Protein AF-A0A7V9ZKP2-F1 (afdb_monomer_lite)

Secondary structure (DSSP, 8-state):
-TTTTTSS-S-HHHHHHHIIIIIHHHHHHHHHSHHHHHHHHHHHHHHHHHHHHHHHHHHHHHT--EE-SSS-TT-EEEEGGGTEEEEE--HHHHHHHHHHHHHHHHHSTTSBPP-EEEEE-BSGGGT-PPPHHHHHHSEEGGG--HHHHHHHHTTB-HHHHHHHHHHHHSHHHHHHHHHHHHHHHHHT-EEEEE-TTPPPEEEEHHHHHHHHHTT-S-TT-EEESSGGG-EEHHHHHHTT-HHHHHHT--TTTS------EEEE---SHHHHHHHHHHHTSEEEEE-TT--EEEEEHHHHHHHHHTT---EEEEEE-SSTT--PPPHHHHHHHHT--EEEE-SB-EEEETTEEEE-EEEEEEEPPTT-EEGGGS-HHHHHHHHTTB-HHHHHHHHHHHHTT-TTB-TTSEEEEE---HHHHHHTT-EEEESSSSPEEEEHHHHHHHHHTT-S-TT-EEEEEETTEEEEEEGGG-HHHHHHHT--EEEEE----S---S-SS-EEEEETTEEEEE-S--BGGGGSGGGGSBPPHHHHHHHHTTHHHHHHHHHHHTTTT-HHHHHS-HHHHHHHHHHHHHHHTT--SHHHHHH-TT--HHHHHHHHHHHHHS--SSHHHHHHHHHHHHHTEEEPPTT--HHHHHHHTT--HHHHHHHH-S---TT-EEE----SSS--HHHHHHHHHHHHHHS-SS-HHHHHHHHHHHHHHHHHHHHHHHHHH----HHHHHHHHHHHHHSTTS-S-HHHHHHHHHHHHHSHHHHHT-HHHHHHHHHHHHHHTSSBHHHHHHHHST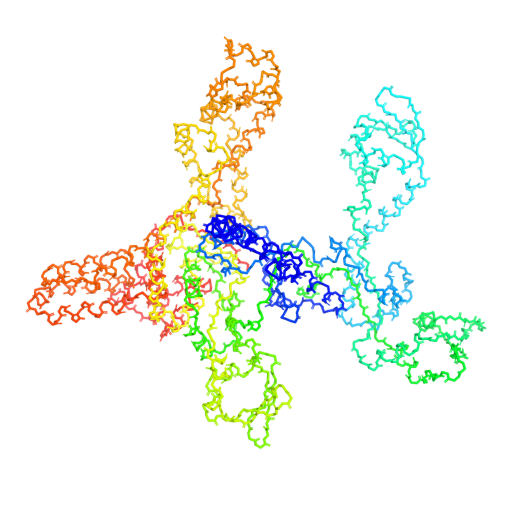THHHHHHHHHHHHSSHHHHHHTTT-TTS-HHHHHHHHHHHS-TTSHHHHHHHHHHHHHHH-SSPEEEEEE-

Radius of gyration: 35.55 Å; chains: 1; bounding box: 85×92×109 Å

Foldseek 3Di:
DVVVVPPDDPPVPVVVCCCVVPVVVVVVVCCVDPNVLVVLLVVLQVLLVVLLLQLLLVCLQVVDFFAFPDQDPFTWTDDQVSQKIKTFADPFQVLLVVLQQVLCSLQPNPLARHKYKDQFSFCPVVVNDDDPQLVVFWDFPVRDDPLLVVLLLVQEDPVQVLVVVCCVPDVLNVVVVVLVVVLVVQQPAWKWKADVVGDIDIDRLVVVLVCLVVVNQDQQMWMDSDPVGTGGVVVCVVVVDSSVVSSPDDVVPDDDRFGKIKGFDCPDVLLVVLQVQQQVWWKWWAWPVRDIDIGGPSVVLSCVSSVTDTHPIDTDDPDPPDDHRDPVSNVSNSSTGIGIRTRFRWHADPNHIDGRGTIMMGRNDNLKDFQVRADQQLNQLQLVQADLSQQLSLLVCLLQQQLPAARRQKIKDFDDDPLLVQQQAWWKFWDDPDTDIDGLSRVLSCVSSVNQDQQTWIWTADPNDIDTGGNVVVVSSVCNSSTGMHMHGHRRGQTQFLDQAWAWEAEPNDIFIFRSHAHLVLLHPQQLDFRDPVSLVCLLVCVVSVVVSLCQQQLCVDPLNVQADPVLNVVLCVLVVVVLLVQAPFPVCVVPVSDHLVNSLQVQLVVLLPCPDPRSQVNLVRSQVSNQKDFQAVPDDLVNVCVVVVHDSVVQCVQAVDDDDGGHIGGDDDDLRDPDPVNSVVSSVSSSSSRGSHGPSSSVLSVLLSVLLNVLSVLLVCLVVDPDAAPVNLVSVLVLLPDLLQLAPPLVSVVVNVCCVVCVNVCSVDRVNSVVVSVVSSSVCRDGNNSSSCSSRRLLNLQLVLQCVLVVDSSRSSNLHSDPVRGLVNSLVSLVVPDDLPDSSNVSSVVSVVVVVPDPRHGYSHYHD

Structure (mmCIF, N/CA/C/O backbone):
data_AF-A0A7V9ZKP2-F1
#
_entry.id   AF-A0A7V9ZKP2-F1
#
loop_
_atom_site.group_PDB
_atom_site.id
_atom_site.type_symbol
_atom_site.label_atom_id
_atom_site.label_alt_id
_atom_site.label_comp_id
_atom_site.label_asym_id
_atom_site.label_entity_id
_atom_site.label_seq_id
_atom_site.pdbx_PDB_ins_code
_atom_site.Cartn_x
_atom_site.Cartn_y
_atom_site.Cartn_z
_atom_site.occupancy
_atom_site.B_iso_or_equiv
_atom_site.auth_seq_id
_atom_site.auth_comp_id
_atom_site.auth_asym_id
_atom_site.auth_atom_id
_atom_site.pdbx_PDB_model_num
ATOM 1 N N . MET A 1 1 ? -26.468 -19.912 -3.548 1.00 35.19 1 MET A N 1
ATOM 2 C CA . MET A 1 1 ? -27.689 -19.721 -4.369 1.00 35.19 1 MET A CA 1
ATOM 3 C C . MET A 1 1 ? -27.854 -20.773 -5.460 1.00 35.19 1 MET A C 1
ATOM 5 O O . MET A 1 1 ? -28.781 -21.549 -5.325 1.00 35.19 1 MET A O 1
ATOM 9 N N . ARG A 1 2 ? -26.968 -20.908 -6.468 1.00 33.69 2 ARG A N 1
ATOM 10 C CA . ARG A 1 2 ? -27.076 -21.998 -7.478 1.00 33.69 2 ARG A CA 1
ATOM 11 C C . ARG A 1 2 ? -27.116 -23.414 -6.881 1.00 33.69 2 ARG A C 1
ATOM 13 O O . ARG A 1 2 ? -27.817 -24.266 -7.403 1.00 33.69 2 ARG A O 1
ATOM 20 N N . ALA A 1 3 ? -26.396 -23.641 -5.783 1.00 39.81 3 ALA A N 1
ATOM 21 C CA . ALA A 1 3 ? -26.441 -24.906 -5.047 1.00 39.81 3 ALA A CA 1
ATOM 22 C C . ALA A 1 3 ? -27.743 -25.103 -4.242 1.00 39.81 3 ALA A C 1
ATOM 24 O O . ALA A 1 3 ? -28.143 -26.229 -4.022 1.00 39.81 3 ALA A O 1
ATOM 25 N N . ILE A 1 4 ? -28.421 -24.015 -3.857 1.00 40.47 4 ILE A N 1
ATOM 26 C CA . ILE A 1 4 ? -29.655 -24.038 -3.047 1.00 40.47 4 ILE A CA 1
ATOM 27 C C . ILE A 1 4 ? -30.892 -24.226 -3.944 1.00 40.47 4 ILE A C 1
ATOM 29 O O . ILE A 1 4 ? -31.867 -24.840 -3.548 1.00 40.47 4 ILE A O 1
ATOM 33 N N . LEU A 1 5 ? -30.840 -23.754 -5.193 1.00 42.94 5 LEU A N 1
ATOM 34 C CA . LEU A 1 5 ? -31.944 -23.868 -6.156 1.00 42.94 5 LEU A CA 1
ATOM 35 C C . LEU A 1 5 ? -32.031 -25.239 -6.852 1.00 42.94 5 LEU A C 1
ATOM 37 O O . LEU A 1 5 ? -32.945 -25.462 -7.641 1.00 42.94 5 LEU A O 1
ATOM 41 N N . LYS A 1 6 ? -31.077 -26.148 -6.609 1.00 46.91 6 LYS A N 1
ATOM 42 C CA . LYS A 1 6 ? -31.033 -27.449 -7.290 1.00 46.91 6 LYS A CA 1
ATOM 43 C C . LYS A 1 6 ? -31.913 -28.524 -6.649 1.00 46.91 6 LYS A C 1
ATOM 45 O O . LYS A 1 6 ? -32.186 -29.501 -7.342 1.00 46.91 6 LYS A O 1
ATOM 50 N N . GLU A 1 7 ? -32.377 -28.343 -5.411 1.00 43.25 7 GLU A N 1
ATOM 51 C CA . GLU A 1 7 ? -32.970 -29.451 -4.647 1.00 43.25 7 GLU A CA 1
ATOM 52 C C . GLU A 1 7 ? -34.485 -29.366 -4.373 1.00 43.25 7 GLU A C 1
ATOM 54 O O . GLU A 1 7 ? -35.059 -30.418 -4.128 1.00 43.25 7 GLU A O 1
ATOM 59 N N . GLU A 1 8 ? -35.187 -28.224 -4.502 1.00 46.34 8 GLU A N 1
ATOM 60 C CA . GLU A 1 8 ? -36.551 -28.140 -3.907 1.00 46.34 8 GLU A CA 1
ATOM 61 C C . GLU A 1 8 ? -37.718 -27.529 -4.721 1.00 46.34 8 GLU A C 1
ATOM 63 O O . GLU A 1 8 ? -38.814 -27.439 -4.178 1.00 46.34 8 GLU A O 1
ATOM 68 N N . PHE A 1 9 ? -37.598 -27.158 -6.007 1.00 47.38 9 PHE A N 1
ATOM 69 C CA . PHE A 1 9 ? -38.732 -26.509 -6.714 1.00 47.38 9 PHE A CA 1
ATOM 70 C C . PHE A 1 9 ? -39.115 -27.143 -8.074 1.00 47.38 9 PHE A C 1
ATOM 72 O O . PHE A 1 9 ? -38.265 -27.214 -8.967 1.00 47.38 9 PHE A O 1
ATOM 79 N N . PRO A 1 10 ? -40.393 -27.549 -8.288 1.00 48.69 10 PRO A N 1
ATOM 80 C CA . PRO A 1 10 ? -40.878 -28.133 -9.550 1.00 48.69 10 PRO A CA 1
ATOM 81 C C . PRO A 1 10 ? -41.009 -27.140 -10.722 1.00 48.69 10 PRO A C 1
ATOM 83 O O . PRO A 1 10 ? -41.073 -27.559 -11.874 1.00 48.69 10 PRO A O 1
ATOM 86 N N . GLU A 1 11 ? -40.999 -25.824 -10.481 1.00 55.28 11 GLU A N 1
ATOM 87 C CA . GLU A 1 11 ? -41.135 -24.790 -11.527 1.00 55.28 11 GLU A CA 1
ATOM 88 C C . GLU A 1 11 ? -39.785 -24.331 -12.119 1.00 55.28 11 GLU A C 1
ATOM 90 O O . GLU A 1 11 ? -39.491 -23.135 -12.233 1.00 55.28 11 GLU A O 1
ATOM 95 N N . LYS A 1 12 ? -38.935 -25.288 -12.512 1.00 52.56 12 LYS A N 1
ATOM 96 C CA . LYS A 1 12 ? -37.568 -25.021 -13.002 1.00 52.56 12 LYS A CA 1
ATOM 97 C C . LYS A 1 12 ? -37.504 -24.029 -14.169 1.00 52.56 12 LYS A C 1
ATOM 99 O O . LYS A 1 12 ? -36.588 -23.215 -14.204 1.00 52.56 12 LYS A O 1
ATOM 104 N N . SER A 1 13 ? -38.447 -24.059 -15.112 1.00 58.22 13 SER A N 1
ATOM 105 C CA . SER A 1 13 ? -38.369 -23.232 -16.329 1.00 58.22 13 SER A CA 1
ATOM 106 C C . SER A 1 13 ? -38.695 -21.754 -16.088 1.00 58.22 13 SER A C 1
ATOM 108 O O . SER A 1 13 ? -38.022 -20.887 -16.642 1.00 58.22 13 SER A O 1
ATOM 110 N N . LYS A 1 14 ? -39.672 -21.442 -15.225 1.00 58.53 14 LYS A N 1
ATOM 111 C CA . LYS A 1 14 ? -40.039 -20.058 -14.875 1.00 58.53 14 LYS A CA 1
ATOM 112 C C . LYS A 1 14 ? -38.964 -19.377 -14.032 1.00 58.53 14 LYS A C 1
ATOM 114 O O . LYS A 1 14 ? -38.592 -18.244 -14.327 1.00 58.53 14 LYS A O 1
ATOM 119 N N . PHE A 1 15 ? -38.423 -20.073 -13.030 1.00 49.72 15 PHE A N 1
ATOM 120 C CA . PHE A 1 15 ? -37.351 -19.527 -12.193 1.00 49.72 15 PHE A CA 1
ATOM 121 C C . PHE A 1 15 ? -36.034 -19.372 -12.950 1.00 49.72 15 PHE A C 1
ATOM 123 O O . PHE A 1 15 ? -35.339 -18.381 -12.737 1.00 49.72 15 PHE A O 1
ATOM 130 N N . GLN A 1 16 ? -35.711 -20.298 -13.857 1.00 58.41 16 GLN A N 1
ATOM 131 C CA . GLN A 1 16 ? -34.538 -20.168 -14.718 1.00 58.41 16 GLN A CA 1
ATOM 132 C C . GLN A 1 16 ? -34.675 -18.956 -15.650 1.00 58.41 16 GLN A C 1
ATOM 134 O O . GLN A 1 16 ? -33.733 -18.181 -15.760 1.00 58.41 16 GLN A O 1
ATOM 139 N N . ASN A 1 17 ? -35.864 -18.709 -16.215 1.00 65.44 17 ASN A N 1
ATOM 140 C CA . ASN A 1 17 ? -36.113 -17.511 -17.024 1.00 65.44 17 ASN A CA 1
ATOM 141 C C . ASN A 1 17 ? -36.018 -16.209 -16.213 1.00 65.44 17 ASN A C 1
ATOM 143 O O . ASN A 1 17 ? -35.371 -15.270 -16.659 1.00 65.44 17 ASN A O 1
ATOM 147 N N . ILE A 1 18 ? -36.596 -16.137 -15.007 1.00 61.88 18 ILE A N 1
ATOM 148 C CA . ILE A 1 18 ? -36.460 -14.953 -14.133 1.00 61.88 18 ILE A CA 1
ATOM 149 C C . ILE A 1 18 ? -34.992 -14.745 -13.737 1.00 61.88 18 ILE A C 1
ATOM 151 O O . ILE A 1 18 ? -34.483 -13.622 -13.748 1.00 61.88 18 ILE A O 1
ATOM 155 N N . TYR A 1 19 ? -34.284 -15.829 -13.419 1.00 55.19 19 TYR A N 1
ATOM 156 C CA . TYR A 1 19 ? -32.869 -15.769 -13.092 1.00 55.19 19 TYR A CA 1
ATOM 157 C C . TYR A 1 19 ? -32.042 -15.273 -14.285 1.00 55.19 19 TYR A C 1
ATOM 159 O O . TYR A 1 19 ? -31.273 -14.332 -14.122 1.00 55.19 19 TYR A O 1
ATOM 167 N N . ASP A 1 20 ? -32.231 -15.824 -15.481 1.00 64.69 20 ASP A N 1
ATOM 168 C CA . ASP A 1 20 ? -31.432 -15.485 -16.663 1.00 64.69 20 ASP A CA 1
ATOM 169 C C . ASP A 1 20 ? -31.818 -14.136 -17.295 1.00 64.69 20 ASP A C 1
ATOM 171 O O . ASP A 1 20 ? -30.946 -13.444 -17.815 1.00 64.69 20 ASP A O 1
ATOM 175 N N . GLN A 1 21 ? -33.087 -13.716 -17.218 1.00 66.94 21 GLN A N 1
ATOM 176 C CA . GLN A 1 21 ? -33.565 -12.467 -17.832 1.00 66.94 21 GLN A CA 1
ATOM 177 C C . GLN A 1 21 ? -33.594 -11.268 -16.881 1.00 66.94 21 GLN A C 1
ATOM 179 O O . GLN A 1 21 ? -33.520 -10.134 -17.346 1.00 66.94 21 GLN A O 1
ATOM 184 N N . GLN A 1 22 ? -33.711 -11.475 -15.566 1.00 61.22 22 GLN A N 1
ATOM 185 C CA . GLN A 1 22 ? -33.802 -10.371 -14.601 1.00 61.22 22 GLN A CA 1
ATOM 186 C C . GLN A 1 22 ? -32.611 -10.358 -13.647 1.00 61.22 22 GLN A C 1
ATOM 188 O O . GLN A 1 22 ? -31.947 -9.332 -13.501 1.00 61.22 22 GLN A O 1
ATOM 193 N N . VAL A 1 23 ? -32.279 -11.500 -13.037 1.00 54.19 23 VAL A N 1
ATOM 194 C CA . VAL A 1 23 ? -31.207 -11.563 -12.030 1.00 54.19 23 VAL A CA 1
ATOM 195 C C . VAL A 1 23 ? -29.825 -11.505 -12.672 1.00 54.19 23 VAL A C 1
ATOM 197 O O . VAL A 1 23 ? -28.971 -10.781 -12.174 1.00 54.19 23 VAL A O 1
ATOM 200 N N . VAL A 1 24 ? -29.573 -12.220 -13.769 1.00 61.09 24 VAL A N 1
ATOM 201 C CA . VAL A 1 24 ? -28.274 -12.220 -14.453 1.00 61.09 24 VAL A CA 1
ATOM 202 C C . VAL A 1 24 ? -27.947 -10.828 -14.991 1.00 61.09 24 VAL A C 1
ATOM 204 O O . VAL A 1 24 ? -26.849 -10.374 -14.683 1.00 61.09 24 VAL A O 1
ATOM 207 N N . PRO A 1 25 ? -28.848 -10.096 -15.675 1.00 61.81 25 PRO A N 1
ATOM 208 C CA . PRO A 1 25 ? -28.592 -8.715 -16.074 1.00 61.81 25 PRO A CA 1
ATOM 209 C C . PRO A 1 25 ? -28.413 -7.775 -14.884 1.00 61.81 25 PRO A C 1
ATOM 211 O O . PRO A 1 25 ? -27.483 -6.982 -14.908 1.00 61.81 25 PRO A O 1
ATOM 214 N N . LEU A 1 26 ? -29.201 -7.904 -13.808 1.00 48.94 26 LEU A N 1
ATOM 215 C CA . LEU A 1 26 ? -29.002 -7.114 -12.583 1.00 48.94 26 LEU A CA 1
ATOM 216 C C . LEU A 1 26 ? -27.673 -7.426 -11.893 1.00 48.94 26 LEU A C 1
ATOM 218 O O . LEU A 1 26 ? -27.031 -6.520 -11.385 1.00 48.94 26 LEU A O 1
ATOM 222 N N . VAL A 1 27 ? -27.223 -8.681 -11.890 1.00 51.88 27 VAL A N 1
ATOM 223 C CA . VAL A 1 27 ? -25.915 -9.089 -11.359 1.00 51.88 27 VAL A CA 1
ATOM 224 C C . VAL A 1 27 ? -24.793 -8.637 -12.288 1.00 51.88 27 VAL A C 1
ATOM 226 O O . VAL A 1 27 ? -23.735 -8.265 -11.795 1.00 51.88 27 VAL A O 1
ATOM 229 N N . LYS A 1 28 ? -24.999 -8.645 -13.608 1.00 53.72 28 LYS A N 1
ATOM 230 C CA . LYS A 1 28 ? -24.046 -8.122 -14.594 1.00 53.72 28 LYS A CA 1
ATOM 231 C C . LYS A 1 28 ? -23.902 -6.609 -14.424 1.00 53.72 28 LYS A C 1
ATOM 233 O O . LYS A 1 28 ? -22.795 -6.140 -14.217 1.00 53.72 28 LYS A O 1
ATOM 238 N N . HIS A 1 29 ? -25.017 -5.895 -14.302 1.00 47.91 29 HIS A N 1
ATOM 239 C CA . HIS A 1 29 ? -25.069 -4.462 -14.027 1.00 47.91 29 HIS A CA 1
ATOM 240 C C . HIS A 1 29 ? -24.548 -4.111 -12.621 1.00 47.91 29 HIS A C 1
ATOM 242 O O . HIS A 1 29 ? -23.844 -3.126 -12.437 1.00 47.91 29 HIS A O 1
ATOM 248 N N . ALA A 1 30 ? -24.808 -4.944 -11.609 1.00 44.41 30 ALA A N 1
ATOM 249 C CA . ALA A 1 30 ? -24.238 -4.798 -10.270 1.00 44.41 30 ALA A CA 1
ATOM 250 C C . ALA A 1 30 ? -22.726 -5.053 -10.265 1.00 44.41 30 ALA A C 1
ATOM 252 O O . ALA A 1 30 ? -22.015 -4.369 -9.542 1.00 44.41 30 ALA A O 1
ATOM 253 N N . LYS A 1 31 ? -22.237 -6.006 -11.076 1.00 47.31 31 LYS A N 1
ATOM 254 C CA . LYS A 1 31 ? -20.807 -6.272 -11.305 1.00 47.31 31 LYS A CA 1
ATOM 255 C C . LYS A 1 31 ? -20.125 -5.132 -12.064 1.00 47.31 31 LYS A C 1
ATOM 257 O O . LYS A 1 31 ? -18.986 -4.813 -11.742 1.00 47.31 31 LYS A O 1
ATOM 262 N N . GLU A 1 32 ? -20.829 -4.530 -13.016 1.00 47.81 32 GLU A N 1
ATOM 263 C CA . GLU A 1 32 ? -20.376 -3.410 -13.850 1.00 47.81 32 GLU A CA 1
ATOM 264 C C . GLU A 1 32 ? -20.521 -2.041 -13.147 1.00 47.81 32 GLU A C 1
ATOM 266 O O . GLU A 1 32 ? -19.897 -1.069 -13.564 1.00 47.81 32 GLU A O 1
ATOM 271 N N . SER A 1 33 ? -21.287 -1.948 -12.053 1.00 48.94 33 SER A N 1
ATOM 272 C CA . SER A 1 33 ? -21.506 -0.707 -11.291 1.00 48.94 33 SER A CA 1
ATOM 273 C C . SER A 1 33 ? -20.602 -0.576 -10.058 1.00 48.94 33 SER A C 1
ATOM 275 O O . SER A 1 33 ? -20.012 -1.541 -9.569 1.00 48.94 33 SER A O 1
ATOM 277 N N . SER A 1 34 ? -20.539 0.642 -9.507 1.00 49.53 34 SER A N 1
ATOM 278 C CA . SER A 1 34 ? -19.811 1.008 -8.277 1.00 49.53 34 SER A CA 1
ATOM 279 C C . SER A 1 34 ? -20.135 0.130 -7.055 1.00 49.53 34 SER A C 1
ATOM 281 O O . SER A 1 34 ? -19.324 0.033 -6.131 1.00 49.53 34 SER A O 1
ATOM 283 N N . TYR A 1 35 ? -21.277 -0.566 -7.061 1.00 53.62 35 TYR A N 1
ATOM 284 C CA . TYR A 1 35 ? -21.672 -1.510 -6.015 1.00 53.62 35 TYR A CA 1
ATOM 285 C C . TYR A 1 35 ? -20.786 -2.762 -5.950 1.00 53.62 35 TYR A C 1
ATOM 287 O O . TYR A 1 35 ? -20.554 -3.267 -4.847 1.00 53.62 35 TYR A O 1
ATOM 295 N N . SER A 1 36 ? -20.250 -3.258 -7.077 1.00 62.78 36 SER A N 1
ATOM 296 C CA . SER A 1 36 ? -19.321 -4.401 -7.053 1.00 62.78 36 SER A CA 1
ATOM 297 C C . SER A 1 36 ? -18.036 -4.047 -6.324 1.00 62.78 36 SER A C 1
ATOM 299 O O . SER A 1 36 ? -17.531 -4.833 -5.522 1.00 62.78 36 SER A O 1
ATOM 301 N N . PHE A 1 37 ? -17.565 -2.828 -6.559 1.00 60.06 37 PHE A N 1
ATOM 302 C CA . PHE A 1 37 ? -16.337 -2.309 -6.007 1.00 60.06 37 PHE A CA 1
ATOM 303 C C . PHE A 1 37 ? -16.444 -2.143 -4.477 1.00 60.06 37 PHE A C 1
ATOM 305 O O . PHE A 1 37 ? -15.651 -2.724 -3.731 1.00 60.06 37 PHE A O 1
ATOM 312 N N . THR A 1 38 ? -17.501 -1.483 -3.984 1.00 62.25 38 THR A N 1
ATOM 313 C CA . THR A 1 38 ? -17.744 -1.358 -2.533 1.00 62.25 38 THR A CA 1
ATOM 314 C C . THR A 1 38 ? -17.906 -2.722 -1.855 1.00 62.25 38 THR A C 1
ATOM 316 O O . THR A 1 38 ? -17.352 -2.948 -0.778 1.00 62.25 38 THR A O 1
ATOM 319 N N . ALA A 1 39 ? -18.611 -3.667 -2.487 1.00 66.31 39 ALA A N 1
ATOM 320 C CA . ALA A 1 39 ? -18.773 -5.015 -1.946 1.00 66.31 39 ALA A CA 1
ATOM 321 C C . ALA A 1 39 ? -17.435 -5.773 -1.848 1.00 66.31 39 ALA A C 1
ATOM 323 O O . ALA A 1 39 ? -17.182 -6.447 -0.845 1.00 66.31 39 ALA A O 1
ATOM 324 N N . GLN A 1 40 ? -16.560 -5.645 -2.851 1.00 67.25 40 GLN A N 1
ATOM 325 C CA . GLN A 1 40 ? -15.228 -6.257 -2.846 1.00 67.25 40 GLN A CA 1
ATOM 326 C C . GLN A 1 40 ? -14.319 -5.657 -1.768 1.00 67.25 40 GLN A C 1
ATOM 328 O O . GLN A 1 40 ? -13.691 -6.419 -1.026 1.00 67.25 40 GLN A O 1
ATOM 333 N N . ALA A 1 41 ? -14.302 -4.329 -1.623 1.00 67.00 41 ALA A N 1
ATOM 334 C CA . ALA A 1 41 ? -13.552 -3.644 -0.571 1.00 67.00 41 ALA A CA 1
ATOM 335 C C . ALA A 1 41 ? -14.047 -4.053 0.832 1.00 67.00 41 ALA A C 1
ATOM 337 O O . ALA A 1 41 ? -13.252 -4.412 1.707 1.00 67.00 41 ALA A O 1
ATOM 338 N N . CYS A 1 42 ? -15.368 -4.111 1.044 1.00 70.44 42 CYS A N 1
ATOM 339 C CA . CYS A 1 42 ? -15.962 -4.621 2.284 1.00 70.44 42 CYS A CA 1
ATOM 340 C C . CYS A 1 42 ? -15.573 -6.081 2.559 1.00 70.44 42 CYS A C 1
ATOM 342 O O . CYS A 1 42 ? -15.217 -6.419 3.690 1.00 70.44 42 CYS A O 1
ATOM 344 N N . ALA A 1 43 ? -15.592 -6.944 1.539 1.00 73.94 43 ALA A N 1
ATOM 345 C CA . ALA A 1 43 ? -15.166 -8.333 1.673 1.00 73.94 43 ALA A CA 1
ATOM 346 C C . ALA A 1 43 ? -13.671 -8.444 2.024 1.00 73.94 43 ALA A C 1
ATOM 348 O O . ALA A 1 43 ? -13.305 -9.260 2.871 1.00 73.94 43 ALA A O 1
ATOM 349 N N . ALA A 1 44 ? -12.810 -7.610 1.431 1.00 75.69 44 ALA A N 1
ATOM 350 C CA . ALA A 1 44 ? -11.384 -7.557 1.748 1.00 75.69 44 ALA A CA 1
ATOM 351 C C . ALA A 1 44 ? -11.137 -7.129 3.205 1.00 75.69 44 ALA A C 1
ATOM 353 O O . ALA A 1 44 ? -10.402 -7.810 3.922 1.00 75.69 44 ALA A O 1
ATOM 354 N N . ARG A 1 45 ? -11.829 -6.083 3.682 1.00 79.19 45 ARG A N 1
ATOM 355 C CA . ARG A 1 45 ? -11.800 -5.661 5.097 1.00 79.19 45 ARG A CA 1
ATOM 356 C C . ARG A 1 45 ? -12.324 -6.756 6.032 1.00 79.19 45 ARG A C 1
ATOM 358 O O . ARG A 1 45 ? -11.747 -6.993 7.090 1.00 79.19 45 ARG A O 1
ATOM 365 N N . GLY A 1 46 ? -13.373 -7.476 5.628 1.00 78.75 46 GLY A N 1
ATOM 366 C CA . GLY A 1 46 ? -13.894 -8.634 6.361 1.00 78.75 46 GLY A CA 1
ATOM 367 C C . GLY A 1 46 ? -12.866 -9.763 6.493 1.00 78.75 46 GLY A C 1
ATOM 368 O O . GLY A 1 46 ? -12.672 -10.290 7.588 1.00 78.75 46 GLY A O 1
ATOM 369 N N . ARG A 1 47 ? -12.146 -10.089 5.410 1.00 82.81 47 ARG A N 1
ATOM 370 C CA . ARG A 1 47 ? -11.035 -11.061 5.436 1.00 82.81 47 ARG A CA 1
ATOM 371 C C . ARG A 1 47 ? -9.893 -10.598 6.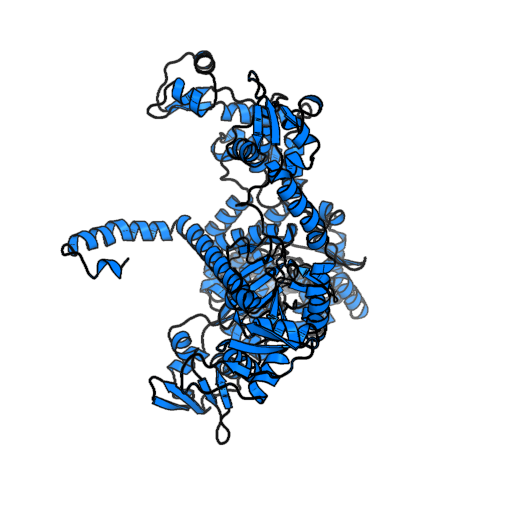338 1.00 82.81 47 ARG A C 1
ATOM 373 O O . ARG A 1 47 ? -9.358 -11.405 7.092 1.00 82.81 47 ARG A O 1
ATOM 380 N N . ALA A 1 48 ? -9.555 -9.312 6.308 1.00 86.81 48 ALA A N 1
ATOM 381 C CA . ALA A 1 48 ? -8.544 -8.724 7.183 1.00 86.81 48 ALA A CA 1
ATOM 382 C C . ALA A 1 48 ? -8.931 -8.797 8.663 1.00 86.81 48 ALA A C 1
ATOM 384 O O . ALA A 1 48 ? -8.119 -9.202 9.497 1.00 86.81 48 ALA A O 1
ATOM 385 N N . ALA A 1 49 ? -10.196 -8.515 8.981 1.00 85.31 49 ALA A N 1
ATOM 386 C CA . ALA A 1 49 ? -10.738 -8.683 10.323 1.00 85.31 49 ALA A CA 1
ATOM 387 C C . ALA A 1 49 ? -10.662 -10.149 10.774 1.00 85.31 49 ALA A C 1
ATOM 389 O O . ALA A 1 49 ? -10.186 -10.435 11.871 1.00 85.31 49 ALA A O 1
ATOM 390 N N . GLN A 1 50 ? -11.076 -11.092 9.922 1.00 85.62 50 GLN A N 1
ATOM 391 C CA . GLN A 1 50 ? -11.007 -12.527 10.215 1.00 85.62 50 GLN A CA 1
ATOM 392 C C . GLN A 1 50 ? -9.570 -13.005 10.441 1.00 85.62 50 GLN A C 1
ATOM 394 O O . GLN A 1 50 ? -9.314 -13.706 11.421 1.00 85.62 50 GLN A O 1
ATOM 399 N N . ALA A 1 51 ? -8.635 -12.605 9.576 1.00 88.19 51 ALA A N 1
ATOM 400 C CA . ALA A 1 51 ? -7.218 -12.921 9.716 1.00 88.19 51 ALA A CA 1
ATOM 401 C C . ALA A 1 51 ? -6.660 -12.359 11.027 1.00 88.19 51 ALA A C 1
ATOM 403 O O . ALA A 1 51 ? -6.068 -13.097 11.814 1.00 88.19 51 ALA A O 1
ATOM 404 N N . GLY A 1 52 ? -6.926 -11.083 11.321 1.00 88.94 52 GLY A N 1
ATOM 405 C CA . GLY A 1 52 ? -6.432 -10.448 12.534 1.00 88.94 52 GLY A CA 1
ATOM 406 C C . GLY A 1 52 ? -7.032 -11.017 13.818 1.00 88.94 52 GLY A C 1
ATOM 407 O O . GLY A 1 52 ? -6.304 -11.282 14.772 1.00 88.94 52 GLY A O 1
ATOM 408 N N . LEU A 1 53 ? -8.337 -11.299 13.840 1.00 86.50 53 LEU A N 1
ATOM 409 C CA . LEU A 1 53 ? -8.993 -11.966 14.970 1.00 86.50 53 LEU A CA 1
ATOM 410 C C . LEU A 1 53 ? -8.506 -13.409 15.138 1.00 86.50 53 LEU A C 1
ATOM 412 O O . LEU A 1 53 ? -8.322 -13.874 16.266 1.00 86.50 53 LEU A O 1
ATOM 416 N N . GLY A 1 54 ? -8.270 -14.116 14.031 1.00 88.12 54 GLY A N 1
ATOM 417 C CA . GLY A 1 54 ? -7.694 -15.457 14.019 1.00 88.12 54 GLY A CA 1
ATOM 418 C C . GLY A 1 54 ? -6.281 -15.476 14.599 1.00 88.12 54 GLY A C 1
ATOM 419 O O . GLY A 1 54 ? -5.992 -16.290 15.480 1.00 88.12 54 GLY A O 1
ATOM 420 N N . ALA A 1 55 ? -5.433 -14.542 14.170 1.00 88.25 55 ALA A N 1
ATOM 421 C CA . ALA A 1 55 ? -4.081 -14.359 14.683 1.00 88.25 55 ALA A CA 1
ATOM 422 C C . ALA A 1 55 ? -4.079 -13.985 16.163 1.00 88.25 55 ALA A C 1
ATOM 424 O O . ALA A 1 55 ? -3.403 -14.636 16.958 1.00 88.25 55 ALA A O 1
ATOM 425 N N . LEU A 1 56 ? -4.923 -13.031 16.561 1.00 84.75 56 LEU A N 1
ATOM 426 C CA . LEU A 1 56 ? -5.130 -12.657 17.956 1.00 84.75 56 LEU A CA 1
ATOM 427 C C . LEU A 1 56 ? -5.538 -13.870 18.802 1.00 84.75 56 LEU A C 1
ATOM 429 O O . LEU A 1 56 ? -4.945 -14.124 19.850 1.00 84.75 56 LEU A O 1
ATOM 433 N N . LYS A 1 57 ? -6.501 -14.673 18.338 1.00 82.75 57 LYS A N 1
ATOM 434 C CA . LYS A 1 57 ? -6.959 -15.888 19.033 1.00 82.75 57 LYS A CA 1
ATOM 435 C C . LYS A 1 57 ? -5.862 -16.955 19.138 1.00 82.75 57 LYS A C 1
ATOM 437 O O . LYS A 1 57 ? -5.733 -17.576 20.192 1.00 82.75 57 LYS A O 1
ATOM 442 N N . LYS A 1 58 ? -5.085 -17.186 18.074 1.00 82.25 58 LYS A N 1
ATOM 443 C CA . LYS A 1 58 ? -3.986 -18.171 18.048 1.00 82.25 58 LYS A CA 1
ATOM 444 C C . LYS A 1 58 ? -2.817 -17.740 18.935 1.00 82.25 58 LYS A C 1
ATOM 446 O O . LYS A 1 58 ? -2.405 -18.498 19.811 1.00 82.25 58 LYS A O 1
ATOM 451 N N . ARG A 1 59 ? -2.330 -16.510 18.771 1.00 77.88 59 ARG A N 1
ATOM 452 C CA . ARG A 1 59 ? -1.169 -15.981 19.503 1.00 77.88 59 ARG A CA 1
ATOM 453 C C . ARG A 1 59 ? -1.450 -15.817 20.988 1.00 77.88 59 ARG A C 1
ATOM 455 O O . ARG A 1 59 ? -0.606 -16.169 21.797 1.00 77.88 59 ARG A O 1
ATOM 462 N N . THR A 1 60 ? -2.661 -15.422 21.373 1.00 69.88 60 THR A N 1
ATOM 463 C CA . THR A 1 60 ? -3.034 -15.388 22.801 1.00 69.88 60 THR A CA 1
ATOM 464 C C . THR A 1 60 ? -3.222 -16.776 23.420 1.00 69.88 60 THR A C 1
ATOM 466 O O . THR A 1 60 ? -3.120 -16.919 24.635 1.00 69.88 60 THR A O 1
ATOM 469 N N . LYS A 1 61 ? -3.470 -17.820 22.614 1.00 68.00 61 LYS A N 1
ATOM 470 C CA . LYS A 1 61 ? -3.480 -19.218 23.077 1.00 68.00 61 LYS A CA 1
ATOM 471 C C . LYS A 1 61 ? -2.060 -19.776 23.245 1.00 68.00 61 LYS A C 1
ATOM 473 O O . LYS A 1 61 ? -1.814 -20.516 24.196 1.00 68.00 61 LYS A O 1
ATOM 478 N N . ASN A 1 62 ? -1.158 -19.428 22.328 1.00 63.94 62 ASN A N 1
ATOM 479 C CA . ASN A 1 62 ? 0.201 -19.972 22.265 1.00 63.94 62 ASN A CA 1
ATOM 480 C C . ASN A 1 62 ? 1.251 -19.113 22.996 1.00 63.94 62 ASN A C 1
ATOM 482 O O . ASN A 1 62 ? 2.321 -19.625 23.291 1.00 63.94 62 ASN A O 1
ATOM 486 N N . GLN A 1 63 ? 0.923 -17.861 23.340 1.00 61.66 63 GLN A N 1
ATOM 487 C CA . GLN A 1 63 ? 1.729 -16.920 24.136 1.00 61.66 63 GLN A CA 1
ATOM 488 C C . GLN A 1 63 ? 3.133 -16.619 23.618 1.00 61.66 63 GLN A C 1
ATOM 490 O O . GLN A 1 63 ? 4.065 -16.406 24.382 1.00 61.66 63 GLN A O 1
ATOM 495 N N . SER A 1 64 ? 3.303 -16.527 22.310 1.00 61.06 64 SER A N 1
ATOM 496 C CA . SER A 1 64 ? 4.524 -15.926 21.787 1.00 61.06 64 SER A CA 1
ATOM 497 C C . SER A 1 64 ? 4.425 -14.404 21.922 1.00 61.06 64 SER A C 1
ATOM 499 O O . SER A 1 64 ? 3.530 -13.804 21.309 1.00 61.06 64 SER A O 1
ATOM 501 N N . LEU A 1 65 ? 5.345 -13.780 22.661 1.00 67.38 65 LEU A N 1
ATOM 502 C CA . LEU A 1 65 ? 5.645 -12.361 22.469 1.00 67.38 65 LEU A CA 1
ATOM 503 C C . LEU A 1 65 ? 5.902 -12.116 20.983 1.00 67.38 65 LEU A C 1
ATOM 505 O O . LEU A 1 65 ? 6.585 -12.909 20.325 1.00 67.38 65 LEU A O 1
ATOM 509 N N . ILE A 1 66 ? 5.332 -11.045 20.439 1.00 70.44 66 ILE A N 1
ATOM 510 C CA . ILE A 1 66 ? 5.547 -10.731 19.032 1.00 70.44 66 ILE A CA 1
ATOM 511 C C . ILE A 1 66 ? 6.812 -9.882 18.942 1.00 70.44 66 ILE A C 1
ATOM 513 O O . ILE A 1 66 ? 6.868 -8.760 19.448 1.00 70.44 66 ILE A O 1
ATOM 517 N N . LYS A 1 67 ? 7.855 -10.436 18.324 1.00 66.81 67 LYS A N 1
ATOM 518 C CA . LYS A 1 67 ? 9.078 -9.691 18.019 1.00 66.81 67 LYS A CA 1
ATOM 519 C C . LYS A 1 67 ? 8.842 -8.891 16.738 1.00 66.81 67 LYS A C 1
ATOM 521 O O . LYS A 1 67 ? 8.409 -9.459 15.737 1.00 66.81 67 LYS A O 1
ATOM 526 N N . ALA A 1 68 ? 9.078 -7.583 16.787 1.00 60.56 68 ALA A N 1
ATOM 527 C CA . ALA A 1 68 ? 9.026 -6.733 15.600 1.00 60.56 68 ALA A CA 1
ATOM 528 C C . ALA A 1 68 ? 10.192 -7.073 14.661 1.00 60.56 68 ALA A C 1
ATOM 530 O O . ALA A 1 68 ? 11.267 -7.448 15.129 1.00 60.56 68 ALA A O 1
ATOM 531 N N . MET A 1 69 ? 10.014 -6.889 13.348 1.00 55.38 69 MET A N 1
ATOM 532 C CA . MET A 1 69 ? 11.106 -7.029 12.368 1.00 55.38 69 MET A CA 1
ATOM 533 C C . MET A 1 69 ? 12.108 -5.853 12.377 1.00 55.38 69 MET A C 1
ATOM 535 O O . MET A 1 69 ? 12.914 -5.722 11.462 1.00 55.38 69 MET A O 1
ATOM 539 N N . GLY A 1 70 ? 12.079 -4.998 13.402 1.00 54.31 70 GLY A N 1
ATOM 540 C CA . GLY A 1 70 ? 12.968 -3.850 13.559 1.00 54.31 70 GLY A CA 1
ATOM 541 C C . GLY A 1 70 ? 12.387 -2.803 14.510 1.00 54.31 70 GLY A C 1
ATOM 542 O O . GLY A 1 70 ? 11.246 -2.914 14.950 1.00 54.31 70 GLY A O 1
ATOM 543 N N . THR A 1 71 ? 13.169 -1.770 14.815 1.00 48.06 71 THR A N 1
ATOM 544 C CA . THR A 1 71 ? 12.791 -0.632 15.673 1.00 48.06 71 THR A CA 1
ATOM 545 C C . THR A 1 71 ? 12.257 0.554 14.855 1.00 48.06 71 THR A C 1
ATOM 547 O O . THR A 1 71 ? 12.607 1.705 15.112 1.00 48.06 71 THR A O 1
ATOM 550 N N . SER A 1 72 ? 11.437 0.299 13.828 1.00 56.12 72 SER A N 1
ATOM 551 C CA . SER A 1 72 ? 10.823 1.379 13.038 1.00 56.12 72 SER A CA 1
ATOM 552 C C . SER A 1 72 ? 9.558 1.913 13.717 1.00 56.12 72 SER A C 1
ATOM 554 O O . SER A 1 72 ? 8.941 1.237 14.534 1.00 56.12 72 SER A O 1
ATOM 556 N N . SER A 1 73 ? 9.126 3.128 13.372 1.00 53.06 73 SER A N 1
ATOM 557 C CA . SER A 1 73 ? 7.860 3.690 13.866 1.00 53.06 73 SER A CA 1
ATOM 558 C C . SER A 1 73 ? 6.605 2.995 13.311 1.00 53.06 73 SER A C 1
ATOM 560 O O . SER A 1 73 ? 5.526 3.224 13.855 1.00 53.06 73 SER A O 1
ATOM 562 N N . GLN A 1 74 ? 6.743 2.165 12.266 1.00 62.31 74 GLN A N 1
ATOM 563 C CA . GLN A 1 74 ? 5.642 1.467 11.577 1.00 62.31 74 GLN A CA 1
ATOM 564 C C . GLN A 1 74 ? 5.542 -0.030 11.892 1.00 62.31 74 GLN A C 1
ATOM 566 O O . GLN A 1 74 ? 4.647 -0.683 11.373 1.00 62.31 74 GLN A O 1
ATOM 571 N N . GLU A 1 75 ? 6.454 -0.573 12.707 1.00 72.62 75 GLU A N 1
ATOM 572 C CA . GLU A 1 75 ? 6.556 -1.980 13.138 1.00 72.62 75 GLU A CA 1
ATOM 573 C C . GLU A 1 75 ? 5.617 -2.971 12.433 1.00 72.62 75 GLU A C 1
ATOM 575 O O . GLU A 1 75 ? 4.435 -3.100 12.771 1.00 72.62 75 GLU A O 1
ATOM 580 N N . VAL A 1 76 ? 6.174 -3.717 11.481 1.00 78.69 76 VAL A N 1
ATOM 581 C CA . VAL A 1 76 ? 5.463 -4.785 10.782 1.00 78.69 76 VAL A CA 1
ATOM 582 C C . VAL A 1 76 ? 5.782 -6.127 11.441 1.00 78.69 76 VAL A C 1
ATOM 584 O O . VAL A 1 76 ? 6.940 -6.488 11.669 1.00 78.69 76 VAL A O 1
ATOM 587 N N . PHE A 1 77 ? 4.731 -6.884 11.725 1.00 81.44 77 PHE A N 1
ATOM 588 C CA . PHE A 1 77 ? 4.752 -8.221 12.292 1.00 81.44 77 PHE A CA 1
ATOM 589 C C . PHE A 1 77 ? 4.132 -9.188 11.285 1.00 81.44 77 PHE A C 1
ATOM 591 O O . PHE A 1 77 ? 2.914 -9.221 11.096 1.00 81.44 77 PHE A O 1
ATOM 598 N N . LEU A 1 78 ? 4.971 -9.993 10.639 1.00 82.06 78 LEU A N 1
ATOM 599 C CA . LEU A 1 78 ? 4.510 -11.058 9.756 1.00 82.06 78 LEU A CA 1
ATOM 600 C C . LEU A 1 78 ? 4.172 -12.284 10.598 1.00 82.06 78 LEU A C 1
ATOM 602 O O . LEU A 1 78 ? 5.008 -12.771 11.360 1.00 82.06 78 LEU A O 1
ATOM 606 N N . LEU A 1 79 ? 2.952 -12.796 10.450 1.00 85.06 79 LEU A N 1
ATOM 607 C CA . LEU A 1 79 ? 2.447 -13.957 11.181 1.00 85.06 79 LEU A CA 1
ATOM 608 C C . LEU A 1 79 ? 1.980 -15.039 10.181 1.00 85.06 79 LEU A C 1
ATOM 610 O O . LEU A 1 79 ? 0.771 -15.269 10.044 1.00 85.06 79 LEU A O 1
ATOM 614 N N . PRO A 1 80 ? 2.902 -15.703 9.445 1.00 80.31 80 PRO A N 1
ATOM 615 C CA . PRO A 1 80 ? 2.536 -16.637 8.375 1.00 80.31 80 PRO A CA 1
ATOM 616 C C . PRO A 1 80 ? 1.709 -17.832 8.873 1.00 80.31 80 PRO A C 1
ATOM 618 O O . PRO A 1 80 ? 0.710 -18.197 8.254 1.00 80.31 80 PRO A O 1
ATOM 621 N N . GLU A 1 81 ? 2.051 -18.394 10.040 1.00 81.88 81 GLU A N 1
ATOM 622 C CA . GLU A 1 81 ? 1.316 -19.508 10.673 1.00 81.88 81 GLU A CA 1
ATOM 623 C C . GLU A 1 81 ? -0.119 -19.118 11.079 1.00 81.88 81 GLU A C 1
ATOM 625 O O . GLU A 1 81 ? -1.060 -19.929 11.127 1.00 81.88 81 GLU A O 1
ATOM 630 N N . GLU A 1 82 ? -0.313 -17.836 11.369 1.00 86.00 82 GLU A N 1
ATOM 631 C CA . GLU A 1 82 ? -1.604 -17.245 11.679 1.00 86.00 82 GLU A CA 1
ATOM 632 C C . GLU A 1 82 ? -2.351 -16.728 10.453 1.00 86.00 82 GLU A C 1
ATOM 634 O O . GLU A 1 82 ? -3.534 -16.409 10.581 1.00 86.00 82 GLU A O 1
ATOM 639 N N . LYS A 1 83 ? -1.701 -16.709 9.285 1.00 87.81 83 LYS A N 1
ATOM 640 C CA . LYS A 1 83 ? -2.193 -16.101 8.047 1.00 87.81 83 LYS A CA 1
ATOM 641 C C . LYS A 1 83 ? -2.545 -14.616 8.219 1.00 87.81 83 LYS A C 1
ATOM 643 O O . LYS A 1 83 ? -3.537 -14.146 7.660 1.00 87.81 83 LYS A O 1
ATOM 648 N N . ALA A 1 84 ? -1.749 -13.874 8.989 1.00 89.19 84 ALA A N 1
ATOM 649 C CA . ALA A 1 84 ? -1.966 -12.447 9.223 1.00 89.19 84 ALA A CA 1
ATOM 650 C C . ALA A 1 84 ? -0.675 -11.624 9.157 1.00 89.19 84 ALA A C 1
ATOM 652 O O . ALA A 1 84 ? 0.427 -12.130 9.350 1.00 89.19 84 ALA A O 1
ATOM 653 N N . VAL A 1 85 ? -0.836 -10.331 8.922 1.00 87.12 85 VAL A N 1
ATOM 654 C CA . VAL A 1 85 ? 0.175 -9.297 9.136 1.00 87.12 85 VAL A CA 1
ATOM 655 C C . VAL A 1 85 ? -0.415 -8.307 10.124 1.00 87.12 85 VAL A C 1
ATOM 657 O O . VAL A 1 85 ? -1.562 -7.899 9.946 1.00 87.12 85 VAL A O 1
ATOM 660 N N . PHE A 1 86 ? 0.338 -7.927 11.152 1.00 87.12 86 PHE A N 1
ATOM 661 C CA . PHE A 1 86 ? 0.022 -6.758 11.970 1.00 87.12 86 PHE A CA 1
ATOM 662 C C . PHE A 1 86 ? 1.005 -5.650 11.655 1.00 87.12 86 PHE A C 1
ATOM 664 O O . PHE A 1 86 ? 2.202 -5.892 11.609 1.00 87.12 86 PHE A O 1
ATOM 671 N N . LYS A 1 87 ? 0.506 -4.439 11.456 1.00 85.31 87 LYS A N 1
ATOM 672 C CA . LYS A 1 87 ? 1.320 -3.259 11.193 1.00 85.31 87 LYS A CA 1
ATOM 673 C C . LYS A 1 87 ? 0.926 -2.168 12.168 1.00 85.31 87 LYS A C 1
ATOM 675 O O . LYS A 1 87 ? -0.259 -1.858 12.279 1.00 85.31 87 LYS A O 1
ATOM 680 N N . ARG A 1 88 ? 1.881 -1.587 12.885 1.00 81.62 88 ARG A N 1
ATOM 681 C CA . ARG A 1 88 ? 1.594 -0.417 13.718 1.00 81.62 88 ARG A CA 1
ATOM 682 C C . ARG A 1 88 ? 1.248 0.762 12.812 1.00 81.62 88 ARG A C 1
ATOM 684 O O . ARG A 1 88 ? 1.947 1.025 11.848 1.00 81.62 88 ARG A O 1
ATOM 691 N N . SER A 1 89 ? 0.170 1.470 13.126 1.00 77.75 89 SER A N 1
ATOM 692 C CA . SER A 1 89 ? -0.363 2.528 12.273 1.00 77.75 89 SER A CA 1
ATOM 693 C C . SER A 1 89 ? -0.664 3.764 13.115 1.00 77.75 89 SER A C 1
ATOM 695 O O . SER A 1 89 ? -1.692 3.874 13.794 1.00 77.75 89 SER A O 1
ATOM 697 N N . HIS A 1 90 ? 0.272 4.716 13.110 1.00 78.50 90 HIS A N 1
ATOM 698 C CA . HIS A 1 90 ? 0.039 6.022 13.726 1.00 78.50 90 HIS A CA 1
ATOM 699 C C . HIS A 1 90 ? -0.956 6.848 12.895 1.00 78.50 90 HIS A C 1
ATOM 701 O O . HIS A 1 90 ? -1.213 6.545 11.737 1.00 78.50 90 HIS A O 1
ATOM 707 N N . ALA A 1 91 ? -1.491 7.943 13.452 1.00 80.88 91 ALA A N 1
ATOM 708 C CA . ALA A 1 91 ? -2.558 8.727 12.811 1.00 80.88 91 ALA A CA 1
ATOM 709 C C . ALA A 1 91 ? -2.263 9.125 11.349 1.00 80.88 91 ALA A C 1
ATOM 711 O O . ALA A 1 91 ? -3.117 8.916 10.495 1.00 80.88 91 ALA A O 1
ATOM 712 N N . ARG A 1 92 ? -1.048 9.624 11.062 1.00 84.31 92 ARG A N 1
ATOM 713 C CA . ARG A 1 92 ? -0.599 9.924 9.689 1.00 84.31 92 ARG A CA 1
ATOM 714 C C . ARG A 1 92 ? -0.601 8.694 8.768 1.00 84.31 92 ARG A C 1
ATOM 716 O O . ARG A 1 92 ? -1.227 8.759 7.722 1.00 84.31 92 ARG A O 1
ATOM 723 N N . ALA A 1 93 ? 0.047 7.593 9.156 1.00 80.69 93 ALA A N 1
ATOM 724 C CA . ALA A 1 93 ? 0.122 6.377 8.349 1.00 80.69 93 ALA A CA 1
ATOM 725 C C . ALA A 1 93 ? -1.273 5.799 8.097 1.00 80.69 93 ALA A C 1
ATOM 727 O O . ALA A 1 93 ? -1.602 5.511 6.960 1.00 80.69 93 ALA A O 1
ATOM 728 N N . ALA A 1 94 ? -2.132 5.756 9.121 1.00 82.38 94 ALA A N 1
ATOM 729 C CA . ALA A 1 94 ? -3.513 5.289 8.997 1.00 82.38 94 ALA A CA 1
ATOM 730 C C . ALA A 1 94 ? -4.338 6.116 8.000 1.00 82.38 94 ALA A C 1
ATOM 732 O O . ALA A 1 94 ? -5.211 5.588 7.312 1.00 82.38 94 ALA A O 1
ATOM 733 N N . GLU A 1 95 ? -4.130 7.435 7.972 1.00 86.31 95 GLU A N 1
ATOM 734 C CA . GLU A 1 95 ? -4.827 8.303 7.027 1.00 86.31 95 GLU A CA 1
ATOM 735 C C . GLU A 1 95 ? -4.294 8.129 5.604 1.00 86.31 95 GLU A C 1
ATOM 737 O O . GLU A 1 95 ? -5.104 7.939 4.697 1.00 86.31 95 GLU A O 1
ATOM 742 N N . GLU A 1 96 ? -2.970 8.168 5.422 1.00 85.94 96 GLU A N 1
ATOM 743 C CA . GLU A 1 96 ? -2.317 7.961 4.124 1.00 85.94 96 GLU A CA 1
ATOM 744 C C . GLU A 1 96 ? -2.707 6.593 3.556 1.00 85.94 96 GLU A C 1
ATOM 746 O O . GLU A 1 96 ? -3.252 6.512 2.464 1.00 85.94 96 GLU A O 1
ATOM 751 N N . GLU A 1 97 ? -2.566 5.528 4.339 1.00 85.44 97 GLU A N 1
ATOM 752 C CA . GLU A 1 97 ? -2.919 4.164 3.951 1.00 85.44 97 GLU A CA 1
ATOM 753 C C . GLU A 1 97 ? -4.395 4.031 3.557 1.00 85.44 97 GLU A C 1
ATOM 755 O O . GLU A 1 97 ? -4.711 3.373 2.570 1.00 85.44 97 GLU A O 1
ATOM 760 N N . ARG A 1 98 ? -5.316 4.700 4.263 1.00 85.44 98 ARG A N 1
ATOM 761 C CA . ARG A 1 98 ? -6.731 4.745 3.862 1.00 85.44 98 ARG A CA 1
ATOM 762 C C . ARG A 1 98 ? -6.919 5.424 2.505 1.00 85.44 98 ARG A C 1
ATOM 764 O O . ARG A 1 98 ? -7.647 4.891 1.677 1.00 85.44 98 ARG A O 1
ATOM 771 N N . ILE A 1 99 ? -6.288 6.579 2.291 1.00 88.44 99 ILE A N 1
ATOM 772 C CA . ILE A 1 99 ? -6.375 7.326 1.026 1.00 88.44 99 ILE A CA 1
ATOM 773 C C . ILE A 1 99 ? -5.814 6.487 -0.124 1.00 88.44 99 ILE A C 1
ATOM 775 O O . ILE A 1 99 ? -6.441 6.395 -1.174 1.00 88.44 99 ILE A O 1
ATOM 779 N N . ILE A 1 100 ? -4.666 5.843 0.086 1.00 88.38 100 ILE A N 1
ATOM 780 C CA . ILE A 1 100 ? -4.019 5.002 -0.922 1.00 88.38 100 ILE A CA 1
ATOM 781 C C . ILE A 1 100 ? -4.835 3.751 -1.206 1.00 88.38 100 ILE A C 1
ATOM 783 O O . ILE A 1 100 ? -5.017 3.417 -2.372 1.00 88.38 100 ILE A O 1
ATOM 787 N N . ASN A 1 101 ? -5.378 3.099 -0.176 1.00 84.75 101 ASN A N 1
ATOM 788 C CA . ASN A 1 101 ? -6.292 1.978 -0.361 1.00 84.75 101 ASN A CA 1
ATOM 789 C C . ASN A 1 101 ? -7.470 2.391 -1.236 1.00 84.75 101 ASN A C 1
ATOM 791 O O . ASN A 1 101 ? -7.682 1.736 -2.245 1.00 84.75 101 ASN A O 1
ATOM 795 N N . ASP A 1 102 ? -8.158 3.491 -0.900 1.00 85.44 102 ASP A N 1
ATOM 796 C CA . ASP A 1 102 ? -9.307 3.999 -1.659 1.00 85.44 102 ASP A CA 1
ATOM 797 C C . ASP A 1 102 ? -8.919 4.368 -3.115 1.00 85.44 102 ASP A C 1
ATOM 799 O O . ASP A 1 102 ? -9.684 4.102 -4.042 1.00 85.44 102 ASP A O 1
ATOM 803 N N . LEU A 1 103 ? -7.719 4.920 -3.348 1.00 88.38 103 LEU A N 1
ATOM 804 C CA . LEU A 1 103 ? -7.202 5.211 -4.694 1.00 88.38 103 LEU A CA 1
ATOM 805 C C . LEU A 1 103 ? -6.900 3.945 -5.500 1.00 88.38 103 LEU A C 1
ATOM 807 O O . LEU A 1 103 ? -7.369 3.816 -6.629 1.00 88.38 103 LEU A O 1
ATOM 811 N N . PHE A 1 104 ? -6.150 2.994 -4.939 1.00 86.75 104 PHE A N 1
ATOM 812 C CA . PHE A 1 104 ? -5.875 1.719 -5.608 1.00 86.75 104 PHE A CA 1
ATOM 813 C C . PHE A 1 104 ? -7.154 0.987 -5.942 1.00 86.75 104 PHE A C 1
ATOM 815 O O . PHE A 1 104 ? -7.278 0.409 -7.007 1.00 86.75 104 PHE A O 1
ATOM 822 N N . ASP A 1 105 ? -8.114 1.045 -5.045 1.00 81.12 105 ASP A N 1
ATOM 823 C CA . ASP A 1 105 ? -9.425 0.472 -5.215 1.00 81.12 105 ASP A CA 1
ATOM 824 C C . ASP A 1 105 ? -10.177 1.056 -6.433 1.00 81.12 105 ASP A C 1
ATOM 826 O O . ASP A 1 105 ? -10.794 0.308 -7.195 1.00 81.12 105 ASP A O 1
ATOM 830 N N . LEU A 1 106 ? -10.048 2.363 -6.694 1.00 83.69 106 LEU A N 1
ATOM 831 C CA . LEU A 1 106 ? -10.558 3.003 -7.917 1.00 83.69 106 LEU A CA 1
ATOM 832 C C . LEU A 1 106 ? -9.781 2.593 -9.178 1.00 83.69 106 LEU A C 1
ATOM 834 O O . LEU A 1 106 ? -10.352 2.563 -10.270 1.00 83.69 106 LEU A O 1
ATOM 838 N N . MET A 1 107 ? -8.486 2.296 -9.047 1.00 87.38 107 MET A N 1
ATOM 839 C CA . MET A 1 107 ? -7.583 2.059 -10.179 1.00 87.38 107 MET A CA 1
ATOM 840 C C . MET A 1 107 ? -7.448 0.580 -10.577 1.00 87.38 107 MET A C 1
ATOM 842 O O . MET A 1 107 ? -7.304 0.248 -11.757 1.00 87.38 107 MET A O 1
ATOM 846 N N . SER A 1 108 ? -7.458 -0.306 -9.588 1.00 84.50 108 SER A N 1
ATOM 847 C CA . SER A 1 108 ? -7.294 -1.754 -9.666 1.00 84.50 108 SER A CA 1
ATOM 848 C C . SER A 1 108 ? -7.802 -2.400 -8.362 1.00 84.50 108 SER A C 1
ATOM 850 O O . SER A 1 108 ? -7.045 -2.564 -7.399 1.00 84.50 108 SER A O 1
ATOM 852 N N . PRO A 1 109 ? -9.094 -2.775 -8.301 1.00 76.50 109 PRO A N 1
ATOM 853 C CA . PRO A 1 109 ? -9.682 -3.374 -7.109 1.00 76.50 109 PRO A CA 1
ATOM 854 C C . PRO A 1 109 ? -8.891 -4.596 -6.639 1.00 76.50 109 PRO A C 1
ATOM 856 O O . PRO A 1 109 ? -8.495 -5.436 -7.449 1.00 76.50 109 PRO A O 1
ATOM 859 N N . GLN A 1 110 ? -8.715 -4.737 -5.321 1.00 71.06 110 GLN A N 1
ATOM 860 C CA . GLN A 1 110 ? -7.969 -5.847 -4.701 1.00 71.06 110 GLN A CA 1
ATOM 861 C C . GLN A 1 110 ? -6.456 -5.864 -5.000 1.00 71.06 110 GLN A C 1
ATOM 863 O O . GLN A 1 110 ? -5.794 -6.846 -4.665 1.00 71.06 110 GLN A O 1
ATOM 868 N N . ALA A 1 111 ? -5.896 -4.806 -5.601 1.00 77.12 111 ALA A N 1
ATOM 869 C CA . ALA A 1 111 ? -4.450 -4.678 -5.796 1.00 77.12 111 ALA A CA 1
ATOM 870 C C . ALA A 1 111 ? -3.688 -4.538 -4.474 1.00 77.12 111 ALA A C 1
ATOM 872 O O . ALA A 1 111 ? -2.575 -5.048 -4.342 1.00 77.12 111 ALA A O 1
ATOM 873 N N . VAL A 1 112 ? -4.302 -3.876 -3.492 1.00 81.62 112 VAL A N 1
ATOM 874 C CA . VAL A 1 112 ? -3.761 -3.755 -2.139 1.00 81.62 112 VAL A CA 1
ATOM 875 C C . VAL A 1 112 ? -4.473 -4.730 -1.220 1.00 81.62 112 VAL A C 1
ATOM 877 O O . VAL A 1 112 ? -5.681 -4.979 -1.310 1.00 81.62 112 VAL A O 1
ATOM 880 N N . VAL A 1 113 ? -3.702 -5.300 -0.305 1.00 82.38 113 VAL A N 1
ATOM 881 C CA . VAL A 1 113 ? -4.244 -6.184 0.711 1.00 82.38 113 VAL A CA 1
ATOM 882 C C . VAL A 1 113 ? -5.118 -5.375 1.673 1.00 82.38 113 VAL A C 1
ATOM 884 O O . VAL A 1 113 ? -4.629 -4.500 2.383 1.00 82.38 113 VAL A O 1
ATOM 887 N N . GLY A 1 114 ? -6.412 -5.706 1.730 1.00 81.94 114 GLY A N 1
ATOM 888 C CA . GLY A 1 114 ? -7.364 -5.034 2.615 1.00 81.94 114 GLY A CA 1
ATOM 889 C C . GLY A 1 114 ? -6.939 -5.063 4.087 1.00 81.94 114 GLY A C 1
ATOM 890 O O . GLY A 1 114 ? -6.313 -6.020 4.549 1.00 81.94 114 GLY A O 1
ATOM 891 N N . THR A 1 115 ? -7.317 -4.020 4.828 1.00 87.19 115 THR A N 1
ATOM 892 C CA . THR A 1 115 ? -6.873 -3.811 6.212 1.00 87.19 115 THR A CA 1
ATOM 893 C C . THR A 1 115 ? -8.043 -3.748 7.191 1.00 87.19 115 THR A C 1
ATOM 895 O O . THR A 1 115 ? -9.188 -3.459 6.830 1.00 87.19 115 THR A O 1
ATOM 898 N N . PHE A 1 116 ? -7.771 -4.062 8.455 1.00 86.00 116 PHE A N 1
ATOM 899 C CA . PHE A 1 116 ? -8.711 -3.890 9.554 1.00 86.00 116 PHE A CA 1
ATOM 900 C C . PHE A 1 116 ? -8.004 -3.284 10.763 1.00 86.00 116 PHE A C 1
ATOM 902 O O . PHE A 1 116 ? -7.062 -3.866 11.303 1.00 86.00 116 PHE A O 1
ATOM 909 N N . LYS A 1 117 ? -8.478 -2.120 11.212 1.00 85.06 117 LYS A N 1
ATOM 910 C CA . LYS A 1 117 ? -7.862 -1.389 12.316 1.00 85.06 117 LYS A CA 1
ATOM 911 C C . LYS A 1 117 ? -8.299 -1.927 13.673 1.00 85.06 117 LYS A C 1
ATOM 913 O O . LYS A 1 117 ? -9.478 -1.928 14.026 1.00 85.06 117 LYS A O 1
ATOM 918 N N . PHE A 1 118 ? -7.315 -2.269 14.487 1.00 80.56 118 PHE A N 1
ATOM 919 C CA . PHE A 1 118 ? -7.463 -2.578 15.893 1.00 80.56 118 PHE A CA 1
ATOM 920 C C . PHE A 1 118 ? -6.930 -1.420 16.739 1.00 80.56 118 PHE A C 1
ATOM 922 O O . PHE A 1 118 ? -5.740 -1.114 16.739 1.00 80.56 118 PHE A O 1
ATOM 929 N N . LYS A 1 119 ? -7.802 -0.816 17.553 1.00 77.75 119 LYS A N 1
ATOM 930 C CA . LYS A 1 119 ? -7.373 0.188 18.544 1.00 77.75 119 LYS A CA 1
ATOM 931 C C . LYS A 1 119 ? -6.444 -0.417 19.605 1.00 77.75 119 LYS A C 1
ATOM 933 O O . LYS A 1 119 ? -5.516 0.225 20.077 1.00 77.75 119 LYS A O 1
ATOM 938 N N . THR A 1 120 ? -6.698 -1.666 19.986 1.00 75.00 120 THR A N 1
ATOM 939 C CA . THR A 1 120 ? -5.885 -2.434 20.939 1.00 75.00 120 THR A CA 1
ATOM 940 C C . THR A 1 120 ? -5.899 -3.898 20.546 1.00 75.00 120 THR A C 1
ATOM 942 O O . THR A 1 120 ? -6.975 -4.420 20.237 1.00 75.00 120 THR A O 1
ATOM 945 N N . ALA A 1 121 ? -4.752 -4.572 20.629 1.00 75.31 121 ALA A N 1
ATOM 946 C CA . ALA A 1 121 ? -4.568 -5.978 20.264 1.00 75.31 121 ALA A CA 1
ATOM 947 C C . ALA A 1 121 ? -5.060 -6.878 21.387 1.00 75.31 121 ALA A C 1
ATOM 949 O O . ALA A 1 121 ? -4.339 -7.712 21.924 1.00 75.31 121 ALA A O 1
ATOM 950 N N . SER A 1 122 ? -6.285 -6.625 21.822 1.00 75.44 122 SER A N 1
ATOM 951 C CA . SER A 1 122 ? -6.872 -7.264 22.975 1.00 75.44 122 SER A CA 1
ATOM 952 C C . SER A 1 122 ? -8.003 -8.153 22.522 1.00 75.44 122 SER A C 1
ATOM 954 O O . SER A 1 122 ? -8.813 -7.775 21.680 1.00 75.44 122 SER A O 1
ATOM 956 N N . ARG A 1 123 ? -8.102 -9.320 23.142 1.00 72.12 123 ARG A N 1
ATOM 957 C CA . ARG A 1 123 ? -9.222 -10.248 22.983 1.00 72.12 123 ARG A CA 1
ATOM 958 C C . ARG A 1 123 ? -10.580 -9.641 23.357 1.00 72.12 123 ARG A C 1
ATOM 960 O O . ARG A 1 123 ? -11.619 -10.103 22.892 1.00 72.12 123 ARG A O 1
ATOM 967 N N . ARG A 1 124 ? -10.566 -8.613 24.209 1.00 67.06 124 ARG A N 1
ATOM 968 C CA . ARG A 1 124 ? -11.739 -8.108 24.940 1.00 67.06 124 ARG A CA 1
ATOM 969 C C . ARG A 1 124 ? -12.778 -7.399 24.092 1.00 67.06 124 ARG A C 1
ATOM 971 O O . ARG A 1 124 ? -13.942 -7.747 24.247 1.00 67.06 124 ARG A O 1
ATOM 978 N N . PRO A 1 125 ? -12.417 -6.455 23.200 1.00 67.19 125 PRO A N 1
ATOM 979 C CA . PRO A 1 125 ? -13.407 -5.783 22.362 1.00 67.19 125 PRO A CA 1
ATOM 980 C C . PRO A 1 125 ? -14.145 -6.749 21.425 1.00 67.19 125 PRO A C 1
ATOM 982 O O . PRO A 1 125 ? -15.157 -6.379 20.849 1.00 67.19 125 PRO A O 1
ATOM 985 N N . PHE A 1 126 ? -13.642 -7.980 21.285 1.00 72.50 126 PHE A N 1
ATOM 986 C CA . PHE A 1 126 ? -14.149 -9.002 20.376 1.00 72.50 126 PHE A CA 1
ATOM 987 C C . PHE A 1 126 ? -14.683 -10.240 21.113 1.00 72.50 126 PHE A C 1
ATOM 989 O O . PHE A 1 126 ? -14.835 -11.297 20.505 1.00 72.50 126 PHE A O 1
ATOM 996 N N . SER A 1 127 ? -14.925 -10.135 22.427 1.00 70.31 127 SER A N 1
ATOM 997 C CA . SER A 1 127 ? -15.477 -11.207 23.274 1.00 70.31 127 SER A CA 1
ATOM 998 C C . SER A 1 127 ? -14.725 -12.545 23.200 1.00 70.31 127 SER A C 1
ATOM 1000 O O . SER A 1 127 ? -15.307 -13.613 23.402 1.00 70.31 127 SER A O 1
ATOM 1002 N N . ILE A 1 128 ? -13.414 -12.521 22.933 1.00 71.88 128 ILE A N 1
ATOM 1003 C CA . ILE A 1 128 ? -12.608 -13.742 22.868 1.00 71.88 128 ILE A CA 1
ATOM 1004 C C . ILE A 1 128 ? -12.174 -14.122 24.296 1.00 71.88 128 ILE A C 1
ATOM 1006 O O . ILE A 1 128 ? -11.217 -13.575 24.828 1.00 71.88 128 ILE A O 1
ATOM 1010 N N . LYS A 1 129 ? -12.839 -15.087 24.935 1.00 72.12 129 LYS A N 1
ATOM 1011 C CA . LYS A 1 129 ? -12.490 -15.504 26.309 1.00 72.12 129 LYS A CA 1
ATOM 1012 C C . LYS A 1 129 ? -11.141 -16.223 26.391 1.00 72.12 129 LYS A C 1
ATOM 1014 O O . LYS A 1 129 ? -10.752 -16.938 25.459 1.00 72.12 129 LYS A O 1
ATOM 1019 N N . ILE A 1 130 ? -10.444 -16.073 27.520 1.00 73.81 130 ILE A N 1
ATOM 1020 C CA . ILE A 1 130 ? -9.343 -16.971 27.894 1.00 73.81 130 ILE A CA 1
ATOM 1021 C C . ILE A 1 130 ? -9.885 -18.407 27.916 1.00 73.81 130 ILE A C 1
ATOM 1023 O O . ILE A 1 130 ? -11.077 -18.630 28.113 1.00 73.81 130 ILE A O 1
ATOM 1027 N N . SER A 1 131 ? -9.044 -19.390 27.584 1.00 79.62 131 SER A N 1
ATOM 1028 C CA . SER A 1 131 ? -9.530 -20.770 27.528 1.00 79.62 131 SER A CA 1
ATOM 1029 C C . SER A 1 131 ? -9.961 -21.230 28.921 1.00 79.62 131 SER A C 1
ATOM 1031 O O . SER A 1 131 ? -9.240 -20.978 29.884 1.00 79.62 131 SER A O 1
ATOM 1033 N N . GLU A 1 132 ? -11.076 -21.952 29.025 1.00 81.38 132 GLU A N 1
ATOM 1034 C CA . GLU A 1 132 ? -11.565 -22.486 30.307 1.00 81.38 132 GLU A CA 1
ATOM 1035 C C . GLU A 1 132 ? -10.491 -23.308 31.031 1.00 81.38 132 GLU A C 1
ATOM 1037 O O . GLU A 1 132 ? -10.364 -23.240 32.244 1.00 81.38 132 GLU A O 1
ATOM 1042 N N . ASN A 1 133 ? -9.637 -24.023 30.290 1.00 84.44 133 ASN A N 1
ATOM 1043 C CA . ASN A 1 133 ? -8.507 -24.757 30.866 1.00 84.44 133 ASN A CA 1
ATOM 1044 C C . ASN A 1 133 ? -7.474 -23.845 31.541 1.00 84.44 133 ASN A C 1
ATOM 1046 O O . ASN A 1 133 ? -6.875 -24.237 32.538 1.00 84.44 133 ASN A O 1
ATOM 1050 N N . THR A 1 134 ? -7.242 -22.649 31.001 1.00 83.44 134 THR A N 1
ATOM 1051 C CA . THR A 1 134 ? -6.342 -21.658 31.602 1.00 83.44 134 THR A CA 1
ATOM 1052 C C . THR A 1 134 ? -6.938 -21.104 32.890 1.00 83.44 134 THR A C 1
ATOM 1054 O O . THR A 1 134 ? -6.226 -21.003 33.881 1.00 83.44 134 THR A O 1
ATOM 1057 N N . GLU A 1 135 ? -8.237 -20.799 32.909 1.00 82.56 135 GLU A N 1
ATOM 1058 C CA . GLU A 1 135 ? -8.927 -20.344 34.125 1.00 82.56 135 GLU A CA 1
ATOM 1059 C C . GLU A 1 135 ? -8.990 -21.460 35.180 1.00 82.56 135 GLU A C 1
ATOM 1061 O O . GLU A 1 135 ? -8.718 -21.236 36.361 1.00 82.56 135 GLU A O 1
ATOM 1066 N N . LYS A 1 136 ? -9.266 -22.695 34.743 1.00 86.44 136 LYS A N 1
ATOM 1067 C CA . LYS A 1 136 ? -9.334 -23.874 35.606 1.00 86.44 136 LYS A CA 1
ATOM 1068 C C . LYS A 1 136 ? -7.985 -24.191 36.241 1.00 86.44 136 LYS A C 1
ATOM 1070 O O . LYS A 1 136 ? -7.951 -24.417 37.445 1.00 86.44 136 LYS A O 1
ATOM 1075 N N . ARG A 1 137 ? -6.883 -24.191 35.483 1.00 90.06 137 ARG A N 1
ATOM 1076 C CA . ARG A 1 137 ? -5.546 -24.591 35.976 1.00 90.06 137 ARG A CA 1
ATOM 1077 C C . ARG A 1 137 ? -4.745 -23.447 36.582 1.00 90.06 137 ARG A C 1
ATOM 1079 O O . ARG A 1 137 ? -3.973 -23.668 37.507 1.00 90.06 137 ARG A O 1
ATOM 1086 N N . GLY A 1 138 ? -4.908 -22.246 36.047 1.00 90.12 138 GLY A N 1
ATOM 1087 C CA . GLY A 1 138 ? -4.141 -21.078 36.444 1.00 90.12 138 GLY A CA 1
ATOM 1088 C C . GLY A 1 138 ? -4.749 -20.309 37.608 1.00 90.12 138 GLY A C 1
ATOM 1089 O O . GLY A 1 138 ? -5.792 -20.662 38.166 1.00 90.12 138 GLY A O 1
ATOM 1090 N N . TYR A 1 139 ? -4.084 -19.217 37.946 1.00 89.12 139 TYR A N 1
ATOM 1091 C CA . TYR A 1 139 ? -4.504 -18.260 38.955 1.00 89.12 139 TYR A CA 1
ATOM 1092 C C . TYR A 1 139 ? -4.480 -16.865 38.346 1.00 89.12 139 TYR A C 1
ATOM 1094 O O . TYR A 1 139 ? -3.514 -16.513 37.665 1.00 89.12 139 TYR A O 1
ATOM 1102 N N . SER A 1 140 ? -5.519 -16.065 38.585 1.00 86.81 140 SER A N 1
ATOM 1103 C CA . SER A 1 140 ? -5.433 -14.640 38.276 1.00 86.81 140 SER A CA 1
ATOM 1104 C C . SER A 1 140 ? -4.460 -13.986 39.251 1.00 86.81 140 SER A C 1
ATOM 1106 O O . SER A 1 140 ? -4.444 -14.316 40.440 1.00 86.81 140 SER A O 1
ATOM 1108 N N . ILE A 1 141 ? -3.635 -13.070 38.756 1.00 84.88 141 ILE A N 1
ATOM 1109 C CA . ILE A 1 141 ? -2.628 -12.403 39.582 1.00 84.88 141 ILE A CA 1
ATOM 1110 C C . ILE A 1 141 ? -3.263 -11.626 40.742 1.00 84.88 141 ILE A C 1
ATOM 1112 O O . ILE A 1 141 ? -2.686 -11.538 41.824 1.00 84.88 141 ILE A O 1
ATOM 1116 N N . GLU A 1 142 ? -4.484 -11.129 40.538 1.00 78.06 142 GLU A N 1
ATOM 1117 C CA . GLU A 1 142 ? -5.261 -10.403 41.540 1.00 78.06 142 GLU A CA 1
ATOM 1118 C C . GLU A 1 142 ? -5.747 -11.307 42.683 1.00 78.06 142 GLU A C 1
ATOM 1120 O O . GLU A 1 142 ? -5.935 -10.826 43.793 1.00 78.06 142 GLU A O 1
ATOM 1125 N N . ALA A 1 143 ? -5.927 -12.610 42.434 1.00 79.50 143 ALA A N 1
ATOM 1126 C CA . ALA A 1 143 ? -6.357 -13.585 43.442 1.00 79.50 143 ALA A CA 1
ATOM 1127 C C . ALA A 1 143 ? -5.176 -14.327 44.101 1.00 79.50 143 ALA A C 1
ATOM 1129 O O . ALA A 1 143 ? -5.376 -15.205 44.940 1.00 79.50 143 ALA A O 1
ATOM 1130 N N . LEU A 1 144 ? -3.945 -14.017 43.686 1.00 84.00 144 LEU A N 1
ATOM 1131 C CA . LEU A 1 144 ? -2.723 -14.696 44.104 1.00 84.00 144 LEU A CA 1
ATOM 1132 C C . LEU A 1 144 ? -2.107 -14.023 45.333 1.00 84.00 144 LEU A C 1
ATOM 1134 O O . LEU A 1 144 ? -1.708 -12.857 45.271 1.00 84.00 144 LEU A O 1
ATOM 1138 N N . GLU A 1 145 ? -1.945 -14.799 46.406 1.00 85.75 145 GLU A N 1
ATOM 1139 C CA . GLU A 1 145 ? -1.166 -14.405 47.583 1.00 85.75 145 GLU A CA 1
ATOM 1140 C C . GLU A 1 145 ? 0.294 -14.071 47.203 1.00 85.75 145 GLU A C 1
ATOM 1142 O O . GLU A 1 145 ? 0.854 -14.711 46.302 1.00 85.75 145 GLU A O 1
ATOM 1147 N N . PRO A 1 146 ? 0.950 -13.104 47.881 1.00 84.88 146 PRO A N 1
ATOM 1148 C CA . PRO A 1 146 ? 2.305 -12.665 47.529 1.00 84.88 146 PRO A CA 1
ATOM 1149 C C . PRO A 1 146 ? 3.356 -13.785 47.528 1.00 84.88 146 PRO A C 1
ATOM 1151 O O . PRO A 1 146 ? 4.194 -13.848 46.629 1.00 84.88 146 PRO A O 1
ATOM 1154 N N . THR A 1 147 ? 3.290 -14.698 48.499 1.00 86.12 147 THR A N 1
ATOM 1155 C CA . THR A 1 147 ? 4.208 -15.842 48.644 1.00 86.12 147 THR A CA 1
ATOM 1156 C C . THR A 1 147 ? 4.086 -16.812 47.470 1.00 86.12 147 THR A C 1
ATOM 1158 O O . THR A 1 147 ? 5.082 -17.136 46.813 1.00 86.12 147 THR A O 1
ATOM 1161 N N . LEU A 1 148 ? 2.852 -17.205 47.143 1.00 88.25 148 LEU A N 1
ATOM 1162 C CA . LEU A 1 148 ? 2.540 -18.067 46.007 1.00 88.25 148 LEU A CA 1
ATOM 1163 C C . LEU A 1 148 ? 2.995 -17.427 44.691 1.00 88.25 148 LEU A C 1
ATOM 1165 O O . LEU A 1 148 ? 3.632 -18.074 43.857 1.00 88.25 148 LEU A O 1
ATOM 1169 N N . ARG A 1 149 ? 2.729 -16.126 44.531 1.00 90.06 149 ARG A N 1
ATOM 1170 C CA . ARG A 1 149 ? 3.151 -15.340 43.368 1.00 90.06 149 ARG A CA 1
ATOM 1171 C C . ARG A 1 149 ? 4.666 -15.358 43.188 1.00 90.06 149 ARG A C 1
ATOM 1173 O O . ARG A 1 149 ? 5.144 -15.604 42.082 1.00 90.06 149 ARG A O 1
ATOM 1180 N N . GLN A 1 150 ? 5.426 -15.134 44.258 1.00 90.75 150 GLN A N 1
ATOM 1181 C CA . GLN A 1 150 ? 6.889 -15.109 44.211 1.00 90.75 150 GLN A CA 1
ATOM 1182 C C . GLN A 1 150 ? 7.474 -16.493 43.890 1.00 90.75 150 GLN A C 1
ATOM 1184 O O . GLN A 1 150 ? 8.465 -16.599 43.166 1.00 90.75 150 GLN A O 1
ATOM 1189 N N . SER A 1 151 ? 6.832 -17.563 44.364 1.00 92.00 151 SER A N 1
ATOM 1190 C CA . SER A 1 151 ? 7.218 -18.938 44.038 1.00 92.00 151 SER A CA 1
ATOM 1191 C C . SER A 1 151 ? 6.940 -19.300 42.576 1.00 92.00 151 SER A C 1
ATOM 1193 O O . SER A 1 151 ? 7.797 -19.890 41.911 1.00 92.00 151 SER A O 1
ATOM 1195 N N . ILE A 1 152 ? 5.785 -18.895 42.036 1.00 93.62 152 ILE A N 1
ATOM 1196 C CA . ILE A 1 152 ? 5.486 -19.058 40.607 1.00 93.62 152 ILE A CA 1
ATOM 1197 C C . ILE A 1 152 ? 6.461 -18.229 39.762 1.00 93.62 152 ILE A C 1
ATOM 1199 O O . ILE A 1 152 ? 6.985 -18.745 38.779 1.00 93.62 152 ILE A O 1
ATOM 1203 N N . LYS A 1 153 ? 6.783 -16.992 40.172 1.00 93.94 153 LYS A N 1
ATOM 1204 C CA . LYS A 1 153 ? 7.732 -16.104 39.472 1.00 93.94 153 LYS A CA 1
ATOM 1205 C C . LYS A 1 153 ? 9.103 -16.750 39.252 1.00 93.94 153 LYS A C 1
ATOM 1207 O O . LYS A 1 153 ? 9.681 -16.573 38.187 1.00 93.94 153 LYS A O 1
ATOM 1212 N N . LYS A 1 154 ? 9.593 -17.554 40.204 1.00 93.69 154 LYS A N 1
ATOM 1213 C CA . LYS A 1 154 ? 10.853 -18.320 40.073 1.00 93.69 154 LYS A CA 1
ATOM 1214 C C . LYS A 1 154 ? 10.803 -19.428 39.009 1.00 93.69 154 LYS A C 1
ATOM 1216 O O . LYS A 1 154 ? 11.847 -19.941 38.627 1.00 93.69 154 LYS A O 1
ATOM 1221 N N . ARG A 1 155 ? 9.606 -19.817 38.560 1.00 93.44 155 ARG A N 1
ATOM 1222 C CA . ARG A 1 155 ? 9.349 -20.882 37.572 1.00 93.44 155 ARG A CA 1
ATOM 1223 C C . ARG A 1 155 ? 8.878 -20.342 36.216 1.00 93.44 155 ARG A C 1
ATOM 1225 O O . ARG A 1 155 ? 8.549 -21.136 35.335 1.00 93.44 155 ARG A O 1
ATOM 1232 N N . LEU A 1 156 ? 8.811 -19.018 36.072 1.00 92.50 156 LEU A N 1
ATOM 1233 C CA . LEU A 1 156 ? 8.497 -18.329 34.823 1.00 92.50 156 LEU A CA 1
ATOM 1234 C C . LEU A 1 156 ? 9.734 -18.247 33.923 1.00 92.50 156 LEU A C 1
ATOM 1236 O O . LEU A 1 156 ? 10.868 -18.202 34.403 1.00 92.50 156 LEU A O 1
ATOM 1240 N N . SER A 1 157 ? 9.515 -18.176 32.612 1.00 89.44 157 SER A N 1
ATOM 1241 C CA . SER A 1 157 ? 10.573 -17.778 31.680 1.00 89.44 157 SER A CA 1
ATOM 1242 C C . SER A 1 157 ? 10.966 -16.301 31.899 1.00 89.44 157 SER A C 1
ATOM 1244 O O . SER A 1 157 ? 10.157 -15.527 32.420 1.00 89.44 157 SER A O 1
ATOM 1246 N N . PRO A 1 158 ? 12.166 -15.855 31.475 1.00 87.75 158 PRO A N 1
ATOM 1247 C CA . PRO A 1 158 ? 12.534 -14.435 31.536 1.00 87.75 158 PRO A CA 1
ATOM 1248 C C . PRO A 1 158 ? 11.509 -13.514 30.850 1.00 87.75 158 PRO A C 1
ATOM 1250 O O . PRO A 1 158 ? 11.209 -12.430 31.344 1.00 87.75 158 PRO A O 1
ATOM 1253 N N . GLU A 1 159 ? 10.925 -13.975 29.744 1.00 83.94 159 GLU A N 1
ATOM 1254 C CA . GLU A 1 159 ? 9.901 -13.270 28.966 1.00 83.94 159 GLU A CA 1
ATOM 1255 C C . GLU A 1 159 ? 8.585 -13.115 29.750 1.00 83.94 159 GLU A C 1
ATOM 1257 O O . GLU A 1 159 ? 8.002 -12.029 29.795 1.00 83.94 159 GLU A O 1
ATOM 1262 N N . ASP A 1 160 ? 8.151 -14.169 30.443 1.00 88.19 160 ASP A N 1
ATOM 1263 C CA . ASP A 1 160 ? 6.967 -14.140 31.309 1.00 88.19 160 ASP A CA 1
ATOM 1264 C C . ASP A 1 160 ? 7.181 -13.291 32.572 1.00 88.19 160 ASP A C 1
ATOM 1266 O O . ASP A 1 160 ? 6.246 -12.645 33.055 1.00 88.19 160 ASP A O 1
ATOM 1270 N N . VAL A 1 161 ? 8.407 -13.256 33.111 1.00 89.94 161 VAL A N 1
ATOM 1271 C CA . VAL A 1 161 ? 8.768 -12.372 34.234 1.00 89.94 161 VAL A CA 1
ATOM 1272 C C . VAL A 1 161 ? 8.648 -10.907 33.824 1.00 89.94 161 VAL A C 1
ATOM 1274 O O . VAL A 1 161 ? 8.122 -10.106 34.599 1.00 89.94 161 VAL A O 1
ATOM 1277 N N . LEU A 1 162 ? 9.091 -10.551 32.613 1.00 86.12 162 LEU A N 1
ATOM 1278 C CA . LEU A 1 162 ? 8.902 -9.202 32.077 1.00 86.12 162 LEU A CA 1
ATOM 1279 C C . LEU A 1 162 ? 7.413 -8.857 31.980 1.00 86.12 162 LEU A C 1
ATOM 1281 O O . LEU A 1 162 ? 7.023 -7.758 32.375 1.00 86.12 162 LEU A O 1
ATOM 1285 N N . LEU A 1 163 ? 6.576 -9.787 31.505 1.00 85.06 163 LEU A N 1
ATOM 1286 C CA . LEU A 1 163 ? 5.133 -9.563 31.387 1.00 85.06 163 LEU A CA 1
ATOM 1287 C C . LEU A 1 163 ? 4.472 -9.353 32.755 1.00 85.06 163 LEU A C 1
ATOM 1289 O O . LEU A 1 163 ? 3.642 -8.455 32.916 1.00 85.06 163 LEU A O 1
ATOM 1293 N N . LEU A 1 164 ? 4.870 -10.153 33.746 1.00 88.12 164 LEU A N 1
ATOM 1294 C CA . LEU A 1 164 ? 4.427 -9.999 35.128 1.00 88.12 164 LEU A CA 1
ATOM 1295 C C . LEU A 1 164 ? 4.847 -8.639 35.703 1.00 88.12 164 LEU A C 1
ATOM 1297 O O . LEU A 1 164 ? 4.001 -7.913 36.222 1.00 88.12 164 LEU A O 1
ATOM 1301 N N . ASN A 1 165 ? 6.120 -8.263 35.559 1.00 87.31 165 ASN A N 1
ATOM 1302 C CA . ASN A 1 165 ? 6.634 -6.979 36.044 1.00 87.31 165 ASN A CA 1
ATOM 1303 C C . ASN A 1 165 ? 5.928 -5.793 35.371 1.00 87.31 165 ASN A C 1
ATOM 1305 O O . ASN A 1 165 ? 5.593 -4.817 36.039 1.00 87.31 165 ASN A O 1
ATOM 1309 N N . TRP A 1 166 ? 5.678 -5.869 34.059 1.00 83.31 166 TRP A N 1
ATOM 1310 C CA . TRP A 1 166 ? 4.920 -4.852 33.330 1.00 83.31 166 TRP A CA 1
ATOM 1311 C C . TRP A 1 166 ? 3.524 -4.671 33.938 1.00 83.31 166 TRP A C 1
ATOM 1313 O O . TRP A 1 166 ? 3.126 -3.550 34.254 1.00 83.31 166 TRP A O 1
ATOM 1323 N N . HIS A 1 167 ? 2.798 -5.765 34.185 1.00 81.25 167 HIS A N 1
ATOM 1324 C CA . HIS A 1 167 ? 1.461 -5.689 34.782 1.00 81.25 167 HIS A CA 1
ATOM 1325 C C . HIS A 1 167 ? 1.480 -5.078 36.192 1.00 81.25 167 HIS A C 1
ATOM 1327 O O . HIS A 1 167 ? 0.614 -4.270 36.522 1.00 81.25 167 HIS A O 1
ATOM 1333 N N . GLU A 1 168 ? 2.493 -5.407 36.999 1.00 80.12 168 GLU A N 1
ATOM 1334 C CA . GLU A 1 168 ? 2.657 -4.888 38.367 1.00 80.12 168 GLU A CA 1
ATOM 1335 C C . GLU A 1 168 ? 3.063 -3.400 38.416 1.00 80.12 168 GLU A C 1
ATOM 1337 O O . GLU A 1 168 ? 2.714 -2.697 39.367 1.00 80.12 168 GLU A O 1
ATOM 1342 N N . THR A 1 169 ? 3.775 -2.904 37.398 1.00 74.31 169 THR A N 1
ATOM 1343 C CA . THR A 1 169 ? 4.340 -1.538 37.371 1.00 74.31 169 THR A CA 1
ATOM 1344 C C . THR A 1 169 ? 3.507 -0.527 36.582 1.00 74.31 169 THR A C 1
ATOM 1346 O O . THR A 1 169 ? 3.657 0.678 36.785 1.00 74.31 169 THR A O 1
ATOM 1349 N N . THR A 1 170 ? 2.614 -0.965 35.689 1.00 64.62 170 THR A N 1
ATOM 1350 C CA . THR A 1 170 ? 1.853 -0.030 34.846 1.00 64.62 170 THR A CA 1
ATOM 1351 C C . THR A 1 170 ? 0.714 0.634 35.647 1.00 64.62 170 THR A C 1
ATOM 1353 O O . THR A 1 170 ? -0.043 -0.062 36.331 1.00 64.62 170 THR A O 1
ATOM 1356 N N . PRO A 1 171 ? 0.477 1.959 35.520 1.00 50.94 171 PRO A N 1
ATOM 1357 C CA . PRO A 1 171 ? -0.614 2.661 36.209 1.00 50.94 171 PRO A CA 1
ATOM 1358 C C . PRO A 1 171 ? -2.014 2.092 35.940 1.00 50.94 171 PRO A C 1
ATOM 1360 O O . PRO A 1 171 ? -2.918 2.295 36.739 1.00 50.94 171 PRO A O 1
ATOM 1363 N N . SER A 1 172 ? -2.224 1.375 34.834 1.00 51.88 172 SER A N 1
ATOM 1364 C CA . SER A 1 172 ? -3.460 0.633 34.548 1.00 51.88 172 SER A CA 1
ATOM 1365 C C . SER A 1 172 ? -3.696 -0.551 35.495 1.00 51.88 172 SER A C 1
ATOM 1367 O O . SER A 1 172 ? -4.858 -0.879 35.739 1.00 51.88 172 SER A O 1
ATOM 1369 N N . GLY A 1 173 ? -2.634 -1.161 36.032 1.00 46.56 173 GLY A N 1
ATOM 1370 C CA . GLY A 1 173 ? -2.683 -2.175 37.088 1.00 46.56 173 GLY A CA 1
ATOM 1371 C C . GLY A 1 173 ? -2.900 -1.563 38.476 1.00 46.56 173 GLY A C 1
ATOM 1372 O O . GLY A 1 173 ? -3.714 -2.066 39.244 1.00 46.56 173 GLY A O 1
ATOM 1373 N N . GLN A 1 174 ? -2.268 -0.417 38.765 1.00 43.00 174 GLN A N 1
ATOM 1374 C CA . GLN A 1 174 ? -2.359 0.248 40.077 1.00 43.00 174 GLN A CA 1
ATOM 1375 C C . GLN A 1 174 ? -3.610 1.141 40.258 1.00 43.00 174 GLN A C 1
ATOM 1377 O O . GLN A 1 174 ? -4.260 1.081 41.298 1.00 43.00 174 GLN A O 1
ATOM 1382 N N . LYS A 1 175 ? -4.018 1.941 39.256 1.00 43.16 175 LYS A N 1
ATOM 1383 C CA . LYS A 1 175 ? -5.177 2.864 39.354 1.00 43.16 175 LYS A CA 1
ATOM 1384 C C . LYS A 1 175 ? -6.540 2.164 39.289 1.00 43.16 175 LYS A C 1
ATOM 1386 O O . LYS A 1 175 ? -7.521 2.700 39.798 1.00 43.16 175 LYS A O 1
ATOM 1391 N N . LYS A 1 176 ? -6.638 0.986 38.661 1.00 48.19 176 LYS A N 1
ATOM 1392 C CA . LYS A 1 176 ? -7.920 0.262 38.535 1.00 48.19 176 LYS A CA 1
ATOM 1393 C C . LYS A 1 176 ? -8.326 -0.489 39.801 1.00 48.19 176 LYS A C 1
ATOM 1395 O O . LYS A 1 176 ? -9.524 -0.681 39.995 1.00 48.19 176 LYS A O 1
ATOM 1400 N N . PHE A 1 177 ? -7.364 -0.846 40.655 1.00 44.09 177 PHE A N 1
ATOM 1401 C CA . PHE A 1 177 ? -7.630 -1.420 41.976 1.00 44.09 177 PHE A CA 1
ATOM 1402 C C . PHE A 1 177 ? -8.438 -0.428 42.832 1.00 44.09 177 PHE A C 1
ATOM 1404 O O . PHE A 1 177 ? -9.528 -0.751 43.289 1.00 44.09 177 PHE A O 1
ATOM 1411 N N . GLY A 1 178 ? -8.009 0.841 42.882 1.00 50.56 178 GLY A N 1
ATOM 1412 C CA . GLY A 1 178 ? -8.717 1.888 43.629 1.00 50.56 178 GLY A CA 1
ATOM 1413 C C . GLY A 1 178 ? -10.130 2.208 43.118 1.00 50.56 178 GLY A C 1
ATOM 1414 O O . GLY A 1 178 ? -11.031 2.431 43.921 1.00 50.56 178 GLY A O 1
ATOM 1415 N N . PHE A 1 179 ? -10.368 2.206 41.799 1.00 53.78 179 PHE A N 1
ATOM 1416 C CA . PHE A 1 179 ? -11.687 2.557 41.243 1.00 53.78 179 PHE A CA 1
ATOM 1417 C C . PHE A 1 179 ? -12.724 1.427 41.371 1.00 53.78 179 PHE A C 1
ATOM 1419 O O . PHE A 1 179 ? -13.899 1.700 41.613 1.00 53.78 179 PHE A O 1
ATOM 1426 N N . TYR A 1 180 ? -12.309 0.159 41.237 1.00 54.84 180 TYR A N 1
ATOM 1427 C CA . TYR A 1 180 ? -13.200 -0.995 41.425 1.00 54.84 180 TYR A CA 1
ATOM 1428 C C . TYR A 1 180 ? -13.638 -1.138 42.890 1.00 54.84 180 TYR A C 1
ATOM 1430 O O . TYR A 1 180 ? -14.829 -1.315 43.164 1.00 54.84 180 TYR A O 1
ATOM 1438 N N . ASP A 1 181 ? -12.702 -0.973 43.828 1.00 58.75 181 ASP A N 1
ATOM 1439 C CA . ASP A 1 181 ? -13.001 -0.973 45.262 1.00 58.75 181 ASP A CA 1
ATOM 1440 C C . ASP A 1 181 ? -13.896 0.214 45.639 1.00 58.75 181 ASP A C 1
ATOM 1442 O O . ASP A 1 181 ? -14.884 0.046 46.357 1.00 58.75 181 ASP A O 1
ATOM 1446 N N . TYR A 1 182 ? -13.645 1.394 45.060 1.00 64.12 182 TYR A N 1
ATOM 1447 C CA . TYR A 1 182 ? -14.496 2.568 45.247 1.00 64.12 182 TYR A CA 1
ATOM 1448 C C . TYR A 1 182 ? -15.915 2.376 44.686 1.00 64.12 182 TYR A C 1
ATOM 1450 O O . TYR A 1 182 ? -16.892 2.744 45.336 1.00 64.12 182 TYR A O 1
ATOM 1458 N N . GLN A 1 183 ? -16.079 1.753 43.515 1.00 66.69 183 GLN A N 1
ATOM 1459 C CA . GLN A 1 183 ? -17.408 1.460 42.970 1.00 66.69 183 GLN A CA 1
ATOM 1460 C C . GLN A 1 183 ? -18.163 0.445 43.838 1.00 66.69 183 GLN A C 1
ATOM 1462 O O . GLN A 1 183 ? -19.360 0.609 44.077 1.00 66.69 183 GLN A O 1
ATOM 1467 N N . ASN A 1 184 ? -17.496 -0.607 44.317 1.00 65.88 184 ASN A N 1
ATOM 1468 C CA . ASN A 1 184 ? -18.127 -1.574 45.216 1.00 65.88 184 ASN A CA 1
ATOM 1469 C C . ASN A 1 184 ? -18.513 -0.928 46.552 1.00 65.88 184 ASN A C 1
ATOM 1471 O O . ASN A 1 184 ? -19.612 -1.174 47.051 1.00 65.88 184 ASN A O 1
ATOM 1475 N N . PHE A 1 185 ? -17.686 -0.013 47.056 1.00 72.69 185 PHE A N 1
ATOM 1476 C CA . PHE A 1 185 ? -18.041 0.858 48.171 1.00 72.69 185 PHE A CA 1
ATOM 1477 C C . PHE A 1 185 ? -19.276 1.721 47.858 1.00 72.69 185 PHE A C 1
ATOM 1479 O O . PHE A 1 185 ? -20.208 1.763 48.662 1.00 72.69 185 PHE A O 1
ATOM 1486 N N . LEU A 1 186 ? -19.371 2.333 46.672 1.00 77.06 186 LEU A N 1
ATOM 1487 C CA . LEU A 1 186 ? -20.556 3.106 46.279 1.00 77.06 186 LEU A CA 1
ATOM 1488 C C . LEU A 1 186 ? -21.820 2.250 46.118 1.00 77.06 186 LEU A C 1
ATOM 1490 O O . LEU A 1 186 ? -22.900 2.714 46.472 1.00 77.06 186 LEU A O 1
ATOM 1494 N N . LYS A 1 187 ? -21.717 0.998 45.651 1.00 76.62 187 LYS A N 1
ATOM 1495 C CA . LYS A 1 187 ? -22.867 0.074 45.553 1.00 76.62 187 LYS A CA 1
ATOM 1496 C C . LYS A 1 187 ? -23.516 -0.196 46.910 1.00 76.62 187 LYS A C 1
ATOM 1498 O O . LYS A 1 187 ? -24.726 -0.412 46.959 1.00 76.62 187 LYS A O 1
ATOM 1503 N N . SER A 1 188 ? -22.733 -0.166 47.989 1.00 75.94 188 SER A N 1
ATOM 1504 C CA . SER A 1 188 ? -23.249 -0.270 49.360 1.00 75.94 188 SER A CA 1
ATOM 1505 C C . SER A 1 188 ? -23.837 1.032 49.918 1.00 75.94 188 SER A C 1
ATOM 1507 O O . SER A 1 188 ? -24.414 1.006 51.002 1.00 75.94 188 SER A O 1
ATOM 1509 N N . LYS A 1 189 ? -23.734 2.162 49.202 1.00 82.31 189 LYS A N 1
ATOM 1510 C CA . LYS A 1 189 ? -24.223 3.467 49.664 1.00 82.31 189 LYS A CA 1
ATOM 1511 C C . LYS A 1 189 ? -25.572 3.861 49.064 1.00 82.31 189 LYS A C 1
ATOM 1513 O O . LYS A 1 189 ? -25.901 3.562 47.912 1.00 82.31 189 LYS A O 1
ATOM 1518 N N . SER A 1 190 ? -26.325 4.594 49.877 1.00 89.44 190 SER A N 1
ATOM 1519 C CA . SER A 1 190 ? -27.533 5.308 49.474 1.00 89.44 190 SER A CA 1
ATOM 1520 C C . SER A 1 190 ? -27.203 6.767 49.179 1.00 89.44 190 SER A C 1
ATOM 1522 O O . SER A 1 190 ? -26.305 7.350 49.788 1.00 89.44 190 SER A O 1
ATOM 1524 N N . PHE A 1 191 ? -27.947 7.342 48.245 1.00 94.12 191 PHE A N 1
ATOM 1525 C CA . PHE A 1 191 ? -27.829 8.717 47.793 1.00 94.12 191 PHE A CA 1
ATOM 1526 C C . PHE A 1 191 ? -29.175 9.414 47.940 1.00 94.12 191 PHE A C 1
ATOM 1528 O O . PHE A 1 191 ? -30.226 8.797 47.756 1.00 94.12 191 PHE A O 1
ATOM 1535 N N . THR A 1 192 ? -29.128 10.703 48.251 1.00 94.06 192 THR A N 1
ATOM 1536 C CA . THR A 1 192 ? -30.296 11.582 48.226 1.00 94.06 192 THR A CA 1
ATOM 1537 C C . THR A 1 192 ? -30.351 12.239 46.851 1.00 94.06 192 THR A C 1
ATOM 1539 O O . THR A 1 192 ? -29.342 12.787 46.405 1.00 94.06 192 THR A O 1
ATOM 1542 N N . ILE A 1 193 ? -31.496 12.171 46.174 1.00 95.44 193 ILE A N 1
ATOM 1543 C CA . ILE A 1 193 ? -31.717 12.751 44.846 1.00 95.44 193 ILE A CA 1
ATOM 1544 C C . ILE A 1 193 ? -32.962 13.644 44.825 1.00 95.44 193 ILE A C 1
ATOM 1546 O O . ILE A 1 193 ? -33.968 13.315 45.452 1.00 95.44 193 ILE A O 1
ATOM 1550 N N . GLN A 1 194 ? -32.916 14.730 44.054 1.00 96.25 194 GLN A N 1
ATOM 1551 C CA . GLN A 1 194 ? -34.074 15.545 43.689 1.00 96.25 194 GLN A CA 1
ATOM 1552 C C . GLN A 1 194 ? -34.059 15.847 42.186 1.00 96.25 194 GLN A C 1
ATOM 1554 O O . GLN A 1 194 ? -33.143 16.504 41.697 1.00 96.25 194 GLN A O 1
ATOM 1559 N N . GLN A 1 195 ? -35.070 15.379 41.450 1.00 94.38 195 GLN A N 1
ATOM 1560 C CA . GLN A 1 195 ? -35.297 15.778 40.051 1.00 94.38 195 GLN A CA 1
ATOM 1561 C C . GLN A 1 195 ? -35.885 17.203 39.996 1.00 94.38 195 GLN A C 1
ATOM 1563 O O . GLN A 1 195 ? -36.528 17.617 40.966 1.00 94.38 195 GLN A O 1
ATOM 1568 N N . PRO A 1 196 ? -35.724 17.958 38.893 1.00 90.69 196 PRO A N 1
ATOM 1569 C CA . PRO A 1 196 ? -36.336 19.280 38.754 1.00 90.69 196 PRO A CA 1
ATOM 1570 C C . PRO A 1 196 ? -37.855 19.222 38.975 1.00 90.69 196 PRO A C 1
ATOM 1572 O O . PRO A 1 196 ? -38.551 18.456 38.313 1.00 90.69 196 PRO A O 1
ATOM 1575 N N . GLY A 1 197 ? -38.361 19.994 39.941 1.00 85.19 197 GLY A N 1
ATOM 1576 C CA . GLY A 1 197 ? -39.782 19.996 40.321 1.00 85.19 197 GLY A CA 1
ATOM 1577 C C . GLY A 1 197 ? -40.256 18.779 41.133 1.00 85.19 197 GLY A C 1
ATOM 1578 O O . GLY A 1 197 ? -41.450 18.655 41.390 1.00 85.19 197 GLY A O 1
ATOM 1579 N N . GLY A 1 198 ? -39.353 17.879 41.538 1.00 88.75 198 GLY A N 1
ATOM 1580 C CA . GLY A 1 198 ? -39.665 16.684 42.325 1.00 88.75 198 GLY A CA 1
ATOM 1581 C C . GLY A 1 198 ? -39.353 16.810 43.821 1.00 88.75 198 GLY A C 1
ATOM 1582 O O . GLY A 1 198 ? -38.621 17.698 44.265 1.00 88.75 198 GLY A O 1
ATOM 1583 N N . ASN A 1 199 ? -39.873 15.861 44.602 1.00 93.38 199 ASN A N 1
ATOM 1584 C CA . ASN A 1 199 ? -39.522 15.688 46.014 1.00 93.38 199 ASN A CA 1
ATOM 1585 C C . ASN A 1 199 ? -38.181 14.957 46.171 1.00 93.38 199 ASN A C 1
ATOM 1587 O O . ASN A 1 199 ? -37.774 14.189 45.297 1.00 93.38 199 ASN A O 1
ATOM 1591 N N . TRP A 1 200 ? -37.515 15.161 47.310 1.00 93.94 200 TRP A N 1
ATOM 1592 C CA . TRP A 1 200 ? -36.308 14.417 47.670 1.00 93.94 200 TRP A CA 1
ATOM 1593 C C . TRP A 1 200 ? -36.607 12.930 47.871 1.00 93.94 200 TRP A C 1
ATOM 1595 O O . TRP A 1 200 ? -37.587 12.560 48.517 1.00 93.94 200 TRP A O 1
ATOM 1605 N N . GLN A 1 201 ? -35.734 12.077 47.343 1.00 94.62 201 GLN A N 1
ATOM 1606 C CA . GLN A 1 201 ? -35.830 10.624 47.456 1.00 94.62 201 GLN A CA 1
ATOM 1607 C C . GLN A 1 201 ? -34.483 10.027 47.859 1.00 94.62 201 GLN A C 1
ATOM 1609 O O . GLN A 1 201 ? -33.428 10.526 47.469 1.00 94.62 201 GLN A O 1
ATOM 1614 N N . TYR A 1 202 ? -34.525 8.926 48.609 1.00 94.75 202 TYR A N 1
ATOM 1615 C CA . TYR A 1 202 ? -33.349 8.115 48.908 1.00 94.75 202 TYR A CA 1
ATOM 1616 C C . TYR A 1 202 ? -33.313 6.911 47.979 1.00 94.75 202 TYR A C 1
ATOM 1618 O O . TYR A 1 202 ? -34.238 6.100 47.971 1.00 94.75 202 TYR A O 1
ATOM 1626 N N . ILE A 1 203 ? -32.233 6.780 47.217 1.00 94.56 203 ILE A N 1
ATOM 1627 C CA . ILE A 1 203 ? -32.049 5.676 46.277 1.00 94.56 203 ILE A CA 1
ATOM 1628 C C . ILE A 1 203 ? -30.674 5.044 46.446 1.00 94.56 203 ILE A C 1
ATOM 1630 O O . ILE A 1 203 ? -29.701 5.704 46.812 1.00 94.56 203 ILE A O 1
ATOM 1634 N N . LYS A 1 204 ? -30.569 3.746 46.168 1.00 92.50 204 LYS A N 1
ATOM 1635 C CA . LYS A 1 204 ? -29.264 3.074 46.113 1.00 92.50 204 LYS A CA 1
ATOM 1636 C C . LYS A 1 204 ? -28.502 3.535 44.874 1.00 92.50 204 LYS A C 1
ATOM 1638 O O . LYS A 1 204 ? -29.111 3.836 43.846 1.00 92.50 204 LYS A O 1
ATOM 1643 N N . PHE A 1 205 ? -27.171 3.491 44.925 1.00 91.06 205 PHE A N 1
ATOM 1644 C CA . PHE A 1 205 ? -26.330 3.834 43.771 1.00 91.06 205 PHE A CA 1
ATOM 1645 C C . PHE A 1 205 ? -26.736 3.105 42.478 1.00 91.06 205 PHE A C 1
ATOM 1647 O O . PHE A 1 205 ? -26.758 3.702 41.408 1.00 91.06 205 PHE A O 1
ATOM 1654 N N . ILE A 1 206 ? -27.127 1.829 42.575 1.00 83.06 206 ILE A N 1
ATOM 1655 C CA . ILE A 1 206 ? -27.573 1.028 41.421 1.00 83.06 206 ILE A CA 1
ATOM 1656 C C . ILE A 1 206 ? -28.798 1.654 40.737 1.00 83.06 206 ILE A C 1
ATOM 1658 O O . ILE A 1 206 ? -28.861 1.701 39.512 1.00 83.06 206 ILE A O 1
ATOM 1662 N N . GLN A 1 207 ? -29.754 2.167 41.511 1.00 90.88 207 GLN A N 1
ATOM 1663 C CA . GLN A 1 207 ? -30.953 2.816 40.974 1.00 90.88 207 GLN A CA 1
ATOM 1664 C C . GLN A 1 207 ? -30.608 4.174 40.352 1.00 90.88 207 GLN A C 1
ATOM 1666 O O . GLN A 1 207 ? -31.088 4.498 39.268 1.00 90.88 207 GLN A O 1
ATOM 1671 N N . LEU A 1 208 ? -29.720 4.937 40.996 1.00 92.62 208 LEU A N 1
ATOM 1672 C CA . LEU A 1 208 ? -29.224 6.215 40.479 1.00 92.62 208 LEU A CA 1
ATOM 1673 C C . LEU A 1 208 ? -28.514 6.031 39.127 1.00 92.62 208 LEU A C 1
ATOM 1675 O O . LEU A 1 208 ? -28.771 6.759 38.170 1.00 92.62 208 LEU A O 1
ATOM 1679 N N . GLN A 1 209 ? -27.665 5.010 39.030 1.00 88.69 209 GLN A N 1
ATOM 1680 C CA . GLN A 1 209 ? -26.963 4.652 37.804 1.00 88.69 209 GLN A CA 1
ATOM 1681 C C . GLN A 1 209 ? -27.930 4.196 36.701 1.00 88.69 209 GLN A C 1
ATOM 1683 O O . GLN A 1 209 ? -27.757 4.570 35.544 1.00 88.69 209 GLN A O 1
ATOM 1688 N N . GLN A 1 210 ? -28.974 3.432 37.037 1.00 84.88 210 GLN A N 1
ATOM 1689 C CA . GLN A 1 210 ? -30.008 3.041 36.072 1.00 84.88 210 GLN A CA 1
ATOM 1690 C C . GLN A 1 210 ? -30.752 4.250 35.497 1.00 84.88 210 GLN A C 1
ATOM 1692 O O . GLN A 1 210 ? -30.986 4.286 34.290 1.00 84.88 210 GLN A O 1
ATOM 1697 N N . LEU A 1 211 ? -31.083 5.248 36.323 1.00 90.75 211 LEU A N 1
ATOM 1698 C CA . LEU A 1 211 ? -31.699 6.490 35.847 1.00 90.75 211 LEU A CA 1
ATOM 1699 C C . LEU A 1 211 ? -30.787 7.223 34.857 1.00 90.75 211 LEU A C 1
ATOM 1701 O O . LEU A 1 211 ? -31.261 7.662 33.810 1.00 90.75 211 LEU A O 1
ATOM 1705 N N . HIS A 1 212 ? -29.485 7.300 35.147 1.00 90.88 212 HIS A N 1
ATOM 1706 C CA . HIS A 1 212 ? -28.495 7.903 34.249 1.00 90.88 212 HIS A CA 1
ATOM 1707 C C . HIS A 1 212 ? -28.384 7.161 32.915 1.00 90.88 212 HIS A C 1
ATOM 1709 O O . HIS A 1 212 ? -28.547 7.757 31.854 1.00 90.88 212 HIS A O 1
ATOM 1715 N N . LEU A 1 213 ? -28.173 5.842 32.957 1.00 77.75 213 LEU A N 1
ATOM 1716 C CA . LEU A 1 213 ? -27.989 5.019 31.755 1.00 77.75 213 LEU A CA 1
ATOM 1717 C C . LEU A 1 213 ? -29.233 4.979 30.854 1.00 77.75 213 LEU A C 1
ATOM 1719 O O . LEU A 1 213 ? -29.108 4.784 29.649 1.00 77.75 213 LEU A O 1
ATOM 1723 N N . GLN A 1 214 ? -30.425 5.174 31.423 1.00 85.12 214 GLN A N 1
ATOM 1724 C CA . GLN A 1 214 ? -31.681 5.282 30.673 1.00 85.12 214 GLN A CA 1
ATOM 1725 C C . GLN A 1 214 ? -31.958 6.703 30.152 1.00 85.12 214 GLN A C 1
ATOM 1727 O O . GLN A 1 214 ? -33.007 6.920 29.548 1.00 85.12 214 GLN A O 1
ATOM 1732 N N . GLY A 1 215 ? -31.079 7.678 30.415 1.00 82.06 215 GLY A N 1
ATOM 1733 C CA . GLY A 1 215 ? -31.305 9.085 30.069 1.00 82.06 215 GLY A CA 1
ATOM 1734 C C . GLY A 1 215 ? -32.449 9.741 30.853 1.00 82.06 215 GLY A C 1
ATOM 1735 O O . GLY A 1 215 ? -32.992 10.748 30.415 1.00 82.06 215 GLY A O 1
ATOM 1736 N N . LYS A 1 216 ? -32.843 9.165 31.998 1.00 90.12 216 LYS A N 1
ATOM 1737 C CA . LYS A 1 216 ? -33.930 9.652 32.871 1.00 90.12 216 LYS A CA 1
ATOM 1738 C C . LYS A 1 216 ? -33.433 10.509 34.038 1.00 90.12 216 LYS A C 1
ATOM 1740 O O . LYS A 1 216 ? -34.233 11.008 34.827 1.00 90.12 216 LYS A O 1
ATOM 1745 N N . LEU A 1 217 ? -32.121 10.649 34.192 1.00 92.31 217 LEU A N 1
ATOM 1746 C CA . LEU A 1 217 ? -31.512 11.534 35.176 1.00 92.31 217 LEU A CA 1
ATOM 1747 C C . LEU A 1 217 ? -31.301 12.914 34.539 1.00 92.31 217 LEU A C 1
ATOM 1749 O O . LEU A 1 217 ? -30.463 13.049 33.650 1.00 92.31 217 LEU A O 1
ATOM 1753 N N . HIS A 1 218 ? -32.073 13.921 34.959 1.00 92.12 218 HIS A N 1
ATOM 1754 C CA . HIS A 1 218 ? -31.940 15.272 34.411 1.00 92.12 218 HIS A CA 1
ATOM 1755 C C . HIS A 1 218 ? -30.582 15.889 34.810 1.00 92.12 218 HIS A C 1
ATOM 1757 O O . HIS A 1 218 ? -30.162 15.695 35.953 1.00 92.12 218 HIS A O 1
ATOM 1763 N N . PRO A 1 219 ? -29.901 16.664 33.942 1.00 88.81 219 PRO A N 1
ATOM 1764 C CA . PRO A 1 219 ? -28.625 17.310 34.279 1.00 88.81 219 PRO A CA 1
ATOM 1765 C C . PRO A 1 219 ? -28.690 18.203 35.528 1.00 88.81 219 PRO A C 1
ATOM 1767 O O . PRO A 1 219 ? -27.742 18.257 36.307 1.00 88.81 219 PRO A O 1
ATOM 1770 N N . ASP A 1 220 ? -29.831 18.855 35.747 1.00 90.50 220 ASP A N 1
ATOM 1771 C CA . ASP A 1 220 ? -30.064 19.724 36.912 1.00 90.50 220 ASP A CA 1
ATOM 1772 C C . ASP A 1 220 ? -30.591 18.984 38.151 1.00 90.50 220 ASP A C 1
ATOM 1774 O O . ASP A 1 220 ? -30.833 19.605 39.186 1.00 90.50 220 ASP A O 1
ATOM 1778 N N . ALA A 1 221 ? -30.772 17.659 38.080 1.00 92.88 221 ALA A N 1
ATOM 1779 C CA . ALA A 1 221 ? -31.124 16.879 39.259 1.00 92.88 221 ALA A CA 1
ATOM 1780 C C . ALA A 1 221 ? -30.012 17.007 40.310 1.00 92.88 221 ALA A C 1
ATOM 1782 O O . ALA A 1 221 ? -28.830 16.923 39.978 1.00 92.88 221 ALA A O 1
ATOM 1783 N N . ARG A 1 222 ? -30.373 17.201 41.581 1.00 95.56 222 ARG A N 1
ATOM 1784 C CA . ARG A 1 222 ? -29.406 17.316 42.681 1.00 95.56 222 ARG A CA 1
ATOM 1785 C C . ARG A 1 222 ? -29.162 15.952 43.303 1.00 95.56 222 ARG A C 1
ATOM 1787 O O . ARG A 1 222 ? -30.126 15.272 43.635 1.00 95.56 222 ARG A O 1
ATOM 1794 N N . VAL A 1 223 ? -27.903 15.561 43.480 1.00 94.94 223 VAL A N 1
ATOM 1795 C CA . VAL A 1 223 ? -27.493 14.256 44.016 1.00 94.94 223 VAL A CA 1
ATOM 1796 C C . VAL A 1 223 ? -26.403 14.446 45.070 1.00 94.94 223 VAL A C 1
ATOM 1798 O O . VAL A 1 223 ? -25.494 15.243 44.879 1.00 94.94 223 VAL A O 1
ATOM 1801 N N . GLY A 1 224 ? -26.479 13.724 46.189 1.00 91.81 224 GLY A N 1
ATOM 1802 C CA . GLY A 1 224 ? -25.457 13.751 47.245 1.00 91.81 224 GLY A CA 1
ATOM 1803 C C . GLY A 1 224 ? -25.571 12.575 48.215 1.00 91.81 224 GLY A C 1
ATOM 1804 O O . GLY A 1 224 ? -26.555 11.834 48.192 1.00 91.81 224 GLY A O 1
ATOM 1805 N N . SER A 1 225 ? -24.579 12.384 49.088 1.00 85.94 225 SER A N 1
ATOM 1806 C CA . SER A 1 225 ? -24.663 11.399 50.186 1.00 85.94 225 SER A CA 1
ATOM 1807 C C . SER A 1 225 ? -25.585 11.864 51.320 1.00 85.94 225 SER A C 1
ATOM 1809 O O . SER A 1 225 ? -26.035 11.055 52.127 1.00 85.94 225 SER A O 1
ATOM 1811 N N . SER A 1 226 ? -25.890 13.159 51.354 1.00 88.50 226 SER A N 1
ATOM 1812 C CA . SER A 1 226 ? -26.834 13.827 52.247 1.00 88.50 226 SER A CA 1
ATOM 1813 C C . SER A 1 226 ? -27.464 15.025 51.528 1.00 88.50 226 SER A C 1
ATOM 1815 O O . SER A 1 226 ? -26.957 15.483 50.503 1.00 88.50 226 SER A O 1
ATOM 1817 N N . LEU A 1 227 ? -28.523 15.597 52.107 1.00 87.06 227 LEU A N 1
ATOM 1818 C CA . LEU A 1 227 ? -29.124 16.851 51.628 1.00 87.06 227 LEU A CA 1
ATOM 1819 C C . LEU A 1 227 ? -28.108 18.005 51.560 1.00 87.06 227 LEU A C 1
ATOM 1821 O O . LEU A 1 227 ? -28.107 18.776 50.605 1.00 87.06 227 LEU A O 1
ATOM 1825 N N . SER A 1 228 ? -27.208 18.098 52.543 1.00 85.50 228 SER A N 1
ATOM 1826 C CA . SER A 1 228 ? -26.191 19.156 52.631 1.00 85.50 228 SER A CA 1
ATOM 1827 C C . SER A 1 228 ? -25.066 19.031 51.601 1.00 85.50 228 SER A C 1
ATOM 1829 O O . SER A 1 228 ? -24.386 20.012 51.321 1.00 85.50 228 SER A O 1
ATOM 1831 N N . THR A 1 229 ? -24.866 17.842 51.032 1.00 86.25 229 THR A N 1
ATOM 1832 C CA . THR A 1 229 ? -23.810 17.565 50.045 1.00 86.25 229 THR A CA 1
ATOM 1833 C C . THR A 1 229 ? -24.352 17.448 48.623 1.00 86.25 229 THR A C 1
ATOM 1835 O O . THR A 1 229 ? -23.601 17.123 47.706 1.00 86.25 229 THR A O 1
ATOM 1838 N N . ALA A 1 230 ? -25.651 17.696 48.421 1.00 91.81 230 ALA A N 1
ATOM 1839 C CA . ALA A 1 230 ? -26.298 17.480 47.140 1.00 91.81 230 ALA A CA 1
ATOM 1840 C C . ALA A 1 230 ? -26.013 18.608 46.132 1.00 91.81 230 ALA A C 1
ATOM 1842 O O . ALA A 1 230 ? -26.438 19.760 46.308 1.00 91.81 230 ALA A O 1
ATOM 1843 N N . THR A 1 231 ? -25.351 18.258 45.029 1.00 93.50 231 THR A N 1
ATOM 1844 C CA . THR A 1 231 ? -25.039 19.173 43.914 1.00 93.50 231 THR A CA 1
ATOM 1845 C C . THR A 1 231 ? -25.665 18.680 42.615 1.00 93.50 231 THR A C 1
ATOM 1847 O O . THR A 1 231 ? -26.152 17.552 42.567 1.00 93.50 231 THR A O 1
ATOM 1850 N N . SER A 1 232 ? -25.748 19.521 41.579 1.00 93.69 232 SER A N 1
ATOM 1851 C CA . SER A 1 232 ? -26.357 19.085 40.319 1.00 93.69 232 SER A CA 1
ATOM 1852 C C . SER A 1 232 ? -25.517 17.999 39.644 1.00 93.69 232 SER A C 1
ATOM 1854 O O . SER A 1 232 ? -24.288 17.974 39.749 1.00 93.69 232 SER A O 1
ATOM 1856 N N . VAL A 1 233 ? -26.178 17.104 38.910 1.00 88.19 233 VAL A N 1
ATOM 1857 C CA . VAL A 1 233 ? -25.510 16.082 38.093 1.00 88.19 233 VAL A CA 1
ATOM 1858 C C . VAL A 1 233 ? -24.552 16.744 37.100 1.00 88.19 233 VAL A C 1
ATOM 1860 O O . VAL A 1 233 ? -23.416 16.302 36.969 1.00 88.19 233 VAL A O 1
ATOM 1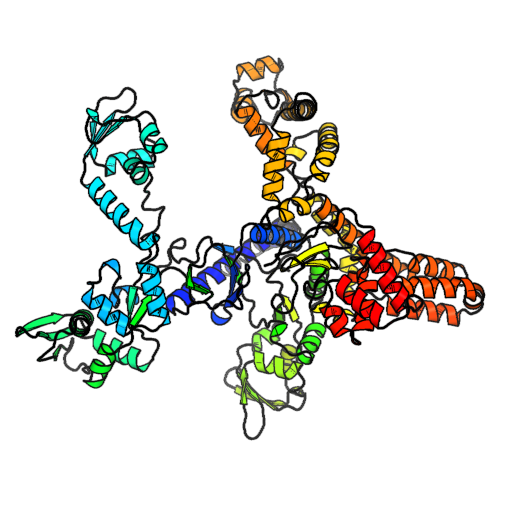863 N N . SER A 1 234 ? -24.937 17.856 36.475 1.00 82.62 234 SER A N 1
ATOM 1864 C CA . SER A 1 234 ? -24.053 18.654 35.616 1.00 82.62 234 SER A CA 1
ATOM 1865 C C . SER A 1 234 ? -22.768 19.094 36.329 1.00 82.62 234 SER A C 1
ATOM 1867 O O . SER A 1 234 ? -21.687 18.958 35.755 1.00 82.62 234 SER A O 1
ATOM 1869 N N . GLN A 1 235 ? -22.853 19.525 37.593 1.00 84.50 235 GLN A N 1
ATOM 1870 C CA . GLN A 1 235 ? -21.695 19.930 38.393 1.00 84.50 235 GLN A CA 1
ATOM 1871 C C . GLN A 1 235 ? -20.780 18.745 38.716 1.00 84.50 235 GLN A C 1
ATOM 1873 O O . GLN A 1 235 ? -19.564 18.859 38.576 1.00 84.50 235 GLN A O 1
ATOM 1878 N N . HIS A 1 236 ? -21.347 17.592 39.091 1.00 87.25 236 HIS A N 1
ATOM 1879 C CA . HIS A 1 236 ? -20.579 16.360 39.305 1.00 87.25 236 HIS A CA 1
ATOM 1880 C C . HIS A 1 236 ? -19.760 15.991 38.055 1.00 87.25 236 HIS A C 1
ATOM 1882 O O . HIS A 1 236 ? -18.582 15.643 38.156 1.00 87.25 236 HIS A O 1
ATOM 1888 N N . PHE A 1 237 ? -20.366 16.111 36.868 1.00 78.62 237 PHE A N 1
ATOM 1889 C CA . PHE A 1 237 ? -19.724 15.808 35.584 1.00 78.62 237 PHE A CA 1
ATOM 1890 C C . PHE A 1 237 ? -18.673 16.846 35.176 1.00 78.62 237 PHE A C 1
ATOM 1892 O O . PHE A 1 237 ? -17.606 16.462 34.703 1.00 78.62 237 PHE A O 1
ATOM 1899 N N . LEU A 1 238 ? -18.944 18.137 35.389 1.00 73.69 238 LEU A N 1
ATOM 1900 C CA . LEU A 1 238 ? -17.986 19.228 35.166 1.00 73.69 238 LEU A CA 1
ATOM 1901 C C . LEU A 1 238 ? -16.750 19.089 36.059 1.00 73.69 238 LEU A C 1
ATOM 1903 O O . LEU A 1 238 ? -15.626 19.249 35.590 1.00 73.69 238 LEU A O 1
ATOM 1907 N N . ASN A 1 239 ? -16.959 18.736 37.328 1.00 75.75 239 ASN A N 1
ATOM 1908 C CA . ASN A 1 239 ? -15.885 18.530 38.296 1.00 75.75 239 ASN A CA 1
ATOM 1909 C C . ASN A 1 239 ? -15.127 17.213 38.069 1.00 75.75 239 ASN A C 1
ATOM 1911 O O . ASN A 1 239 ? -14.064 17.007 38.653 1.00 75.75 239 ASN A O 1
ATOM 1915 N N . GLY A 1 240 ? -15.678 16.306 37.254 1.00 71.56 240 GLY A N 1
ATOM 1916 C CA . GLY A 1 240 ? -15.095 14.996 36.980 1.00 71.56 240 GLY A CA 1
ATOM 1917 C C . GLY A 1 240 ? -14.915 14.146 38.236 1.00 71.56 240 GLY A C 1
ATOM 1918 O O . GLY A 1 240 ? -13.952 13.382 38.326 1.00 71.56 240 GLY A O 1
ATOM 1919 N N . ASP A 1 241 ? -15.792 14.293 39.229 1.00 80.94 241 ASP A N 1
ATOM 1920 C CA . ASP A 1 241 ? -15.635 13.605 40.506 1.00 80.94 241 ASP A CA 1
ATOM 1921 C C . ASP A 1 241 ? -15.923 12.099 40.425 1.00 80.94 241 ASP A C 1
ATOM 1923 O O . ASP A 1 241 ? -16.378 11.557 39.415 1.00 80.94 241 ASP A O 1
ATOM 1927 N N . LEU A 1 242 ? -15.650 11.386 41.516 1.00 76.56 242 LEU A N 1
ATOM 1928 C CA . LEU A 1 242 ? -15.783 9.933 41.531 1.00 76.56 242 LEU A CA 1
ATOM 1929 C C . LEU A 1 242 ? -17.234 9.452 41.340 1.00 76.56 242 LEU A C 1
ATOM 1931 O O . LEU A 1 242 ? -17.439 8.341 40.847 1.00 76.56 242 LEU A O 1
ATOM 1935 N N . LEU A 1 243 ? -18.238 10.269 41.686 1.00 83.75 243 LEU A N 1
ATOM 1936 C CA . LEU A 1 243 ? -19.643 9.931 41.466 1.00 83.75 243 LEU A CA 1
ATOM 1937 C C . LEU A 1 243 ? -19.993 10.001 39.975 1.00 83.75 243 LEU A C 1
ATOM 1939 O O . LEU A 1 243 ? -20.569 9.051 39.448 1.00 83.75 243 LEU A O 1
ATOM 1943 N N . SER A 1 244 ? -19.600 11.068 39.272 1.00 82.94 244 SER A N 1
ATOM 1944 C CA . SER A 1 244 ? -19.820 11.197 37.822 1.00 82.94 244 SER A CA 1
ATOM 1945 C C . SER A 1 244 ? -19.098 10.110 37.021 1.00 82.94 244 SER A C 1
ATOM 1947 O O . SER A 1 244 ? -19.668 9.515 36.099 1.00 82.94 244 SER A O 1
ATOM 1949 N N . GLN A 1 245 ? -17.869 9.773 37.421 1.00 76.62 245 GLN A N 1
ATOM 1950 C CA . GLN A 1 245 ? -17.116 8.660 36.843 1.00 76.62 245 GLN A CA 1
ATOM 1951 C C . GLN A 1 245 ? -17.846 7.325 37.059 1.00 76.62 245 GLN A C 1
ATOM 1953 O O . GLN A 1 245 ? -17.916 6.506 36.140 1.00 76.62 245 GLN A O 1
ATOM 1958 N N . ALA A 1 246 ? -18.425 7.105 38.245 1.00 79.94 246 ALA A N 1
ATOM 1959 C CA . ALA A 1 246 ? -19.176 5.892 38.558 1.00 79.94 246 ALA A CA 1
ATOM 1960 C C . ALA A 1 246 ? -20.546 5.835 37.851 1.00 79.94 246 ALA A C 1
ATOM 1962 O O . ALA A 1 246 ? -20.976 4.755 37.447 1.00 79.94 246 ALA A O 1
ATOM 1963 N N . LEU A 1 247 ? -21.237 6.959 37.645 1.00 83.06 247 LEU A N 1
ATOM 1964 C CA . LEU A 1 247 ? -22.516 6.988 36.919 1.00 83.06 247 LEU A CA 1
ATOM 1965 C C . LEU A 1 247 ? -22.344 6.643 35.438 1.00 83.06 247 LEU A C 1
ATOM 1967 O O . LEU A 1 247 ? -23.117 5.851 34.904 1.00 83.06 247 LEU A O 1
ATOM 1971 N N . ASN A 1 248 ? -21.277 7.135 34.804 1.00 73.75 248 ASN A N 1
ATOM 1972 C CA . ASN A 1 248 ? -20.910 6.767 33.430 1.00 73.75 248 ASN A CA 1
ATOM 1973 C C . ASN A 1 248 ? -20.343 5.347 33.294 1.00 73.75 248 ASN A C 1
ATOM 1975 O O . ASN A 1 248 ? -20.041 4.898 32.184 1.00 73.75 248 ASN A O 1
ATOM 1979 N N . TYR A 1 249 ? -20.180 4.629 34.407 1.00 63.81 249 TYR A N 1
ATOM 1980 C CA . TYR A 1 249 ? -19.695 3.261 34.393 1.00 63.81 249 TYR A CA 1
ATOM 1981 C C . TYR A 1 249 ? -20.773 2.321 33.847 1.00 63.81 249 TYR A C 1
ATOM 1983 O O . TYR A 1 249 ? -21.652 1.854 34.568 1.00 63.81 249 TYR A O 1
ATOM 1991 N N . ASN A 1 250 ? -20.695 2.008 32.559 1.00 56.03 250 ASN A N 1
ATOM 1992 C CA . ASN A 1 250 ? -21.538 1.000 31.936 1.00 56.03 250 ASN A CA 1
ATOM 1993 C C . ASN A 1 250 ? -20.777 -0.350 31.885 1.00 56.03 250 ASN A C 1
ATOM 1995 O O . ASN A 1 250 ? -19.759 -0.452 31.188 1.00 56.03 250 ASN A O 1
ATOM 1999 N N . PRO A 1 251 ? -21.245 -1.398 32.601 1.00 49.66 251 PRO A N 1
ATOM 2000 C CA . PRO A 1 251 ? -20.562 -2.695 32.672 1.00 49.66 251 PRO A CA 1
ATOM 2001 C C . PRO A 1 251 ? -20.473 -3.397 31.309 1.00 49.66 251 PRO A C 1
ATOM 2003 O O . PRO A 1 251 ? -19.535 -4.151 31.065 1.00 49.66 251 PRO A O 1
ATOM 2006 N N . SER A 1 252 ? -21.401 -3.104 30.393 1.00 43.03 252 SER A N 1
ATOM 2007 C CA . SER A 1 252 ? -21.368 -3.604 29.014 1.00 43.03 252 SER A CA 1
ATOM 2008 C C . SER A 1 252 ? -20.363 -2.874 28.117 1.00 43.03 252 SER A C 1
ATOM 2010 O O . SER A 1 252 ? -19.991 -3.419 27.080 1.00 43.03 252 SER A O 1
ATOM 2012 N N . SER A 1 253 ? -19.904 -1.666 28.478 1.00 41.12 253 SER A N 1
ATOM 2013 C CA . SER A 1 253 ? -19.085 -0.828 27.587 1.00 41.12 253 SER A CA 1
ATOM 2014 C C . SER A 1 253 ? -17.650 -0.558 28.052 1.00 41.12 253 SER A C 1
ATOM 2016 O O . SER A 1 253 ? -16.890 0.019 27.272 1.00 41.12 253 SER A O 1
ATOM 2018 N N . GLN A 1 254 ? -17.205 -1.009 29.237 1.00 43.09 254 GLN A N 1
ATOM 2019 C CA . GLN A 1 254 ? -15.765 -1.068 29.550 1.00 43.09 254 GLN A CA 1
ATOM 2020 C C . GLN A 1 254 ? -15.299 -2.300 30.351 1.00 43.09 254 GLN A C 1
ATOM 2022 O O . GLN A 1 254 ? -15.496 -2.413 31.553 1.00 43.09 254 GLN A O 1
ATOM 2027 N N . LYS A 1 255 ? -14.526 -3.134 29.635 1.00 49.34 255 LYS A N 1
ATOM 2028 C CA . LYS A 1 255 ? -13.208 -3.703 29.987 1.00 49.34 255 LYS A CA 1
ATOM 2029 C C . LYS A 1 255 ? -13.016 -4.137 31.451 1.00 49.34 255 LYS A C 1
ATOM 2031 O O . LYS A 1 255 ? -12.503 -3.357 32.255 1.00 49.34 255 LYS A O 1
ATOM 2036 N N . GLU A 1 256 ? -13.241 -5.426 31.733 1.00 47.88 256 GLU A N 1
ATOM 2037 C CA . GLU A 1 256 ? -12.603 -6.106 32.875 1.00 47.88 256 GLU A CA 1
ATOM 2038 C C . GLU A 1 256 ? -11.109 -5.695 32.967 1.00 47.88 256 GLU A C 1
ATOM 2040 O O . GLU A 1 256 ? -10.450 -5.580 31.922 1.00 47.88 256 GLU A O 1
ATOM 2045 N N . PRO A 1 257 ? -10.541 -5.439 34.166 1.00 52.28 257 PRO A N 1
ATOM 2046 C CA . PRO A 1 257 ? -9.113 -5.118 34.324 1.00 52.28 257 PRO A CA 1
ATOM 2047 C C . PRO A 1 257 ? -8.270 -6.189 33.636 1.00 52.28 257 PRO A C 1
ATOM 2049 O O . PRO A 1 257 ? -8.704 -7.334 33.624 1.00 52.28 257 PRO A O 1
ATOM 2052 N N . SER A 1 258 ? -7.156 -5.834 32.971 1.00 52.97 258 SER A N 1
ATOM 2053 C CA . SER A 1 258 ? -6.190 -6.763 32.331 1.00 52.97 258 SER A CA 1
ATOM 2054 C C . SER A 1 258 ? -5.904 -7.944 33.242 1.00 52.97 258 SER A C 1
ATOM 2056 O O . SER A 1 258 ? -5.039 -7.855 34.089 1.00 52.97 258 SER A O 1
ATOM 2058 N N . ARG A 1 259 ? -6.670 -9.035 33.109 1.00 68.88 259 ARG A N 1
ATOM 2059 C CA . ARG A 1 259 ? -6.471 -10.212 33.943 1.00 68.88 259 ARG A CA 1
ATOM 2060 C C . ARG A 1 259 ? -5.255 -10.923 33.386 1.00 68.88 259 ARG A C 1
ATOM 2062 O O . ARG A 1 259 ? -5.338 -11.540 32.320 1.00 68.88 259 ARG A O 1
ATOM 2069 N N . LEU A 1 260 ? -4.136 -10.760 34.078 1.00 83.50 260 LEU A N 1
ATOM 2070 C CA . LEU A 1 260 ? -2.964 -11.590 33.890 1.00 83.50 260 LEU A CA 1
ATOM 2071 C C . LEU A 1 260 ? -3.202 -12.890 34.664 1.00 83.50 260 LEU A C 1
ATOM 2073 O O . LEU A 1 260 ? -3.448 -12.865 35.869 1.00 83.50 260 LEU A O 1
ATOM 2077 N N . TYR A 1 261 ? -3.141 -14.025 33.979 1.00 88.38 261 TYR A N 1
ATOM 2078 C CA . TYR A 1 261 ? -3.197 -15.341 34.599 1.00 88.38 261 TYR A CA 1
ATOM 2079 C C . TYR A 1 261 ? -1.814 -15.965 34.601 1.00 88.38 261 TYR A C 1
ATOM 2081 O O . TYR A 1 261 ? -1.135 -15.973 33.580 1.00 88.38 261 TYR A O 1
ATOM 2089 N N . LEU A 1 262 ? -1.419 -16.558 35.716 1.00 91.62 262 LEU A N 1
ATOM 2090 C CA . LEU A 1 262 ? -0.286 -17.471 35.753 1.00 91.62 262 LEU A CA 1
ATOM 2091 C C . LEU A 1 262 ? -0.839 -18.886 35.594 1.00 91.62 262 LEU A C 1
ATOM 2093 O O . LEU A 1 262 ? -1.737 -19.276 36.337 1.00 91.62 262 LEU A O 1
ATOM 2097 N N . THR A 1 263 ? -0.354 -19.642 34.613 1.00 92.38 263 THR A N 1
ATOM 2098 C CA . THR A 1 263 ? -0.817 -21.010 34.324 1.00 92.38 263 THR A CA 1
ATOM 2099 C C . THR A 1 263 ? 0.374 -21.945 34.109 1.00 92.38 263 THR A C 1
ATOM 2101 O O . THR A 1 263 ? 1.423 -21.481 33.663 1.00 92.38 263 THR A O 1
ATOM 2104 N N . PRO A 1 264 ? 0.225 -23.258 34.352 1.00 93.56 264 PRO A N 1
ATOM 2105 C CA . PRO A 1 264 ? 1.222 -24.248 33.951 1.00 93.56 264 PRO A CA 1
ATOM 2106 C C . PRO A 1 264 ? 1.525 -24.187 32.449 1.00 93.56 264 PRO A C 1
ATOM 2108 O O . PRO A 1 264 ? 0.601 -24.094 31.628 1.00 93.56 264 PRO A O 1
ATOM 2111 N N . ASP A 1 265 ? 2.803 -24.270 32.088 1.00 91.94 265 ASP A N 1
ATOM 2112 C CA . ASP A 1 265 ? 3.252 -24.382 30.708 1.00 91.94 265 ASP A CA 1
ATOM 2113 C C . ASP A 1 265 ? 3.242 -25.837 30.242 1.00 91.94 265 ASP A C 1
ATOM 2115 O O . ASP A 1 265 ? 4.032 -26.666 30.676 1.00 91.94 265 ASP A O 1
ATOM 2119 N N . LEU A 1 266 ? 2.317 -26.137 29.332 1.00 91.50 266 LEU A N 1
ATOM 2120 C CA . LEU A 1 266 ? 2.093 -27.474 28.785 1.00 91.50 266 LEU A CA 1
ATOM 2121 C C . LEU A 1 266 ? 2.460 -27.537 27.294 1.00 91.50 266 LEU A C 1
ATOM 2123 O O . LEU A 1 266 ? 1.809 -28.245 26.518 1.00 91.50 266 LEU A O 1
ATOM 2127 N N . THR A 1 267 ? 3.432 -26.723 26.874 1.00 86.25 267 THR A N 1
ATOM 2128 C CA . THR A 1 267 ? 4.027 -26.768 25.529 1.00 86.25 267 THR A CA 1
ATOM 2129 C C . THR A 1 267 ? 4.832 -28.051 25.327 1.00 86.25 267 THR A C 1
ATOM 2131 O O . THR A 1 267 ? 4.710 -28.677 24.273 1.00 86.25 267 THR A O 1
ATOM 2134 N N . ASN A 1 268 ? 5.568 -28.497 26.351 1.00 90.81 268 ASN A N 1
ATOM 2135 C CA . ASN A 1 268 ? 6.262 -29.781 26.350 1.00 90.81 268 ASN A CA 1
ATOM 2136 C C . ASN A 1 268 ? 5.246 -30.953 26.368 1.00 90.81 268 ASN A C 1
ATOM 2138 O O . ASN A 1 268 ? 4.391 -31.009 27.262 1.00 90.81 268 ASN A O 1
ATOM 2142 N N . PRO A 1 269 ? 5.306 -31.901 25.406 1.00 92.44 269 PRO A N 1
ATOM 2143 C CA . PRO A 1 269 ? 4.378 -33.033 25.340 1.00 92.44 269 PRO A CA 1
ATOM 2144 C C . PRO A 1 269 ? 4.380 -33.939 26.579 1.00 92.44 269 PRO A C 1
ATOM 2146 O O . PRO A 1 269 ? 3.321 -34.448 26.957 1.00 92.44 269 PRO A O 1
ATOM 2149 N N . GLU A 1 270 ? 5.536 -34.134 27.217 1.00 93.50 270 GLU A N 1
ATOM 2150 C CA . GLU A 1 270 ? 5.671 -34.971 28.411 1.00 93.50 270 GLU A CA 1
ATOM 2151 C C . GLU A 1 270 ? 5.056 -34.303 29.638 1.00 93.50 270 GLU A C 1
ATOM 2153 O O . GLU A 1 270 ? 4.239 -34.922 30.320 1.00 93.50 270 GLU A O 1
ATOM 2158 N N . ASP A 1 271 ? 5.365 -33.025 29.869 1.00 93.69 271 ASP A N 1
ATOM 2159 C CA . ASP A 1 271 ? 4.787 -32.252 30.975 1.00 93.69 271 ASP A CA 1
ATOM 2160 C C . ASP A 1 271 ? 3.268 -32.156 30.824 1.00 93.69 271 ASP A C 1
ATOM 2162 O O . ASP A 1 271 ? 2.509 -32.365 31.771 1.00 93.69 271 ASP A O 1
ATOM 2166 N N . LYS A 1 272 ? 2.796 -31.932 29.591 1.00 94.31 272 LYS A N 1
ATOM 2167 C CA . LYS A 1 272 ? 1.370 -31.935 29.253 1.00 94.31 272 LYS A CA 1
ATOM 2168 C C . LYS A 1 272 ? 0.699 -33.264 29.576 1.00 94.31 272 LYS A C 1
ATOM 2170 O O . LYS A 1 272 ? -0.444 -33.254 30.037 1.00 94.31 272 LYS A O 1
ATOM 2175 N N . ARG A 1 273 ? 1.360 -34.390 29.296 1.00 95.56 273 ARG A N 1
ATOM 2176 C CA . ARG A 1 273 ? 0.850 -35.726 29.622 1.00 95.56 273 ARG A CA 1
ATOM 2177 C C . ARG A 1 273 ? 0.791 -35.913 31.137 1.00 95.56 273 ARG A C 1
ATOM 2179 O O . ARG A 1 273 ? -0.290 -36.196 31.645 1.00 95.56 273 ARG A O 1
ATOM 2186 N N . ALA A 1 274 ? 1.904 -35.702 31.835 1.00 95.88 274 ALA A N 1
ATOM 2187 C CA . ALA A 1 274 ? 2.016 -35.880 33.282 1.00 95.88 274 ALA A CA 1
ATOM 2188 C C . ALA A 1 274 ? 1.001 -35.015 34.050 1.00 95.88 274 ALA A C 1
ATOM 2190 O O . ALA A 1 274 ? 0.244 -35.521 34.881 1.00 95.88 274 ALA A O 1
ATOM 2191 N N . TYR A 1 275 ? 0.901 -33.728 33.696 1.00 96.19 275 TYR A N 1
ATOM 2192 C CA . TYR A 1 275 ? -0.039 -32.790 34.310 1.00 96.19 275 TYR A CA 1
ATOM 2193 C C . TYR A 1 275 ? -1.496 -33.213 34.096 1.00 96.19 275 TYR A C 1
ATOM 2195 O O . TYR A 1 275 ? -2.288 -33.214 35.035 1.00 96.19 275 TYR A O 1
ATOM 2203 N N . LYS A 1 276 ? -1.860 -33.607 32.866 1.00 94.75 276 LYS A N 1
ATOM 2204 C CA . LYS A 1 276 ? -3.223 -34.060 32.551 1.00 94.75 276 LYS A CA 1
ATOM 2205 C C . LYS A 1 276 ? -3.605 -35.340 33.284 1.00 94.75 276 LYS A C 1
ATOM 2207 O O . LYS A 1 276 ? -4.764 -35.458 33.659 1.00 94.75 276 LYS A O 1
ATOM 2212 N N . ILE A 1 277 ? -2.671 -36.278 33.456 1.00 94.56 277 ILE A N 1
ATOM 2213 C CA . ILE A 1 277 ? -2.923 -37.496 34.234 1.00 94.56 277 ILE A CA 1
ATOM 2214 C C . ILE A 1 277 ? -3.202 -37.102 35.686 1.00 94.56 277 ILE A C 1
ATOM 2216 O O . ILE A 1 277 ? -4.240 -37.470 36.217 1.00 94.56 277 ILE A O 1
ATOM 2220 N N . CYS A 1 278 ? -2.345 -36.288 36.310 1.00 95.50 278 CYS A N 1
ATOM 2221 C CA . CYS A 1 278 ? -2.526 -35.900 37.713 1.00 95.50 278 CYS A CA 1
ATOM 2222 C C . CYS A 1 278 ? -3.812 -35.085 37.955 1.00 95.50 278 CYS A C 1
ATOM 2224 O O . CYS A 1 278 ? -4.457 -35.253 38.989 1.00 95.50 278 CYS A O 1
ATOM 2226 N N . GLU A 1 279 ? -4.213 -34.241 36.996 1.00 94.69 279 GLU A N 1
ATOM 2227 C CA . GLU A 1 279 ? -5.443 -33.432 37.041 1.00 94.69 279 GLU A CA 1
ATOM 2228 C C . GLU A 1 279 ? -6.732 -34.274 37.062 1.00 94.69 279 GLU A C 1
ATOM 2230 O O . GLU A 1 279 ? -7.774 -33.781 37.495 1.00 94.69 279 GLU A O 1
ATOM 2235 N N . GLN A 1 280 ? -6.684 -35.531 36.608 1.00 94.00 280 GLN A N 1
ATOM 2236 C CA . GLN A 1 280 ? -7.851 -36.418 36.590 1.00 94.00 280 GLN A CA 1
ATOM 2237 C C . GLN A 1 280 ? -8.228 -36.943 37.978 1.00 94.00 280 GLN A C 1
ATOM 2239 O O . GLN A 1 280 ? -9.362 -37.383 38.153 1.00 94.00 280 GLN A O 1
ATOM 2244 N N . PHE A 1 281 ? -7.330 -36.877 38.963 1.00 94.88 281 PHE A N 1
ATOM 2245 C CA . PHE A 1 281 ? -7.518 -37.504 40.270 1.00 94.88 281 PHE A CA 1
ATOM 2246 C C . PHE A 1 281 ? -7.687 -36.490 41.406 1.00 94.88 281 PHE A C 1
ATOM 2248 O O . PHE A 1 281 ? -7.259 -35.332 41.320 1.00 94.88 281 PHE A O 1
ATOM 2255 N N . LYS A 1 282 ? -8.299 -36.956 42.500 1.00 95.31 282 LYS A N 1
ATOM 2256 C CA . LYS A 1 282 ? -8.250 -36.274 43.796 1.00 95.31 282 LYS A CA 1
ATOM 2257 C C . LYS A 1 282 ? -7.011 -36.718 44.566 1.00 95.31 282 LYS A C 1
ATOM 2259 O O . LYS A 1 282 ? -6.531 -37.835 44.394 1.00 95.31 282 LYS A O 1
ATOM 2264 N N . TRP A 1 283 ? -6.519 -35.845 45.429 1.00 97.00 283 TRP A N 1
ATOM 2265 C CA . TRP A 1 283 ? -5.288 -36.049 46.180 1.00 97.00 283 TRP A CA 1
ATOM 2266 C C . TRP A 1 283 ? -5.542 -35.849 47.672 1.00 97.00 283 TRP A C 1
ATOM 2268 O O . TRP A 1 283 ? -6.231 -34.898 48.051 1.00 97.00 283 TRP A O 1
ATOM 2278 N N . SER A 1 284 ? -4.984 -36.749 48.482 1.00 96.06 284 SER A N 1
ATOM 2279 C CA . SER A 1 284 ? -4.934 -36.679 49.944 1.00 96.06 284 SER A CA 1
ATOM 2280 C C . SER A 1 284 ? -3.492 -36.458 50.380 1.00 96.06 284 SER A C 1
ATOM 2282 O O . SER A 1 284 ? -2.606 -37.157 49.896 1.00 96.06 284 SER A O 1
ATOM 2284 N N . PHE A 1 285 ? -3.234 -35.503 51.268 1.00 96.25 285 PHE A N 1
ATOM 2285 C CA . PHE A 1 285 ? -1.901 -35.264 51.835 1.00 96.25 285 PHE A CA 1
ATOM 2286 C C . PHE A 1 285 ? -2.000 -34.538 53.180 1.00 96.25 285 PHE A C 1
ATOM 2288 O O . PHE A 1 285 ? -3.035 -33.948 53.501 1.00 96.25 285 PHE A O 1
ATOM 2295 N N . LYS A 1 286 ? -0.919 -34.558 53.963 1.00 94.00 286 LYS A N 1
ATOM 2296 C CA . LYS A 1 286 ? -0.780 -33.792 55.209 1.00 94.00 286 LYS A CA 1
ATOM 2297 C C . LYS A 1 286 ? 0.201 -32.637 55.041 1.00 94.00 286 LYS A C 1
ATOM 2299 O O . LYS A 1 286 ? 1.213 -32.803 54.365 1.00 94.00 286 LYS A O 1
ATOM 2304 N N . ASP A 1 287 ? -0.088 -31.488 55.648 1.00 93.38 287 ASP A N 1
ATOM 2305 C CA . ASP A 1 287 ? 0.890 -30.396 55.769 1.00 93.38 287 ASP A CA 1
ATOM 2306 C C . ASP A 1 287 ? 1.881 -30.624 56.928 1.00 93.38 287 ASP A C 1
ATOM 2308 O O . ASP A 1 287 ? 1.809 -31.614 57.659 1.00 93.38 287 ASP A O 1
ATOM 2312 N N . ASP A 1 288 ? 2.799 -29.677 57.110 1.00 90.94 288 ASP A N 1
ATOM 2313 C CA . ASP A 1 288 ? 3.780 -29.610 58.201 1.00 90.94 288 ASP A CA 1
ATOM 2314 C C . ASP A 1 288 ? 3.164 -29.542 59.608 1.00 90.94 288 ASP A C 1
ATOM 2316 O O . ASP A 1 288 ? 3.835 -29.838 60.595 1.00 90.94 288 ASP A O 1
ATOM 2320 N N . ARG A 1 289 ? 1.875 -29.207 59.713 1.00 93.31 289 ARG A N 1
ATOM 2321 C CA . ARG A 1 289 ? 1.105 -29.191 60.966 1.00 93.31 289 ARG A CA 1
ATOM 2322 C C . ARG A 1 289 ? 0.263 -30.454 61.153 1.00 93.31 289 ARG A C 1
ATOM 2324 O O . ARG A 1 289 ? -0.559 -30.505 62.066 1.00 93.31 289 ARG A O 1
ATOM 2331 N N . GLY A 1 290 ? 0.420 -31.451 60.280 1.00 91.50 290 GLY A N 1
ATOM 2332 C CA . GLY A 1 290 ? -0.341 -32.698 60.308 1.00 91.50 290 GLY A CA 1
ATOM 2333 C C . GLY A 1 290 ? -1.801 -32.564 59.859 1.00 91.50 290 GLY A C 1
ATOM 2334 O O . GLY A 1 290 ? -2.566 -33.524 59.990 1.00 91.50 290 GLY A O 1
ATOM 2335 N N . ARG A 1 291 ? -2.220 -31.410 59.318 1.00 94.00 291 ARG A N 1
ATOM 2336 C CA . ARG A 1 291 ? -3.592 -31.217 58.823 1.00 94.00 291 ARG A CA 1
ATOM 2337 C C . ARG A 1 291 ? -3.761 -31.961 57.509 1.00 94.00 291 ARG A C 1
ATOM 2339 O O . ARG A 1 291 ? -2.955 -31.798 56.599 1.00 94.00 291 ARG A O 1
ATOM 2346 N N . THR A 1 292 ? -4.817 -32.764 57.414 1.00 94.38 292 THR A N 1
ATOM 2347 C CA . THR A 1 292 ? -5.121 -33.550 56.212 1.00 94.38 292 THR A CA 1
ATOM 2348 C C . THR A 1 292 ? -5.947 -32.723 55.232 1.00 94.38 292 THR A C 1
ATOM 2350 O O . THR A 1 292 ? -6.980 -32.167 55.603 1.00 94.38 292 THR A O 1
ATOM 2353 N N . TYR A 1 293 ? -5.517 -32.685 53.975 1.00 95.50 293 TYR A N 1
ATOM 2354 C CA . TYR A 1 293 ? -6.211 -32.025 52.875 1.00 95.50 293 TYR A CA 1
ATOM 2355 C C . TYR A 1 293 ? -6.652 -33.062 51.855 1.00 95.50 293 TYR A C 1
ATOM 2357 O O . TYR A 1 293 ? -5.861 -33.904 51.447 1.00 95.50 293 TYR A O 1
ATOM 2365 N N . ASN A 1 294 ? -7.904 -32.949 51.416 1.00 94.75 294 ASN A N 1
ATOM 2366 C CA . ASN A 1 294 ? -8.471 -33.737 50.330 1.00 94.75 294 ASN A CA 1
ATOM 2367 C C . ASN A 1 294 ? -8.966 -32.779 49.252 1.00 94.75 294 ASN A C 1
ATOM 2369 O O . ASN A 1 294 ? -9.885 -31.997 49.498 1.00 94.75 294 ASN A O 1
ATOM 2373 N N . GLY A 1 295 ? -8.363 -32.820 48.068 1.00 94.00 295 GLY A N 1
ATOM 2374 C CA . GLY A 1 295 ? -8.635 -31.812 47.049 1.00 94.00 295 GLY A CA 1
ATOM 2375 C C . GLY A 1 295 ? -8.294 -32.239 45.633 1.00 94.00 295 GLY A C 1
ATOM 2376 O O . GLY A 1 295 ? -7.950 -33.387 45.351 1.00 94.00 295 GLY A O 1
ATOM 2377 N N . SER A 1 296 ? -8.426 -31.287 44.720 1.00 94.75 296 SER A N 1
ATOM 2378 C CA . SER A 1 296 ? -7.965 -31.431 43.344 1.00 94.75 296 SER A CA 1
ATOM 2379 C C . SER A 1 296 ? -6.436 -31.368 43.270 1.00 94.75 296 SER A C 1
ATOM 2381 O O . SER A 1 296 ? -5.766 -30.871 44.178 1.00 94.75 296 SER A O 1
ATOM 2383 N N . PHE A 1 297 ? -5.871 -31.782 42.133 1.00 95.62 297 PHE A N 1
ATOM 2384 C CA . PHE A 1 297 ? -4.447 -31.566 41.865 1.00 95.62 297 PHE A CA 1
ATOM 2385 C C . PHE A 1 297 ? -4.045 -30.086 41.979 1.00 95.62 297 PHE A C 1
ATOM 2387 O O . PHE A 1 297 ? -2.951 -29.783 42.444 1.00 95.62 297 PHE A O 1
ATOM 2394 N N . LYS A 1 298 ? -4.937 -29.152 41.617 1.00 93.62 298 LYS A N 1
ATOM 2395 C CA . LYS A 1 298 ? -4.687 -27.709 41.745 1.00 93.62 298 LYS A CA 1
ATOM 2396 C C . LYS A 1 298 ? -4.483 -27.293 43.203 1.00 93.62 298 LYS A C 1
ATOM 2398 O O . LYS A 1 298 ? -3.587 -26.498 43.479 1.00 93.62 298 LYS A O 1
ATOM 2403 N N . ASP A 1 299 ? -5.262 -27.859 44.124 1.00 92.31 299 ASP A N 1
ATOM 2404 C CA . ASP A 1 299 ? -5.163 -27.569 45.559 1.00 92.31 299 ASP A CA 1
ATOM 2405 C C . ASP A 1 299 ? -3.842 -28.085 46.136 1.00 92.31 299 ASP A C 1
ATOM 2407 O O . ASP A 1 299 ? -3.153 -27.366 46.862 1.00 92.31 299 ASP A O 1
ATOM 2411 N N . MET A 1 300 ? -3.436 -29.298 45.752 1.00 94.75 300 MET A N 1
ATOM 2412 C CA . MET A 1 300 ? -2.130 -29.853 46.120 1.00 94.75 300 MET A CA 1
ATOM 2413 C C . MET A 1 300 ? -0.979 -29.041 45.511 1.00 94.75 300 MET A C 1
ATOM 2415 O O . MET A 1 300 ? -0.021 -28.688 46.197 1.00 94.75 300 MET A O 1
ATOM 2419 N N . HIS A 1 301 ? -1.086 -28.666 44.233 1.00 94.69 301 HIS A N 1
ATOM 2420 C CA . HIS A 1 301 ? -0.069 -27.861 43.555 1.00 94.69 301 HIS A CA 1
ATOM 2421 C C . HIS A 1 301 ? 0.075 -26.478 44.200 1.00 94.69 301 HIS A C 1
ATOM 2423 O O . HIS A 1 301 ? 1.191 -25.977 44.312 1.00 94.69 301 HIS A O 1
ATOM 2429 N N . LYS A 1 302 ? -1.022 -25.889 44.703 1.00 92.94 302 LYS A N 1
ATOM 2430 C CA . LYS A 1 302 ? -0.995 -24.655 45.507 1.00 92.94 302 LYS A CA 1
ATOM 2431 C C . LYS A 1 302 ? -0.126 -24.813 46.761 1.00 92.94 302 LYS A C 1
ATOM 2433 O O . LYS A 1 302 ? 0.693 -23.940 47.033 1.00 92.94 302 LYS A O 1
ATOM 2438 N N . HIS A 1 303 ? -0.276 -25.917 47.497 1.00 93.50 303 HIS A N 1
ATOM 2439 C CA . HIS A 1 303 ? 0.522 -26.192 48.700 1.00 93.50 303 HIS A CA 1
ATOM 2440 C C . HIS A 1 303 ? 2.001 -26.377 48.362 1.00 93.50 303 HIS A C 1
ATOM 2442 O O . HIS A 1 303 ? 2.855 -25.720 48.958 1.00 93.50 303 HIS A O 1
ATOM 2448 N N . TYR A 1 304 ? 2.285 -27.178 47.332 1.00 94.12 304 TYR A N 1
ATOM 2449 C CA . TYR A 1 304 ? 3.638 -27.368 46.816 1.00 94.12 304 TYR A CA 1
ATOM 2450 C C . TYR A 1 304 ? 4.308 -26.038 46.442 1.00 94.12 304 TYR A C 1
ATOM 2452 O O . TYR A 1 304 ? 5.439 -25.763 46.837 1.00 94.12 304 TYR A O 1
ATOM 2460 N N . LEU A 1 305 ? 3.603 -25.171 45.710 1.00 92.31 305 LEU A N 1
ATOM 2461 C CA . LEU A 1 305 ? 4.134 -23.871 45.305 1.00 92.31 305 LEU A CA 1
ATOM 2462 C C . LEU A 1 305 ? 4.317 -22.912 46.484 1.00 92.31 305 LEU A C 1
ATOM 2464 O O . LEU A 1 305 ? 5.231 -22.095 46.445 1.00 92.31 305 LEU A O 1
ATOM 2468 N N . ASN A 1 306 ? 3.528 -23.023 47.549 1.00 90.94 306 ASN A N 1
ATOM 2469 C CA . ASN A 1 306 ? 3.756 -22.266 48.781 1.00 90.94 306 ASN A CA 1
ATOM 2470 C C . ASN A 1 306 ? 4.959 -22.767 49.600 1.00 90.94 306 ASN A C 1
ATOM 2472 O O . ASN A 1 306 ? 5.221 -22.231 50.672 1.00 90.94 306 ASN A O 1
ATOM 2476 N N . ASN A 1 307 ? 5.707 -23.756 49.093 1.00 90.38 307 ASN A N 1
ATOM 2477 C CA . ASN A 1 307 ? 6.784 -24.447 49.802 1.00 90.38 307 ASN A CA 1
ATOM 2478 C C . ASN A 1 307 ? 6.306 -25.073 51.124 1.00 90.38 307 ASN A C 1
ATOM 2480 O O . ASN A 1 307 ? 7.085 -25.202 52.065 1.00 90.38 307 ASN A O 1
ATOM 2484 N N . ILE A 1 308 ? 5.027 -25.455 51.196 1.00 91.69 308 ILE A N 1
ATOM 2485 C CA . ILE A 1 308 ? 4.492 -26.222 52.320 1.00 91.69 308 ILE A CA 1
ATOM 2486 C C . ILE A 1 308 ? 4.907 -27.673 52.099 1.00 91.69 308 ILE A C 1
ATOM 2488 O O . ILE A 1 308 ? 4.625 -28.252 51.046 1.00 91.69 308 ILE A O 1
ATOM 2492 N N . GLN A 1 309 ? 5.594 -28.255 53.079 1.00 91.62 309 GLN A N 1
ATOM 2493 C CA . GLN A 1 309 ? 6.008 -29.649 53.002 1.00 91.62 309 GLN A CA 1
ATOM 2494 C C . GLN A 1 309 ? 4.771 -30.551 53.052 1.00 91.62 309 GLN A C 1
ATOM 2496 O O . GLN A 1 309 ? 3.910 -30.387 53.914 1.00 91.62 309 GLN A O 1
ATOM 2501 N N . MET A 1 310 ? 4.667 -31.470 52.091 1.00 94.88 310 MET A N 1
ATOM 2502 C CA . MET A 1 310 ? 3.539 -32.392 51.975 1.00 94.88 310 MET A CA 1
ATOM 2503 C C . MET A 1 310 ? 3.993 -33.801 52.350 1.00 94.88 310 MET A C 1
ATOM 2505 O O . MET A 1 310 ? 4.939 -34.325 51.760 1.00 94.88 310 MET A O 1
ATOM 2509 N N . PHE A 1 311 ? 3.299 -34.409 53.305 1.00 93.44 311 PHE A N 1
ATOM 2510 C CA . PHE A 1 311 ? 3.516 -35.778 53.769 1.00 93.44 311 PHE A CA 1
ATOM 2511 C C . PHE A 1 311 ? 2.337 -36.665 53.365 1.00 93.44 311 PHE A C 1
ATOM 2513 O O . PHE A 1 311 ? 1.250 -36.165 53.072 1.00 93.44 311 PHE A O 1
ATOM 2520 N N . ASP A 1 312 ? 2.548 -37.982 53.354 1.00 93.56 312 ASP A N 1
ATOM 2521 C CA . ASP A 1 312 ? 1.509 -38.983 53.075 1.00 93.56 312 ASP A CA 1
ATOM 2522 C C . ASP A 1 312 ? 0.705 -38.703 51.788 1.00 93.56 312 ASP A C 1
ATOM 2524 O O . ASP A 1 312 ? -0.516 -38.852 51.761 1.00 93.56 312 ASP A O 1
ATOM 2528 N N . VAL A 1 313 ? 1.376 -38.259 50.717 1.00 94.50 313 VAL A N 1
ATOM 2529 C CA . VAL A 1 313 ? 0.711 -37.911 49.453 1.00 94.50 313 VAL A CA 1
ATOM 2530 C C . VAL A 1 313 ? 0.146 -39.170 48.794 1.00 94.50 313 VAL A C 1
ATOM 2532 O O . VAL A 1 313 ? 0.891 -40.053 48.372 1.00 94.50 313 VAL A O 1
ATOM 2535 N N . GLN A 1 314 ? -1.178 -39.235 48.675 1.00 93.44 314 GLN A N 1
ATOM 2536 C CA . GLN A 1 314 ? -1.916 -40.355 48.100 1.00 93.44 314 GLN A CA 1
ATOM 2537 C C . GLN A 1 314 ? -2.870 -39.879 47.003 1.00 93.44 314 GLN A C 1
ATOM 2539 O O . GLN A 1 314 ? -3.576 -38.878 47.141 1.00 93.44 314 GLN A O 1
ATOM 2544 N N . CYS A 1 315 ? -2.911 -40.632 45.906 1.00 93.00 315 CYS A N 1
ATOM 2545 C CA . CYS A 1 315 ? -3.869 -40.435 44.826 1.00 93.00 315 CYS A CA 1
ATOM 2546 C C . CYS A 1 315 ? -5.147 -41.227 45.127 1.00 93.00 315 CYS A C 1
ATOM 2548 O O . CYS A 1 315 ? -5.087 -42.435 45.352 1.00 93.00 315 CYS A O 1
ATOM 2550 N N . ILE A 1 316 ? -6.302 -40.564 45.092 1.00 91.56 316 ILE A N 1
ATOM 2551 C CA . ILE A 1 316 ? -7.613 -41.187 45.294 1.00 91.56 316 ILE A CA 1
ATOM 2552 C C . ILE A 1 316 ? -8.179 -41.557 43.910 1.00 91.56 316 ILE A C 1
ATOM 2554 O O . ILE A 1 316 ? -8.499 -40.648 43.134 1.00 91.56 316 ILE A O 1
ATOM 2558 N N . PRO A 1 317 ? -8.296 -42.855 43.564 1.00 87.12 317 PRO A N 1
ATOM 2559 C CA . PRO A 1 317 ? -8.867 -43.282 42.289 1.00 87.12 317 PRO A CA 1
ATOM 2560 C C . PRO A 1 317 ? -10.348 -42.902 42.198 1.00 87.12 317 PRO A C 1
ATOM 2562 O O . PRO A 1 317 ? -11.087 -43.034 43.174 1.00 87.12 317 PRO A O 1
ATOM 2565 N N . ASN A 1 318 ? -10.808 -42.465 41.021 1.00 84.88 318 ASN A N 1
ATOM 2566 C CA . ASN A 1 318 ? -12.233 -42.174 40.827 1.00 84.88 318 ASN A CA 1
ATOM 2567 C C . ASN A 1 318 ? -13.043 -43.459 40.612 1.00 84.88 318 ASN A C 1
ATOM 2569 O O . ASN A 1 318 ? -14.241 -43.490 40.895 1.00 84.88 318 ASN A O 1
ATOM 2573 N N . LYS A 1 319 ? -12.396 -44.507 40.084 1.00 87.50 319 LYS A N 1
ATOM 2574 C CA . LYS A 1 319 ? -12.978 -45.831 39.837 1.00 87.50 319 LYS A CA 1
ATOM 2575 C C . LYS A 1 319 ? -11.992 -46.937 40.200 1.00 87.50 319 LYS A C 1
ATOM 2577 O O . LYS A 1 319 ? -10.782 -46.782 40.043 1.00 87.50 319 LYS A O 1
ATOM 2582 N N . SER A 1 320 ? -12.522 -48.079 40.634 1.00 79.88 320 SER A N 1
ATOM 2583 C CA . SER A 1 320 ? -11.713 -49.280 40.859 1.00 79.88 320 SER A CA 1
ATOM 2584 C C . SER A 1 320 ? -11.036 -49.719 39.553 1.00 79.88 320 SER A C 1
ATOM 2586 O O . SER A 1 320 ? -11.697 -49.806 38.519 1.00 79.88 320 SER A O 1
ATOM 2588 N N . GLY A 1 321 ? -9.721 -49.956 39.592 1.00 78.69 321 GLY A N 1
ATOM 2589 C CA . GLY A 1 321 ? -8.925 -50.392 38.436 1.00 78.69 321 GLY A CA 1
ATOM 2590 C C . GLY A 1 321 ? -8.376 -49.282 37.526 1.00 78.69 321 GLY A C 1
ATOM 2591 O O . GLY A 1 321 ? -7.723 -49.598 36.532 1.00 78.69 321 GLY A O 1
ATOM 2592 N N . GLU A 1 322 ? -8.592 -47.995 37.829 1.00 85.06 322 GLU A N 1
ATOM 2593 C CA . GLU A 1 322 ? -7.940 -46.906 37.085 1.00 85.06 322 GLU A CA 1
ATOM 2594 C C . GLU A 1 322 ? -6.416 -46.922 37.280 1.00 85.06 322 GLU A C 1
ATOM 2596 O O . GLU A 1 322 ? -5.906 -47.061 38.393 1.00 85.06 322 GLU A O 1
ATOM 2601 N N . LYS A 1 323 ? -5.671 -46.739 36.182 1.00 88.12 323 LYS A N 1
ATOM 2602 C CA . LYS A 1 323 ? -4.211 -46.630 36.229 1.00 88.12 323 LYS A CA 1
ATOM 2603 C C . LYS A 1 323 ? -3.817 -45.332 36.936 1.00 88.12 323 LYS A C 1
ATOM 2605 O O . LYS A 1 323 ? -4.011 -44.247 36.391 1.00 88.12 323 LYS A O 1
ATOM 2610 N N . LEU A 1 324 ? -3.242 -45.468 38.127 1.00 91.38 324 LEU A N 1
ATOM 2611 C CA . LEU A 1 324 ? -2.796 -44.343 38.944 1.00 91.38 324 LEU A CA 1
ATOM 2612 C C . LEU A 1 324 ? -1.598 -43.608 38.305 1.00 91.38 324 LEU A C 1
ATOM 2614 O O . LEU A 1 324 ? -0.783 -44.242 37.621 1.00 91.38 324 LEU A O 1
ATOM 2618 N N . PRO A 1 325 ? -1.465 -42.287 38.534 1.00 92.69 325 PRO A N 1
ATOM 2619 C CA . PRO A 1 325 ? -0.272 -41.538 38.161 1.00 92.69 325 PRO A CA 1
ATOM 2620 C C . PRO A 1 325 ? 0.956 -42.122 38.859 1.00 92.69 325 PRO A C 1
ATOM 2622 O O . PRO A 1 325 ? 0.914 -42.461 40.042 1.00 92.69 325 PRO A O 1
ATOM 2625 N N . THR A 1 326 ? 2.068 -42.219 38.134 1.00 94.25 326 THR A N 1
ATOM 2626 C CA . THR A 1 326 ? 3.340 -42.634 38.736 1.00 94.25 326 THR A CA 1
ATOM 2627 C C . THR A 1 326 ? 3.935 -41.495 39.567 1.00 94.25 326 THR A C 1
ATOM 2629 O O . THR A 1 326 ? 3.640 -40.320 39.339 1.00 94.25 326 THR A O 1
ATOM 2632 N N . ASN A 1 327 ? 4.855 -41.813 40.484 1.00 92.56 327 ASN A N 1
ATOM 2633 C CA . ASN A 1 327 ? 5.631 -40.783 41.190 1.00 92.56 327 ASN A CA 1
ATOM 2634 C C . ASN A 1 327 ? 6.384 -39.864 40.217 1.00 92.56 327 ASN A C 1
ATOM 2636 O O . ASN A 1 327 ? 6.536 -38.675 40.483 1.00 92.56 327 ASN A O 1
ATOM 2640 N N . GLN A 1 328 ? 6.816 -40.392 39.068 1.00 94.56 328 GLN A N 1
ATOM 2641 C CA . GLN A 1 328 ? 7.457 -39.599 38.026 1.00 94.56 328 GLN A CA 1
ATOM 2642 C C . GLN A 1 328 ? 6.476 -38.613 37.371 1.00 94.56 328 GLN A C 1
ATOM 2644 O O . GLN A 1 328 ? 6.845 -37.457 37.162 1.00 94.56 328 GLN A O 1
ATOM 2649 N N . ASP A 1 329 ? 5.235 -39.032 37.092 1.00 94.88 329 ASP A N 1
ATOM 2650 C CA . ASP A 1 329 ? 4.185 -38.143 36.575 1.00 94.88 329 ASP A CA 1
ATOM 2651 C C . ASP A 1 329 ? 3.881 -37.021 37.576 1.00 94.88 329 ASP A C 1
ATOM 2653 O O . ASP A 1 329 ? 3.829 -35.851 37.197 1.00 94.88 329 ASP A O 1
ATOM 2657 N N . LEU A 1 330 ? 3.748 -37.364 38.861 1.00 95.38 330 LEU A N 1
ATOM 2658 C CA . LEU A 1 330 ? 3.504 -36.400 39.932 1.00 95.38 330 LEU A CA 1
ATOM 2659 C C . LEU A 1 330 ? 4.647 -35.383 40.051 1.00 95.38 330 LEU A C 1
ATOM 2661 O O . LEU A 1 330 ? 4.399 -34.177 40.061 1.00 95.38 330 LEU A O 1
ATOM 2665 N N . GLN A 1 331 ? 5.899 -35.849 40.095 1.00 94.75 331 GLN A N 1
ATOM 2666 C CA . GLN A 1 331 ? 7.065 -34.969 40.184 1.00 94.75 331 GLN A CA 1
ATOM 2667 C C . GLN A 1 331 ? 7.176 -34.053 38.964 1.00 94.75 331 GLN A C 1
ATOM 2669 O O . GLN A 1 331 ? 7.403 -32.855 39.132 1.00 94.75 331 GLN A O 1
ATOM 2674 N N . LYS A 1 332 ? 6.956 -34.568 37.746 1.00 95.19 332 LYS A N 1
ATOM 2675 C CA . LYS A 1 332 ? 6.923 -33.731 36.535 1.00 95.19 332 LYS A CA 1
ATOM 2676 C C . LYS A 1 332 ? 5.794 -32.699 36.589 1.00 95.19 332 LYS A C 1
ATOM 2678 O O . LYS A 1 332 ? 6.026 -31.528 36.308 1.00 95.19 332 LYS A O 1
ATOM 2683 N N . ALA A 1 333 ? 4.589 -33.097 37.001 1.00 95.88 333 ALA A N 1
ATOM 2684 C CA . ALA A 1 333 ? 3.437 -32.201 37.073 1.00 95.88 333 ALA A CA 1
ATOM 2685 C C . ALA A 1 333 ? 3.603 -31.089 38.127 1.00 95.88 333 ALA A C 1
ATOM 2687 O O . ALA A 1 333 ? 3.227 -29.945 37.867 1.00 95.88 333 ALA A O 1
ATOM 2688 N N . LEU A 1 334 ? 4.188 -31.392 39.293 1.00 95.31 334 LEU A N 1
ATOM 2689 C CA . LEU A 1 334 ? 4.472 -30.402 40.341 1.00 95.31 334 LEU A CA 1
ATOM 2690 C C . LEU A 1 334 ? 5.580 -29.420 39.927 1.00 95.31 334 LEU A C 1
ATOM 2692 O O . LEU A 1 334 ? 5.457 -28.217 40.175 1.00 95.31 334 LEU A O 1
ATOM 2696 N N . ASN A 1 335 ? 6.622 -29.919 39.253 1.00 94.50 335 ASN A N 1
ATOM 2697 C CA . ASN A 1 335 ? 7.769 -29.132 38.783 1.00 94.50 335 ASN A CA 1
ATOM 2698 C C . ASN A 1 335 ? 7.561 -28.469 37.413 1.00 94.50 335 ASN A C 1
ATOM 2700 O O . ASN A 1 335 ? 8.499 -27.881 36.871 1.00 94.50 335 ASN A O 1
ATOM 2704 N N . VAL A 1 336 ? 6.354 -28.546 36.849 1.00 94.69 336 VAL A N 1
ATOM 2705 C CA . VAL A 1 336 ? 6.038 -27.925 35.561 1.00 94.69 336 VAL A CA 1
ATOM 2706 C C . VAL A 1 336 ? 6.407 -26.440 35.569 1.00 94.69 336 VAL A C 1
ATOM 2708 O O . VAL A 1 336 ? 6.208 -25.725 36.561 1.00 94.69 336 VAL A O 1
ATOM 2711 N N . ARG A 1 337 ? 6.940 -25.961 34.443 1.00 94.19 337 ARG A N 1
ATOM 2712 C CA . ARG A 1 337 ? 7.175 -24.528 34.249 1.00 94.19 337 ARG A CA 1
ATOM 2713 C C . ARG A 1 337 ? 5.855 -23.771 34.271 1.00 94.19 337 ARG A C 1
ATOM 2715 O O . ARG A 1 337 ? 4.790 -24.329 34.013 1.00 94.19 337 ARG A O 1
ATOM 2722 N N . TRP A 1 338 ? 5.929 -22.488 34.585 1.00 93.50 338 TRP A N 1
ATOM 2723 C CA . TRP A 1 338 ? 4.775 -21.601 34.566 1.00 93.50 338 TRP A CA 1
ATOM 2724 C C . TRP A 1 338 ? 4.938 -20.568 33.464 1.00 93.50 338 TRP A C 1
ATOM 2726 O O . TRP A 1 338 ? 6.053 -20.248 33.059 1.00 93.50 338 TRP A O 1
ATOM 2736 N N . LYS A 1 339 ? 3.812 -20.028 33.010 1.00 91.69 339 LYS A N 1
ATOM 2737 C CA . LYS A 1 339 ? 3.764 -18.966 32.009 1.00 91.69 339 LYS A CA 1
ATOM 2738 C C . LYS A 1 339 ? 2.662 -17.962 32.298 1.00 91.69 339 LYS A C 1
ATOM 2740 O O . LYS A 1 339 ? 1.672 -18.284 32.968 1.00 91.69 339 LYS A O 1
ATOM 2745 N N . ALA A 1 340 ? 2.822 -16.756 31.775 1.00 88.81 340 ALA A N 1
ATOM 2746 C CA . ALA A 1 340 ? 1.929 -15.635 32.007 1.00 88.81 340 ALA A CA 1
ATOM 2747 C C . ALA A 1 340 ? 0.995 -15.419 30.800 1.00 88.81 340 ALA A C 1
ATOM 2749 O O . ALA A 1 340 ? 1.412 -15.299 29.653 1.00 88.81 340 ALA A O 1
ATOM 2750 N N . VAL A 1 341 ? -0.317 -15.394 31.048 1.00 85.31 341 VAL A N 1
ATOM 2751 C CA . VAL A 1 341 ? -1.383 -15.217 30.051 1.00 85.31 341 VAL A CA 1
ATOM 2752 C C . VAL A 1 341 ? -2.008 -13.854 30.249 1.00 85.31 341 VAL A C 1
ATOM 2754 O O . VAL A 1 341 ? -2.652 -13.622 31.265 1.00 85.31 341 VAL A O 1
ATOM 2757 N N . CYS A 1 342 ? -1.891 -12.971 29.268 1.00 80.31 342 CYS A N 1
ATOM 2758 C CA . CYS A 1 342 ? -2.666 -11.735 29.233 1.00 80.31 342 CYS A CA 1
ATOM 2759 C C . CYS A 1 342 ? -3.684 -11.761 28.086 1.00 80.31 342 CYS A C 1
ATOM 2761 O O . CYS A 1 342 ? -3.662 -12.622 27.201 1.00 80.31 342 CYS A O 1
ATOM 2763 N N . ASN A 1 343 ? -4.631 -10.825 28.136 1.00 76.88 343 ASN A N 1
ATOM 2764 C CA . ASN A 1 343 ? -5.635 -10.658 27.087 1.00 76.88 343 ASN A CA 1
ATOM 2765 C C . ASN A 1 343 ? -5.130 -9.793 25.932 1.00 76.88 343 ASN A C 1
ATOM 2767 O O . ASN A 1 343 ? -5.811 -9.680 24.912 1.00 76.88 343 ASN A O 1
ATOM 2771 N N . GLU A 1 344 ? -3.990 -9.149 26.127 1.00 77.75 344 GLU A N 1
ATOM 2772 C CA . GLU A 1 344 ? -3.337 -8.213 25.236 1.00 77.75 344 GLU A CA 1
ATOM 2773 C C . GLU A 1 344 ? -2.190 -8.916 24.492 1.00 77.75 344 GLU A C 1
ATOM 2775 O O . GLU A 1 344 ? -1.455 -9.708 25.071 1.00 77.75 344 GLU A O 1
ATOM 2780 N N . LEU A 1 345 ? -2.019 -8.655 23.197 1.00 79.31 345 LEU A N 1
ATOM 2781 C CA . LEU A 1 345 ? -0.765 -8.991 22.529 1.00 79.31 345 LEU A CA 1
ATOM 2782 C C . LEU A 1 345 ? 0.284 -7.954 22.901 1.00 79.31 345 LEU A C 1
ATOM 2784 O O . LEU A 1 345 ? 0.025 -6.748 22.866 1.00 79.31 345 LEU A O 1
ATOM 2788 N N . MET A 1 346 ? 1.469 -8.452 23.224 1.00 80.12 346 MET A N 1
ATOM 2789 C CA . MET A 1 346 ? 2.592 -7.654 23.683 1.00 80.12 346 MET A CA 1
ATOM 2790 C C . MET A 1 346 ? 3.724 -7.749 22.665 1.00 80.12 346 MET A C 1
ATOM 2792 O O . MET A 1 346 ? 4.040 -8.844 22.181 1.00 80.12 346 MET A O 1
ATOM 2796 N N . SER A 1 347 ? 4.323 -6.605 22.349 1.00 80.50 347 SER A N 1
ATOM 2797 C CA . SER A 1 347 ? 5.578 -6.514 21.611 1.00 80.50 347 SER A CA 1
ATOM 2798 C C . SER A 1 347 ? 6.721 -6.196 22.571 1.00 80.50 347 SER A C 1
ATOM 2800 O O . SER A 1 347 ? 6.523 -5.565 23.611 1.00 80.50 347 SER A O 1
ATOM 2802 N N . MET A 1 348 ? 7.926 -6.651 22.231 1.00 76.31 348 MET A N 1
ATOM 2803 C CA . MET A 1 348 ? 9.146 -6.299 22.957 1.00 76.31 348 MET A CA 1
ATOM 2804 C C . MET A 1 348 ? 9.953 -5.296 22.131 1.00 76.31 348 MET A C 1
ATOM 2806 O O . MET A 1 348 ? 10.349 -5.606 21.009 1.00 76.31 348 MET A O 1
ATOM 2810 N N . GLN A 1 349 ? 10.201 -4.111 22.687 1.00 69.94 349 GLN A N 1
ATOM 2811 C CA . GLN A 1 349 ? 10.933 -3.013 22.049 1.00 69.94 349 GLN A CA 1
ATOM 2812 C C . GLN A 1 349 ? 12.048 -2.542 22.973 1.00 69.94 349 GLN A C 1
ATOM 2814 O O . GLN A 1 349 ? 11.773 -2.057 24.067 1.00 69.94 349 GLN A O 1
ATOM 2819 N N . ASN A 1 350 ? 13.307 -2.678 22.549 1.00 69.56 350 ASN A N 1
ATOM 2820 C CA . ASN A 1 350 ? 14.476 -2.261 23.337 1.00 69.56 350 ASN A CA 1
ATOM 2821 C C . ASN A 1 350 ? 14.449 -2.795 24.787 1.00 69.56 350 ASN A C 1
ATOM 2823 O O . ASN A 1 350 ? 14.766 -2.079 25.731 1.00 69.56 350 ASN A O 1
ATOM 2827 N N . GLY A 1 351 ? 13.999 -4.042 24.971 1.00 71.06 351 GLY A N 1
ATOM 2828 C CA . GLY A 1 351 ? 13.853 -4.671 26.291 1.00 71.06 351 GLY A CA 1
ATOM 2829 C C . GLY A 1 351 ? 12.608 -4.257 27.089 1.00 71.06 351 GLY A C 1
ATOM 2830 O O . GLY A 1 351 ? 12.382 -4.792 28.171 1.00 71.06 351 GLY A O 1
ATOM 2831 N N . VAL A 1 352 ? 11.770 -3.360 26.562 1.00 72.06 352 VAL A N 1
ATOM 2832 C CA . VAL A 1 352 ? 10.511 -2.922 27.180 1.00 72.06 352 VAL A CA 1
ATOM 2833 C C . VAL A 1 352 ? 9.332 -3.630 26.521 1.00 72.06 352 VAL A C 1
ATOM 2835 O O . VAL A 1 352 ? 9.210 -3.663 25.297 1.00 72.06 352 VAL A O 1
ATOM 2838 N N . LEU A 1 353 ? 8.441 -4.196 27.335 1.00 75.56 353 LEU A N 1
ATOM 2839 C CA . LEU A 1 353 ? 7.178 -4.748 26.855 1.00 75.56 353 LEU A CA 1
ATOM 2840 C C . LEU A 1 353 ? 6.138 -3.647 26.697 1.00 75.56 353 LEU A C 1
ATOM 2842 O O . LEU A 1 353 ? 5.868 -2.899 27.638 1.00 75.56 353 LEU A O 1
ATOM 2846 N N . LEU A 1 354 ? 5.516 -3.591 25.524 1.00 75.81 354 LEU A N 1
ATOM 2847 C CA . LEU A 1 354 ? 4.445 -2.652 25.228 1.00 75.81 354 LEU A CA 1
ATOM 2848 C C . LEU A 1 354 ? 3.228 -3.394 24.665 1.00 75.81 354 LEU A C 1
ATOM 2850 O O . LEU A 1 354 ? 3.378 -4.319 23.862 1.00 75.81 354 LEU A O 1
ATOM 2854 N N . PRO A 1 355 ? 2.005 -3.012 25.071 1.00 76.88 355 PRO A N 1
ATOM 2855 C CA . PRO A 1 355 ? 0.806 -3.526 24.437 1.00 76.88 355 PRO A CA 1
ATOM 2856 C C . PRO A 1 355 ? 0.737 -3.021 22.997 1.00 76.88 355 PRO A C 1
ATOM 2858 O O . PRO A 1 355 ? 0.957 -1.841 22.724 1.00 76.88 355 PRO A O 1
ATOM 2861 N N . LEU A 1 356 ? 0.362 -3.908 22.081 1.00 77.81 356 LEU A N 1
ATOM 2862 C CA . LEU A 1 356 ? 0.091 -3.532 20.700 1.00 77.81 356 LEU A CA 1
ATOM 2863 C C . LEU A 1 356 ? -1.201 -2.704 20.646 1.00 77.81 356 LEU A C 1
ATOM 2865 O O . LEU A 1 356 ? -2.308 -3.209 20.862 1.00 77.81 356 LEU A O 1
ATOM 2869 N N . SER A 1 357 ? -1.061 -1.411 20.379 1.00 77.81 357 SER A N 1
ATOM 2870 C CA . SER A 1 357 ? -2.161 -0.469 20.169 1.00 77.81 357 SER A CA 1
ATOM 2871 C C . SER A 1 357 ? -2.065 0.169 18.793 1.00 77.81 357 SER A C 1
ATOM 2873 O O . SER A 1 357 ? -0.973 0.280 18.243 1.00 77.81 357 SER A O 1
ATOM 2875 N N . ASP A 1 358 ? -3.214 0.600 18.272 1.00 78.94 358 ASP A N 1
ATOM 2876 C CA . ASP A 1 358 ? -3.331 1.287 16.983 1.00 78.94 358 ASP A CA 1
ATOM 2877 C C . ASP A 1 358 ? -2.567 0.565 15.864 1.00 78.94 358 ASP A C 1
ATOM 2879 O O . ASP A 1 358 ? -1.627 1.094 15.277 1.00 78.94 358 ASP A O 1
ATOM 2883 N N . PHE A 1 359 ? -2.961 -0.678 15.592 1.00 84.31 359 PHE A N 1
ATOM 2884 C CA . PHE A 1 359 ? -2.381 -1.480 14.519 1.00 84.31 359 PHE A CA 1
ATOM 2885 C C . PHE A 1 359 ? -3.447 -1.884 13.509 1.00 84.31 359 PHE A C 1
ATOM 2887 O O . PHE A 1 359 ? -4.639 -1.971 13.813 1.00 84.31 359 PHE A O 1
ATOM 2894 N N . GLU A 1 360 ? -3.002 -2.153 12.298 1.00 87.69 360 GLU A N 1
ATOM 2895 C CA . GLU A 1 360 ? -3.808 -2.660 11.208 1.00 87.69 360 GLU A CA 1
ATOM 2896 C C . GLU A 1 360 ? -3.469 -4.123 10.984 1.00 87.69 360 GLU A C 1
ATOM 2898 O O . GLU A 1 360 ? -2.303 -4.517 10.954 1.00 87.69 360 GLU A O 1
ATOM 2903 N N . ALA A 1 361 ? -4.503 -4.947 10.872 1.00 88.62 361 ALA A N 1
ATOM 2904 C CA . ALA A 1 361 ? -4.361 -6.322 10.455 1.00 88.62 361 ALA A CA 1
ATOM 2905 C C . ALA A 1 361 ? -4.627 -6.451 8.967 1.00 88.62 361 ALA A C 1
ATOM 2907 O O . ALA A 1 361 ? -5.584 -5.868 8.461 1.00 88.62 361 ALA A O 1
ATOM 2908 N N . LYS A 1 362 ? -3.829 -7.278 8.303 1.00 89.56 362 LYS A N 1
ATOM 2909 C CA . LYS A 1 362 ? -4.009 -7.664 6.905 1.00 89.56 362 LYS A CA 1
ATOM 2910 C C . LYS A 1 362 ? -3.965 -9.190 6.794 1.00 89.56 362 LYS A C 1
ATOM 2912 O O . LYS A 1 362 ? -3.264 -9.824 7.588 1.00 89.56 362 LYS A O 1
ATOM 2917 N N . PRO A 1 363 ? -4.704 -9.825 5.871 1.00 86.06 363 PRO A N 1
ATOM 2918 C CA . PRO A 1 363 ? -4.513 -11.241 5.595 1.00 86.06 363 PRO A CA 1
ATOM 2919 C C . PRO A 1 363 ? -3.117 -11.469 5.006 1.00 86.06 363 PRO A C 1
ATOM 2921 O O . PRO A 1 363 ? -2.703 -10.776 4.082 1.00 86.06 363 PRO A O 1
ATOM 2924 N N . PHE A 1 364 ? -2.400 -12.462 5.524 1.00 83.00 364 PHE A N 1
ATOM 2925 C CA . PHE A 1 364 ? -1.164 -12.927 4.899 1.00 83.00 364 PHE A CA 1
ATOM 2926 C C . PHE A 1 364 ? -1.542 -13.867 3.751 1.00 83.00 364 PHE A C 1
ATOM 2928 O O . PHE A 1 364 ? -2.230 -14.871 3.971 1.00 83.00 364 PHE A O 1
ATOM 2935 N N . ILE A 1 365 ? -1.135 -13.531 2.528 1.00 80.69 365 ILE A N 1
ATOM 2936 C CA . ILE A 1 365 ? -1.440 -14.342 1.346 1.00 80.69 365 ILE A CA 1
ATOM 2937 C C . ILE A 1 365 ? -0.666 -15.662 1.436 1.00 80.69 365 ILE A C 1
ATOM 2939 O O . ILE A 1 365 ? 0.512 -15.689 1.791 1.00 80.69 365 ILE A O 1
ATOM 2943 N N . SER A 1 366 ? -1.350 -16.779 1.176 1.00 73.44 366 SER A N 1
ATOM 2944 C CA . SER A 1 366 ? -0.756 -18.113 1.311 1.00 73.44 366 SER A CA 1
ATOM 2945 C C . SER A 1 366 ? 0.472 -18.245 0.418 1.00 73.44 366 SER A C 1
ATOM 2947 O O . SER A 1 366 ? 0.405 -17.911 -0.760 1.00 73.44 366 SER A O 1
ATOM 2949 N N . ASN A 1 367 ? 1.568 -18.764 0.976 1.00 82.44 367 ASN A N 1
ATOM 2950 C CA . ASN A 1 367 ? 2.835 -18.978 0.267 1.00 82.44 367 ASN A CA 1
ATOM 2951 C C . ASN A 1 367 ? 3.468 -17.700 -0.311 1.00 82.44 367 ASN A C 1
ATOM 2953 O O . ASN A 1 367 ? 4.334 -17.789 -1.178 1.00 82.44 367 ASN A O 1
ATOM 2957 N N . MET A 1 368 ? 3.065 -16.526 0.187 1.00 88.00 368 MET A N 1
ATOM 2958 C CA . MET A 1 368 ? 3.767 -15.281 -0.090 1.00 88.00 368 MET A CA 1
ATOM 2959 C C . MET A 1 368 ? 5.191 -15.349 0.470 1.00 88.00 368 MET A C 1
ATOM 2961 O O . MET A 1 368 ? 5.390 -15.719 1.630 1.00 88.00 368 MET A O 1
ATOM 2965 N N . VAL A 1 369 ? 6.157 -14.930 -0.340 1.00 89.00 369 VAL A N 1
ATOM 2966 C CA . VAL A 1 369 ? 7.544 -14.678 0.060 1.00 89.00 369 VAL A CA 1
ATOM 2967 C C . VAL A 1 369 ? 7.849 -13.195 -0.070 1.00 89.00 369 VAL A C 1
ATOM 2969 O O . VAL A 1 369 ? 7.319 -12.527 -0.959 1.00 89.00 369 VAL A O 1
ATOM 2972 N N . LEU A 1 370 ? 8.676 -12.653 0.820 1.00 88.00 370 LEU A N 1
ATOM 2973 C CA . LEU A 1 370 ? 9.145 -11.280 0.665 1.00 88.00 370 LEU A CA 1
ATOM 2974 C C . LEU A 1 370 ? 10.305 -11.220 -0.320 1.00 88.00 370 LEU A C 1
ATOM 2976 O O . LEU A 1 370 ? 11.119 -12.140 -0.385 1.00 88.00 370 LEU A O 1
ATOM 2980 N N . ILE A 1 371 ? 10.430 -10.093 -1.018 1.00 90.31 371 ILE A N 1
ATOM 2981 C CA . ILE A 1 371 ? 11.544 -9.865 -1.946 1.00 90.31 371 ILE A CA 1
ATOM 2982 C C . ILE A 1 371 ? 12.903 -9.903 -1.228 1.00 90.31 371 ILE A C 1
ATOM 2984 O O . ILE A 1 371 ? 13.888 -10.362 -1.810 1.00 90.31 371 ILE A O 1
ATOM 2988 N N . LYS A 1 372 ? 12.961 -9.482 0.043 1.00 87.62 372 LYS A N 1
ATOM 2989 C CA . LYS A 1 372 ? 14.180 -9.564 0.866 1.00 87.62 372 LYS A CA 1
ATOM 2990 C C . LYS A 1 372 ? 14.626 -11.002 1.181 1.00 87.62 372 LYS A C 1
ATOM 2992 O O . LYS A 1 372 ? 15.799 -11.227 1.454 1.00 87.62 372 LYS A O 1
ATOM 2997 N N . ASP A 1 373 ? 13.687 -11.953 1.194 1.00 89.38 373 ASP A N 1
ATOM 2998 C CA . ASP A 1 373 ? 13.917 -13.331 1.656 1.00 89.38 373 ASP A CA 1
ATOM 2999 C C . ASP A 1 373 ? 14.324 -14.267 0.500 1.00 89.38 373 ASP A C 1
ATOM 3001 O O . ASP A 1 373 ? 14.586 -15.450 0.716 1.00 89.38 373 ASP A O 1
ATOM 3005 N N . ILE A 1 374 ? 14.377 -13.748 -0.731 1.00 92.25 374 ILE A N 1
ATOM 3006 C CA . ILE A 1 374 ? 14.758 -14.486 -1.937 1.00 92.25 374 ILE A CA 1
ATOM 3007 C C . ILE A 1 374 ? 16.027 -13.896 -2.557 1.00 92.25 374 ILE A C 1
ATOM 3009 O O . ILE A 1 374 ? 16.243 -12.682 -2.551 1.00 92.25 374 ILE A O 1
ATOM 3013 N N . ASN A 1 375 ? 16.876 -14.770 -3.102 1.00 91.94 375 ASN A N 1
ATOM 3014 C CA . ASN A 1 375 ? 18.088 -14.363 -3.812 1.00 91.94 375 ASN A CA 1
ATOM 3015 C C . ASN A 1 375 ? 17.742 -13.669 -5.153 1.00 91.94 375 ASN A C 1
ATOM 3017 O O . ASN A 1 375 ? 16.592 -13.697 -5.600 1.00 91.94 375 ASN A O 1
ATOM 3021 N N . GLN A 1 376 ? 18.735 -13.056 -5.807 1.00 88.94 376 GLN A N 1
ATOM 3022 C CA . GLN A 1 376 ? 18.519 -12.323 -7.061 1.00 88.94 376 GLN A CA 1
ATOM 3023 C C . GLN A 1 376 ? 17.996 -13.222 -8.197 1.00 88.94 376 GLN A C 1
ATOM 3025 O O . GLN A 1 376 ? 17.072 -12.824 -8.897 1.00 88.94 376 GLN A O 1
ATOM 3030 N N . ASN A 1 377 ? 18.528 -14.437 -8.361 1.00 89.81 377 ASN A N 1
ATOM 3031 C CA . ASN A 1 377 ? 18.124 -15.343 -9.445 1.00 89.81 377 ASN A CA 1
ATOM 3032 C C . ASN A 1 377 ? 16.645 -15.730 -9.335 1.00 89.81 377 ASN A C 1
ATOM 3034 O O . ASN A 1 377 ? 15.878 -15.584 -10.285 1.00 89.81 377 ASN A O 1
ATOM 3038 N N . LEU A 1 378 ? 16.236 -16.164 -8.144 1.00 93.62 378 LEU A N 1
ATOM 3039 C CA . LEU A 1 378 ? 14.861 -16.515 -7.821 1.00 93.62 378 LEU A CA 1
ATOM 3040 C C . LEU A 1 378 ? 13.927 -15.306 -7.956 1.00 93.62 378 LEU A C 1
ATOM 3042 O O . LEU A 1 378 ? 12.827 -15.432 -8.493 1.00 93.62 378 LEU A O 1
ATOM 3046 N N . ARG A 1 379 ? 14.375 -14.124 -7.516 1.00 93.50 379 ARG A N 1
ATOM 3047 C CA . ARG A 1 379 ? 13.647 -12.860 -7.688 1.00 93.50 379 ARG A CA 1
ATOM 3048 C C . ARG A 1 379 ? 13.371 -12.576 -9.161 1.00 93.50 379 ARG A C 1
ATOM 3050 O O . ARG A 1 379 ? 12.214 -12.363 -9.511 1.00 93.50 379 ARG A O 1
ATOM 3057 N N . GLU A 1 380 ? 14.386 -12.619 -10.019 1.00 92.00 380 GLU A N 1
ATOM 3058 C CA . GLU A 1 380 ? 14.217 -12.395 -11.460 1.00 92.00 380 GLU A CA 1
ATOM 3059 C C . GLU A 1 380 ? 13.312 -13.461 -12.093 1.00 92.00 380 GLU A C 1
ATOM 3061 O O . GLU A 1 380 ? 12.386 -13.124 -12.831 1.00 92.00 380 GLU A O 1
ATOM 3066 N N . ALA A 1 381 ? 13.496 -14.740 -11.747 1.00 94.25 381 ALA A N 1
ATOM 3067 C CA . ALA A 1 381 ? 12.668 -15.832 -12.261 1.00 94.25 381 ALA A CA 1
ATOM 3068 C C . ALA A 1 381 ? 11.179 -15.669 -11.902 1.00 94.25 381 ALA A C 1
ATOM 3070 O O . ALA A 1 381 ? 10.307 -15.961 -12.731 1.00 94.25 381 ALA A O 1
ATOM 3071 N N . ILE A 1 382 ? 10.879 -15.186 -10.691 1.00 95.56 382 ILE A N 1
ATOM 3072 C CA . ILE A 1 382 ? 9.513 -14.886 -10.248 1.00 95.56 382 ILE A CA 1
ATOM 3073 C C . ILE A 1 382 ? 8.967 -13.638 -10.951 1.00 95.56 382 ILE A C 1
ATOM 3075 O O . ILE A 1 382 ? 7.849 -13.669 -11.469 1.00 95.56 382 ILE A O 1
ATOM 3079 N N . LEU A 1 383 ? 9.738 -12.546 -11.008 1.00 94.50 383 LEU A N 1
ATOM 3080 C CA . LEU A 1 383 ? 9.312 -11.300 -11.658 1.00 94.50 383 LEU A CA 1
ATOM 3081 C C . LEU A 1 383 ? 9.046 -11.505 -13.157 1.00 94.50 383 LEU A C 1
ATOM 3083 O O . LEU A 1 383 ? 8.120 -10.927 -13.731 1.00 94.50 383 LEU A O 1
ATOM 3087 N N . GLN A 1 384 ? 9.784 -12.411 -13.798 1.00 92.94 384 GLN A N 1
ATOM 3088 C CA . GLN A 1 384 ? 9.528 -12.812 -15.179 1.00 92.94 384 GLN A CA 1
ATOM 3089 C C . GLN A 1 384 ? 8.179 -13.527 -15.379 1.00 92.94 384 GLN A C 1
ATOM 3091 O O . GLN A 1 384 ? 7.681 -13.602 -16.505 1.00 92.94 384 GLN A O 1
ATOM 3096 N N . ARG A 1 385 ? 7.555 -14.009 -14.305 1.00 94.25 385 ARG A N 1
ATOM 3097 C CA . ARG A 1 385 ? 6.283 -14.741 -14.323 1.00 94.25 385 ARG A CA 1
ATOM 3098 C C . ARG A 1 385 ? 5.127 -13.940 -13.725 1.00 94.25 385 ARG A C 1
ATOM 3100 O O . ARG A 1 385 ? 4.096 -14.525 -13.400 1.00 94.25 385 ARG A O 1
ATOM 3107 N N . LEU A 1 386 ? 5.255 -12.619 -13.576 1.00 94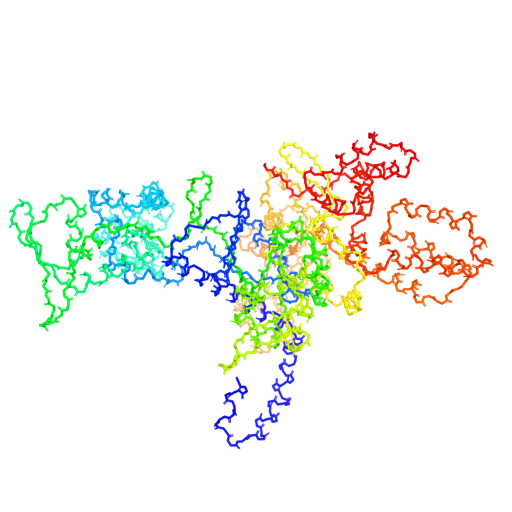.69 386 LEU A N 1
ATOM 3108 C CA . LEU A 1 386 ? 4.136 -11.792 -13.122 1.00 94.69 386 LEU A CA 1
ATOM 3109 C C . LEU A 1 386 ? 2.936 -11.899 -14.075 1.00 94.69 386 LEU A C 1
ATOM 3111 O O . LEU A 1 386 ? 3.077 -11.855 -15.296 1.00 94.69 386 LEU A O 1
ATOM 3115 N N . THR A 1 387 ? 1.740 -12.019 -13.499 1.00 92.56 387 THR A N 1
ATOM 3116 C CA . THR A 1 387 ? 0.482 -11.874 -14.250 1.00 92.56 387 THR A CA 1
ATOM 3117 C C . THR A 1 387 ? 0.368 -10.456 -14.841 1.00 92.56 387 THR A C 1
ATOM 3119 O O . THR A 1 387 ? 0.865 -9.513 -14.217 1.00 92.56 387 THR A O 1
ATOM 3122 N N . PRO A 1 388 ? -0.358 -10.246 -15.959 1.00 91.12 388 PRO A N 1
ATOM 3123 C CA . PRO A 1 388 ? -0.610 -8.901 -16.495 1.00 91.12 388 PRO A CA 1
ATOM 3124 C C . PRO A 1 388 ? -1.216 -7.944 -15.458 1.00 91.12 388 PRO A C 1
ATOM 3126 O O . PRO A 1 388 ? -0.837 -6.780 -15.365 1.00 91.12 388 PRO A O 1
ATOM 3129 N N . ASN A 1 389 ? -2.106 -8.445 -14.593 1.00 91.50 389 ASN A N 1
ATOM 3130 C CA . ASN A 1 389 ? -2.676 -7.637 -13.516 1.00 91.50 389 ASN A CA 1
ATOM 3131 C C . ASN A 1 389 ? -1.639 -7.245 -12.448 1.00 91.50 389 ASN A C 1
ATOM 3133 O O . ASN A 1 389 ? -1.697 -6.142 -11.916 1.00 91.50 389 ASN A O 1
ATOM 3137 N N . ALA A 1 390 ? -0.686 -8.124 -12.131 1.00 92.94 390 ALA A N 1
ATOM 3138 C CA . ALA A 1 390 ? 0.391 -7.809 -11.194 1.00 92.94 390 ALA A CA 1
ATOM 3139 C C . ALA A 1 390 ? 1.382 -6.792 -11.773 1.00 92.94 390 ALA A C 1
ATOM 3141 O O . ALA A 1 390 ? 1.810 -5.891 -11.057 1.00 92.94 390 ALA A O 1
ATOM 3142 N N . GLU A 1 391 ? 1.696 -6.901 -13.064 1.00 94.19 391 GLU A N 1
ATOM 3143 C CA . GLU A 1 391 ? 2.507 -5.920 -13.786 1.00 94.19 391 GLU A CA 1
ATOM 3144 C C . GLU A 1 391 ? 1.818 -4.548 -13.827 1.00 94.19 391 GLU A C 1
ATOM 3146 O O . GLU A 1 391 ? 2.428 -3.538 -13.486 1.00 94.19 391 GLU A O 1
ATOM 3151 N N . PHE A 1 392 ? 0.519 -4.511 -14.136 1.00 94.62 392 PHE A N 1
ATOM 3152 C CA . PHE A 1 392 ? -0.279 -3.289 -14.055 1.00 94.62 392 PHE A CA 1
ATOM 3153 C C . PHE A 1 392 ? -0.255 -2.679 -12.647 1.00 94.62 392 PHE A C 1
ATOM 3155 O O . PHE A 1 392 ? -0.002 -1.485 -12.498 1.00 94.62 392 PHE A O 1
ATOM 3162 N N . ASN A 1 393 ? -0.452 -3.493 -11.605 1.00 92.38 393 ASN A N 1
ATOM 3163 C CA . ASN A 1 393 ? -0.398 -3.029 -10.217 1.00 92.38 393 ASN A CA 1
ATOM 3164 C C . ASN A 1 393 ? 0.983 -2.478 -9.837 1.00 92.38 393 ASN A C 1
ATOM 3166 O O . ASN A 1 393 ? 1.046 -1.506 -9.090 1.00 92.38 393 ASN A O 1
ATOM 3170 N N . ALA A 1 394 ? 2.070 -3.047 -10.370 1.00 93.38 394 ALA A N 1
ATOM 3171 C CA . ALA A 1 394 ? 3.418 -2.511 -10.192 1.00 93.38 394 ALA A CA 1
ATOM 3172 C C . ALA A 1 394 ? 3.554 -1.101 -10.792 1.00 93.38 394 ALA A C 1
ATOM 3174 O O . ALA A 1 394 ? 4.149 -0.226 -10.176 1.00 93.38 394 ALA A O 1
ATOM 3175 N N . ILE A 1 395 ? 2.966 -0.833 -11.961 1.00 94.94 395 ILE A N 1
ATOM 3176 C CA . ILE A 1 395 ? 2.960 0.524 -12.538 1.00 94.94 395 ILE A CA 1
ATOM 3177 C C . ILE A 1 395 ? 2.173 1.494 -11.655 1.00 94.94 395 ILE A C 1
ATOM 3179 O O . ILE A 1 395 ? 2.625 2.616 -11.410 1.00 94.94 395 ILE A O 1
ATOM 3183 N N . LEU A 1 396 ? 1.033 1.048 -11.120 1.00 92.94 396 LEU A N 1
ATOM 3184 C CA . LEU A 1 396 ? 0.216 1.869 -10.230 1.00 92.94 396 LEU A CA 1
ATOM 3185 C C . LEU A 1 396 ? 0.954 2.299 -8.959 1.00 92.94 396 LEU A C 1
ATOM 3187 O O . LEU A 1 396 ? 0.678 3.388 -8.460 1.00 92.94 396 LEU A O 1
ATOM 3191 N N . THR A 1 397 ? 1.915 1.513 -8.453 1.00 92.06 397 THR A N 1
ATOM 3192 C CA . THR A 1 397 ? 2.714 1.936 -7.289 1.00 92.06 397 THR A CA 1
ATOM 3193 C C . THR A 1 397 ? 3.559 3.173 -7.573 1.00 92.06 397 THR A C 1
ATOM 3195 O O . THR A 1 397 ? 3.797 3.961 -6.662 1.00 92.06 397 THR A O 1
ATOM 3198 N N . GLY A 1 398 ? 4.011 3.351 -8.818 1.00 92.19 398 GLY A N 1
ATOM 3199 C CA . GLY A 1 398 ? 4.659 4.584 -9.261 1.00 92.19 398 GLY A CA 1
ATOM 3200 C C . GLY A 1 398 ? 3.656 5.723 -9.428 1.00 92.19 398 GLY A C 1
ATOM 3201 O O . GLY A 1 398 ? 3.894 6.831 -8.978 1.00 92.19 398 GLY A O 1
ATOM 3202 N N . GLU A 1 399 ? 2.477 5.451 -9.980 1.00 93.00 399 GLU A N 1
ATOM 3203 C CA . GLU A 1 399 ? 1.447 6.479 -10.180 1.00 93.00 399 GLU A CA 1
ATOM 3204 C C . GLU A 1 399 ? 0.947 7.091 -8.854 1.00 93.00 399 GLU A C 1
ATOM 3206 O O . GLU A 1 399 ? 0.883 8.315 -8.715 1.00 93.00 399 GLU A O 1
ATOM 3211 N N . VAL A 1 400 ? 0.672 6.257 -7.844 1.00 90.81 400 VAL A N 1
ATOM 3212 C CA . VAL A 1 400 ? 0.322 6.708 -6.479 1.00 90.81 400 VAL A CA 1
ATOM 3213 C C . VAL A 1 400 ? 1.540 7.042 -5.613 1.00 90.81 400 VAL A C 1
ATOM 3215 O O . VAL A 1 400 ? 1.384 7.581 -4.516 1.00 90.81 400 VAL A O 1
ATOM 3218 N N . GLN A 1 401 ? 2.740 6.747 -6.124 1.00 89.06 401 GLN A N 1
ATOM 3219 C CA . GLN A 1 401 ? 4.026 7.101 -5.539 1.00 89.06 401 GLN A CA 1
ATOM 3220 C C . GLN A 1 401 ? 4.248 6.520 -4.136 1.00 89.06 401 GLN A C 1
ATOM 3222 O O . GLN A 1 401 ? 4.339 7.256 -3.158 1.00 89.06 401 GLN A O 1
ATOM 3227 N N . LEU A 1 402 ? 4.358 5.194 -4.032 1.00 86.38 402 LEU A N 1
ATOM 3228 C CA . LEU A 1 402 ? 4.747 4.528 -2.782 1.00 86.38 402 LEU A CA 1
ATOM 3229 C C . LEU A 1 402 ? 6.238 4.797 -2.492 1.00 86.38 402 LEU A C 1
ATOM 3231 O O . LEU A 1 402 ? 7.112 4.176 -3.096 1.00 86.38 402 LEU A O 1
ATOM 3235 N N . LEU A 1 403 ? 6.559 5.720 -1.583 1.00 81.19 403 LEU A N 1
ATOM 3236 C CA . LEU A 1 403 ? 7.946 6.161 -1.339 1.00 81.19 403 LEU A CA 1
ATOM 3237 C C . LEU A 1 403 ? 8.761 5.226 -0.447 1.00 81.19 403 LEU A C 1
ATOM 3239 O O . LEU A 1 403 ? 9.962 5.438 -0.270 1.00 81.19 403 LEU A O 1
ATOM 3243 N N . ASP A 1 404 ? 8.130 4.202 0.117 1.00 80.00 404 ASP A N 1
ATOM 3244 C CA . ASP A 1 404 ? 8.797 3.186 0.928 1.00 80.00 404 ASP A CA 1
ATOM 3245 C C . ASP A 1 404 ? 8.616 1.776 0.354 1.00 80.00 404 ASP A C 1
ATOM 3247 O O . ASP A 1 404 ? 8.549 0.782 1.075 1.00 80.00 404 ASP A O 1
ATOM 3251 N N . LEU A 1 405 ? 8.558 1.668 -0.979 1.00 85.81 405 LEU A N 1
ATOM 3252 C CA . LEU A 1 405 ? 8.458 0.389 -1.684 1.00 85.81 405 LEU A CA 1
ATOM 3253 C C . LEU A 1 405 ? 9.818 -0.328 -1.776 1.00 85.81 405 LEU A C 1
ATOM 3255 O O . LEU A 1 405 ? 10.356 -0.567 -2.857 1.00 85.81 405 LEU A O 1
ATOM 3259 N N . HIS A 1 406 ? 10.405 -0.657 -0.629 1.00 85.94 406 HIS A N 1
ATOM 3260 C CA . HIS A 1 406 ? 11.624 -1.462 -0.543 1.00 85.94 406 HIS A CA 1
ATOM 3261 C C . HIS A 1 406 ? 11.320 -2.964 -0.401 1.00 85.94 406 HIS A C 1
ATOM 3263 O O . HIS A 1 406 ? 10.189 -3.373 -0.139 1.00 85.94 406 HIS A O 1
ATOM 3269 N N . ASP A 1 407 ? 12.349 -3.801 -0.513 1.00 84.75 407 ASP A N 1
ATOM 3270 C CA . ASP A 1 407 ? 12.284 -5.270 -0.460 1.00 84.75 407 ASP A CA 1
ATOM 3271 C C . ASP A 1 407 ? 11.600 -5.868 0.791 1.00 84.75 407 ASP A C 1
ATOM 3273 O O . ASP A 1 407 ? 11.073 -6.981 0.729 1.00 84.75 407 ASP A O 1
ATOM 3277 N N . HIS A 1 408 ? 11.557 -5.137 1.912 1.00 81.25 408 HIS A N 1
ATOM 3278 C CA . HIS A 1 408 ? 10.829 -5.552 3.121 1.00 81.25 408 HIS A CA 1
ATOM 3279 C C . HIS A 1 408 ? 9.314 -5.282 3.082 1.00 81.25 408 HIS A C 1
ATOM 3281 O O . HIS A 1 408 ? 8.612 -5.819 3.935 1.00 81.25 408 HIS A O 1
ATOM 3287 N N . ASN A 1 409 ? 8.824 -4.476 2.132 1.00 79.12 409 ASN A N 1
ATOM 3288 C CA . ASN A 1 409 ? 7.432 -3.999 2.049 1.00 79.12 409 ASN A CA 1
ATOM 3289 C C . ASN A 1 409 ? 6.668 -4.577 0.846 1.00 79.12 409 ASN A C 1
ATOM 3291 O O . ASN A 1 409 ? 5.493 -4.271 0.634 1.00 79.12 409 ASN A O 1
ATOM 3295 N N . LEU A 1 410 ? 7.331 -5.429 0.061 1.00 85.50 410 LEU A N 1
ATOM 3296 C CA . LEU A 1 410 ? 6.795 -6.005 -1.162 1.00 85.50 410 LEU A CA 1
ATOM 3297 C C . LEU A 1 410 ? 6.911 -7.529 -1.128 1.00 85.50 410 LEU A C 1
ATOM 3299 O O . LEU A 1 410 ? 7.986 -8.092 -0.898 1.00 85.50 410 LEU A O 1
ATOM 3303 N N . GLY A 1 411 ? 5.773 -8.192 -1.322 1.00 89.12 411 GLY A N 1
ATOM 3304 C CA . GLY A 1 411 ? 5.663 -9.643 -1.354 1.00 89.12 411 GLY A CA 1
ATOM 3305 C C . GLY A 1 411 ? 5.375 -10.159 -2.757 1.00 89.12 411 GLY A C 1
ATOM 3306 O O . GLY A 1 411 ? 4.825 -9.453 -3.601 1.00 89.12 411 GLY A O 1
ATOM 3307 N N . LEU A 1 412 ? 5.715 -11.418 -2.990 1.00 92.31 412 LEU A N 1
ATOM 3308 C CA . LEU A 1 412 ? 5.404 -12.165 -4.202 1.00 92.31 412 LEU A CA 1
ATOM 3309 C C . LEU A 1 412 ? 4.661 -13.432 -3.789 1.00 92.31 412 LEU A C 1
ATOM 3311 O O . LEU A 1 412 ? 5.104 -14.144 -2.889 1.00 92.31 412 LEU A O 1
ATOM 3315 N N . ALA A 1 413 ? 3.523 -13.706 -4.420 1.00 92.38 413 ALA A N 1
ATOM 3316 C CA . ALA A 1 413 ? 2.738 -14.908 -4.155 1.00 92.38 413 ALA A CA 1
ATOM 3317 C C . ALA A 1 413 ? 2.349 -15.610 -5.463 1.00 92.38 413 ALA A C 1
ATOM 3319 O O . ALA A 1 413 ? 2.043 -14.929 -6.443 1.00 92.38 413 ALA A O 1
ATOM 3320 N N . PRO A 1 414 ? 2.327 -16.949 -5.502 1.00 93.62 414 PRO A N 1
ATOM 3321 C CA . PRO A 1 414 ? 1.858 -17.676 -6.674 1.00 93.62 414 PRO A CA 1
ATOM 3322 C C . PRO A 1 414 ? 0.356 -17.434 -6.889 1.00 93.62 414 PRO A C 1
ATOM 3324 O O . PRO A 1 414 ? -0.433 -17.409 -5.940 1.00 93.62 414 PRO A O 1
ATOM 3327 N N . HIS A 1 415 ? -0.047 -17.251 -8.143 1.00 91.44 415 HIS A N 1
ATOM 3328 C CA . HIS A 1 415 ? -1.446 -17.104 -8.526 1.00 91.44 415 HIS A CA 1
ATOM 3329 C C . HIS A 1 415 ? -2.169 -18.456 -8.383 1.00 91.44 415 HIS A C 1
ATOM 3331 O O . HIS A 1 415 ? -1.683 -19.454 -8.912 1.00 91.44 415 HIS A O 1
ATOM 3337 N N . PRO A 1 416 ? -3.323 -18.534 -7.697 1.00 89.00 416 PRO A N 1
ATOM 3338 C CA . PRO A 1 416 ? -3.990 -19.811 -7.453 1.00 89.00 416 PRO A CA 1
ATOM 3339 C C . PRO A 1 416 ? -4.624 -20.371 -8.738 1.00 89.00 416 PRO A C 1
ATOM 3341 O O . PRO A 1 416 ? -5.741 -20.003 -9.102 1.00 89.00 416 PRO A O 1
ATOM 3344 N N . THR A 1 417 ? -3.920 -21.280 -9.414 1.00 92.00 417 THR A N 1
ATOM 3345 C CA . THR A 1 417 ? -4.445 -22.101 -10.521 1.00 92.00 417 THR A CA 1
ATOM 3346 C C . THR A 1 417 ? -4.946 -23.455 -10.015 1.00 92.00 417 THR A C 1
ATOM 3348 O O . THR A 1 417 ? -4.640 -23.859 -8.892 1.00 92.00 417 THR A O 1
ATOM 3351 N N . ALA A 1 418 ? -5.714 -24.184 -10.830 1.00 94.62 418 ALA A N 1
ATOM 3352 C CA . ALA A 1 418 ? -6.207 -25.513 -10.456 1.00 94.62 418 ALA A CA 1
ATOM 3353 C C . ALA A 1 418 ? -5.055 -26.498 -10.182 1.00 94.62 418 ALA A C 1
ATOM 3355 O O . ALA A 1 418 ? -5.102 -27.258 -9.216 1.00 94.62 418 ALA A O 1
ATOM 3356 N N . GLU A 1 419 ? -3.998 -26.444 -10.994 1.00 95.50 419 GLU A N 1
ATOM 3357 C CA . GLU A 1 419 ? -2.793 -27.257 -10.846 1.00 95.50 419 GLU A CA 1
ATOM 3358 C C . GLU A 1 419 ? -2.015 -26.879 -9.580 1.00 95.50 419 GLU A C 1
ATOM 3360 O O . GLU A 1 419 ? -1.634 -27.754 -8.805 1.00 95.50 419 GLU A O 1
ATOM 3365 N N . TYR A 1 420 ? -1.834 -25.581 -9.316 1.00 94.50 420 TYR A N 1
ATOM 3366 C CA . TYR A 1 420 ? -1.202 -25.110 -8.082 1.00 94.50 420 TYR A CA 1
ATOM 3367 C C . TYR A 1 420 ? -1.964 -25.596 -6.840 1.00 94.50 420 TYR A C 1
ATOM 3369 O O . TYR A 1 420 ? -1.378 -26.154 -5.911 1.00 94.50 420 TYR A O 1
ATOM 3377 N N . GLU A 1 421 ? -3.287 -25.433 -6.840 1.00 93.62 421 GLU A N 1
ATOM 3378 C CA . GLU A 1 421 ? -4.161 -25.845 -5.742 1.00 93.62 421 GLU A CA 1
ATOM 3379 C C . GLU A 1 421 ? -4.151 -27.361 -5.514 1.00 93.62 421 GLU A C 1
ATOM 3381 O O . GLU A 1 421 ? -4.236 -27.795 -4.366 1.00 93.62 421 GLU A O 1
ATOM 3386 N N . LYS A 1 422 ? -3.985 -28.160 -6.577 1.00 95.19 422 LYS A N 1
ATOM 3387 C CA . LYS A 1 422 ? -3.826 -29.616 -6.480 1.00 95.19 422 LYS A CA 1
ATOM 3388 C C . LYS A 1 422 ? -2.561 -30.000 -5.708 1.00 95.19 422 LYS A C 1
ATOM 3390 O O . LYS A 1 422 ? -2.629 -30.864 -4.840 1.00 95.19 422 LYS A O 1
ATOM 3395 N N . PHE A 1 423 ? -1.420 -29.378 -6.012 1.00 96.25 423 PHE A N 1
ATOM 3396 C CA . PHE A 1 423 ? -0.113 -29.818 -5.503 1.00 96.25 423 PHE A CA 1
ATOM 3397 C C . PHE A 1 423 ? 0.385 -29.084 -4.253 1.00 96.25 423 PHE A C 1
ATOM 3399 O O . PHE A 1 423 ? 1.275 -29.596 -3.575 1.00 96.25 423 PHE A O 1
ATOM 3406 N N . LYS A 1 424 ? -0.161 -27.911 -3.906 1.00 93.06 424 LYS A N 1
ATOM 3407 C CA . LYS A 1 424 ? 0.389 -27.049 -2.837 1.00 93.06 424 LYS A CA 1
ATOM 3408 C C . LYS A 1 424 ? 0.520 -27.709 -1.457 1.00 93.06 424 LYS A C 1
ATOM 3410 O O . LYS A 1 424 ? 1.396 -27.324 -0.686 1.00 93.06 424 LYS A O 1
ATOM 3415 N N . ASP A 1 425 ? -0.330 -28.691 -1.154 1.00 92.62 425 ASP A N 1
ATOM 3416 C CA . ASP A 1 425 ? -0.365 -29.382 0.142 1.00 92.62 425 ASP A CA 1
ATOM 3417 C C . ASP A 1 425 ? 0.384 -30.732 0.123 1.00 92.62 425 ASP A C 1
ATOM 3419 O O . ASP A 1 425 ? 0.430 -31.445 1.129 1.00 92.62 425 ASP A O 1
ATOM 3423 N N . PHE A 1 426 ? 0.992 -31.095 -1.011 1.00 96.19 426 PHE A N 1
ATOM 3424 C CA . PHE A 1 426 ? 1.709 -32.356 -1.168 1.00 96.19 426 PHE A CA 1
ATOM 3425 C C . PHE A 1 426 ? 3.103 -32.292 -0.529 1.00 96.19 426 PHE A C 1
ATOM 3427 O O . PHE A 1 426 ? 3.733 -31.235 -0.408 1.00 96.19 426 PHE A O 1
ATOM 3434 N N . LYS A 1 427 ? 3.605 -33.472 -0.147 1.00 97.00 427 LYS A N 1
ATOM 3435 C CA . LYS A 1 427 ? 5.012 -33.693 0.197 1.00 97.00 427 LYS A CA 1
ATOM 3436 C C . LYS A 1 427 ? 5.693 -34.433 -0.944 1.00 97.00 427 LYS A C 1
ATOM 3438 O O . LYS A 1 427 ? 5.158 -35.419 -1.449 1.00 97.00 427 LYS A O 1
ATOM 3443 N N . PHE A 1 428 ? 6.880 -33.970 -1.291 1.00 97.44 428 PHE A N 1
ATOM 3444 C CA . PHE A 1 428 ? 7.693 -34.486 -2.378 1.00 97.44 428 PHE A CA 1
ATOM 3445 C C . PHE A 1 428 ? 8.982 -35.068 -1.813 1.00 97.44 428 PHE A C 1
ATOM 3447 O O . PHE A 1 428 ? 9.515 -34.561 -0.830 1.00 97.44 428 PHE A O 1
ATOM 3454 N N . LEU A 1 429 ? 9.485 -36.125 -2.429 1.00 96.75 429 LEU A N 1
ATOM 3455 C CA . LEU A 1 429 ? 10.814 -36.666 -2.193 1.00 96.75 429 LEU A CA 1
ATOM 3456 C C . LEU A 1 429 ? 11.659 -36.369 -3.431 1.00 96.75 429 LEU A C 1
ATOM 3458 O O . LEU A 1 429 ? 11.283 -36.766 -4.538 1.00 96.75 429 LEU A O 1
ATOM 3462 N N . ILE A 1 430 ? 12.760 -35.645 -3.228 1.00 94.69 430 ILE A N 1
ATOM 3463 C CA . ILE A 1 430 ? 13.663 -35.175 -4.282 1.00 94.69 430 ILE A CA 1
ATOM 3464 C C . ILE A 1 430 ? 15.049 -35.776 -4.062 1.00 94.69 430 ILE A C 1
ATOM 3466 O O . ILE A 1 430 ? 15.571 -35.751 -2.948 1.00 94.69 430 ILE A O 1
ATOM 3470 N N . GLY A 1 431 ? 15.657 -36.286 -5.131 1.00 80.31 431 GLY A N 1
ATOM 3471 C CA . GLY A 1 431 ? 17.001 -36.866 -5.106 1.00 80.31 431 GLY A CA 1
ATOM 3472 C C . GLY A 1 431 ? 17.016 -38.394 -5.200 1.00 80.31 431 GLY A C 1
ATOM 3473 O O . GLY A 1 431 ? 15.991 -39.055 -5.064 1.00 80.31 431 GLY A O 1
ATOM 3474 N N . GLY A 1 432 ? 18.200 -38.941 -5.493 1.00 75.38 432 GLY A N 1
ATOM 3475 C CA . GLY A 1 432 ? 18.422 -40.375 -5.705 1.00 75.38 432 GLY A CA 1
ATOM 3476 C C . GLY A 1 432 ? 18.568 -41.155 -4.396 1.00 75.38 432 GLY A C 1
ATOM 3477 O O . GLY A 1 432 ? 17.613 -41.338 -3.653 1.00 75.38 432 GLY A O 1
ATOM 3478 N N . ALA A 1 433 ? 19.783 -41.622 -4.094 1.00 74.31 433 ALA A N 1
ATOM 3479 C CA . ALA A 1 433 ? 20.040 -42.551 -2.985 1.00 74.31 433 ALA A CA 1
ATOM 3480 C C . ALA A 1 433 ? 19.695 -42.013 -1.576 1.00 74.31 433 ALA A C 1
ATOM 3482 O O . ALA A 1 433 ? 19.506 -42.801 -0.652 1.00 74.31 433 ALA A O 1
ATOM 3483 N N . LYS A 1 434 ? 19.619 -40.687 -1.395 1.00 85.88 434 LYS A N 1
ATOM 3484 C CA . LYS A 1 434 ? 19.197 -40.031 -0.146 1.00 85.88 434 LYS A CA 1
ATOM 3485 C C . LYS A 1 434 ? 18.128 -38.980 -0.462 1.00 85.88 434 LYS A C 1
ATOM 3487 O O . LYS A 1 434 ? 18.481 -37.819 -0.656 1.00 85.88 434 LYS A O 1
ATOM 3492 N N . PRO A 1 435 ? 16.852 -39.381 -0.576 1.00 87.62 435 PRO A N 1
ATOM 3493 C CA . PRO A 1 435 ? 15.790 -38.455 -0.927 1.00 87.62 435 PRO A CA 1
ATOM 3494 C C . PRO A 1 435 ? 15.530 -37.470 0.215 1.00 87.62 435 PRO A C 1
ATOM 3496 O O . PRO A 1 435 ? 15.316 -37.860 1.365 1.00 87.62 435 PRO A O 1
ATOM 3499 N N . GLU A 1 436 ? 15.509 -36.184 -0.110 1.00 94.88 436 GLU A N 1
ATOM 3500 C CA . GLU A 1 436 ? 15.112 -35.124 0.807 1.00 94.88 436 GLU A CA 1
ATOM 3501 C C . GLU A 1 436 ? 13.607 -34.859 0.692 1.00 94.88 436 GLU A C 1
ATOM 3503 O O . GLU A 1 436 ? 13.037 -34.874 -0.400 1.00 94.88 436 GLU A O 1
ATOM 3508 N N . THR A 1 437 ? 12.941 -34.590 1.820 1.00 96.12 437 THR A N 1
ATOM 3509 C CA . THR A 1 437 ? 11.506 -34.264 1.827 1.00 96.12 437 THR A CA 1
ATOM 3510 C C . THR A 1 437 ? 11.274 -32.771 1.623 1.00 96.12 437 THR A C 1
ATOM 3512 O O . THR A 1 437 ? 11.715 -31.948 2.423 1.00 96.12 437 THR A O 1
ATOM 3515 N N . TYR A 1 438 ? 10.544 -32.427 0.567 1.00 96.56 438 TYR A N 1
ATOM 3516 C CA . TYR A 1 438 ? 10.191 -31.071 0.165 1.00 96.56 438 TYR A CA 1
ATOM 3517 C C . TYR A 1 438 ? 8.688 -30.866 0.386 1.00 96.56 438 TYR A C 1
ATOM 3519 O O . TYR A 1 438 ? 7.878 -31.757 0.132 1.00 96.56 438 TYR A O 1
ATOM 3527 N N . ASN A 1 439 ? 8.292 -29.681 0.848 1.00 94.69 439 ASN A N 1
ATOM 3528 C CA . ASN A 1 439 ? 6.928 -29.204 0.619 1.00 94.69 439 ASN A CA 1
ATOM 3529 C C . ASN A 1 439 ? 6.863 -28.522 -0.757 1.00 94.69 439 ASN A C 1
ATOM 3531 O O . ASN A 1 439 ? 7.902 -28.227 -1.357 1.00 94.69 439 ASN A O 1
ATOM 3535 N N . PHE A 1 440 ? 5.655 -28.255 -1.254 1.00 94.62 440 PHE A N 1
ATOM 3536 C CA . PHE A 1 440 ? 5.498 -27.623 -2.565 1.00 94.62 440 PHE A CA 1
ATOM 3537 C C . PHE A 1 440 ? 6.201 -26.261 -2.659 1.00 94.62 440 PHE A C 1
ATOM 3539 O O . PHE A 1 440 ? 6.834 -25.968 -3.666 1.00 94.62 440 PHE A O 1
ATOM 3546 N N . THR A 1 441 ? 6.167 -25.455 -1.590 1.00 92.25 441 THR A N 1
ATOM 3547 C CA . THR A 1 441 ? 6.848 -24.151 -1.546 1.00 92.25 441 THR A CA 1
ATOM 3548 C C . THR A 1 441 ? 8.356 -24.283 -1.753 1.00 92.25 441 THR A C 1
ATOM 3550 O O . THR A 1 441 ? 8.926 -23.535 -2.533 1.00 92.25 441 THR A O 1
ATOM 3553 N N . LYS A 1 442 ? 9.026 -25.246 -1.115 1.00 93.81 442 LYS A N 1
ATOM 3554 C CA . LYS A 1 442 ? 10.455 -25.489 -1.353 1.00 93.81 442 LYS A CA 1
ATOM 3555 C C . LYS A 1 442 ? 10.699 -25.995 -2.776 1.00 93.81 442 LYS A C 1
ATOM 3557 O O . LYS A 1 442 ? 11.628 -25.529 -3.424 1.00 93.81 442 LYS A O 1
ATOM 3562 N N . LEU A 1 443 ? 9.842 -26.895 -3.267 1.00 96.44 443 LEU A N 1
ATOM 3563 C CA . LEU A 1 443 ? 9.946 -27.448 -4.619 1.00 96.44 443 LEU A CA 1
ATOM 3564 C C . LEU A 1 443 ? 9.880 -26.362 -5.698 1.00 96.44 443 LEU A C 1
ATOM 3566 O O . LEU A 1 443 ? 10.736 -26.337 -6.577 1.00 96.44 443 LEU A O 1
ATOM 3570 N N . ILE A 1 444 ? 8.906 -25.452 -5.617 1.00 96.19 444 ILE A N 1
ATOM 3571 C CA . ILE A 1 444 ? 8.773 -24.365 -6.593 1.00 96.19 444 ILE A CA 1
ATOM 3572 C C . ILE A 1 444 ? 9.935 -23.373 -6.514 1.00 96.19 444 ILE A C 1
ATOM 3574 O O . ILE A 1 444 ? 10.420 -22.940 -7.553 1.00 96.19 444 ILE A O 1
ATOM 3578 N N . MET A 1 445 ? 10.437 -23.058 -5.315 1.00 95.25 445 MET A N 1
ATOM 3579 C CA . MET A 1 445 ? 11.588 -22.158 -5.177 1.00 95.25 445 MET A CA 1
ATOM 3580 C C . MET A 1 445 ? 12.855 -22.772 -5.771 1.00 95.25 445 MET A C 1
ATOM 3582 O O . MET A 1 445 ? 13.542 -22.108 -6.537 1.00 95.25 445 MET A O 1
ATOM 3586 N N . ASP A 1 446 ? 13.141 -24.044 -5.480 1.00 95.44 446 ASP A N 1
ATOM 3587 C CA . ASP A 1 446 ? 14.318 -24.721 -6.030 1.00 95.44 446 ASP A CA 1
ATOM 3588 C C . ASP A 1 446 ? 14.169 -24.990 -7.548 1.00 95.44 446 ASP A C 1
ATOM 3590 O O . ASP A 1 446 ? 15.169 -25.004 -8.262 1.00 95.44 446 ASP A O 1
ATOM 3594 N N . TYR A 1 447 ? 12.945 -25.128 -8.077 1.00 96.50 447 TYR A N 1
ATOM 3595 C CA . TYR A 1 447 ? 12.687 -25.145 -9.526 1.00 96.50 447 TYR A CA 1
ATOM 3596 C C . TYR A 1 447 ? 12.992 -23.801 -10.191 1.00 96.50 447 TYR A C 1
ATOM 3598 O O . TYR A 1 447 ? 13.744 -23.751 -11.162 1.00 96.50 447 TYR A O 1
ATOM 3606 N N . LEU A 1 448 ? 12.463 -22.704 -9.647 1.00 95.50 448 LEU A N 1
ATOM 3607 C CA . LEU A 1 448 ? 12.678 -21.361 -10.191 1.00 95.50 448 LEU A CA 1
ATOM 3608 C C . LEU A 1 448 ? 14.138 -20.894 -10.056 1.00 95.50 448 LEU A C 1
ATOM 3610 O O . LEU A 1 448 ? 14.611 -20.139 -10.899 1.00 95.50 448 LEU A O 1
ATOM 3614 N N . ASP A 1 449 ? 14.857 -21.379 -9.042 1.00 94.38 449 ASP A N 1
ATOM 3615 C CA . ASP A 1 449 ? 16.299 -21.164 -8.842 1.00 94.38 449 ASP A CA 1
ATOM 3616 C C . ASP A 1 449 ? 17.170 -22.096 -9.720 1.00 94.38 449 ASP A C 1
ATOM 3618 O O . ASP A 1 449 ? 18.395 -22.071 -9.631 1.00 94.38 449 ASP A O 1
ATOM 3622 N N . GLY A 1 450 ? 16.557 -22.942 -10.562 1.00 94.38 450 GLY A N 1
ATOM 3623 C CA . GLY A 1 450 ? 17.246 -23.804 -11.531 1.00 94.38 450 GLY A CA 1
ATOM 3624 C C . GLY A 1 450 ? 17.858 -25.090 -10.961 1.00 94.38 450 GLY A C 1
ATOM 3625 O O . GLY A 1 450 ? 18.609 -25.770 -11.659 1.00 94.38 450 GLY A O 1
ATOM 3626 N N . LYS A 1 451 ? 17.553 -25.455 -9.710 1.00 94.31 451 LYS A N 1
ATOM 3627 C CA . LYS A 1 451 ? 18.056 -26.683 -9.060 1.00 94.31 451 LYS A CA 1
ATOM 3628 C C . LYS A 1 451 ? 17.222 -27.920 -9.392 1.00 94.31 451 LYS A C 1
ATOM 3630 O O . LYS A 1 451 ? 17.740 -29.035 -9.350 1.00 94.31 451 LYS A O 1
ATOM 3635 N N . ILE A 1 452 ? 15.935 -27.741 -9.696 1.00 95.38 452 ILE A N 1
ATOM 3636 C CA . ILE A 1 452 ? 15.065 -28.813 -10.196 1.00 95.38 452 ILE A CA 1
ATOM 3637 C C . ILE A 1 452 ? 15.027 -28.715 -11.718 1.00 95.38 452 ILE A C 1
ATOM 3639 O O . ILE A 1 452 ? 14.489 -27.765 -12.278 1.00 95.38 452 ILE A O 1
ATOM 3643 N N . LEU A 1 453 ? 15.608 -29.708 -12.380 1.00 95.31 453 LEU A N 1
ATOM 3644 C CA . LEU A 1 453 ? 15.697 -29.795 -13.830 1.00 95.31 453 LEU A CA 1
ATOM 3645 C C . LEU A 1 453 ? 14.590 -30.698 -14.380 1.00 95.31 453 LEU A C 1
ATOM 3647 O O . LEU A 1 453 ? 13.979 -31.485 -13.657 1.00 95.31 453 LEU A O 1
ATOM 3651 N N . ALA A 1 454 ? 14.384 -30.647 -15.695 1.00 95.31 454 ALA A N 1
ATOM 3652 C CA . ALA A 1 454 ? 13.446 -31.520 -16.403 1.00 95.31 454 ALA A CA 1
ATOM 3653 C C . ALA A 1 454 ? 13.683 -33.018 -16.113 1.00 95.31 454 ALA A C 1
ATOM 3655 O O . ALA A 1 454 ? 12.737 -33.798 -16.053 1.00 95.31 454 ALA A O 1
ATOM 3656 N N . THR A 1 455 ? 14.939 -33.408 -15.887 1.00 95.75 455 THR A N 1
ATOM 3657 C CA . THR A 1 455 ? 15.365 -34.783 -15.592 1.00 95.75 455 THR A CA 1
ATOM 3658 C C . THR A 1 455 ? 15.407 -35.113 -14.100 1.00 95.75 455 THR A C 1
ATOM 3660 O O . THR A 1 455 ? 15.818 -36.213 -13.739 1.00 95.75 455 THR A O 1
ATOM 3663 N N . THR A 1 456 ? 15.052 -34.182 -13.209 1.00 95.38 456 THR A N 1
ATOM 3664 C CA . THR A 1 456 ? 15.077 -34.439 -11.766 1.00 95.38 456 THR A CA 1
ATOM 3665 C C . THR A 1 456 ? 13.962 -35.426 -11.401 1.00 95.38 456 THR A C 1
ATOM 3667 O O . THR A 1 456 ? 12.799 -35.146 -11.706 1.00 95.38 456 THR A O 1
ATOM 3670 N N . PRO A 1 457 ? 14.273 -36.556 -10.734 1.00 95.44 457 PRO A N 1
ATOM 3671 C CA . PRO A 1 457 ? 13.259 -37.495 -10.274 1.00 95.44 457 PRO A CA 1
ATOM 3672 C C . PRO A 1 457 ? 12.489 -36.910 -9.086 1.00 95.44 457 PRO A C 1
ATOM 3674 O O . PRO A 1 457 ? 13.081 -36.438 -8.110 1.00 95.44 457 PRO A O 1
ATOM 3677 N N . ILE A 1 458 ? 11.161 -36.965 -9.165 1.00 96.88 458 ILE A N 1
ATOM 3678 C CA . ILE A 1 458 ? 10.228 -36.453 -8.163 1.00 96.88 458 ILE A CA 1
ATOM 3679 C C . ILE A 1 458 ? 9.290 -37.580 -7.749 1.00 96.88 458 ILE A C 1
ATOM 3681 O O . ILE A 1 458 ? 8.649 -38.213 -8.590 1.00 96.88 458 ILE A O 1
ATOM 3685 N N . THR A 1 459 ? 9.177 -37.803 -6.438 1.00 97.12 459 THR A N 1
ATOM 3686 C CA . THR A 1 459 ? 8.237 -38.781 -5.878 1.00 97.12 459 THR A CA 1
ATOM 3687 C C . THR A 1 459 ? 7.226 -38.120 -4.945 1.00 97.12 459 THR A C 1
ATOM 3689 O O . THR A 1 459 ? 7.614 -37.343 -4.079 1.00 97.12 459 THR A O 1
ATOM 3692 N N . PHE A 1 460 ? 5.936 -38.428 -5.084 1.00 97.00 460 PHE A N 1
ATOM 3693 C CA . PHE A 1 460 ? 4.862 -37.954 -4.196 1.00 97.00 460 PHE A CA 1
ATOM 3694 C C . PHE A 1 460 ? 3.697 -38.954 -4.152 1.00 97.00 460 PHE A C 1
ATOM 3696 O O . PHE A 1 460 ? 3.664 -39.915 -4.920 1.00 97.00 460 PHE A O 1
ATOM 3703 N N . VAL A 1 461 ? 2.742 -38.750 -3.242 1.00 96.25 461 VAL A N 1
ATOM 3704 C CA . VAL A 1 461 ? 1.555 -39.610 -3.098 1.00 96.25 461 VAL A CA 1
ATOM 3705 C C . VAL A 1 461 ? 0.308 -38.849 -3.542 1.00 96.25 461 VAL A C 1
ATOM 3707 O O . VAL A 1 461 ? 0.000 -37.810 -2.967 1.00 96.25 461 VAL A O 1
ATOM 3710 N N . ASP A 1 462 ? -0.423 -39.387 -4.521 1.00 94.94 462 ASP A N 1
ATOM 3711 C CA . ASP A 1 462 ? -1.709 -38.859 -5.004 1.00 94.94 462 ASP A CA 1
ATOM 3712 C C . ASP A 1 462 ? -2.784 -39.949 -4.911 1.00 94.94 462 ASP A C 1
ATOM 3714 O O . ASP A 1 462 ? -2.602 -41.059 -5.415 1.00 94.94 462 ASP A O 1
ATOM 3718 N N . GLY A 1 463 ? -3.885 -39.678 -4.206 1.00 92.44 463 GLY A N 1
ATOM 3719 C CA . GLY A 1 463 ? -4.961 -40.660 -4.007 1.00 92.44 463 GLY A CA 1
ATOM 3720 C C . GLY A 1 463 ? -4.494 -41.997 -3.405 1.00 92.44 463 GLY A C 1
ATOM 3721 O O . GLY A 1 463 ? -5.038 -43.047 -3.739 1.00 92.44 463 GLY A O 1
ATOM 3722 N N . GLY A 1 464 ? -3.446 -41.979 -2.572 1.00 93.56 464 GLY A N 1
ATOM 3723 C CA . GLY A 1 464 ? -2.833 -43.178 -1.985 1.00 93.56 464 GLY A CA 1
ATOM 3724 C C . GLY A 1 464 ? -1.863 -43.935 -2.902 1.00 93.56 464 GLY A C 1
ATOM 3725 O O . GLY A 1 464 ? -1.262 -44.912 -2.459 1.00 93.56 464 GLY A O 1
ATOM 3726 N N . LYS A 1 465 ? -1.666 -43.495 -4.152 1.00 95.19 465 LYS A N 1
ATOM 3727 C CA . LYS A 1 465 ? -0.685 -44.071 -5.081 1.00 95.19 465 LYS A CA 1
ATOM 3728 C C . LYS A 1 465 ? 0.613 -43.272 -5.054 1.00 95.19 465 LYS A C 1
ATOM 3730 O O . LYS A 1 465 ? 0.598 -42.054 -5.220 1.00 95.19 465 LYS A O 1
ATOM 3735 N N . THR A 1 466 ? 1.737 -43.965 -4.895 1.00 96.31 466 THR A N 1
ATOM 3736 C CA . THR A 1 466 ? 3.068 -43.366 -5.042 1.00 96.31 466 THR A CA 1
ATOM 3737 C C . THR A 1 466 ? 3.377 -43.171 -6.521 1.00 96.31 466 THR A C 1
ATOM 3739 O O . THR A 1 466 ? 3.423 -44.134 -7.286 1.00 96.31 466 THR A O 1
ATOM 3742 N N . ILE A 1 467 ? 3.602 -41.926 -6.921 1.00 96.50 467 ILE A N 1
ATOM 3743 C CA . ILE A 1 467 ? 4.033 -41.539 -8.263 1.00 96.50 467 ILE A CA 1
ATOM 3744 C C . ILE A 1 467 ? 5.506 -41.159 -8.160 1.00 96.50 467 ILE A C 1
ATOM 3746 O O . ILE A 1 467 ? 5.842 -40.298 -7.354 1.00 96.50 467 ILE A O 1
ATOM 3750 N N . SER A 1 468 ? 6.370 -41.794 -8.954 1.00 95.81 468 SER A N 1
ATOM 3751 C CA . SER A 1 468 ? 7.809 -41.510 -9.024 1.00 95.81 468 SER A CA 1
ATOM 3752 C C . SER A 1 468 ? 8.230 -41.419 -10.488 1.00 95.81 468 SER A C 1
ATOM 3754 O O . SER A 1 468 ? 8.199 -42.424 -11.199 1.00 95.81 468 SER A O 1
ATOM 3756 N N . LYS A 1 469 ? 8.515 -40.204 -10.964 1.00 96.44 469 LYS A N 1
ATOM 3757 C CA . LYS A 1 469 ? 8.857 -39.907 -12.365 1.00 96.44 469 LYS A CA 1
ATOM 3758 C C . LYS A 1 469 ? 9.782 -38.692 -12.449 1.00 96.44 469 LYS A C 1
ATOM 3760 O O . LYS A 1 469 ? 9.893 -37.941 -11.481 1.00 96.44 469 LYS A O 1
ATOM 3765 N N . ASN A 1 470 ? 10.412 -38.477 -13.600 1.00 96.62 470 ASN A N 1
ATOM 3766 C CA . ASN A 1 470 ? 11.122 -37.228 -13.873 1.00 96.62 470 ASN A CA 1
ATOM 3767 C C . ASN A 1 470 ? 10.128 -36.070 -14.055 1.00 96.62 470 ASN A C 1
ATOM 3769 O O . ASN A 1 470 ? 8.967 -36.294 -14.402 1.00 96.62 470 ASN A O 1
ATOM 3773 N N . LEU A 1 471 ? 10.567 -34.829 -13.817 1.00 96.50 471 LEU A N 1
ATOM 3774 C CA . LEU A 1 471 ? 9.691 -33.655 -13.916 1.00 96.50 471 LEU A CA 1
ATOM 3775 C C . LEU A 1 471 ? 9.053 -33.497 -15.309 1.00 96.50 471 LEU A C 1
ATOM 3777 O O . LEU A 1 471 ? 7.869 -33.180 -15.398 1.00 96.50 471 LEU A O 1
ATOM 3781 N N . ASN A 1 472 ? 9.798 -33.755 -16.386 1.00 96.75 472 ASN A N 1
ATOM 3782 C CA . ASN A 1 472 ? 9.280 -33.696 -17.761 1.00 96.75 472 ASN A CA 1
ATOM 3783 C C . ASN A 1 472 ? 8.147 -34.702 -18.046 1.00 96.75 472 ASN A C 1
ATOM 3785 O O . ASN A 1 472 ? 7.323 -34.461 -18.925 1.00 96.75 472 ASN A O 1
ATOM 3789 N N . ASP A 1 473 ? 8.063 -35.787 -17.275 1.00 97.56 473 ASP A N 1
ATOM 3790 C CA . ASP A 1 473 ? 6.997 -36.789 -17.361 1.00 97.56 473 ASP A CA 1
ATOM 3791 C C . ASP A 1 473 ? 5.796 -36.462 -16.443 1.00 97.56 473 ASP A C 1
ATOM 3793 O O . ASP A 1 473 ? 4.865 -37.268 -16.297 1.00 97.56 473 ASP A O 1
ATOM 3797 N N . LEU A 1 474 ? 5.813 -35.289 -15.797 1.00 97.31 474 LEU A N 1
ATOM 3798 C CA . LEU A 1 474 ? 4.805 -34.793 -14.855 1.00 97.31 474 LEU A CA 1
ATOM 3799 C C . LEU A 1 474 ? 4.253 -33.422 -15.307 1.00 97.31 474 LEU A C 1
ATOM 3801 O O . LEU A 1 474 ? 4.430 -32.421 -14.609 1.00 97.31 474 LEU A O 1
ATOM 3805 N N . PRO A 1 475 ? 3.528 -33.343 -16.441 1.00 96.75 475 PRO A N 1
ATOM 3806 C CA . PRO A 1 475 ? 3.139 -32.069 -17.055 1.00 96.75 475 PRO A CA 1
ATOM 3807 C C . PRO A 1 475 ? 2.227 -31.200 -16.176 1.00 96.75 475 PRO A C 1
ATOM 3809 O O . PRO A 1 475 ? 2.322 -29.977 -16.215 1.00 96.75 475 PRO A O 1
ATOM 3812 N N . GLU A 1 476 ? 1.351 -31.794 -15.360 1.00 97.31 476 GLU A N 1
ATOM 3813 C CA . GLU A 1 476 ? 0.517 -31.029 -14.418 1.00 97.31 476 GLU A CA 1
ATOM 3814 C C . GLU A 1 476 ? 1.346 -30.409 -13.287 1.00 97.31 476 GLU A C 1
ATOM 3816 O O . GLU A 1 476 ? 1.093 -29.273 -12.892 1.00 97.31 476 GLU A O 1
ATOM 3821 N N . LEU A 1 477 ? 2.351 -31.137 -12.783 1.00 97.56 477 LEU A N 1
ATOM 3822 C CA . LEU A 1 477 ? 3.261 -30.613 -11.769 1.00 97.56 477 LEU A CA 1
ATOM 3823 C C . LEU A 1 477 ? 4.125 -29.505 -12.368 1.00 97.56 477 LEU A C 1
ATOM 3825 O O . LEU A 1 477 ? 4.262 -28.455 -11.755 1.00 97.56 477 LEU A O 1
ATOM 3829 N N . GLN A 1 478 ? 4.646 -29.703 -13.581 1.00 97.19 478 GLN A N 1
ATOM 3830 C CA . GLN A 1 478 ? 5.416 -28.677 -14.277 1.00 97.19 478 GLN A CA 1
ATOM 3831 C C . GLN A 1 478 ? 4.595 -27.394 -14.467 1.00 97.19 478 GLN A C 1
ATOM 3833 O O . GLN A 1 478 ? 5.062 -26.323 -14.097 1.00 97.19 478 GLN A O 1
ATOM 3838 N N . LYS A 1 479 ? 3.329 -27.494 -14.902 1.00 96.75 479 LYS A N 1
ATOM 3839 C CA . LYS A 1 479 ? 2.410 -26.340 -14.956 1.00 96.75 479 LYS A CA 1
ATOM 3840 C C . LYS A 1 479 ? 2.205 -25.666 -13.596 1.00 96.75 479 LYS A C 1
ATOM 3842 O O . LYS A 1 479 ? 2.104 -24.445 -13.536 1.00 96.75 479 LYS A O 1
ATOM 3847 N N . ALA A 1 480 ? 2.133 -26.440 -12.512 1.00 96.62 480 ALA A N 1
ATOM 3848 C CA . ALA A 1 480 ? 2.022 -25.897 -11.160 1.00 96.62 480 ALA A CA 1
ATOM 3849 C C . ALA A 1 480 ? 3.310 -25.189 -10.695 1.00 96.62 480 ALA A C 1
ATOM 3851 O O . ALA A 1 480 ? 3.232 -24.234 -9.924 1.00 96.62 480 ALA A O 1
ATOM 3852 N N . LEU A 1 481 ? 4.484 -25.642 -11.144 1.00 96.56 481 LEU A N 1
ATOM 3853 C CA . LEU A 1 481 ? 5.777 -25.013 -10.856 1.00 96.56 481 LEU A CA 1
ATOM 3854 C C . LEU A 1 481 ? 6.024 -23.766 -11.727 1.00 96.56 481 LEU A C 1
ATOM 3856 O O . LEU A 1 481 ? 6.595 -22.789 -11.250 1.00 96.56 481 LEU A O 1
ATOM 3860 N N . ASP A 1 482 ? 5.522 -23.762 -12.964 1.00 95.94 482 ASP A N 1
ATOM 3861 C CA . ASP A 1 482 ? 5.518 -22.618 -13.891 1.00 95.94 482 ASP A CA 1
ATOM 3862 C C . ASP A 1 482 ? 4.373 -21.623 -13.633 1.00 95.94 482 ASP A C 1
ATOM 3864 O O . ASP A 1 482 ? 4.062 -20.780 -14.479 1.00 95.94 482 ASP A O 1
ATOM 3868 N N . VAL A 1 483 ? 3.731 -21.703 -12.465 1.00 95.75 483 VAL A N 1
ATOM 3869 C CA . VAL A 1 483 ? 2.621 -20.821 -12.101 1.00 95.75 483 VAL A CA 1
ATOM 3870 C C . VAL A 1 483 ? 3.022 -19.350 -12.216 1.00 95.75 483 VAL A C 1
ATOM 3872 O O . VAL A 1 483 ? 4.140 -18.947 -11.880 1.00 95.75 483 VAL A O 1
ATOM 3875 N N . GLN A 1 484 ? 2.085 -18.525 -12.678 1.00 95.50 484 GLN A N 1
ATOM 3876 C CA . GLN A 1 484 ? 2.264 -17.080 -12.663 1.00 95.50 484 GLN A CA 1
ATOM 3877 C C . GLN A 1 484 ? 2.243 -16.542 -11.232 1.00 95.50 484 GLN A C 1
ATOM 3879 O O . GLN A 1 484 ? 1.669 -17.144 -10.326 1.00 95.50 484 GLN A O 1
ATOM 3884 N N . TRP A 1 485 ? 2.832 -15.370 -11.036 1.00 94.88 485 TRP A N 1
ATOM 3885 C CA . TRP A 1 485 ? 2.969 -14.734 -9.734 1.00 94.88 485 TRP A CA 1
ATOM 3886 C C . TRP A 1 485 ? 2.212 -13.412 -9.666 1.00 94.88 485 TRP A C 1
ATOM 3888 O O . TRP A 1 485 ? 1.971 -12.720 -10.661 1.00 94.88 485 TRP A O 1
ATOM 3898 N N . GLN A 1 486 ? 1.806 -13.069 -8.453 1.00 92.56 486 GLN A N 1
ATOM 3899 C CA . GLN A 1 486 ? 1.154 -11.824 -8.108 1.00 92.56 486 GLN A CA 1
ATOM 3900 C C . GLN A 1 486 ? 2.055 -10.996 -7.206 1.00 92.56 486 GLN A C 1
ATOM 3902 O O . GLN A 1 486 ? 2.712 -11.517 -6.302 1.00 92.56 486 GLN A O 1
ATOM 3907 N N . LEU A 1 487 ? 2.037 -9.690 -7.450 1.00 90.88 487 LEU A N 1
ATOM 3908 C CA . LEU A 1 487 ? 2.651 -8.705 -6.584 1.00 90.88 487 LEU A CA 1
ATOM 3909 C C . LEU A 1 487 ? 1.719 -8.431 -5.405 1.00 90.88 487 LEU A C 1
ATOM 3911 O O . LEU A 1 487 ? 0.543 -8.125 -5.604 1.00 90.88 487 LEU A O 1
ATOM 3915 N N . VAL A 1 488 ? 2.241 -8.541 -4.190 1.00 87.69 488 VAL A N 1
ATOM 3916 C CA . VAL A 1 488 ? 1.484 -8.331 -2.959 1.00 87.69 488 VAL A CA 1
ATOM 3917 C C . VAL A 1 488 ? 1.989 -7.078 -2.272 1.00 87.69 488 VAL A C 1
ATOM 3919 O O . VAL A 1 488 ? 3.073 -7.065 -1.686 1.00 87.69 488 VAL A O 1
ATOM 3922 N N . ILE A 1 489 ? 1.171 -6.031 -2.323 1.00 83.81 489 ILE A N 1
ATOM 3923 C CA . ILE A 1 489 ? 1.451 -4.758 -1.668 1.00 83.81 489 ILE A CA 1
ATOM 3924 C C . ILE A 1 489 ? 0.750 -4.781 -0.310 1.00 83.81 489 ILE A C 1
ATOM 3926 O O . ILE A 1 489 ? -0.480 -4.705 -0.219 1.00 83.81 489 ILE A O 1
ATOM 3930 N N . PHE A 1 490 ? 1.529 -4.959 0.753 1.00 76.00 490 PHE A N 1
ATOM 3931 C CA . PHE A 1 490 ? 1.022 -4.992 2.126 1.00 76.00 490 PHE A CA 1
ATOM 3932 C C . PHE A 1 490 ? 1.477 -3.792 2.950 1.00 76.00 490 PHE A C 1
ATOM 3934 O O . PHE A 1 490 ? 0.977 -3.631 4.061 1.00 76.00 490 PHE A O 1
ATOM 3941 N N . ASP A 1 491 ? 2.351 -2.937 2.424 1.00 76.88 491 ASP A N 1
ATOM 3942 C CA . ASP A 1 491 ? 2.612 -1.617 2.980 1.00 76.88 491 ASP A CA 1
ATOM 3943 C C . ASP A 1 491 ? 2.388 -0.542 1.911 1.00 76.88 491 ASP A C 1
ATOM 3945 O O . ASP A 1 491 ? 2.884 -0.650 0.791 1.00 76.88 491 ASP A O 1
ATOM 3949 N N . THR A 1 492 ? 1.570 0.446 2.253 1.00 76.81 492 THR A N 1
ATOM 3950 C CA . THR A 1 492 ? 1.130 1.532 1.371 1.00 76.81 492 THR A CA 1
ATOM 3951 C C . THR A 1 492 ? 1.085 2.869 2.102 1.00 76.81 492 THR A C 1
ATOM 3953 O O . THR A 1 492 ? 0.385 3.783 1.662 1.00 76.81 492 THR A O 1
ATOM 3956 N N . ASP A 1 493 ? 1.754 2.993 3.252 1.00 72.81 493 ASP A N 1
ATOM 3957 C CA . ASP A 1 493 ? 1.943 4.318 3.839 1.00 72.81 493 ASP A CA 1
ATOM 3958 C C . ASP A 1 493 ? 2.971 5.127 3.030 1.00 72.81 493 ASP A C 1
ATOM 3960 O O . ASP A 1 493 ? 3.480 4.665 2.006 1.00 72.81 493 ASP A O 1
ATOM 3964 N N . LEU A 1 494 ? 3.230 6.378 3.430 1.00 74.38 494 LEU A N 1
ATOM 3965 C CA . LEU A 1 494 ? 4.328 7.164 2.864 1.00 74.38 494 LEU A CA 1
ATOM 3966 C C . LEU A 1 494 ? 4.187 7.368 1.348 1.00 74.38 494 LEU A C 1
ATOM 3968 O O . LEU A 1 494 ? 5.059 7.004 0.565 1.00 74.38 494 LEU A O 1
ATOM 3972 N N . SER A 1 495 ? 3.065 7.954 0.934 1.00 81.88 495 SER A N 1
ATOM 3973 C CA . SER A 1 495 ? 2.691 8.060 -0.481 1.00 81.88 495 SER A CA 1
ATOM 3974 C C . SER A 1 495 ? 2.187 9.450 -0.872 1.00 81.88 495 SER A C 1
ATOM 3976 O O . SER A 1 495 ? 1.910 10.270 0.007 1.00 81.88 495 SER A O 1
ATOM 3978 N N . LEU A 1 496 ? 2.050 9.701 -2.183 1.00 84.00 496 LEU A N 1
ATOM 3979 C CA . LEU A 1 496 ? 1.580 10.966 -2.772 1.00 84.00 496 LEU A CA 1
ATOM 3980 C C . LEU A 1 496 ? 2.366 12.185 -2.266 1.00 84.00 496 LEU A C 1
ATOM 3982 O O . LEU A 1 496 ? 1.880 12.966 -1.447 1.00 84.00 496 LEU A O 1
ATOM 3986 N N . THR A 1 497 ? 3.591 12.377 -2.740 1.00 87.06 497 THR A N 1
ATOM 3987 C CA . THR A 1 497 ? 4.298 13.637 -2.494 1.00 87.06 497 THR A CA 1
ATOM 3988 C C . THR A 1 497 ? 3.599 14.798 -3.193 1.00 87.06 497 THR A C 1
ATOM 3990 O O . THR A 1 497 ? 2.794 14.637 -4.108 1.00 87.06 497 THR A O 1
ATOM 3993 N N . GLU A 1 498 ? 3.957 16.001 -2.764 1.00 91.00 498 GLU A N 1
ATOM 3994 C CA . GLU A 1 498 ? 3.456 17.255 -3.326 1.00 91.00 498 GLU A CA 1
ATOM 3995 C C . GLU A 1 498 ? 4.193 17.677 -4.610 1.00 91.00 498 GLU A C 1
ATOM 3997 O O . GLU A 1 498 ? 3.971 18.781 -5.095 1.00 91.00 498 GLU A O 1
ATOM 4002 N N . ASN A 1 499 ? 5.123 16.857 -5.123 1.00 91.75 499 ASN A N 1
ATOM 4003 C CA . ASN A 1 499 ? 5.995 17.217 -6.244 1.00 91.75 499 ASN A CA 1
ATOM 4004 C C . ASN A 1 499 ? 6.613 15.974 -6.929 1.00 91.75 499 ASN A C 1
ATOM 4006 O O . ASN A 1 499 ? 7.042 15.047 -6.238 1.00 91.75 499 ASN A O 1
ATOM 4010 N N . ASN A 1 500 ? 6.706 15.979 -8.265 1.00 94.00 500 ASN A N 1
ATOM 4011 C CA . ASN A 1 500 ? 7.292 14.911 -9.097 1.00 94.00 500 ASN A CA 1
ATOM 4012 C C . ASN A 1 500 ? 8.799 15.040 -9.378 1.00 94.00 500 ASN A C 1
ATOM 4014 O O . ASN A 1 500 ? 9.432 14.081 -9.815 1.00 94.00 500 ASN A O 1
ATOM 4018 N N . TYR A 1 501 ? 9.380 16.209 -9.131 1.00 92.94 501 TYR A N 1
ATOM 4019 C CA . TYR A 1 501 ? 10.770 16.537 -9.430 1.00 92.94 501 TYR A CA 1
ATOM 4020 C C . TYR A 1 501 ? 11.692 16.137 -8.283 1.00 92.94 501 TYR A C 1
ATOM 4022 O O . TYR A 1 501 ? 12.514 15.236 -8.432 1.00 92.94 501 TYR A O 1
ATOM 4030 N N . LEU A 1 502 ? 11.541 16.797 -7.131 1.00 92.31 502 LEU A N 1
ATOM 4031 C CA . LEU A 1 502 ? 12.371 16.592 -5.949 1.00 92.31 502 LEU A CA 1
ATOM 4032 C C . LEU A 1 502 ? 11.531 16.614 -4.677 1.00 92.31 502 LEU A C 1
ATOM 4034 O O . LEU A 1 502 ? 10.568 17.373 -4.543 1.00 92.31 502 LEU A O 1
ATOM 4038 N N . GLN A 1 503 ? 11.971 15.822 -3.708 1.00 91.88 503 GLN A N 1
ATOM 4039 C CA . GLN A 1 503 ? 11.527 15.910 -2.326 1.00 91.88 503 GLN A CA 1
ATOM 4040 C C . GLN A 1 503 ? 12.713 16.139 -1.393 1.00 91.88 503 GLN A C 1
ATOM 4042 O O . GLN A 1 503 ? 13.818 15.659 -1.640 1.00 91.88 503 GLN A O 1
ATOM 4047 N N . VAL A 1 504 ? 12.459 16.838 -0.294 1.00 91.94 504 VAL A N 1
ATOM 4048 C CA . VAL A 1 504 ? 13.421 17.073 0.776 1.00 91.94 504 VAL A CA 1
ATOM 4049 C C . VAL A 1 504 ? 13.112 16.179 1.963 1.00 91.94 504 VAL A C 1
ATOM 4051 O O . VAL A 1 504 ? 11.970 16.081 2.431 1.00 91.94 504 VAL A O 1
ATOM 4054 N N . GLN A 1 505 ? 14.171 15.579 2.493 1.00 88.38 505 GLN A N 1
ATOM 4055 C CA . GLN A 1 505 ? 14.143 14.803 3.719 1.00 88.38 505 GLN A CA 1
ATOM 4056 C C . GLN A 1 505 ? 15.242 15.287 4.662 1.00 88.38 505 GLN A C 1
ATOM 4058 O O . GLN A 1 505 ? 16.348 15.612 4.233 1.00 88.38 505 GLN A O 1
ATOM 4063 N N . ILE A 1 506 ? 14.933 15.321 5.959 1.00 86.31 506 ILE A N 1
ATOM 4064 C CA . ILE A 1 506 ? 15.929 15.560 7.006 1.00 86.31 506 ILE A CA 1
ATOM 4065 C C . ILE A 1 506 ? 16.168 14.247 7.740 1.00 86.31 506 ILE A C 1
ATOM 4067 O O . ILE A 1 506 ? 15.216 13.622 8.215 1.00 86.31 506 ILE A O 1
ATOM 4071 N N . ARG A 1 507 ? 17.430 13.832 7.860 1.00 81.31 507 ARG A N 1
ATOM 4072 C CA . ARG A 1 507 ? 17.836 12.716 8.718 1.00 81.31 507 ARG A CA 1
ATOM 4073 C C . ARG A 1 507 ? 19.033 13.091 9.565 1.00 81.31 507 ARG A C 1
ATOM 4075 O O . ARG A 1 507 ? 20.048 13.518 9.027 1.00 81.31 507 ARG A O 1
ATOM 4082 N N . LYS A 1 508 ? 18.943 12.866 10.881 1.00 82.56 508 LYS A N 1
ATOM 4083 C CA . LYS A 1 508 ? 20.044 13.154 11.823 1.00 82.56 508 LYS A CA 1
ATOM 4084 C C . LYS A 1 508 ? 20.621 14.573 11.642 1.00 82.56 508 LYS A C 1
ATOM 4086 O O . LYS A 1 508 ? 21.826 14.775 11.714 1.00 82.56 508 LYS A O 1
ATOM 4091 N N . GLY A 1 509 ? 19.750 15.543 11.351 1.00 79.50 509 GLY A N 1
ATOM 4092 C CA . GLY A 1 509 ? 20.123 16.942 11.106 1.00 79.50 509 GLY A CA 1
ATOM 4093 C C . GLY A 1 509 ? 20.644 17.262 9.698 1.00 79.50 509 GLY A C 1
ATOM 4094 O O . GLY A 1 509 ? 20.816 18.435 9.388 1.00 79.50 509 GLY A O 1
ATOM 4095 N N . ILE A 1 510 ? 20.846 16.266 8.833 1.00 79.31 510 ILE A N 1
ATOM 4096 C CA . ILE A 1 510 ? 21.293 16.464 7.449 1.00 79.31 510 ILE A CA 1
ATOM 4097 C C . ILE A 1 510 ? 20.070 16.572 6.540 1.00 79.31 510 ILE A C 1
ATOM 4099 O O . ILE A 1 510 ? 19.193 15.708 6.575 1.00 79.31 510 ILE A O 1
ATOM 4103 N N . THR A 1 511 ? 20.024 17.632 5.736 1.00 87.56 511 THR A N 1
ATOM 4104 C CA . THR A 1 511 ? 19.011 17.835 4.692 1.00 87.56 511 THR A CA 1
ATOM 4105 C C . THR A 1 511 ? 19.543 17.277 3.379 1.00 87.56 511 THR A C 1
ATOM 4107 O O . THR A 1 511 ? 20.692 17.545 3.044 1.00 87.56 511 THR A O 1
ATOM 4110 N N . GLY A 1 512 ? 18.728 16.516 2.653 1.00 92.06 512 GLY A N 1
ATOM 4111 C CA . GLY A 1 512 ? 19.083 16.027 1.322 1.00 92.06 512 GLY A CA 1
ATOM 4112 C C . GLY A 1 512 ? 17.890 16.008 0.374 1.00 92.06 512 GLY A C 1
ATOM 4113 O O . GLY A 1 512 ? 16.740 15.863 0.817 1.00 92.06 512 GLY A O 1
ATOM 4114 N N . HIS A 1 513 ? 18.180 16.142 -0.919 1.00 94.50 513 HIS A N 1
ATOM 4115 C CA . HIS A 1 513 ? 17.200 16.065 -1.997 1.00 94.50 513 HIS A CA 1
ATOM 4116 C C . HIS A 1 513 ? 17.157 14.655 -2.588 1.00 94.50 513 HIS A C 1
ATOM 4118 O O . HIS A 1 513 ? 18.181 14.010 -2.816 1.00 94.50 513 HIS A O 1
ATOM 4124 N N . LEU A 1 514 ? 15.945 14.172 -2.845 1.00 93.94 514 LEU A N 1
ATOM 4125 C CA . LEU A 1 514 ? 15.685 12.845 -3.391 1.00 93.94 514 LEU A CA 1
ATOM 4126 C C . LEU A 1 514 ? 14.753 12.949 -4.594 1.00 93.94 514 LEU A C 1
ATOM 4128 O O . LEU A 1 514 ? 13.853 13.791 -4.618 1.00 93.94 514 LEU A O 1
ATOM 4132 N N . ILE A 1 515 ? 14.900 12.016 -5.534 1.00 94.44 515 ILE A N 1
ATOM 4133 C CA . ILE A 1 515 ? 13.828 11.718 -6.486 1.00 94.44 515 ILE A CA 1
ATOM 4134 C C . ILE A 1 515 ? 12.633 11.199 -5.680 1.00 94.44 515 ILE A C 1
ATOM 4136 O O . ILE A 1 515 ? 12.820 10.322 -4.827 1.00 94.44 515 ILE A O 1
ATOM 4140 N N . PRO A 1 516 ? 11.413 11.710 -5.904 1.00 92.94 516 PRO A N 1
ATOM 4141 C CA . PRO A 1 516 ? 10.247 11.314 -5.135 1.00 92.94 516 PRO A CA 1
ATOM 4142 C C . PRO A 1 516 ? 9.683 9.989 -5.679 1.00 92.94 516 PRO A C 1
ATOM 4144 O O . PRO A 1 516 ? 8.520 9.872 -6.031 1.00 92.94 516 PRO A O 1
ATOM 4147 N N . LEU A 1 517 ? 10.534 8.973 -5.771 1.00 93.38 517 LEU A N 1
ATOM 4148 C CA . LEU A 1 517 ? 10.210 7.611 -6.166 1.00 93.38 517 LEU A CA 1
ATOM 4149 C C . LEU A 1 517 ? 11.178 6.688 -5.439 1.00 93.38 517 LEU A C 1
ATOM 4151 O O . LEU A 1 517 ? 12.379 6.937 -5.440 1.00 93.38 517 LEU A O 1
ATOM 4155 N N . ARG A 1 518 ? 10.675 5.591 -4.884 1.00 91.25 518 ARG A N 1
ATOM 4156 C CA . ARG A 1 518 ? 11.504 4.493 -4.394 1.00 91.25 518 ARG A CA 1
ATOM 4157 C C . ARG A 1 518 ? 10.827 3.196 -4.777 1.00 91.25 518 ARG A C 1
ATOM 4159 O O . ARG A 1 518 ? 9.631 3.052 -4.571 1.00 91.25 518 ARG A O 1
ATOM 4166 N N . SER A 1 519 ? 11.572 2.270 -5.361 1.00 93.06 519 SER A N 1
ATOM 4167 C CA . SER A 1 519 ? 11.028 0.967 -5.724 1.00 93.06 519 SER A CA 1
ATOM 4168 C C . SER A 1 519 ? 12.145 -0.047 -5.849 1.00 93.06 519 SER A C 1
ATOM 4170 O O . SER A 1 519 ? 13.054 0.132 -6.656 1.00 93.06 519 SER A O 1
ATOM 4172 N N . VAL A 1 520 ? 12.025 -1.149 -5.114 1.00 92.44 520 VAL A N 1
ATOM 4173 C CA . VAL A 1 520 ? 12.922 -2.304 -5.243 1.00 92.44 520 VAL A CA 1
ATOM 4174 C C . VAL A 1 520 ? 12.909 -2.885 -6.660 1.00 92.44 520 VAL A C 1
ATOM 4176 O O . VAL A 1 520 ? 13.882 -3.493 -7.090 1.00 92.44 520 VAL A O 1
ATOM 4179 N N . LEU A 1 521 ? 11.849 -2.655 -7.443 1.00 94.06 521 LEU A N 1
ATOM 4180 C CA . LEU A 1 521 ? 11.800 -3.100 -8.837 1.00 94.06 521 LEU A CA 1
ATOM 4181 C C . LEU A 1 521 ? 12.853 -2.383 -9.698 1.00 94.06 521 LEU A C 1
ATOM 4183 O O . LEU A 1 521 ? 13.333 -2.969 -10.663 1.00 94.06 521 LEU A O 1
ATOM 4187 N N . LEU A 1 522 ? 13.296 -1.170 -9.330 1.00 94.75 522 LEU A N 1
ATOM 4188 C CA . LEU A 1 522 ? 14.397 -0.476 -10.019 1.00 94.75 522 LEU A CA 1
ATOM 4189 C C . LEU A 1 522 ? 15.761 -1.172 -9.828 1.00 94.75 522 LEU A C 1
ATOM 4191 O O . LEU A 1 522 ? 16.694 -0.949 -10.602 1.00 94.75 522 LEU A O 1
ATOM 4195 N N . GLU A 1 523 ? 15.873 -2.049 -8.836 1.00 92.38 523 GLU A N 1
ATOM 4196 C CA . GLU A 1 523 ? 17.077 -2.830 -8.528 1.00 92.38 523 GLU A CA 1
ATOM 4197 C C . GLU A 1 523 ? 17.155 -4.129 -9.347 1.00 92.38 523 GLU A C 1
ATOM 4199 O O . GLU A 1 523 ? 18.088 -4.908 -9.189 1.00 92.38 523 GLU A O 1
ATOM 4204 N N . THR A 1 524 ? 16.168 -4.385 -10.209 1.00 92.81 524 THR A N 1
ATOM 4205 C CA . THR A 1 524 ? 16.016 -5.648 -10.950 1.00 92.81 524 THR A CA 1
ATOM 4206 C C . THR A 1 524 ? 16.183 -5.436 -12.448 1.00 92.81 524 THR A C 1
ATOM 4208 O O . THR A 1 524 ? 16.004 -4.316 -12.942 1.00 92.81 524 THR A O 1
ATOM 4211 N N . ASP A 1 525 ? 16.507 -6.495 -13.181 1.00 93.00 525 ASP A N 1
ATOM 4212 C CA . ASP A 1 525 ? 16.553 -6.468 -14.647 1.00 93.00 525 ASP A CA 1
ATOM 4213 C C . ASP A 1 525 ? 15.146 -6.435 -15.245 1.00 93.00 525 ASP A C 1
ATOM 4215 O O . ASP A 1 525 ? 14.927 -5.840 -16.306 1.00 93.00 525 ASP A O 1
ATOM 4219 N N . TRP A 1 526 ? 14.158 -6.957 -14.509 1.00 94.50 526 TRP A N 1
ATOM 4220 C CA . TRP A 1 526 ? 12.742 -6.855 -14.855 1.00 94.50 526 TRP A CA 1
ATOM 4221 C C . TRP A 1 526 ? 12.293 -5.425 -15.193 1.00 94.50 526 TRP A C 1
ATOM 4223 O O . TRP A 1 526 ? 11.446 -5.246 -16.067 1.00 94.50 526 TRP A O 1
ATOM 4233 N N . LYS A 1 527 ? 12.892 -4.388 -14.587 1.00 95.94 527 LYS A N 1
ATOM 4234 C CA . LYS A 1 527 ? 12.537 -2.985 -14.873 1.00 95.94 527 LYS A CA 1
ATOM 4235 C C . LYS A 1 527 ? 12.668 -2.598 -16.350 1.00 95.94 527 LYS A C 1
ATOM 4237 O O . LYS A 1 527 ? 11.960 -1.698 -16.799 1.00 95.94 527 LYS A O 1
ATOM 4242 N N . ASN A 1 528 ? 13.590 -3.249 -17.065 1.00 95.94 528 ASN A N 1
ATOM 4243 C CA . ASN A 1 528 ? 13.928 -2.996 -18.466 1.00 95.94 528 ASN A CA 1
ATOM 4244 C C . ASN A 1 528 ? 13.193 -3.947 -19.420 1.00 95.94 528 ASN A C 1
ATOM 4246 O O . ASN A 1 528 ? 13.312 -3.821 -20.639 1.00 95.94 528 ASN A O 1
ATOM 4250 N N . ARG A 1 529 ? 12.434 -4.906 -18.886 1.00 95.19 529 ARG A N 1
ATOM 4251 C CA . ARG A 1 529 ? 11.644 -5.828 -19.692 1.00 95.19 529 ARG A CA 1
ATOM 4252 C C . ARG A 1 529 ? 10.485 -5.071 -20.362 1.00 95.19 529 ARG A C 1
ATOM 4254 O O . ARG A 1 529 ? 9.808 -4.296 -19.680 1.00 95.19 529 ARG A O 1
ATOM 4261 N N . PRO A 1 530 ? 10.204 -5.328 -21.655 1.00 96.69 530 PRO A N 1
ATOM 4262 C CA . PRO A 1 530 ? 8.978 -4.862 -22.289 1.00 96.69 530 PRO A CA 1
ATOM 4263 C C . PRO A 1 530 ? 7.746 -5.338 -21.518 1.00 96.69 530 PRO A C 1
ATOM 4265 O O . PRO A 1 530 ? 7.635 -6.520 -21.170 1.00 96.69 530 PRO A O 1
ATOM 4268 N N . LEU A 1 531 ? 6.815 -4.422 -21.283 1.00 96.00 531 LEU A N 1
ATOM 4269 C CA . LEU A 1 531 ? 5.536 -4.739 -20.661 1.00 96.00 531 LEU A CA 1
ATOM 4270 C C . LEU A 1 531 ? 4.679 -5.607 -21.585 1.00 96.00 531 LEU A C 1
ATOM 4272 O O . LEU A 1 531 ? 4.790 -5.572 -22.815 1.00 96.00 531 LEU A O 1
ATOM 4276 N N . ASN A 1 532 ? 3.780 -6.378 -20.983 1.00 94.44 532 ASN A N 1
ATOM 4277 C CA . ASN A 1 532 ? 2.782 -7.136 -21.716 1.00 94.44 532 ASN A CA 1
ATOM 4278 C C . ASN A 1 532 ? 1.871 -6.187 -22.510 1.00 94.44 532 ASN A C 1
ATOM 4280 O O . ASN A 1 532 ? 1.440 -5.147 -22.010 1.00 94.44 532 ASN A O 1
ATOM 4284 N N . LYS A 1 533 ? 1.513 -6.579 -23.740 1.00 93.81 533 LYS A N 1
ATOM 4285 C CA . LYS A 1 533 ? 0.636 -5.779 -24.618 1.00 93.81 533 LYS A CA 1
ATOM 4286 C C . LYS A 1 533 ? -0.700 -5.435 -23.953 1.00 93.81 533 LYS A C 1
ATOM 4288 O O . LYS A 1 533 ? -1.178 -4.318 -24.099 1.00 93.81 533 LYS A O 1
ATOM 4293 N N . GLU A 1 534 ? -1.265 -6.375 -23.193 1.00 95.06 534 GLU A N 1
ATOM 4294 C CA . GLU A 1 534 ? -2.488 -6.160 -22.408 1.00 95.06 534 GLU A CA 1
ATOM 4295 C C . GLU A 1 534 ? -2.310 -5.045 -21.365 1.00 95.06 534 GLU A C 1
ATOM 4297 O O . GLU A 1 534 ? -3.161 -4.165 -21.253 1.00 95.06 534 GLU A O 1
ATOM 4302 N N . THR A 1 535 ? -1.182 -5.031 -20.645 1.00 94.75 535 THR A N 1
ATOM 4303 C CA . THR A 1 535 ? -0.853 -3.973 -19.680 1.00 94.75 535 THR A CA 1
ATOM 4304 C C . THR A 1 535 ? -0.745 -2.617 -20.367 1.00 94.75 535 THR A C 1
ATOM 4306 O O . THR A 1 535 ? -1.339 -1.648 -19.895 1.00 94.75 535 THR A O 1
ATOM 4309 N N . VAL A 1 536 ? -0.014 -2.541 -21.487 1.00 95.56 536 VAL A N 1
ATOM 4310 C CA . VAL A 1 536 ? 0.169 -1.294 -22.249 1.00 95.56 536 VAL A CA 1
ATOM 4311 C C . VAL A 1 536 ? -1.177 -0.758 -22.734 1.00 95.56 536 VAL A C 1
ATOM 4313 O O . VAL A 1 536 ? -1.483 0.409 -22.491 1.00 95.56 536 VAL A O 1
ATOM 4316 N N . GLN A 1 537 ? -2.018 -1.613 -23.324 1.00 94.19 537 GLN A N 1
ATOM 4317 C CA . GLN A 1 537 ? -3.353 -1.224 -23.782 1.00 94.19 537 GLN A CA 1
ATOM 4318 C C . GLN A 1 537 ? -4.204 -0.681 -22.627 1.00 94.19 537 GLN A C 1
ATOM 4320 O O . GLN A 1 537 ? -4.777 0.403 -22.728 1.00 94.19 537 GLN A O 1
ATOM 4325 N N . ARG A 1 538 ? -4.212 -1.378 -21.483 1.00 94.06 538 ARG A N 1
ATOM 4326 C CA . ARG A 1 538 ? -4.962 -0.961 -20.289 1.00 94.06 538 ARG A CA 1
ATOM 4327 C C . ARG A 1 538 ? -4.491 0.391 -19.736 1.00 94.06 538 ARG A C 1
ATOM 4329 O O . ARG A 1 538 ? -5.301 1.138 -19.193 1.00 94.06 538 ARG A O 1
ATOM 4336 N N . LEU A 1 539 ? -3.200 0.715 -19.852 1.00 94.56 539 LEU A N 1
ATOM 4337 C CA . LEU A 1 539 ? -2.651 2.019 -19.451 1.00 94.56 539 LEU A CA 1
ATOM 4338 C C . LEU A 1 539 ? -3.000 3.141 -20.438 1.00 94.56 539 LEU A C 1
ATOM 4340 O O . LEU A 1 539 ? -3.148 4.285 -20.012 1.00 94.56 539 LEU A O 1
ATOM 4344 N N . MET A 1 540 ? -3.137 2.836 -21.729 1.00 92.12 540 MET A N 1
ATOM 4345 C CA . MET A 1 540 ? -3.573 3.805 -22.742 1.00 92.12 540 MET A CA 1
ATOM 4346 C C . MET A 1 540 ? -5.070 4.113 -22.646 1.00 92.12 540 MET A C 1
ATOM 4348 O O . MET A 1 540 ? -5.492 5.259 -22.806 1.00 92.12 540 MET A O 1
ATOM 4352 N N . GLU A 1 541 ? -5.876 3.101 -22.333 1.00 91.69 541 GLU A N 1
ATOM 4353 C CA . GLU A 1 541 ? -7.332 3.200 -22.181 1.00 91.69 541 GLU A CA 1
ATOM 4354 C C . GLU A 1 541 ? -7.763 3.685 -20.783 1.00 91.69 541 GLU A C 1
ATOM 4356 O O . GLU A 1 541 ? -8.943 3.660 -20.437 1.00 91.69 541 GLU A O 1
ATOM 4361 N N . SER A 1 542 ? -6.834 4.188 -19.965 1.00 91.12 542 SER A N 1
ATOM 4362 C CA . SER A 1 542 ? -7.083 4.570 -18.569 1.00 91.12 542 SER A CA 1
ATOM 4363 C C . SER A 1 542 ? -7.974 5.805 -18.373 1.00 91.12 542 SER A C 1
ATOM 4365 O O . SER A 1 542 ? -8.233 6.178 -17.235 1.00 91.12 542 SER A O 1
ATOM 4367 N N . THR A 1 543 ? -8.457 6.454 -19.438 1.00 90.00 543 THR A N 1
ATOM 4368 C CA . THR A 1 543 ? -9.129 7.768 -19.364 1.00 90.00 543 THR A CA 1
ATOM 4369 C C . THR A 1 543 ? -10.325 7.774 -18.405 1.00 90.00 543 THR A C 1
ATOM 4371 O O . THR A 1 543 ? -10.457 8.691 -17.599 1.00 90.00 543 THR A O 1
ATOM 4374 N N . GLU A 1 544 ? -11.181 6.749 -18.437 1.00 89.19 544 GLU A N 1
ATOM 4375 C CA . GLU A 1 544 ? -12.329 6.675 -17.521 1.00 89.19 544 GLU A CA 1
ATOM 4376 C C . GLU A 1 544 ? -11.885 6.471 -16.063 1.00 89.19 544 GLU A C 1
ATOM 4378 O O . GLU A 1 544 ? -12.412 7.107 -15.150 1.00 89.19 544 GLU A O 1
ATOM 4383 N N . ARG A 1 545 ? -10.890 5.605 -15.841 1.00 90.50 545 ARG A N 1
ATOM 4384 C CA . ARG A 1 545 ? -10.295 5.350 -14.522 1.00 90.50 545 ARG A CA 1
ATOM 4385 C C . ARG A 1 545 ? -9.683 6.627 -13.944 1.00 90.50 545 ARG A C 1
ATOM 4387 O O . ARG A 1 545 ? -9.947 6.957 -12.791 1.00 90.50 545 ARG A O 1
ATOM 4394 N N . ASP A 1 546 ? -8.907 7.343 -14.748 1.00 92.12 546 ASP A N 1
ATOM 4395 C CA . ASP A 1 546 ? -8.208 8.563 -14.344 1.00 92.12 546 ASP A CA 1
ATOM 4396 C C . ASP A 1 546 ? -9.215 9.680 -14.028 1.00 92.12 546 ASP A C 1
ATOM 4398 O O . ASP A 1 546 ? -9.104 10.330 -12.991 1.00 92.12 546 ASP A O 1
ATOM 4402 N N . LEU A 1 547 ? -10.290 9.808 -14.819 1.00 90.44 547 LEU A N 1
ATOM 4403 C CA . LEU A 1 547 ? -11.388 10.737 -14.529 1.00 90.44 547 LEU A CA 1
ATOM 4404 C C . LEU A 1 547 ? -12.110 10.402 -13.213 1.00 90.44 547 LEU A C 1
ATOM 4406 O O . LEU A 1 547 ? -12.471 11.305 -12.457 1.00 90.44 547 LEU A O 1
ATOM 4410 N N . ARG A 1 548 ? -12.323 9.114 -12.904 1.00 89.44 548 ARG A N 1
ATOM 4411 C CA . ARG A 1 548 ? -12.907 8.695 -11.615 1.00 89.44 548 ARG A CA 1
ATOM 4412 C C . ARG A 1 548 ? -11.995 9.061 -10.443 1.00 89.44 548 ARG A C 1
ATOM 4414 O O . ARG A 1 548 ? -12.491 9.552 -9.428 1.00 89.44 548 ARG A O 1
ATOM 4421 N N . VAL A 1 549 ? -10.683 8.860 -10.586 1.00 91.38 549 VAL A N 1
ATOM 4422 C CA . VAL A 1 549 ? -9.683 9.284 -9.590 1.00 91.38 549 VAL A CA 1
ATOM 4423 C C . VAL A 1 549 ? -9.728 10.799 -9.403 1.00 91.38 549 VAL A C 1
ATOM 4425 O O . VAL A 1 549 ? -9.832 11.263 -8.269 1.00 91.38 549 VAL A O 1
ATOM 4428 N N . GLU A 1 550 ? -9.737 11.569 -10.492 1.00 92.69 550 GLU A N 1
ATOM 4429 C CA . GLU A 1 550 ? -9.813 13.032 -10.462 1.00 92.69 550 GLU A CA 1
ATOM 4430 C C . GLU A 1 550 ? -11.084 13.532 -9.750 1.00 92.69 550 GLU A C 1
ATOM 4432 O O . GLU A 1 550 ? -11.033 14.416 -8.888 1.00 92.69 550 GLU A O 1
ATOM 4437 N N . GLN A 1 551 ? -12.240 12.951 -10.076 1.00 89.88 551 GLN A N 1
ATOM 4438 C CA . GLN A 1 551 ? -13.511 13.305 -9.445 1.00 89.88 551 GLN A CA 1
ATOM 4439 C C . GLN A 1 551 ? -13.503 13.016 -7.944 1.00 89.88 551 GLN A C 1
ATOM 4441 O O . GLN A 1 551 ? -14.005 13.848 -7.172 1.00 89.88 551 GLN A O 1
ATOM 4446 N N . TRP A 1 552 ? -12.918 11.876 -7.553 1.00 91.12 552 TRP A N 1
ATOM 4447 C CA . TRP A 1 552 ? -12.764 11.468 -6.162 1.00 91.12 552 TRP A CA 1
ATOM 4448 C C . TRP A 1 552 ? -11.826 12.412 -5.413 1.00 91.12 552 TRP A C 1
ATOM 4450 O O . TRP A 1 552 ? -12.264 13.015 -4.440 1.00 91.12 552 TRP A O 1
ATOM 4460 N N . ILE A 1 553 ? -10.591 12.651 -5.881 1.00 93.00 553 ILE A N 1
ATOM 4461 C CA . ILE A 1 553 ? -9.628 13.514 -5.163 1.00 93.00 553 ILE A CA 1
ATOM 4462 C C . ILE A 1 553 ? -10.167 14.938 -4.965 1.00 93.00 553 ILE A C 1
ATOM 4464 O O . ILE A 1 553 ? -9.998 15.513 -3.885 1.00 93.00 553 ILE A O 1
ATOM 4468 N N . LYS A 1 554 ? -10.898 15.467 -5.959 1.00 89.50 554 LYS A N 1
ATOM 4469 C CA . LYS A 1 554 ? -11.519 16.802 -5.926 1.00 89.50 554 LYS A CA 1
ATOM 4470 C C . LYS A 1 554 ? -12.795 16.876 -5.085 1.00 89.50 554 LYS A C 1
ATOM 4472 O O . LYS A 1 554 ? -13.338 17.969 -4.929 1.00 89.50 554 LYS A O 1
ATOM 4477 N N . LYS A 1 555 ? -13.318 15.748 -4.576 1.00 87.31 555 LYS A N 1
ATOM 4478 C CA . LYS A 1 555 ? -14.620 15.675 -3.879 1.00 87.31 555 LYS A CA 1
ATOM 4479 C C . LYS A 1 555 ? -15.771 16.306 -4.670 1.00 87.31 555 LYS A C 1
ATOM 4481 O O . LYS A 1 555 ? -16.719 16.864 -4.107 1.00 87.31 555 LYS A O 1
ATOM 4486 N N . SER A 1 556 ? -15.685 16.238 -5.995 1.00 79.38 556 SER A N 1
ATOM 4487 C CA . SER A 1 556 ? -16.602 16.941 -6.898 1.00 79.38 556 SER A CA 1
ATOM 4488 C C . SER A 1 556 ? -18.053 16.446 -6.804 1.00 79.38 556 SER A C 1
ATOM 4490 O O . SER A 1 556 ? -18.981 17.158 -7.190 1.00 79.38 556 SER A O 1
ATOM 4492 N N . ASP A 1 557 ? -18.257 15.257 -6.241 1.00 79.75 557 ASP A N 1
ATOM 4493 C CA . ASP A 1 557 ? -19.530 14.563 -6.081 1.00 79.75 557 ASP A CA 1
ATOM 4494 C C . ASP A 1 557 ? -20.113 14.640 -4.654 1.00 79.75 557 ASP A C 1
ATOM 4496 O O . ASP A 1 557 ? -21.112 13.968 -4.358 1.00 79.75 557 ASP A O 1
ATOM 4500 N N . THR A 1 558 ? -19.535 15.457 -3.765 1.00 85.06 558 THR A N 1
ATOM 4501 C CA . THR A 1 558 ? -20.046 15.628 -2.394 1.00 85.06 558 THR A CA 1
ATOM 4502 C C . THR A 1 558 ? -21.484 16.147 -2.358 1.00 85.06 558 THR A C 1
ATOM 4504 O O . THR A 1 558 ? -21.985 16.794 -3.285 1.00 85.06 558 THR A O 1
ATOM 4507 N N . ALA A 1 559 ? -22.172 15.859 -1.248 1.00 86.94 559 ALA A N 1
ATOM 4508 C CA . ALA A 1 559 ? -23.566 16.241 -1.055 1.00 86.94 559 ALA A CA 1
ATOM 4509 C C . ALA A 1 559 ? -23.777 17.755 -1.187 1.00 86.94 559 ALA A C 1
ATOM 4511 O O . ALA A 1 559 ? -24.783 18.161 -1.767 1.00 86.94 559 ALA A O 1
ATOM 4512 N N . ILE A 1 560 ? -22.829 18.571 -0.709 1.00 90.00 560 ILE A N 1
ATOM 4513 C CA . ILE A 1 560 ? -22.904 20.024 -0.869 1.00 90.00 560 ILE A CA 1
ATOM 4514 C C . ILE A 1 560 ? -22.868 20.441 -2.340 1.00 90.00 560 ILE A C 1
ATOM 4516 O O . ILE A 1 560 ? -23.777 21.139 -2.781 1.00 90.00 560 ILE A O 1
ATOM 4520 N N . TYR A 1 561 ? -21.904 19.970 -3.142 1.00 87.19 561 TYR A N 1
ATOM 4521 C CA . TYR A 1 561 ? -21.840 20.362 -4.551 1.00 87.19 561 TYR A CA 1
ATOM 4522 C C . TYR A 1 561 ? -23.096 19.934 -5.305 1.00 87.19 561 TYR A C 1
ATOM 4524 O O . TYR A 1 561 ? -23.588 20.706 -6.115 1.00 87.19 561 TYR A O 1
ATOM 4532 N N . LYS A 1 562 ? -23.686 18.773 -4.997 1.00 87.25 562 LYS A N 1
ATOM 4533 C CA . LYS A 1 562 ? -24.954 18.330 -5.607 1.00 87.25 562 LYS A CA 1
ATOM 4534 C C . LYS A 1 562 ? -26.138 19.260 -5.312 1.00 87.25 562 LYS A C 1
ATOM 4536 O O . LYS A 1 562 ? -27.041 19.337 -6.142 1.00 87.25 562 LYS A O 1
ATOM 4541 N N . GLN A 1 563 ? -26.129 19.957 -4.175 1.00 87.69 563 GLN A N 1
ATOM 4542 C CA . GLN A 1 563 ? -27.193 20.879 -3.759 1.00 87.69 563 GLN A CA 1
ATOM 4543 C C . GLN A 1 563 ? -27.036 22.290 -4.343 1.00 87.69 563 GLN A C 1
ATOM 4545 O O . GLN A 1 563 ? -28.026 22.999 -4.480 1.00 87.69 563 GLN A O 1
ATOM 4550 N N . LEU A 1 564 ? -25.818 22.686 -4.720 1.00 90.31 564 LEU A N 1
ATOM 4551 C CA . LEU A 1 564 ? -25.542 24.005 -5.290 1.00 90.31 564 LEU A CA 1
ATOM 4552 C C . LEU A 1 564 ? -25.884 24.068 -6.785 1.00 90.31 564 LEU A C 1
ATOM 4554 O O . LEU A 1 564 ? -25.773 23.074 -7.509 1.00 90.31 564 LEU A O 1
ATOM 4558 N N . SER A 1 565 ? -26.248 25.246 -7.273 1.00 90.81 565 SER A N 1
ATOM 4559 C CA . SER A 1 565 ? -26.399 25.566 -8.694 1.00 90.81 565 SER A CA 1
ATOM 4560 C C . SER A 1 565 ? -25.035 25.612 -9.403 1.00 90.81 565 SER A C 1
ATOM 4562 O O . SER A 1 565 ? -24.016 25.862 -8.756 1.00 90.81 565 SER A O 1
ATOM 4564 N N . PRO A 1 566 ? -24.959 25.410 -10.735 1.00 92.69 566 PRO A N 1
ATOM 4565 C CA . PRO A 1 566 ? -23.689 25.482 -11.466 1.00 92.69 566 PRO A CA 1
ATOM 4566 C C . PRO A 1 566 ? -22.927 26.800 -11.253 1.00 92.69 566 PRO A C 1
ATOM 4568 O O . PRO A 1 566 ? -21.707 26.786 -11.127 1.00 92.69 566 PRO A O 1
ATOM 4571 N N . GLN A 1 567 ? -23.651 27.918 -11.150 1.00 93.19 567 GLN A N 1
ATOM 4572 C CA . GLN A 1 567 ? -23.081 29.250 -10.937 1.00 93.19 567 GLN A CA 1
ATOM 4573 C C . GLN A 1 567 ? -22.413 29.365 -9.560 1.00 93.19 567 GLN A C 1
ATOM 4575 O O . GLN A 1 567 ? -21.252 29.761 -9.471 1.00 93.19 567 GLN A O 1
ATOM 4580 N N . VAL A 1 568 ? -23.109 28.960 -8.491 1.00 91.94 568 VAL A N 1
ATOM 4581 C CA . VAL A 1 568 ? -22.551 29.000 -7.130 1.00 91.94 568 VAL A CA 1
ATOM 4582 C C . VAL A 1 568 ? -21.439 27.967 -6.960 1.00 91.94 568 VAL A C 1
ATOM 4584 O O . VAL A 1 568 ? -20.439 28.265 -6.316 1.00 91.94 568 VAL A O 1
ATOM 4587 N N . ARG A 1 569 ? -21.541 26.784 -7.583 1.00 91.25 569 ARG A N 1
ATOM 4588 C CA . ARG A 1 569 ? -20.441 25.800 -7.593 1.00 91.25 569 ARG A CA 1
ATOM 4589 C C . ARG A 1 569 ? -19.161 26.397 -8.164 1.00 91.25 569 ARG A C 1
ATOM 4591 O O . ARG A 1 569 ? -18.104 26.201 -7.575 1.00 91.25 569 ARG A O 1
ATOM 4598 N N . GLU A 1 570 ? -19.249 27.087 -9.297 1.00 90.56 570 GLU A N 1
ATOM 4599 C CA . GLU A 1 570 ? -18.081 27.678 -9.951 1.00 90.56 570 GLU A CA 1
ATOM 4600 C C . GLU A 1 570 ? -17.496 28.831 -9.130 1.00 90.56 570 GLU A C 1
ATOM 4602 O O . GLU A 1 570 ? -16.279 28.920 -8.974 1.00 90.56 570 GLU A O 1
ATOM 4607 N N . LEU A 1 571 ? -18.358 29.655 -8.524 1.00 89.31 571 LEU A N 1
ATOM 4608 C CA . LEU A 1 571 ? -17.938 30.689 -7.580 1.00 89.31 571 LEU A CA 1
ATOM 4609 C C . LEU A 1 571 ? -17.179 30.086 -6.389 1.00 89.31 571 LEU A C 1
ATOM 4611 O O . LEU A 1 571 ? -16.053 30.491 -6.114 1.00 89.31 571 LEU A O 1
ATOM 4615 N N . VAL A 1 572 ? -17.767 29.084 -5.722 1.00 88.50 572 VAL A N 1
ATOM 4616 C CA . VAL A 1 572 ? -17.150 28.393 -4.579 1.00 88.50 572 VAL A CA 1
ATOM 4617 C C . VAL A 1 572 ? -15.817 27.779 -4.987 1.00 88.50 572 VAL A C 1
ATOM 4619 O O . VAL A 1 572 ? -14.822 28.010 -4.311 1.00 88.50 572 VAL A O 1
ATOM 4622 N N . LYS A 1 573 ? -15.766 27.045 -6.104 1.00 87.38 573 LYS A N 1
ATOM 4623 C CA . LYS A 1 573 ? -14.526 26.433 -6.597 1.00 87.38 573 LYS A CA 1
ATOM 4624 C C . LYS A 1 573 ? -13.442 27.472 -6.834 1.00 87.38 573 LYS A C 1
ATOM 4626 O O . LYS A 1 573 ? -12.322 27.268 -6.386 1.00 87.38 573 LYS A O 1
ATOM 4631 N N . ARG A 1 574 ? -13.763 28.575 -7.514 1.00 86.44 574 ARG A N 1
ATOM 4632 C CA . ARG A 1 574 ? -12.790 29.624 -7.834 1.00 86.44 574 ARG A CA 1
ATOM 4633 C C . ARG A 1 574 ? -12.225 30.274 -6.577 1.00 86.44 574 ARG A C 1
ATOM 4635 O O . ARG A 1 574 ? -11.010 30.405 -6.477 1.00 86.44 574 ARG A O 1
ATOM 4642 N N . THR A 1 575 ? -13.085 30.652 -5.635 1.00 84.25 575 THR A N 1
ATOM 4643 C CA . THR A 1 575 ? -12.636 31.322 -4.413 1.00 84.25 575 THR A CA 1
ATOM 4644 C C . THR A 1 575 ? -11.881 30.368 -3.497 1.00 84.25 575 THR A C 1
ATOM 4646 O O . THR A 1 575 ? -10.763 30.654 -3.087 1.00 84.25 575 THR A O 1
ATOM 4649 N N . VAL A 1 576 ? -12.467 29.203 -3.214 1.00 85.12 576 VAL A N 1
ATOM 4650 C CA . VAL A 1 576 ? -11.885 28.235 -2.280 1.00 85.12 576 VAL A CA 1
ATOM 4651 C C . VAL A 1 576 ? -10.584 27.648 -2.829 1.00 85.12 576 VAL A C 1
ATOM 4653 O O . VAL A 1 576 ? -9.696 27.328 -2.047 1.00 85.12 576 VAL A O 1
ATOM 4656 N N . LYS A 1 577 ? -10.424 27.532 -4.156 1.00 85.31 577 LYS A N 1
ATOM 4657 C CA . LYS A 1 577 ? -9.174 27.062 -4.772 1.00 85.31 577 LYS A CA 1
ATOM 4658 C C . LYS A 1 577 ? -7.968 27.908 -4.354 1.00 85.31 577 LYS A C 1
ATOM 4660 O O . LYS A 1 577 ? -6.972 27.326 -3.942 1.00 85.31 577 LYS A O 1
ATOM 4665 N N . GLN A 1 578 ? -8.066 29.238 -4.420 1.00 81.81 578 GLN A N 1
ATOM 4666 C CA . GLN A 1 578 ? -6.955 30.132 -4.059 1.00 81.81 578 GLN A CA 1
ATOM 4667 C C . GLN A 1 578 ? -6.521 29.934 -2.603 1.00 81.81 578 GLN A C 1
ATOM 4669 O O . GLN A 1 578 ? -5.328 29.857 -2.318 1.00 81.81 578 GLN A O 1
ATOM 4674 N N . ASP A 1 579 ? -7.485 29.774 -1.694 1.00 83.75 579 ASP A N 1
ATOM 4675 C CA . ASP A 1 579 ? -7.185 29.480 -0.295 1.00 83.75 579 ASP A CA 1
ATOM 4676 C C . ASP A 1 579 ? -6.555 28.091 -0.152 1.00 83.75 579 ASP A C 1
ATOM 4678 O O . ASP A 1 579 ? -5.534 27.942 0.517 1.00 83.75 579 ASP A O 1
ATOM 4682 N N . LEU A 1 580 ? -7.131 27.068 -0.794 1.00 86.56 580 LEU A N 1
ATOM 4683 C CA . LEU A 1 580 ? -6.678 25.679 -0.695 1.00 86.56 580 LEU A CA 1
ATOM 4684 C C . LEU A 1 580 ? -5.260 25.450 -1.236 1.00 86.56 580 LEU A C 1
ATOM 4686 O O . LEU A 1 580 ? -4.563 24.582 -0.712 1.00 86.56 580 LEU A O 1
ATOM 4690 N N . GLU A 1 581 ? -4.803 26.240 -2.210 1.00 87.94 581 GLU A N 1
ATOM 4691 C CA . GLU A 1 581 ? -3.416 26.216 -2.708 1.00 87.94 581 GLU A CA 1
ATOM 4692 C C . GLU A 1 581 ? -2.385 26.565 -1.618 1.00 87.94 581 GLU A C 1
ATOM 4694 O O . GLU A 1 581 ? -1.220 26.174 -1.708 1.00 87.94 581 GLU A O 1
ATOM 4699 N N . THR A 1 582 ? -2.801 27.245 -0.545 1.00 88.81 582 THR A N 1
ATOM 4700 C CA . THR A 1 582 ? -1.922 27.546 0.597 1.00 88.81 582 THR A CA 1
ATOM 4701 C C . THR A 1 582 ? -1.778 26.379 1.582 1.00 88.81 582 THR A C 1
ATOM 4703 O O . THR A 1 582 ? -0.804 26.335 2.340 1.00 88.81 582 THR A O 1
ATOM 4706 N N . TYR A 1 583 ? -2.694 25.402 1.560 1.00 91.25 583 TYR A N 1
ATOM 4707 C CA . TYR A 1 583 ? -2.695 24.259 2.479 1.00 91.25 583 TYR A CA 1
ATOM 4708 C C . TYR A 1 583 ? -1.878 23.105 1.898 1.00 91.25 583 TYR A C 1
ATOM 4710 O O . TYR A 1 583 ? -2.392 22.238 1.190 1.00 91.25 583 TYR A O 1
ATOM 4718 N N . ASN A 1 584 ? -0.595 23.080 2.253 1.00 91.94 584 ASN A N 1
ATOM 4719 C CA . ASN A 1 584 ? 0.339 22.006 1.928 1.00 91.94 584 ASN A CA 1
ATOM 4720 C C . ASN A 1 584 ? 0.798 21.258 3.191 1.00 91.94 584 ASN A C 1
ATOM 4722 O O . ASN A 1 584 ? 0.718 21.764 4.313 1.00 91.94 584 ASN A O 1
ATOM 4726 N N . LEU A 1 585 ? 1.284 20.035 3.010 1.00 91.00 585 LEU A N 1
ATOM 4727 C CA . LEU A 1 585 ? 1.849 19.197 4.065 1.00 91.00 585 LEU A CA 1
ATOM 4728 C C . LEU A 1 585 ? 3.290 19.589 4.392 1.00 91.00 585 LEU A C 1
ATOM 4730 O O . LEU A 1 585 ? 3.725 19.396 5.531 1.00 91.00 585 LEU A O 1
ATOM 4734 N N . SER A 1 586 ? 4.023 20.127 3.418 1.00 90.81 586 SER A N 1
ATOM 4735 C CA . SER A 1 586 ? 5.450 20.420 3.530 1.00 90.81 586 SER A CA 1
ATOM 4736 C C . SER A 1 586 ? 5.796 21.312 4.725 1.00 90.81 586 SER A C 1
ATOM 4738 O O . SER A 1 586 ? 6.610 20.928 5.569 1.00 90.81 586 SER A O 1
ATOM 4740 N N . ASP A 1 587 ? 5.180 22.488 4.845 1.00 88.38 587 ASP A N 1
ATOM 4741 C CA . ASP A 1 587 ? 5.537 23.448 5.897 1.00 88.38 587 ASP A CA 1
ATOM 4742 C C . ASP A 1 587 ? 5.103 23.002 7.304 1.00 88.38 587 ASP A C 1
ATOM 4744 O O . ASP A 1 587 ? 5.923 23.055 8.233 1.00 88.38 587 ASP A O 1
ATOM 4748 N N . PRO A 1 588 ? 3.878 22.485 7.508 1.00 90.31 588 PRO A N 1
ATOM 4749 C CA . PRO A 1 588 ? 3.467 21.948 8.800 1.00 90.31 588 PRO A CA 1
ATOM 4750 C C . PRO A 1 588 ? 4.288 20.734 9.230 1.00 90.31 588 PRO A C 1
ATOM 4752 O O . PRO A 1 588 ? 4.601 20.608 10.413 1.00 90.31 588 PRO A O 1
ATOM 4755 N N . ARG A 1 589 ? 4.711 19.863 8.301 1.00 89.00 589 ARG A N 1
ATOM 4756 C CA . ARG A 1 589 ? 5.533 18.686 8.635 1.00 89.00 589 ARG A CA 1
ATOM 4757 C C . ARG A 1 589 ? 6.943 19.036 9.095 1.00 89.00 589 ARG A C 1
ATOM 4759 O O . ARG A 1 589 ? 7.487 18.285 9.907 1.00 89.00 589 ARG A O 1
ATOM 4766 N N . LYS A 1 590 ? 7.511 20.170 8.661 1.00 87.19 590 LYS A N 1
ATOM 4767 C CA . LYS A 1 590 ? 8.788 20.684 9.200 1.00 87.19 590 LYS A CA 1
ATOM 4768 C C . LYS A 1 590 ? 8.680 20.985 10.697 1.00 87.19 590 LYS A C 1
ATOM 4770 O O . LYS A 1 590 ? 9.609 20.704 11.447 1.00 87.19 590 LYS A O 1
ATOM 4775 N N . LYS A 1 591 ? 7.533 21.518 11.133 1.00 88.38 591 LYS A N 1
ATOM 4776 C CA . LYS A 1 591 ? 7.253 21.857 12.541 1.00 88.38 591 LYS A CA 1
ATOM 4777 C C . LYS A 1 591 ? 6.769 20.643 13.340 1.00 88.38 591 LYS A C 1
ATOM 4779 O O . LYS A 1 591 ? 7.208 20.403 14.461 1.00 88.38 591 LYS A O 1
ATOM 4784 N N . HIS A 1 592 ? 5.881 19.852 12.745 1.00 87.50 592 HIS A N 1
ATOM 4785 C CA . HIS A 1 592 ? 5.216 18.711 13.362 1.00 87.50 592 HIS A CA 1
ATOM 4786 C C . HIS A 1 592 ? 5.173 17.527 12.386 1.00 87.50 592 HIS A C 1
ATOM 4788 O O . HIS A 1 592 ? 4.255 17.398 11.575 1.00 87.50 592 HIS A O 1
ATOM 4794 N N . ARG A 1 593 ? 6.137 16.604 12.508 1.00 82.88 593 ARG A N 1
ATOM 4795 C CA . ARG A 1 593 ? 6.331 15.446 11.600 1.00 82.88 593 ARG A CA 1
ATOM 4796 C C . ARG A 1 593 ? 5.097 14.559 11.353 1.00 82.88 593 ARG A C 1
ATOM 4798 O O . ARG A 1 593 ? 5.031 13.859 10.344 1.00 82.88 593 ARG A O 1
ATOM 4805 N N . ASN A 1 594 ? 4.134 14.586 12.274 1.00 84.31 594 ASN A N 1
ATOM 4806 C CA . ASN A 1 594 ? 2.914 13.778 12.241 1.00 84.31 594 ASN A CA 1
ATOM 4807 C C . ASN A 1 594 ? 1.700 14.526 11.665 1.00 84.31 594 ASN A C 1
ATOM 4809 O O . ASN A 1 594 ? 0.593 14.007 11.769 1.00 84.31 594 ASN A O 1
ATOM 4813 N N . THR A 1 595 ? 1.887 15.719 11.087 1.00 89.69 595 THR A N 1
ATOM 4814 C CA . THR A 1 595 ? 0.795 16.485 10.464 1.00 89.69 595 THR A CA 1
ATOM 4815 C C . THR A 1 595 ? 0.136 15.677 9.344 1.00 89.69 595 THR A C 1
ATOM 4817 O O . THR A 1 595 ? 0.810 15.136 8.457 1.00 89.69 595 THR A O 1
ATOM 4820 N N . THR A 1 596 ? -1.189 15.593 9.434 1.00 91.25 596 THR A N 1
ATOM 4821 C CA . THR A 1 596 ? -2.102 14.827 8.574 1.00 91.25 596 THR A CA 1
ATOM 4822 C C . THR A 1 596 ? -2.907 15.759 7.664 1.00 91.25 596 THR A C 1
ATOM 4824 O O . THR A 1 596 ? -3.008 16.957 7.941 1.00 91.25 596 THR A O 1
ATOM 4827 N N . ILE A 1 597 ? -3.512 15.220 6.605 1.00 92.69 597 ILE A N 1
ATOM 4828 C CA . ILE A 1 597 ? -4.438 15.967 5.739 1.00 92.69 597 ILE A CA 1
ATOM 4829 C C . ILE A 1 597 ? -5.652 16.415 6.556 1.00 92.69 597 ILE A C 1
ATOM 4831 O O . ILE A 1 597 ? -6.090 17.555 6.427 1.00 92.69 597 ILE A O 1
ATOM 4835 N N . LYS A 1 598 ? -6.134 15.579 7.483 1.00 92.88 598 LYS A N 1
ATOM 4836 C CA . LYS A 1 598 ? -7.173 15.968 8.439 1.00 92.88 598 LYS A CA 1
ATOM 4837 C C . LYS A 1 598 ? -6.793 17.196 9.271 1.00 92.88 598 LYS A C 1
ATOM 4839 O O . LYS A 1 598 ? -7.645 18.043 9.496 1.00 92.88 598 LYS A O 1
ATOM 4844 N N . ASN A 1 599 ? -5.536 17.339 9.701 1.00 94.31 599 ASN A N 1
ATOM 4845 C CA . ASN A 1 599 ? -5.126 18.547 10.430 1.00 94.31 599 ASN A CA 1
ATOM 4846 C C . ASN A 1 599 ? -5.231 19.805 9.556 1.00 94.31 599 ASN A C 1
ATOM 4848 O O . ASN A 1 599 ? -5.671 20.841 10.046 1.00 94.31 599 ASN A O 1
ATOM 4852 N N . LEU A 1 600 ? -4.862 19.705 8.273 1.00 94.12 600 LEU A N 1
ATOM 4853 C CA . LEU A 1 600 ? -5.032 20.799 7.311 1.00 94.12 600 LEU A CA 1
ATOM 4854 C C . LEU A 1 600 ? -6.509 21.104 7.064 1.00 94.12 600 LEU A C 1
ATOM 4856 O O . LEU A 1 600 ? -6.887 22.269 7.009 1.00 94.12 600 LEU A O 1
ATOM 4860 N N . GLN A 1 601 ? -7.344 20.069 6.961 1.00 94.25 601 GLN A N 1
ATOM 4861 C CA . GLN A 1 601 ? -8.789 20.210 6.827 1.00 94.25 601 GLN A CA 1
ATOM 4862 C C . GLN A 1 601 ? -9.391 20.925 8.040 1.00 94.25 601 GLN A C 1
ATOM 4864 O O . GLN A 1 601 ? -10.161 21.862 7.860 1.00 94.25 601 GLN A O 1
ATOM 4869 N N . ASP A 1 602 ? -9.039 20.514 9.259 1.00 93.88 602 ASP A N 1
ATOM 4870 C CA . ASP A 1 602 ? -9.533 21.135 10.492 1.00 93.88 602 ASP A CA 1
ATOM 4871 C C . ASP A 1 602 ? -9.124 22.622 10.548 1.00 93.88 602 ASP A C 1
ATOM 4873 O O . ASP A 1 602 ? -9.944 23.480 10.875 1.00 93.88 602 ASP A O 1
ATOM 4877 N N . GLN A 1 603 ? -7.890 22.945 10.142 1.00 92.56 603 GLN A N 1
ATOM 4878 C CA . GLN A 1 603 ? -7.411 24.328 10.036 1.00 92.56 603 GLN A CA 1
ATOM 4879 C C . GLN A 1 603 ? -8.166 25.124 8.959 1.00 92.56 603 GLN A C 1
ATOM 4881 O O . GLN A 1 603 ? -8.575 26.258 9.201 1.00 92.56 603 GLN A O 1
ATOM 4886 N N . PHE A 1 604 ? -8.385 24.533 7.783 1.00 92.25 604 PHE A N 1
ATOM 4887 C CA . PHE A 1 604 ? -9.168 25.141 6.708 1.00 92.25 604 PHE A CA 1
ATOM 4888 C C . PHE A 1 604 ? -10.598 25.439 7.157 1.00 92.25 604 PHE A C 1
ATOM 4890 O O . PHE A 1 604 ? -11.099 26.537 6.930 1.00 92.25 604 PHE A O 1
ATOM 4897 N N . VAL A 1 605 ? -11.241 24.487 7.837 1.00 92.31 605 VAL A N 1
ATOM 4898 C CA . VAL A 1 605 ? -12.592 24.650 8.379 1.00 92.31 605 VAL A CA 1
ATOM 4899 C C . VAL A 1 605 ? -12.640 25.830 9.343 1.00 92.31 605 VAL A C 1
ATOM 4901 O O . VAL A 1 605 ? -13.498 26.695 9.190 1.00 92.31 605 VAL A O 1
ATOM 4904 N N . GLN A 1 606 ? -11.699 25.913 10.285 1.00 90.56 606 GLN A N 1
ATOM 4905 C CA . GLN A 1 606 ? -11.624 27.036 11.223 1.00 90.56 606 GLN A CA 1
ATOM 4906 C C . GLN A 1 606 ? -11.453 28.377 10.498 1.00 90.56 606 GLN A C 1
ATOM 4908 O O . GLN A 1 606 ? -12.181 29.328 10.784 1.00 90.56 606 GLN A O 1
ATOM 4913 N N . ASN A 1 607 ? -10.552 28.440 9.516 1.00 88.38 607 ASN A N 1
ATOM 4914 C CA . ASN A 1 607 ? -10.292 29.656 8.747 1.00 88.38 607 ASN A CA 1
ATOM 4915 C C . ASN A 1 607 ? -11.499 30.086 7.899 1.00 88.38 607 ASN A C 1
ATOM 4917 O O . ASN A 1 607 ? -11.801 31.271 7.826 1.00 88.38 607 ASN A O 1
ATOM 4921 N N . MET A 1 608 ? -12.223 29.137 7.300 1.00 86.81 608 MET A N 1
ATOM 4922 C CA . MET A 1 608 ? -13.385 29.425 6.453 1.00 86.81 608 MET A CA 1
ATOM 4923 C C . MET A 1 608 ? -14.623 29.853 7.262 1.00 86.81 608 MET A C 1
ATOM 4925 O O . MET A 1 608 ? -15.476 30.601 6.773 1.00 86.81 608 MET A O 1
ATOM 4929 N N . VAL A 1 609 ? -14.752 29.349 8.494 1.00 86.81 609 VAL A N 1
ATOM 4930 C CA . VAL A 1 609 ? -15.889 29.612 9.392 1.00 86.81 609 VAL A CA 1
ATOM 4931 C C . VAL A 1 609 ? -15.753 30.953 10.112 1.00 86.81 609 VAL A C 1
ATOM 4933 O O . VAL A 1 609 ? -16.776 31.589 10.389 1.00 86.81 609 VAL A O 1
ATOM 4936 N N . ASN A 1 610 ? -14.520 31.380 10.401 1.00 78.06 610 ASN A N 1
ATOM 4937 C CA . ASN A 1 610 ? -14.228 32.670 11.016 1.00 78.06 610 ASN A CA 1
ATOM 4938 C C . ASN A 1 610 ? -14.487 33.797 10.003 1.00 78.06 610 ASN A C 1
ATOM 4940 O O . ASN A 1 610 ? -13.733 33.999 9.055 1.00 78.06 610 ASN A O 1
ATOM 4944 N N . ILE A 1 611 ? -15.594 34.519 10.191 1.00 61.44 611 ILE A N 1
ATOM 4945 C CA . ILE A 1 611 ? -16.001 35.630 9.327 1.00 61.44 611 ILE A CA 1
ATOM 4946 C C . ILE A 1 611 ? -15.111 36.843 9.634 1.00 61.44 611 ILE A C 1
ATOM 4948 O O . ILE A 1 611 ? -15.430 37.637 10.515 1.00 61.44 611 ILE A O 1
ATOM 4952 N N . ASP A 1 612 ? -14.009 36.999 8.903 1.00 57.12 612 ASP A N 1
ATOM 4953 C CA . ASP A 1 612 ? -13.363 38.308 8.730 1.00 57.12 612 ASP A CA 1
ATOM 4954 C C . ASP A 1 612 ? -14.207 39.128 7.721 1.00 57.12 612 ASP A C 1
ATOM 4956 O O . ASP A 1 612 ? -14.797 38.538 6.808 1.00 57.12 612 ASP A O 1
ATOM 4960 N N . PRO A 1 613 ? -14.378 40.456 7.853 1.00 52.22 613 PRO A N 1
ATOM 4961 C CA . PRO A 1 613 ? -15.661 41.099 7.549 1.00 52.22 613 PRO A CA 1
ATOM 4962 C C . PRO A 1 613 ? -16.077 41.190 6.068 1.00 52.22 613 PRO A C 1
ATOM 4964 O O . PRO A 1 613 ? -17.184 41.656 5.804 1.00 52.22 613 PRO A O 1
ATOM 4967 N N . ILE A 1 614 ? -15.268 40.758 5.088 1.00 55.78 614 ILE A N 1
ATOM 4968 C CA . ILE A 1 614 ? -15.588 40.967 3.658 1.00 55.78 614 ILE A CA 1
ATOM 4969 C C . ILE A 1 614 ? -15.501 39.691 2.794 1.00 55.78 614 ILE A C 1
ATOM 4971 O O . ILE A 1 614 ? -16.425 39.439 2.020 1.00 55.78 614 ILE A O 1
ATOM 4975 N N . SER A 1 615 ? -14.457 38.856 2.909 1.00 61.22 615 SER A N 1
ATOM 4976 C CA . SER A 1 615 ? -14.221 37.763 1.936 1.00 61.22 615 SER A CA 1
ATOM 4977 C C . SER A 1 615 ? -15.040 36.474 2.182 1.00 61.22 615 SER A C 1
ATOM 4979 O O . SER A 1 615 ? -15.722 36.015 1.271 1.00 61.22 615 SER A O 1
ATOM 4981 N N . PRO A 1 616 ? -15.117 35.878 3.385 1.00 68.00 616 PRO A N 1
ATOM 4982 C CA . PRO A 1 616 ? -15.901 34.648 3.573 1.00 68.00 616 PRO A CA 1
ATOM 4983 C C . PRO A 1 616 ? -17.421 34.875 3.477 1.00 68.00 616 PRO A C 1
ATOM 4985 O O . PRO A 1 616 ? -18.171 33.986 3.071 1.00 68.00 616 PRO A O 1
ATOM 4988 N N . LEU A 1 617 ? -17.900 36.077 3.826 1.00 80.88 617 LEU A N 1
ATOM 4989 C CA . LEU A 1 617 ? -19.332 36.364 3.960 1.00 80.88 617 LEU A CA 1
ATOM 4990 C C . LEU A 1 617 ? -20.095 36.279 2.628 1.00 80.88 617 LEU A C 1
ATOM 4992 O O . LEU A 1 617 ? -21.240 35.824 2.615 1.00 80.88 617 LEU A O 1
ATOM 4996 N N . TYR A 1 618 ? -19.495 36.693 1.507 1.00 86.56 618 TYR A N 1
ATOM 4997 C CA . TYR A 1 618 ? -20.179 36.632 0.209 1.00 86.56 618 TYR A CA 1
ATOM 4998 C C . TYR A 1 618 ? -20.358 35.188 -0.277 1.00 86.56 618 TYR A C 1
ATOM 5000 O O . TYR A 1 618 ? -21.399 34.864 -0.849 1.00 86.56 618 TYR A O 1
ATOM 5008 N N . ILE A 1 619 ? -19.383 34.310 -0.008 1.00 89.62 619 ILE A N 1
ATOM 5009 C CA . ILE A 1 619 ? -19.474 32.884 -0.343 1.00 89.62 619 ILE A CA 1
ATOM 5010 C C . ILE A 1 619 ? -20.599 32.257 0.469 1.00 89.62 619 ILE A C 1
ATOM 5012 O O . ILE A 1 619 ? -21.456 31.569 -0.086 1.00 89.62 619 ILE A O 1
ATOM 5016 N N . TRP A 1 620 ? -20.629 32.532 1.777 1.00 92.25 620 TRP A N 1
ATOM 5017 C CA . TRP A 1 620 ? -21.666 32.006 2.654 1.00 92.25 620 TRP A CA 1
ATOM 5018 C C . TRP A 1 620 ? -23.053 32.494 2.250 1.00 92.25 620 TRP A C 1
ATOM 5020 O O . TRP A 1 620 ? -23.957 31.671 2.188 1.00 92.25 620 TRP A O 1
ATOM 5030 N N . LYS A 1 621 ? -23.208 33.764 1.851 1.00 92.50 621 LYS A N 1
ATOM 5031 C CA . LYS A 1 621 ? -24.460 34.282 1.268 1.00 92.50 621 LYS A CA 1
ATOM 5032 C C . LYS A 1 621 ? -24.869 33.553 -0.014 1.00 92.50 621 LYS A C 1
ATOM 5034 O O . LYS A 1 621 ? -26.043 33.237 -0.180 1.00 92.50 621 LYS A O 1
ATOM 5039 N N . ALA A 1 622 ? -23.927 33.277 -0.916 1.00 92.69 622 ALA A N 1
ATOM 5040 C CA . ALA A 1 622 ? -24.219 32.567 -2.163 1.00 92.69 622 ALA A CA 1
ATOM 5041 C C . ALA A 1 622 ? -24.657 31.113 -1.905 1.00 92.69 622 ALA A C 1
ATOM 5043 O O . ALA A 1 622 ? -25.662 30.661 -2.453 1.00 92.69 622 ALA A O 1
ATOM 5044 N N . ILE A 1 623 ? -23.941 30.401 -1.027 1.00 94.06 623 ILE A N 1
ATOM 5045 C CA . ILE A 1 623 ? -24.292 29.039 -0.596 1.00 94.06 623 ILE A CA 1
ATOM 5046 C C . ILE A 1 623 ? -25.648 29.042 0.120 1.00 94.06 623 ILE A C 1
ATOM 5048 O O . ILE A 1 623 ? -26.498 28.205 -0.170 1.00 94.06 623 ILE A O 1
ATOM 5052 N N . GLU A 1 624 ? -25.868 29.987 1.034 1.00 94.81 624 GLU A N 1
ATOM 5053 C CA . GLU A 1 624 ? -27.125 30.153 1.765 1.00 94.81 624 GLU A CA 1
ATOM 5054 C C . GLU A 1 624 ? -28.299 30.362 0.808 1.00 94.81 624 GLU A C 1
ATOM 5056 O O . GLU A 1 624 ? -29.337 29.723 0.973 1.00 94.81 624 GLU A O 1
ATOM 5061 N N . GLY A 1 625 ? -28.122 31.195 -0.222 1.00 92.88 625 GLY A N 1
ATOM 5062 C CA . GLY A 1 625 ? -29.136 31.461 -1.239 1.00 92.88 625 GLY A CA 1
ATOM 5063 C C . GLY A 1 625 ? -29.614 30.197 -1.952 1.00 92.88 625 GLY A C 1
ATOM 5064 O O . GLY A 1 625 ? -30.822 29.994 -2.077 1.00 92.88 625 GLY A O 1
ATOM 5065 N N . ASP A 1 626 ? -28.688 29.322 -2.351 1.00 92.75 626 ASP A N 1
ATOM 5066 C CA . ASP A 1 626 ? -29.018 28.050 -3.005 1.00 92.75 626 ASP A CA 1
ATOM 5067 C C . ASP A 1 626 ? -29.619 27.030 -2.031 1.00 92.75 626 ASP A C 1
ATOM 5069 O O . ASP A 1 626 ? -30.629 26.397 -2.344 1.00 92.75 626 ASP A O 1
ATOM 5073 N N . LEU A 1 627 ? -29.042 26.886 -0.834 1.00 92.31 627 LEU A N 1
ATOM 5074 C CA . LEU A 1 627 ? -29.529 25.936 0.175 1.00 92.31 627 LEU A CA 1
ATOM 5075 C C . LEU A 1 627 ? -30.877 26.344 0.783 1.00 92.31 627 LEU A C 1
ATOM 5077 O O . LEU A 1 627 ? -31.611 25.495 1.291 1.00 92.31 627 LEU A O 1
ATOM 5081 N N . SER A 1 628 ? -31.231 27.625 0.684 1.00 93.25 628 SER A N 1
ATOM 5082 C CA . SER A 1 628 ? -32.547 28.140 1.060 1.00 93.25 628 SER A CA 1
ATOM 5083 C C . SER A 1 628 ? -33.642 27.762 0.063 1.00 93.25 628 SER A C 1
ATOM 5085 O O . SER A 1 628 ? -34.792 28.109 0.301 1.00 93.25 628 SER A O 1
ATOM 5087 N N . GLN A 1 629 ? -33.338 27.093 -1.054 1.00 91.31 629 GLN A N 1
ATOM 5088 C CA . GLN A 1 629 ? -34.319 26.717 -2.073 1.00 91.31 629 GLN A CA 1
ATOM 5089 C C . GLN A 1 629 ? -34.516 25.201 -2.109 1.00 91.31 629 GLN A C 1
ATOM 5091 O O . GLN A 1 629 ? -33.598 24.447 -2.427 1.00 91.31 629 GLN A O 1
ATOM 5096 N N . VAL A 1 630 ? -35.739 24.734 -1.855 1.00 89.44 630 VAL A N 1
ATOM 5097 C CA . VAL A 1 630 ? -36.062 23.297 -1.859 1.00 89.44 630 VAL A CA 1
ATOM 5098 C C . VAL A 1 630 ? -37.174 22.977 -2.846 1.00 89.44 630 VAL A C 1
ATOM 5100 O O . VAL A 1 630 ? -38.149 23.713 -2.960 1.00 89.44 630 VAL A O 1
ATOM 5103 N N . VAL A 1 631 ? -37.019 21.871 -3.575 1.00 89.88 631 VAL A N 1
ATOM 5104 C CA . VAL A 1 631 ? -38.005 21.401 -4.560 1.00 89.88 631 VAL A CA 1
ATOM 5105 C C . VAL A 1 631 ? -39.133 20.651 -3.851 1.00 89.88 631 VAL A C 1
ATOM 5107 O O . VAL A 1 631 ? -38.873 19.764 -3.030 1.00 89.88 631 VAL A O 1
ATOM 5110 N N . ILE A 1 632 ? -40.376 20.990 -4.190 1.00 90.44 632 ILE A N 1
ATOM 5111 C CA . ILE A 1 632 ? -41.588 20.338 -3.688 1.00 90.44 632 ILE A CA 1
ATOM 5112 C C . ILE A 1 632 ? -41.701 18.936 -4.300 1.00 90.44 632 ILE A C 1
ATOM 5114 O O . ILE A 1 632 ? -41.740 18.774 -5.524 1.00 90.44 632 ILE A O 1
ATOM 5118 N N . ARG A 1 633 ? -41.759 17.914 -3.440 1.00 92.00 633 ARG A N 1
ATOM 5119 C CA . ARG A 1 633 ? -41.924 16.500 -3.817 1.00 92.00 633 ARG A CA 1
ATOM 5120 C C . ARG A 1 633 ? -43.402 16.122 -3.924 1.00 92.00 633 ARG A C 1
ATOM 5122 O O . ARG A 1 633 ? -44.278 16.838 -3.444 1.00 92.00 633 ARG A O 1
ATOM 5129 N N . SER A 1 634 ? -43.685 14.959 -4.509 1.00 89.62 634 SER A N 1
ATOM 5130 C CA . SER A 1 634 ? -45.020 14.366 -4.409 1.00 89.62 634 SER A CA 1
ATOM 5131 C C . SER A 1 634 ? -45.385 14.155 -2.935 1.00 89.62 634 SER A C 1
ATOM 5133 O O . SER A 1 634 ? -44.584 13.635 -2.158 1.00 89.62 634 SER A O 1
ATOM 5135 N N . ASN A 1 635 ? -46.592 14.582 -2.554 1.00 91.44 635 ASN A N 1
ATOM 5136 C CA . ASN A 1 635 ? -47.124 14.559 -1.184 1.00 91.44 635 ASN A CA 1
ATOM 5137 C C . ASN A 1 635 ? -46.472 15.537 -0.189 1.00 91.44 635 ASN A C 1
ATOM 5139 O O . ASN A 1 635 ? -46.724 15.428 1.014 1.00 91.44 635 ASN A O 1
ATOM 5143 N N . ASP A 1 636 ? -45.653 16.490 -0.646 1.00 92.88 636 ASP A N 1
ATOM 5144 C CA . ASP A 1 636 ? -45.192 17.553 0.246 1.00 92.88 636 ASP A CA 1
ATOM 5145 C C . ASP A 1 636 ? -46.364 18.480 0.628 1.00 92.88 636 ASP A C 1
ATOM 5147 O O . ASP A 1 636 ? -47.101 18.984 -0.215 1.00 92.88 636 ASP A O 1
ATOM 5151 N N . THR A 1 637 ? -46.505 18.720 1.929 1.00 93.75 637 THR A N 1
ATOM 5152 C CA . THR A 1 637 ? -47.363 19.736 2.546 1.00 93.75 637 THR A CA 1
ATOM 5153 C C . THR A 1 637 ? -46.475 20.740 3.274 1.00 93.75 637 THR A C 1
ATOM 5155 O O . THR A 1 637 ? -45.299 20.470 3.537 1.00 93.75 637 THR A O 1
ATOM 5158 N N . TRP A 1 638 ? -47.020 21.889 3.677 1.00 92.69 638 TRP A N 1
ATOM 5159 C CA . TRP A 1 638 ? -46.254 22.845 4.480 1.00 92.69 638 TRP A CA 1
ATOM 5160 C C . TRP A 1 638 ? -45.727 22.214 5.776 1.00 92.69 638 TRP A C 1
ATOM 5162 O O . TRP A 1 638 ? -44.581 22.451 6.149 1.00 92.69 638 TRP A O 1
ATOM 5172 N N . GLN A 1 639 ? -46.507 21.331 6.403 1.00 93.12 639 GLN A N 1
ATOM 5173 C CA . GLN A 1 639 ? -46.127 20.592 7.607 1.00 93.12 639 GLN A CA 1
ATOM 5174 C C . GLN A 1 639 ? -44.982 19.606 7.351 1.00 93.12 639 GLN A C 1
ATOM 5176 O O . GLN A 1 639 ? -44.059 19.513 8.162 1.00 93.12 639 GLN A O 1
ATOM 5181 N N . THR A 1 640 ? -45.006 18.865 6.237 1.00 93.81 640 THR A N 1
ATOM 5182 C CA . THR A 1 640 ? -43.925 17.912 5.933 1.00 93.81 640 THR A CA 1
ATOM 5183 C C . THR A 1 640 ? -42.638 18.631 5.544 1.00 93.81 640 THR A C 1
ATOM 5185 O O . THR A 1 640 ? -41.566 18.194 5.964 1.00 93.81 640 THR A O 1
ATOM 5188 N N . ILE A 1 641 ? -42.725 19.748 4.813 1.00 89.88 641 ILE A N 1
ATOM 5189 C CA . ILE A 1 641 ? -41.569 20.592 4.478 1.00 89.88 641 ILE A CA 1
ATOM 5190 C C . ILE A 1 641 ? -40.975 21.197 5.759 1.00 89.88 641 ILE A C 1
ATOM 5192 O O . ILE A 1 641 ? -39.777 21.046 6.001 1.00 89.88 641 ILE A O 1
ATOM 5196 N N . ALA A 1 642 ? -41.803 21.793 6.620 1.00 89.69 642 ALA A N 1
ATOM 5197 C CA . ALA A 1 642 ? -41.394 22.363 7.905 1.00 89.69 642 ALA A CA 1
ATOM 5198 C C . ALA A 1 642 ? -40.700 21.334 8.806 1.00 89.69 642 ALA A C 1
ATOM 5200 O O . ALA A 1 642 ? -39.589 21.566 9.283 1.00 89.69 642 ALA A O 1
ATOM 5201 N N . LYS A 1 643 ? -41.285 20.138 8.944 1.00 91.00 643 LYS A N 1
ATOM 5202 C CA . LYS A 1 643 ? -40.683 19.029 9.696 1.00 91.00 643 LYS A CA 1
ATOM 5203 C C . LYS A 1 643 ? -39.356 18.565 9.090 1.00 91.00 643 LYS A C 1
ATOM 5205 O O . LYS A 1 643 ? -38.402 18.326 9.825 1.00 91.00 643 LYS A O 1
ATOM 5210 N N . ARG A 1 644 ? -39.279 18.436 7.759 1.00 88.38 644 ARG A N 1
ATOM 5211 C CA . ARG A 1 644 ? -38.066 17.999 7.042 1.00 88.38 644 ARG A CA 1
ATOM 5212 C C . ARG A 1 644 ? -36.896 18.965 7.236 1.00 88.38 644 ARG A C 1
ATOM 5214 O O . ARG A 1 644 ? -35.753 18.518 7.252 1.00 88.38 644 ARG A O 1
ATO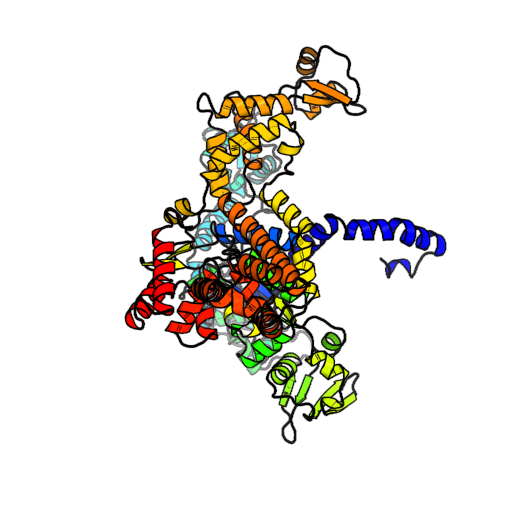M 5221 N N . HIS A 1 645 ? -37.184 20.257 7.385 1.00 85.44 645 HIS A N 1
ATOM 5222 C CA . HIS A 1 645 ? -36.184 21.319 7.514 1.00 85.44 645 HIS A CA 1
ATOM 5223 C C . HIS A 1 645 ? -36.102 21.930 8.922 1.00 85.44 645 HIS A C 1
ATOM 5225 O O . HIS A 1 645 ? -35.416 22.933 9.101 1.00 85.44 645 HIS A O 1
ATOM 5231 N N . ASN A 1 646 ? -36.753 21.302 9.909 1.00 85.94 646 ASN A N 1
ATOM 5232 C CA . ASN A 1 646 ? -36.788 21.717 11.313 1.00 85.94 646 ASN A CA 1
ATOM 5233 C C . ASN A 1 646 ? -37.157 23.200 11.505 1.00 85.94 646 ASN A C 1
ATOM 5235 O O . ASN A 1 646 ? -36.435 23.957 12.150 1.00 85.94 646 ASN A O 1
ATOM 5239 N N . GLN A 1 647 ? -38.268 23.614 10.899 1.00 88.94 647 GLN A N 1
ATOM 5240 C CA . GLN A 1 647 ? -38.767 24.989 10.910 1.00 88.94 647 GLN A CA 1
ATOM 5241 C C . GLN A 1 647 ? -40.231 25.046 11.312 1.00 88.94 647 GLN A C 1
ATOM 5243 O O . GLN A 1 647 ? -40.949 24.049 11.254 1.00 88.94 647 GLN A O 1
ATOM 5248 N N . ASP A 1 648 ? -40.668 26.238 11.699 1.00 91.81 648 ASP A N 1
ATOM 5249 C CA . ASP A 1 648 ? -42.071 26.519 11.942 1.00 91.81 648 ASP A CA 1
ATOM 5250 C C . ASP A 1 648 ? -42.858 26.638 10.620 1.00 91.81 648 ASP A C 1
ATOM 5252 O O . ASP A 1 648 ? -42.388 27.217 9.634 1.00 91.81 648 ASP A O 1
ATOM 5256 N N . VAL A 1 649 ? -44.073 26.083 10.605 1.00 92.06 649 VAL A N 1
ATOM 5257 C CA . VAL A 1 649 ? -44.939 26.021 9.416 1.00 92.06 649 VAL A CA 1
ATOM 5258 C C . VAL A 1 649 ? -45.344 27.421 8.956 1.00 92.06 649 VAL A C 1
ATOM 5260 O O . VAL A 1 649 ? -45.324 27.696 7.755 1.00 92.06 649 VAL A O 1
ATOM 5263 N N . ILE A 1 650 ? -45.668 28.308 9.902 1.00 90.38 650 ILE A N 1
ATOM 5264 C CA . ILE A 1 650 ? -46.139 29.668 9.617 1.00 90.38 650 ILE A CA 1
ATOM 5265 C C . ILE A 1 650 ? -45.006 30.464 8.969 1.00 90.38 650 ILE A C 1
ATOM 5267 O O . ILE A 1 650 ? -45.218 31.145 7.968 1.00 90.38 650 ILE A O 1
ATOM 5271 N N . THR A 1 651 ? -43.780 30.311 9.473 1.00 87.00 651 THR A N 1
ATOM 5272 C CA . THR A 1 651 ? -42.600 30.991 8.919 1.00 87.00 651 THR A CA 1
ATOM 5273 C C . THR A 1 651 ? -42.355 30.617 7.455 1.00 87.00 651 THR A C 1
ATOM 5275 O O . THR A 1 651 ? -42.146 31.501 6.623 1.00 87.00 651 THR A O 1
ATOM 5278 N N . ILE A 1 652 ? -42.430 29.329 7.104 1.00 89.12 652 ILE A N 1
ATOM 5279 C CA . ILE A 1 652 ? -42.249 28.891 5.710 1.00 89.12 652 ILE A CA 1
ATOM 5280 C C . ILE A 1 652 ? -43.391 29.403 4.819 1.00 89.12 652 ILE A C 1
ATOM 5282 O O . ILE A 1 652 ? -43.145 29.854 3.697 1.00 89.12 652 ILE A O 1
ATOM 5286 N N . GLN A 1 653 ? -44.635 29.365 5.302 1.00 89.88 653 GLN A N 1
ATOM 5287 C CA . GLN A 1 653 ? -45.791 29.859 4.547 1.00 89.88 653 GLN A CA 1
ATOM 5288 C C . GLN A 1 653 ? -45.678 31.358 4.246 1.00 89.88 653 GLN A C 1
ATOM 5290 O O . GLN A 1 653 ? -45.852 31.772 3.096 1.00 89.88 653 GLN A O 1
ATOM 5295 N N . LEU A 1 654 ? -45.303 32.159 5.250 1.00 87.69 654 LEU A N 1
ATOM 5296 C CA . LEU A 1 654 ? -45.103 33.604 5.112 1.00 87.69 654 LEU A CA 1
ATOM 5297 C C . LEU A 1 654 ? -44.008 33.958 4.097 1.00 87.69 654 LEU A C 1
ATOM 5299 O O . LEU A 1 654 ? -44.115 34.978 3.420 1.00 87.69 654 LEU A O 1
ATOM 5303 N N . GLN A 1 655 ? -42.977 33.116 3.961 1.00 87.81 655 GLN A N 1
ATOM 5304 C CA . GLN A 1 655 ? -41.870 33.328 3.022 1.00 87.81 655 GLN A CA 1
ATOM 5305 C C . GLN A 1 655 ? -42.210 33.012 1.560 1.00 87.81 655 GLN A C 1
ATOM 5307 O O . GLN A 1 655 ? -41.479 33.447 0.671 1.00 87.81 655 GLN A O 1
ATOM 5312 N N . ASN A 1 656 ? -43.270 32.241 1.300 1.00 90.06 656 ASN A N 1
ATOM 5313 C CA . ASN A 1 656 ? -43.557 31.721 -0.038 1.00 90.06 656 ASN A CA 1
ATOM 5314 C C . ASN A 1 656 ? -44.867 32.224 -0.640 1.00 90.06 656 ASN A C 1
ATOM 5316 O O . ASN A 1 656 ? -44.953 32.239 -1.862 1.00 90.06 656 ASN A O 1
ATOM 5320 N N . GLN A 1 657 ? -45.847 32.633 0.181 1.00 86.19 657 GLN A N 1
ATOM 5321 C CA . GLN A 1 657 ? -47.120 33.265 -0.223 1.00 86.19 657 GLN A CA 1
ATOM 5322 C C . GLN A 1 657 ? -47.754 32.689 -1.509 1.00 86.19 657 GLN A C 1
ATOM 5324 O O . GLN A 1 657 ? -48.279 33.422 -2.343 1.00 86.19 657 GLN A O 1
ATOM 5329 N N . LYS A 1 658 ? -47.681 31.366 -1.696 1.00 86.19 658 LYS A N 1
ATOM 5330 C CA . LYS A 1 658 ? -48.164 30.666 -2.893 1.00 86.19 658 LYS A CA 1
ATOM 5331 C C . LYS A 1 658 ? -48.637 29.261 -2.553 1.00 86.19 658 LYS A C 1
ATOM 5333 O O . LYS A 1 658 ? -48.288 28.734 -1.502 1.00 86.19 658 LYS A O 1
ATOM 5338 N N . GLU A 1 659 ? -49.402 28.635 -3.438 1.00 87.44 659 GLU A N 1
ATOM 5339 C CA . GLU A 1 659 ? -49.760 27.220 -3.303 1.00 87.44 659 GLU A CA 1
ATOM 5340 C C . GLU A 1 659 ? -48.575 26.299 -3.632 1.00 87.44 659 GLU A C 1
ATOM 5342 O O . GLU A 1 659 ? -47.721 26.622 -4.460 1.00 87.44 659 GLU A O 1
ATOM 5347 N N . LEU A 1 660 ? -48.522 25.128 -2.989 1.00 90.00 660 LEU A N 1
ATOM 5348 C CA . LEU A 1 660 ? -47.492 24.127 -3.257 1.00 90.00 660 LEU A CA 1
ATOM 5349 C C . LEU A 1 660 ? -47.784 23.404 -4.575 1.00 90.00 660 LEU A C 1
ATOM 5351 O O . LEU A 1 660 ? -48.764 22.670 -4.682 1.00 90.00 660 LEU A O 1
ATOM 5355 N N . LYS A 1 661 ? -46.893 23.553 -5.556 1.00 91.44 661 LYS A N 1
ATOM 5356 C CA . LYS A 1 661 ? -46.934 22.811 -6.821 1.00 91.44 661 LYS A CA 1
ATOM 5357 C C . LYS A 1 661 ? -45.723 21.891 -6.937 1.00 91.44 661 LYS A C 1
ATOM 5359 O O . LYS A 1 661 ? -44.591 22.313 -6.718 1.00 91.44 661 LYS A O 1
ATOM 5364 N N . ILE A 1 662 ? -45.959 20.623 -7.275 1.00 91.75 662 ILE A N 1
ATOM 5365 C CA . ILE A 1 662 ? -44.895 19.615 -7.417 1.00 91.75 662 ILE A CA 1
ATOM 5366 C C . ILE A 1 662 ? -43.860 20.099 -8.440 1.00 91.75 662 ILE A C 1
ATOM 5368 O O . ILE A 1 662 ? -44.216 20.573 -9.516 1.00 91.75 662 ILE A O 1
ATOM 5372 N N . GLY A 1 663 ? -42.577 19.972 -8.099 1.00 88.50 663 GLY A N 1
ATOM 5373 C CA . GLY A 1 663 ? -41.465 20.410 -8.945 1.00 88.50 663 GLY A CA 1
ATOM 5374 C C . GLY A 1 663 ? -41.111 21.894 -8.818 1.00 88.50 663 GLY A C 1
ATOM 5375 O O . GLY A 1 663 ? -40.006 22.276 -9.205 1.00 88.50 663 GLY A O 1
ATOM 5376 N N . GLU A 1 664 ? -41.971 22.728 -8.224 1.00 92.25 664 GLU A N 1
ATOM 5377 C CA . GLU A 1 664 ? -41.600 24.108 -7.913 1.00 92.25 664 GLU A CA 1
ATOM 5378 C C . GLU A 1 664 ? -40.641 24.188 -6.721 1.00 92.25 664 GLU A C 1
ATOM 5380 O O . GLU A 1 664 ? -40.591 23.308 -5.858 1.00 92.25 664 GLU A O 1
ATOM 5385 N N . LYS A 1 665 ? -39.880 25.286 -6.664 1.00 91.38 665 LYS A N 1
ATOM 5386 C CA . LYS A 1 665 ? -39.024 25.620 -5.526 1.00 91.38 665 LYS A CA 1
ATOM 5387 C C . LYS A 1 665 ? -39.769 26.496 -4.523 1.00 91.38 665 LYS A C 1
ATOM 5389 O O . LYS A 1 665 ? -40.524 27.393 -4.915 1.00 91.38 665 LYS A O 1
ATOM 5394 N N . VAL A 1 666 ? -39.519 26.247 -3.244 1.00 91.75 666 VAL A N 1
ATOM 5395 C CA . VAL A 1 666 ? -39.922 27.107 -2.128 1.00 91.75 666 VAL A CA 1
ATOM 5396 C C . VAL A 1 666 ? -38.703 27.522 -1.323 1.00 91.75 666 VAL A C 1
ATOM 5398 O O . VAL A 1 666 ? -37.730 26.773 -1.204 1.00 91.75 666 VAL A O 1
ATOM 5401 N N . LYS A 1 667 ? -38.779 28.727 -0.770 1.00 92.44 667 LYS A N 1
ATOM 5402 C CA . LYS A 1 667 ? -37.787 29.287 0.127 1.00 92.44 667 LYS A CA 1
ATOM 5403 C C . LYS A 1 667 ? -37.970 28.711 1.531 1.00 92.44 667 LYS A C 1
ATOM 5405 O O . LYS A 1 667 ? -39.085 28.660 2.039 1.00 92.44 667 LYS A O 1
ATOM 5410 N N . ILE A 1 668 ? -36.884 28.291 2.152 1.00 92.06 668 ILE A N 1
ATOM 5411 C CA . ILE A 1 668 ? -36.818 27.943 3.571 1.00 92.06 668 ILE A CA 1
ATOM 5412 C C . ILE A 1 668 ? -35.818 28.869 4.253 1.00 92.06 668 ILE A C 1
ATOM 5414 O O . ILE A 1 668 ? -34.940 29.437 3.600 1.00 92.06 668 ILE A O 1
ATOM 5418 N N . HIS A 1 669 ? -35.912 29.000 5.572 1.00 88.31 669 HIS A N 1
ATOM 5419 C CA . HIS A 1 669 ? -34.877 29.690 6.327 1.00 88.31 669 HIS A CA 1
ATOM 5420 C C . HIS A 1 669 ? -33.618 28.817 6.395 1.00 88.31 669 HIS A C 1
ATOM 5422 O O . HIS A 1 669 ? -33.630 27.719 6.946 1.00 88.31 669 HIS A O 1
ATOM 5428 N N . TYR A 1 670 ? -32.512 29.286 5.842 1.00 89.62 670 TYR A N 1
ATOM 5429 C CA . TYR A 1 670 ? -31.217 28.653 6.022 1.00 89.62 670 TYR A CA 1
ATOM 5430 C C . TYR A 1 670 ? -30.249 29.754 6.420 1.00 89.62 670 TYR A C 1
ATOM 5432 O O . TYR A 1 670 ? -30.167 30.753 5.724 1.00 89.62 670 TYR A O 1
ATOM 5440 N N . ASP A 1 671 ? -29.584 29.608 7.561 1.00 90.00 671 ASP A N 1
ATOM 5441 C CA . ASP A 1 671 ? -28.690 30.634 8.096 1.00 90.00 671 ASP A CA 1
ATOM 5442 C C . ASP A 1 671 ? -27.255 30.109 8.113 1.00 90.00 671 ASP A C 1
ATOM 5444 O O . ASP A 1 671 ? -26.933 29.140 8.813 1.00 90.00 671 ASP A O 1
ATOM 5448 N N . LEU A 1 672 ? -26.417 30.747 7.302 1.00 91.38 672 LEU A N 1
ATOM 5449 C CA . LEU A 1 672 ? -24.969 30.581 7.236 1.00 91.38 672 LEU A CA 1
ATOM 5450 C C . LEU A 1 672 ? -24.230 31.896 7.458 1.00 91.38 672 LEU A C 1
ATOM 5452 O O . LEU A 1 672 ? -23.001 31.902 7.398 1.00 91.38 672 LEU A O 1
ATOM 5456 N N . THR A 1 673 ? -24.924 33.006 7.681 1.00 89.50 673 THR A N 1
ATOM 5457 C CA . THR A 1 673 ? -24.318 34.345 7.707 1.00 89.50 673 THR A CA 1
ATOM 5458 C C . THR A 1 673 ? -24.341 34.978 9.089 1.00 89.50 673 THR A C 1
ATOM 5460 O O . THR A 1 673 ? -23.540 35.877 9.346 1.00 89.50 673 THR A O 1
ATOM 5463 N N . SER A 1 674 ? -25.171 34.481 10.010 1.00 87.81 674 SER A N 1
ATOM 5464 C CA . SER A 1 674 ? -25.153 34.945 11.395 1.00 87.81 674 SER A CA 1
ATOM 5465 C C . SER A 1 674 ? -23.956 34.412 12.191 1.00 87.81 674 SER A C 1
ATOM 5467 O O . SER A 1 674 ? -23.291 33.430 11.832 1.00 87.81 674 SER A O 1
ATOM 5469 N N . SER A 1 675 ? -23.710 35.043 13.337 1.00 87.38 675 SER A N 1
ATOM 5470 C CA . SER A 1 675 ? -22.745 34.588 14.345 1.00 87.38 675 SER A CA 1
ATOM 5471 C C . SER A 1 675 ? -23.342 33.574 15.330 1.00 87.38 675 SER A C 1
ATOM 5473 O O . SER A 1 675 ? -22.747 33.316 16.374 1.00 87.38 675 SER A O 1
ATOM 5475 N N . SER A 1 676 ? -24.522 33.011 15.042 1.00 89.00 676 SER A N 1
ATOM 5476 C CA . SER A 1 676 ? -25.126 31.996 15.908 1.00 89.00 676 SER A CA 1
ATOM 5477 C C . SER A 1 676 ? -24.290 30.713 15.920 1.00 89.00 676 SER A C 1
ATOM 5479 O O . SER A 1 676 ? -23.670 30.328 14.924 1.00 89.00 676 SER A O 1
ATOM 5481 N N . SER A 1 677 ? -24.301 30.006 17.048 1.00 87.94 677 SER A N 1
ATOM 5482 C CA . SER A 1 677 ? -23.618 28.716 17.198 1.00 87.94 677 SER A CA 1
ATOM 5483 C C . SER A 1 677 ? -24.137 27.656 16.219 1.00 87.94 677 SER A C 1
ATOM 5485 O O . SER A 1 677 ? -23.375 26.802 15.768 1.00 87.94 677 SER A O 1
ATOM 5487 N N . GLU A 1 678 ? -25.411 27.727 15.827 1.00 88.00 678 GLU A N 1
ATOM 5488 C CA . GLU A 1 678 ? -25.980 26.845 14.806 1.00 88.00 678 GLU A CA 1
ATOM 5489 C C . GLU A 1 678 ? -25.451 27.162 13.398 1.00 88.00 678 GLU A C 1
ATOM 5491 O O . GLU A 1 678 ? -25.060 26.237 12.678 1.00 88.00 678 GLU A O 1
ATOM 5496 N N . ALA A 1 679 ? -25.388 28.442 13.011 1.00 89.31 679 ALA A N 1
ATOM 5497 C CA . ALA A 1 679 ? -24.833 28.860 11.722 1.00 89.31 679 ALA A CA 1
ATOM 5498 C C . ALA A 1 679 ? -23.348 28.486 11.607 1.00 89.31 679 ALA A C 1
ATOM 5500 O O . ALA A 1 679 ? -22.934 27.927 10.591 1.00 89.31 679 ALA A O 1
ATOM 5501 N N . ILE A 1 680 ? -22.568 28.696 12.676 1.00 89.69 680 ILE A N 1
ATOM 5502 C CA . ILE A 1 680 ? -21.165 28.259 12.776 1.00 89.69 680 ILE A CA 1
ATOM 5503 C C . ILE A 1 680 ? -21.055 26.754 12.511 1.00 89.69 680 ILE A C 1
ATOM 5505 O O . ILE A 1 680 ? -20.329 26.342 11.609 1.00 89.69 680 ILE A O 1
ATOM 5509 N N . ARG A 1 681 ? -21.846 25.929 13.208 1.00 91.44 681 ARG A N 1
ATOM 5510 C CA . ARG A 1 681 ? -21.831 24.468 13.029 1.00 91.44 681 ARG A CA 1
ATOM 5511 C C . ARG A 1 681 ? -22.233 24.037 11.611 1.00 91.44 681 ARG A C 1
ATOM 5513 O O . ARG A 1 681 ? -21.694 23.066 11.076 1.00 91.44 681 ARG A O 1
ATOM 5520 N N . LYS A 1 682 ? -23.186 24.730 10.975 1.00 91.88 682 LYS A N 1
ATOM 5521 C CA . LYS A 1 682 ? -23.554 24.482 9.567 1.00 91.88 682 LYS A CA 1
ATOM 5522 C C . LYS A 1 682 ? -22.401 24.835 8.625 1.00 91.88 682 LYS A C 1
ATOM 5524 O O . LYS A 1 682 ? -22.089 24.024 7.752 1.00 91.88 682 LYS A O 1
ATOM 5529 N N . ARG A 1 683 ? -21.741 25.983 8.829 1.00 93.00 683 ARG A N 1
ATOM 5530 C CA . ARG A 1 683 ? -20.542 26.380 8.074 1.00 93.00 683 ARG A CA 1
ATOM 5531 C C . ARG A 1 683 ? -19.419 25.356 8.234 1.00 93.00 683 ARG A C 1
ATOM 5533 O O . ARG A 1 683 ? -18.863 24.942 7.225 1.00 93.00 683 ARG A O 1
ATOM 5540 N N . GLU A 1 684 ? -19.150 24.876 9.449 1.00 93.62 684 GLU A N 1
ATOM 5541 C CA . GLU A 1 684 ? -18.129 23.847 9.712 1.00 93.62 684 GLU A CA 1
ATOM 5542 C C . GLU A 1 684 ? -18.383 22.568 8.903 1.00 93.62 684 GLU A C 1
ATOM 5544 O O . GLU A 1 684 ? -17.498 22.071 8.201 1.00 93.62 684 GLU A O 1
ATOM 5549 N N . ASN A 1 685 ? -19.622 22.065 8.938 1.00 92.88 685 ASN A N 1
ATOM 5550 C CA . ASN A 1 685 ? -20.020 20.864 8.200 1.00 92.88 685 ASN A CA 1
ATOM 5551 C C . ASN A 1 685 ? -19.923 21.039 6.677 1.00 92.88 685 ASN A C 1
ATOM 5553 O O . ASN A 1 685 ? -19.632 20.075 5.962 1.00 92.88 685 ASN A O 1
ATOM 5557 N N . ILE A 1 686 ? -20.205 22.241 6.168 1.00 93.25 686 ILE A N 1
ATOM 5558 C CA . ILE A 1 686 ? -20.079 22.556 4.742 1.00 93.25 686 ILE A CA 1
ATOM 5559 C C . ILE A 1 686 ? -18.602 22.686 4.362 1.00 93.25 686 ILE A C 1
ATOM 5561 O O . ILE A 1 686 ? -18.164 22.011 3.434 1.00 93.25 686 ILE A O 1
ATOM 5565 N N . ALA A 1 687 ? -17.817 23.470 5.102 1.00 92.31 687 ALA A N 1
ATOM 5566 C CA . ALA A 1 687 ? -16.391 23.675 4.858 1.00 92.31 687 ALA A CA 1
ATOM 5567 C C . ALA A 1 687 ? -15.621 22.343 4.840 1.00 92.31 687 ALA A C 1
ATOM 5569 O O . ALA A 1 687 ? -14.824 22.093 3.935 1.00 92.31 687 ALA A O 1
ATOM 5570 N N . ALA A 1 688 ? -15.935 21.419 5.754 1.00 92.69 688 ALA A N 1
ATOM 5571 C CA . ALA A 1 688 ? -15.319 20.092 5.775 1.00 92.69 688 ALA A CA 1
ATOM 5572 C C . ALA A 1 688 ? -15.579 19.284 4.485 1.00 92.69 688 ALA A C 1
ATOM 5574 O O . ALA A 1 688 ? -14.752 18.457 4.088 1.00 92.69 688 ALA A O 1
ATOM 5575 N N . GLN A 1 689 ? -16.709 19.512 3.809 1.00 91.94 689 GLN A N 1
ATOM 5576 C CA . GLN A 1 689 ? -17.023 18.876 2.524 1.00 91.94 689 GLN A CA 1
ATOM 5577 C C . GLN A 1 689 ? -16.326 19.549 1.336 1.00 91.94 689 GLN A C 1
ATOM 5579 O O . GLN A 1 689 ? -16.099 18.880 0.331 1.00 91.94 689 GLN A O 1
ATOM 5584 N N . LEU A 1 690 ? -15.976 20.834 1.449 1.00 90.75 690 LEU A N 1
ATOM 5585 C CA . LEU A 1 690 ? -15.286 21.585 0.396 1.00 90.75 690 LEU A CA 1
ATOM 5586 C C . LEU A 1 690 ? -13.787 21.264 0.327 1.00 90.75 690 LEU A C 1
ATOM 5588 O O . LEU A 1 690 ? -13.201 21.355 -0.750 1.00 90.75 690 LEU A O 1
ATOM 5592 N N . PHE A 1 691 ? -13.177 20.850 1.443 1.00 92.25 691 PHE A N 1
ATOM 5593 C CA . PHE A 1 691 ? -11.777 20.427 1.460 1.00 92.25 691 PHE A CA 1
ATOM 5594 C C . PHE A 1 691 ? -11.594 19.078 0.723 1.00 92.25 691 PHE A C 1
ATOM 5596 O O . PHE A 1 691 ? -12.282 18.107 1.075 1.00 92.25 691 PHE A O 1
ATOM 5603 N N . PRO A 1 692 ? -10.678 18.978 -0.261 1.00 92.94 692 PRO A N 1
ATOM 5604 C CA . PRO A 1 692 ? -10.456 17.780 -1.082 1.00 92.94 692 PRO A CA 1
ATOM 5605 C C . PRO A 1 692 ? -9.953 16.567 -0.276 1.00 92.94 692 PRO A C 1
ATOM 5607 O O . PRO A 1 692 ? -9.687 16.657 0.920 1.00 92.94 692 PRO A O 1
ATOM 5610 N N . HIS A 1 693 ? -9.849 15.390 -0.903 1.00 93.06 693 HIS A N 1
ATOM 5611 C CA . HIS A 1 693 ? -9.307 14.201 -0.219 1.00 93.06 693 HIS A CA 1
ATOM 5612 C C . HIS A 1 693 ? -7.791 14.274 0.023 1.00 93.06 693 HIS A C 1
ATOM 5614 O O . HIS A 1 693 ? -7.303 13.635 0.953 1.00 93.06 693 HIS A O 1
ATOM 5620 N N . ILE A 1 694 ? -7.076 15.047 -0.796 1.00 94.19 694 ILE A N 1
ATOM 5621 C CA . ILE A 1 694 ? -5.622 15.272 -0.767 1.00 94.19 694 ILE A CA 1
ATOM 5622 C C . ILE A 1 694 ? -5.321 16.743 -1.098 1.00 94.19 694 ILE A C 1
ATOM 5624 O O . ILE A 1 694 ? -6.179 17.425 -1.668 1.00 94.19 694 ILE A O 1
ATOM 5628 N N . THR A 1 695 ? -4.137 17.255 -0.744 1.00 93.31 695 THR A N 1
ATOM 5629 C CA . THR A 1 695 ? -3.786 18.673 -0.991 1.00 93.31 695 THR A CA 1
ATOM 5630 C C . THR A 1 695 ? -3.730 18.985 -2.487 1.00 93.31 695 THR A C 1
ATOM 5632 O O . THR A 1 695 ? -3.552 18.081 -3.302 1.00 93.31 695 THR A O 1
ATOM 5635 N N . TYR A 1 696 ? -3.878 20.256 -2.874 1.00 91.88 696 TYR A N 1
ATOM 5636 C CA . TYR A 1 696 ? -3.807 20.645 -4.291 1.00 91.88 696 TYR A CA 1
ATOM 5637 C C . TYR A 1 696 ? -2.480 20.239 -4.933 1.00 91.88 696 TYR A C 1
ATOM 5639 O O . TYR A 1 696 ? -2.486 19.639 -5.999 1.00 91.88 696 TYR A O 1
ATOM 5647 N N . SER A 1 697 ? -1.357 20.440 -4.242 1.00 91.88 697 SER A N 1
ATOM 5648 C CA . SER A 1 697 ? -0.049 20.024 -4.753 1.00 91.88 697 SER A CA 1
ATOM 5649 C C . SER A 1 697 ? 0.058 18.505 -4.954 1.00 91.88 697 SER A C 1
ATOM 5651 O O . SER A 1 697 ? 0.680 18.061 -5.913 1.00 91.88 697 SER A O 1
ATOM 5653 N N . GLN A 1 698 ? -0.580 17.689 -4.102 1.00 94.00 698 GLN A N 1
ATOM 5654 C CA . GLN A 1 698 ? -0.669 16.238 -4.329 1.00 94.00 698 GLN A CA 1
ATOM 5655 C C . GLN A 1 698 ? -1.561 15.892 -5.531 1.00 94.00 698 GLN A C 1
ATOM 5657 O O . GLN A 1 698 ? -1.255 14.944 -6.254 1.00 94.00 698 GLN A O 1
ATOM 5662 N N . GLN A 1 699 ? -2.662 16.629 -5.740 1.00 94.50 699 GLN A N 1
ATOM 5663 C CA . GLN A 1 699 ? -3.542 16.442 -6.901 1.00 94.50 699 GLN A CA 1
ATOM 5664 C C . GLN A 1 699 ? -2.792 16.751 -8.192 1.00 94.50 699 GLN A C 1
ATOM 5666 O O . GLN A 1 699 ? -2.766 15.906 -9.081 1.00 94.50 699 GLN A O 1
ATOM 5671 N N . ASP A 1 700 ? -2.155 17.920 -8.265 1.00 94.00 700 ASP A N 1
ATOM 5672 C CA . ASP A 1 700 ? -1.411 18.361 -9.443 1.00 94.00 700 ASP A CA 1
ATOM 5673 C C . ASP A 1 700 ? -0.295 17.366 -9.771 1.00 94.00 700 ASP A C 1
ATOM 5675 O O . ASP A 1 700 ? -0.211 16.900 -10.904 1.00 94.00 700 ASP A O 1
ATOM 5679 N N . ALA A 1 701 ? 0.473 16.928 -8.765 1.00 94.94 701 ALA A N 1
ATOM 5680 C CA . ALA A 1 701 ? 1.517 15.930 -8.963 1.00 94.94 701 ALA A CA 1
ATOM 5681 C C . ALA A 1 701 ? 0.964 14.582 -9.473 1.00 94.94 701 ALA A C 1
ATOM 5683 O O . ALA A 1 701 ? 1.543 13.980 -10.377 1.00 94.94 701 ALA A O 1
ATOM 5684 N N . LEU A 1 702 ? -0.158 14.089 -8.932 1.00 96.06 702 LEU A N 1
ATOM 5685 C CA . LEU A 1 702 ? -0.779 12.841 -9.397 1.00 96.06 702 LEU A CA 1
ATOM 5686 C C . LEU A 1 702 ? -1.302 12.952 -10.837 1.00 96.06 702 LEU A C 1
ATOM 5688 O O . LEU A 1 702 ? -1.050 12.058 -11.647 1.00 96.06 702 LEU A O 1
ATOM 5692 N N . LEU A 1 703 ? -2.014 14.037 -11.149 1.00 95.88 703 LEU A N 1
ATOM 5693 C CA . LEU A 1 703 ? -2.589 14.273 -12.475 1.00 95.88 703 LEU A CA 1
ATOM 5694 C C . LEU A 1 703 ? -1.495 14.480 -13.531 1.00 95.88 703 LEU A C 1
ATOM 5696 O O . LEU A 1 703 ? -1.609 13.956 -14.636 1.00 95.88 703 LEU A O 1
ATOM 5700 N N . GLU A 1 704 ? -0.405 15.163 -13.180 1.00 96.50 704 GLU A N 1
ATOM 5701 C CA . GLU A 1 704 ? 0.773 15.316 -14.039 1.00 96.50 704 GLU A CA 1
ATOM 5702 C C . GLU A 1 704 ? 1.410 13.954 -14.362 1.00 96.50 704 GLU A C 1
ATOM 5704 O O . GLU A 1 704 ? 1.641 13.654 -15.531 1.00 96.50 704 GLU A O 1
ATOM 5709 N N . ARG A 1 705 ? 1.601 13.062 -13.373 1.00 96.81 705 ARG A N 1
ATOM 5710 C CA . ARG A 1 705 ? 2.117 11.698 -13.631 1.00 96.81 705 ARG A CA 1
ATOM 5711 C C . ARG A 1 705 ? 1.215 10.916 -14.585 1.00 96.81 705 ARG A C 1
ATOM 5713 O O . ARG A 1 705 ? 1.706 10.249 -15.496 1.00 96.81 705 ARG A O 1
ATOM 5720 N N . GLN A 1 706 ? -0.100 10.996 -14.385 1.00 95.88 706 GLN A N 1
ATOM 5721 C CA . GLN A 1 706 ? -1.086 10.354 -15.259 1.00 95.88 706 GLN A CA 1
ATOM 5722 C C . GLN A 1 706 ? -1.001 10.871 -16.693 1.00 95.88 706 GLN A C 1
ATOM 5724 O O . GLN A 1 706 ? -0.994 10.074 -17.638 1.00 95.88 706 GLN A O 1
ATOM 5729 N N . GLN A 1 707 ? -0.899 12.191 -16.840 1.00 96.62 707 GLN A N 1
ATOM 5730 C CA . GLN A 1 707 ? -0.797 12.847 -18.131 1.00 96.62 707 GLN A CA 1
ATOM 5731 C C . GLN A 1 707 ? 0.514 12.488 -18.833 1.00 96.62 707 GLN A C 1
ATOM 5733 O O . GLN A 1 707 ? 0.468 11.996 -19.959 1.00 96.62 707 GLN A O 1
ATOM 5738 N N . HIS A 1 708 ? 1.656 12.605 -18.150 1.00 97.25 708 HIS A N 1
ATOM 5739 C CA . HIS A 1 708 ? 2.960 12.295 -18.732 1.00 97.25 708 HIS A CA 1
ATOM 5740 C C . HIS A 1 708 ? 3.063 10.834 -19.182 1.00 97.25 708 HIS A C 1
ATOM 5742 O O . HIS A 1 708 ? 3.537 10.539 -20.280 1.00 97.25 708 HIS A O 1
ATOM 5748 N N . ARG A 1 709 ? 2.554 9.893 -18.371 1.00 97.31 709 ARG A N 1
ATOM 5749 C CA . ARG A 1 709 ? 2.456 8.475 -18.752 1.00 97.31 709 ARG A CA 1
ATOM 5750 C C . ARG A 1 709 ? 1.671 8.309 -20.055 1.00 97.31 709 ARG A C 1
ATOM 5752 O O . ARG A 1 709 ? 2.102 7.578 -20.947 1.00 97.31 709 ARG A O 1
ATOM 5759 N N . LYS A 1 710 ? 0.504 8.950 -20.148 1.00 96.50 710 LYS A N 1
ATOM 5760 C CA . LYS A 1 710 ? -0.389 8.859 -21.309 1.00 96.50 710 LYS A CA 1
ATOM 5761 C C . LYS A 1 710 ? 0.253 9.466 -22.556 1.00 96.50 710 LYS A C 1
ATOM 5763 O O . LYS A 1 710 ? 0.248 8.828 -23.606 1.00 96.50 710 LYS A O 1
ATOM 5768 N N . GLU A 1 711 ? 0.831 10.655 -22.439 1.00 96.94 711 GLU A N 1
ATOM 5769 C CA . GLU A 1 711 ? 1.504 11.356 -23.536 1.00 96.94 711 GLU A CA 1
ATOM 5770 C C . GLU A 1 711 ? 2.720 10.591 -24.050 1.00 96.94 711 GLU A C 1
ATOM 5772 O O . GLU A 1 711 ? 2.880 10.463 -25.267 1.00 96.94 711 GLU A O 1
ATOM 5777 N N . TYR A 1 712 ? 3.527 10.012 -23.158 1.00 98.19 712 TYR A N 1
ATOM 5778 C CA . TYR A 1 712 ? 4.625 9.130 -23.545 1.00 98.19 712 TYR A CA 1
ATOM 5779 C C . TYR A 1 712 ? 4.124 7.922 -24.347 1.00 98.19 712 TYR A C 1
ATOM 5781 O O . TYR A 1 712 ? 4.621 7.682 -25.447 1.00 98.19 712 TYR A O 1
ATOM 5789 N N . LEU A 1 713 ? 3.121 7.189 -23.846 1.00 98.00 713 LEU A N 1
ATOM 5790 C CA . LEU A 1 713 ? 2.595 5.999 -24.529 1.00 98.00 713 LEU A CA 1
ATOM 5791 C C . LEU A 1 713 ? 1.994 6.331 -25.903 1.00 98.00 713 LEU A C 1
ATOM 5793 O O . LEU A 1 713 ? 2.244 5.609 -26.868 1.00 98.00 713 LEU A O 1
ATOM 5797 N N . ILE A 1 714 ? 1.249 7.437 -26.008 1.00 96.75 714 ILE A N 1
ATOM 5798 C CA . ILE A 1 714 ? 0.709 7.925 -27.285 1.00 96.75 714 ILE A CA 1
ATOM 5799 C C . ILE A 1 714 ? 1.854 8.249 -28.247 1.00 96.75 714 ILE A C 1
ATOM 5801 O O . ILE A 1 714 ? 1.891 7.719 -29.353 1.00 96.75 714 ILE A O 1
ATOM 5805 N N . SER A 1 715 ? 2.826 9.049 -27.807 1.00 97.19 715 SER A N 1
ATOM 5806 C CA . SER A 1 715 ? 3.955 9.479 -28.644 1.00 97.19 715 SER A CA 1
ATOM 5807 C C . SER A 1 715 ? 4.821 8.305 -29.100 1.00 97.19 715 SER A C 1
ATOM 5809 O O . SER A 1 715 ? 5.306 8.287 -30.232 1.00 97.19 715 SER A O 1
ATOM 5811 N N . TYR A 1 716 ? 5.017 7.317 -28.224 1.00 98.25 716 TYR A N 1
ATOM 5812 C CA . TYR A 1 716 ? 5.746 6.096 -28.539 1.00 98.25 716 TYR A CA 1
ATOM 5813 C C . TYR A 1 716 ? 5.030 5.282 -29.619 1.00 98.25 716 TYR A C 1
ATOM 5815 O O . TYR A 1 716 ? 5.659 4.866 -30.595 1.00 98.25 716 TYR A O 1
ATOM 5823 N N . ASN A 1 717 ? 3.717 5.084 -29.478 1.00 97.19 717 ASN A N 1
ATOM 5824 C CA . ASN A 1 717 ? 2.933 4.358 -30.473 1.00 97.19 717 ASN A CA 1
ATOM 5825 C C . ASN A 1 717 ? 2.874 5.112 -31.803 1.00 97.19 717 ASN A C 1
ATOM 5827 O O . ASN A 1 717 ? 3.107 4.504 -32.843 1.00 97.19 717 ASN A O 1
ATOM 5831 N N . GLU A 1 718 ? 2.668 6.431 -31.782 1.00 97.00 718 GLU A N 1
ATOM 5832 C CA . GLU A 1 718 ? 2.709 7.277 -32.980 1.00 97.00 718 GLU A CA 1
ATOM 5833 C C . GLU A 1 718 ? 4.037 7.137 -33.729 1.00 97.00 718 GLU A C 1
ATOM 5835 O O . GLU A 1 718 ? 4.044 6.983 -34.952 1.00 97.00 718 GLU A O 1
ATOM 5840 N N . LEU A 1 719 ? 5.169 7.159 -33.014 1.00 97.81 719 LEU A N 1
ATOM 5841 C CA . LEU A 1 719 ? 6.482 6.962 -33.624 1.00 97.81 719 LEU A CA 1
ATOM 5842 C C . LEU A 1 719 ? 6.628 5.538 -34.173 1.00 97.81 719 LEU A C 1
ATOM 5844 O O . LEU A 1 719 ? 7.061 5.368 -35.315 1.00 97.81 719 LEU A O 1
ATOM 5848 N N . THR A 1 720 ? 6.246 4.525 -33.393 1.00 97.06 720 THR A N 1
ATOM 5849 C CA . THR A 1 720 ? 6.377 3.101 -33.744 1.00 97.06 720 THR A CA 1
ATOM 5850 C C . THR A 1 720 ? 5.554 2.754 -34.986 1.00 97.06 720 THR A C 1
ATOM 5852 O O . THR A 1 720 ? 6.085 2.183 -35.943 1.00 97.06 720 THR A O 1
ATOM 5855 N N . GLU A 1 721 ? 4.297 3.189 -35.032 1.00 96.56 721 GLU A N 1
ATOM 5856 C CA . GLU A 1 721 ? 3.348 2.930 -36.121 1.00 96.56 721 GLU A CA 1
ATOM 5857 C C . GLU A 1 721 ? 3.528 3.863 -37.326 1.00 96.56 721 GLU A C 1
ATOM 5859 O O . GLU A 1 721 ? 2.997 3.592 -38.408 1.00 96.56 721 GLU A O 1
ATOM 5864 N N . SER A 1 722 ? 4.303 4.943 -37.174 1.00 96.44 722 SER A N 1
ATOM 5865 C CA . SER A 1 722 ? 4.542 5.913 -38.241 1.00 96.44 722 SER A CA 1
ATOM 5866 C C . SER A 1 722 ? 5.067 5.262 -39.519 1.00 96.44 722 SER A C 1
ATOM 5868 O O . SER A 1 722 ? 6.087 4.562 -39.522 1.00 96.44 722 SER A O 1
ATOM 5870 N N . LYS A 1 723 ? 4.385 5.571 -40.624 1.00 96.19 723 LYS A N 1
ATOM 5871 C CA . LYS A 1 723 ? 4.786 5.233 -41.997 1.00 96.19 723 LYS A CA 1
ATOM 5872 C C . LYS A 1 723 ? 5.426 6.422 -42.722 1.00 96.19 723 LYS A C 1
ATOM 5874 O O . LYS A 1 723 ? 5.619 6.361 -43.934 1.00 96.19 723 LYS A O 1
ATOM 5879 N N . LEU A 1 724 ? 5.706 7.515 -42.004 1.00 95.75 724 LEU A N 1
ATOM 5880 C CA . LEU A 1 724 ? 6.371 8.687 -42.568 1.00 95.75 724 LEU A CA 1
ATOM 5881 C C . LEU A 1 724 ? 7.783 8.321 -43.043 1.00 95.75 724 LEU A C 1
ATOM 5883 O O . LEU A 1 724 ? 8.400 7.375 -42.555 1.00 95.75 724 LEU A O 1
ATOM 5887 N N . ALA A 1 725 ? 8.312 9.099 -43.985 1.00 94.75 725 ALA A N 1
ATOM 5888 C CA . ALA A 1 725 ? 9.648 8.906 -44.537 1.00 94.75 725 ALA A CA 1
ATOM 5889 C C . ALA A 1 725 ? 10.361 10.247 -44.761 1.00 94.75 725 ALA A C 1
ATOM 5891 O O . ALA A 1 725 ? 9.746 11.317 -44.733 1.00 94.75 725 ALA A O 1
ATOM 5892 N N . GLY A 1 726 ? 11.676 10.181 -44.989 1.00 94.44 726 GLY A N 1
ATOM 5893 C CA . GLY A 1 726 ? 12.505 11.347 -45.290 1.00 94.44 726 GLY A CA 1
ATOM 5894 C C . GLY A 1 726 ? 12.422 12.418 -44.200 1.00 94.44 726 GLY A C 1
ATOM 5895 O O . GLY A 1 726 ? 12.525 12.119 -43.011 1.00 94.44 726 GLY A O 1
ATOM 5896 N N . LYS A 1 727 ? 12.224 13.675 -44.611 1.00 96.25 727 LYS A N 1
ATOM 5897 C CA . LYS A 1 727 ? 12.181 14.826 -43.699 1.00 96.25 727 LYS A CA 1
ATOM 5898 C C . LYS A 1 727 ? 11.035 14.747 -42.684 1.00 96.25 727 LYS A C 1
ATOM 5900 O O . LYS A 1 727 ? 11.254 15.046 -41.520 1.00 96.25 727 LYS A O 1
ATOM 5905 N N . ALA A 1 728 ? 9.855 14.279 -43.090 1.00 97.00 728 ALA A N 1
ATOM 5906 C CA . ALA A 1 728 ? 8.704 14.185 -42.191 1.00 97.00 728 ALA A CA 1
ATOM 5907 C C . ALA A 1 728 ? 8.957 13.216 -41.022 1.00 97.00 728 ALA A C 1
ATOM 5909 O O . ALA A 1 728 ? 8.591 13.509 -39.887 1.00 97.00 728 ALA A O 1
ATOM 5910 N N . LEU A 1 729 ? 9.631 12.088 -41.283 1.00 96.81 729 LEU A N 1
ATOM 5911 C CA . LEU A 1 729 ? 10.032 11.160 -40.223 1.00 96.81 729 LEU A CA 1
ATOM 5912 C C . LEU A 1 729 ? 11.130 11.755 -39.329 1.00 96.81 729 LEU A C 1
ATOM 5914 O O . LEU A 1 729 ? 11.070 11.590 -38.114 1.00 96.81 729 LEU A O 1
ATOM 5918 N N . LEU A 1 730 ? 12.107 12.468 -39.903 1.00 97.44 730 LEU A N 1
ATOM 5919 C CA . LEU A 1 730 ? 13.140 13.159 -39.121 1.00 97.44 730 LEU A CA 1
ATOM 5920 C C . LEU A 1 730 ? 12.525 14.176 -38.152 1.00 97.44 730 LEU A C 1
ATOM 5922 O O . LEU A 1 730 ? 12.890 14.203 -36.978 1.00 97.44 730 LEU A O 1
ATOM 5926 N N . ASP A 1 731 ? 11.586 14.987 -38.639 1.00 97.69 731 ASP A N 1
ATOM 5927 C CA . ASP A 1 731 ? 10.905 16.002 -37.836 1.00 97.69 731 ASP A CA 1
ATOM 5928 C C . ASP A 1 731 ? 10.072 15.344 -36.723 1.00 97.69 731 ASP A C 1
ATOM 5930 O O . ASP A 1 731 ? 10.133 15.785 -35.576 1.00 97.69 731 ASP A O 1
ATOM 5934 N N . GLN A 1 732 ? 9.388 14.229 -37.013 1.00 97.75 732 GLN A N 1
ATOM 5935 C CA . GLN A 1 732 ? 8.677 13.445 -35.997 1.00 97.75 732 GLN A CA 1
ATOM 5936 C C . GLN A 1 732 ? 9.627 12.869 -34.930 1.00 97.75 732 GLN A C 1
ATOM 5938 O O . GLN A 1 732 ? 9.315 12.926 -33.742 1.00 97.75 732 GLN A O 1
ATOM 5943 N N . ILE A 1 733 ? 10.795 12.343 -35.321 1.00 98.25 733 ILE A N 1
ATOM 5944 C CA . ILE A 1 733 ? 11.809 11.841 -34.377 1.00 98.25 733 ILE A CA 1
ATOM 5945 C C . ILE A 1 733 ? 12.318 12.977 -33.480 1.00 98.25 733 ILE A C 1
ATOM 5947 O O . ILE A 1 733 ? 12.398 12.804 -32.264 1.00 98.25 733 ILE A O 1
ATOM 5951 N N . LYS A 1 734 ? 12.623 14.152 -34.049 1.00 98.31 734 LYS A N 1
ATOM 5952 C CA . LYS A 1 734 ? 13.049 15.327 -33.269 1.00 98.31 734 LYS A CA 1
ATOM 5953 C C . LYS A 1 734 ? 11.973 15.755 -32.274 1.00 98.31 734 LYS A C 1
ATOM 5955 O O . LYS A 1 734 ? 12.291 15.960 -31.105 1.00 98.31 734 LYS A O 1
ATOM 5960 N N . GLN A 1 735 ? 10.715 15.823 -32.714 1.00 98.00 735 GLN A N 1
ATOM 5961 C CA . GLN A 1 735 ? 9.579 16.138 -31.846 1.00 98.00 735 GLN A CA 1
ATOM 5962 C C . GLN A 1 735 ? 9.436 15.121 -30.714 1.00 98.00 735 GLN A C 1
ATOM 5964 O O . GLN A 1 735 ? 9.267 15.519 -29.566 1.00 98.00 735 GLN A O 1
ATOM 5969 N N . PHE A 1 736 ? 9.554 13.822 -31.007 1.00 98.31 736 PHE A N 1
ATOM 5970 C CA . PHE A 1 736 ? 9.533 12.782 -29.980 1.00 98.31 736 PHE A CA 1
ATOM 5971 C C . PHE A 1 736 ? 10.655 12.989 -28.954 1.00 98.31 736 PHE A C 1
ATOM 5973 O O . PHE A 1 736 ? 10.384 13.003 -27.761 1.00 98.31 736 PHE A O 1
ATOM 5980 N N . ILE A 1 737 ? 11.899 13.223 -29.380 1.00 98.38 737 ILE A N 1
ATOM 5981 C CA . ILE A 1 737 ? 13.033 13.405 -28.454 1.00 98.38 737 ILE A CA 1
ATOM 5982 C C . ILE A 1 737 ? 12.874 14.665 -27.584 1.00 98.38 737 ILE A C 1
ATOM 5984 O O . ILE A 1 737 ? 13.256 14.651 -26.414 1.00 98.38 737 ILE A O 1
ATOM 5988 N N . GLN A 1 738 ? 12.297 15.737 -28.135 1.00 97.31 738 GLN A N 1
ATOM 5989 C CA . GLN A 1 738 ? 12.092 17.014 -27.441 1.00 97.31 738 GLN A CA 1
ATOM 5990 C C . GLN A 1 738 ? 11.006 16.975 -26.359 1.00 97.31 738 GLN A C 1
ATOM 5992 O O . GLN A 1 738 ? 11.039 17.814 -25.459 1.00 97.31 738 GLN A O 1
ATOM 5997 N N . LYS A 1 739 ? 10.056 16.031 -26.423 1.00 96.81 739 LYS A N 1
ATOM 5998 C CA . LYS A 1 739 ? 9.003 15.892 -25.406 1.00 96.81 739 LYS A CA 1
ATOM 5999 C C . LYS A 1 739 ? 9.603 15.638 -24.019 1.00 96.81 739 LYS A C 1
ATOM 6001 O O . LYS A 1 739 ? 10.604 14.923 -23.873 1.00 96.81 739 LYS A O 1
ATOM 6006 N N . LEU A 1 740 ? 9.000 16.234 -22.990 1.00 95.00 740 LEU A N 1
ATOM 6007 C CA . LEU A 1 740 ? 9.468 16.109 -21.607 1.00 95.00 740 LEU A CA 1
ATOM 6008 C C . LEU A 1 740 ? 9.361 14.651 -21.142 1.00 95.00 740 LEU A C 1
ATOM 6010 O O . LEU A 1 740 ? 10.311 14.115 -20.572 1.00 95.00 740 LEU A O 1
ATOM 6014 N N . GLU A 1 741 ? 8.265 13.996 -21.511 1.00 96.38 741 GLU A N 1
ATOM 6015 C CA . GLU A 1 741 ? 7.855 12.649 -21.107 1.00 96.38 741 GLU A CA 1
ATOM 6016 C C . GLU A 1 741 ? 8.691 11.548 -21.776 1.00 96.38 741 GLU A C 1
ATOM 6018 O O . GLU A 1 741 ? 8.619 10.377 -21.398 1.00 96.38 741 GLU A O 1
ATOM 6023 N N . THR A 1 742 ? 9.498 11.901 -22.781 1.00 97.75 742 THR A N 1
ATOM 6024 C CA . THR A 1 742 ? 10.378 10.947 -23.457 1.00 97.75 742 THR A CA 1
ATOM 6025 C C . THR A 1 742 ? 11.446 10.449 -22.484 1.00 97.75 742 THR A C 1
ATOM 6027 O O . THR A 1 742 ? 12.203 11.272 -21.956 1.00 97.75 742 THR A O 1
ATOM 6030 N N . PRO A 1 743 ? 11.557 9.123 -22.258 1.00 97.75 743 PRO A N 1
ATOM 6031 C CA . PRO A 1 743 ? 12.272 8.536 -21.123 1.00 97.75 743 PRO A CA 1
ATOM 6032 C C . PRO A 1 743 ? 13.790 8.452 -21.346 1.00 97.75 743 PRO A C 1
ATOM 6034 O O . PRO A 1 743 ? 14.420 7.421 -21.102 1.00 97.75 743 PRO A O 1
ATOM 6037 N N . LEU A 1 744 ? 14.392 9.542 -21.806 1.00 97.81 744 LEU A N 1
ATOM 6038 C CA . LEU A 1 744 ? 15.821 9.694 -22.057 1.00 97.81 744 LEU A CA 1
ATOM 6039 C C . LEU A 1 744 ? 16.414 10.699 -21.069 1.00 97.81 744 LEU A C 1
ATOM 6041 O O . LEU A 1 744 ? 15.741 11.654 -20.687 1.00 97.81 744 LEU A O 1
ATOM 6045 N N . SER A 1 745 ? 17.675 10.502 -20.679 1.00 97.25 745 SER A N 1
ATOM 6046 C CA . SER A 1 745 ? 18.402 11.522 -19.919 1.00 97.25 745 SER A CA 1
ATOM 6047 C C . SER A 1 745 ? 18.589 12.784 -20.758 1.00 97.25 745 SER A C 1
ATOM 6049 O O . SER A 1 745 ? 18.633 12.716 -21.991 1.00 97.25 745 SER A O 1
ATOM 6051 N N . SER A 1 746 ? 18.735 13.930 -20.100 1.00 95.62 746 SER A N 1
ATOM 6052 C CA . SER A 1 746 ? 18.920 15.237 -20.737 1.00 95.62 746 SER A CA 1
ATOM 6053 C C . SER A 1 746 ? 20.079 15.201 -21.735 1.00 95.62 746 SER A C 1
ATOM 6055 O O . SER A 1 746 ? 19.931 15.603 -22.884 1.00 95.62 746 SER A O 1
ATOM 6057 N N . ILE A 1 747 ? 21.188 14.560 -21.365 1.00 95.38 747 ILE A N 1
ATOM 6058 C CA . ILE A 1 747 ? 22.359 14.411 -22.241 1.00 95.38 747 ILE A CA 1
ATOM 6059 C C . ILE A 1 747 ? 22.092 13.508 -23.429 1.00 95.38 747 ILE A C 1
ATOM 6061 O O . ILE A 1 747 ? 22.554 13.781 -24.536 1.00 95.38 747 ILE A O 1
ATOM 6065 N N . ARG A 1 748 ? 21.353 12.414 -23.229 1.00 96.56 748 ARG A N 1
ATOM 6066 C CA . ARG A 1 748 ? 20.997 11.528 -24.335 1.00 96.56 748 ARG A CA 1
ATOM 6067 C C . ARG A 1 748 ? 20.095 12.260 -25.330 1.00 96.56 748 ARG A C 1
ATOM 6069 O O . ARG A 1 748 ? 20.307 12.113 -26.533 1.00 96.56 748 ARG A O 1
ATOM 6076 N N . LYS A 1 749 ? 19.162 13.093 -24.847 1.00 97.00 749 LYS A N 1
ATOM 6077 C CA . LYS A 1 749 ? 18.338 13.979 -25.689 1.00 97.00 749 LYS A CA 1
ATOM 6078 C C . LYS A 1 749 ? 19.203 14.983 -26.451 1.00 97.00 749 LYS A C 1
ATOM 6080 O O . LYS A 1 749 ? 19.100 15.052 -27.672 1.00 97.00 749 LYS A O 1
ATOM 6085 N N . GLU A 1 750 ? 20.084 15.708 -25.765 1.00 95.69 750 GLU A N 1
ATOM 6086 C CA . GLU A 1 750 ? 20.985 16.696 -26.375 1.00 95.69 750 GLU A CA 1
ATOM 6087 C C . GLU A 1 750 ? 21.897 16.073 -27.437 1.00 95.69 750 GLU A C 1
ATOM 6089 O O . GLU A 1 750 ? 21.991 16.588 -28.550 1.00 95.69 750 GLU A O 1
ATOM 6094 N N . SER A 1 751 ? 22.518 14.934 -27.123 1.00 96.06 751 SER A N 1
ATOM 6095 C CA . SER A 1 751 ? 23.397 14.201 -28.035 1.00 96.06 751 SER A CA 1
ATOM 6096 C C . SER A 1 751 ? 22.665 13.765 -29.305 1.00 96.06 751 SER A C 1
ATOM 6098 O O . SER A 1 751 ? 23.163 14.006 -30.406 1.00 96.06 751 SER A O 1
ATOM 6100 N N . LEU A 1 752 ? 21.468 13.181 -29.168 1.00 97.12 752 LEU A N 1
ATOM 6101 C CA . LEU A 1 752 ? 20.662 12.775 -30.318 1.00 97.12 752 LEU A CA 1
ATOM 6102 C C . LEU A 1 752 ? 20.198 13.986 -31.131 1.00 97.12 752 LEU A C 1
ATOM 6104 O O . LEU A 1 752 ? 20.327 13.989 -32.349 1.00 97.12 752 LEU A O 1
ATOM 6108 N N . LEU A 1 753 ? 19.687 15.039 -30.489 1.00 97.75 753 LEU A N 1
ATOM 6109 C CA . LEU A 1 753 ? 19.222 16.233 -31.201 1.00 97.75 753 LEU A CA 1
ATOM 6110 C C . LEU A 1 753 ? 20.356 16.934 -31.948 1.00 97.75 753 LEU A C 1
ATOM 6112 O O . LEU A 1 753 ? 20.146 17.371 -33.080 1.00 97.75 753 LEU A O 1
ATOM 6116 N N . LYS A 1 754 ? 21.550 17.003 -31.350 1.00 96.81 754 LYS A N 1
ATOM 6117 C CA . LYS A 1 754 ? 22.748 17.530 -32.004 1.00 96.81 754 LYS A CA 1
ATOM 6118 C C . LYS A 1 754 ? 23.096 16.713 -33.246 1.00 96.81 754 LYS A C 1
ATOM 6120 O O . LYS A 1 754 ? 23.186 17.287 -34.325 1.00 96.81 754 LYS A O 1
ATOM 6125 N N . ASP A 1 755 ? 23.172 15.386 -33.130 1.00 96.62 755 ASP A N 1
ATOM 6126 C CA . ASP A 1 755 ? 23.434 14.511 -34.281 1.00 96.62 755 ASP A CA 1
ATOM 6127 C C . ASP A 1 755 ? 22.381 14.679 -35.393 1.00 96.62 755 ASP A C 1
ATOM 6129 O O . ASP A 1 755 ? 22.717 14.807 -36.569 1.00 96.62 755 ASP A O 1
ATOM 6133 N N . LEU A 1 756 ? 21.097 14.776 -35.042 1.00 96.50 756 LEU A N 1
ATOM 6134 C CA . LEU A 1 756 ? 20.021 14.979 -36.020 1.00 96.50 756 LEU A CA 1
ATOM 6135 C C . LEU A 1 756 ? 20.008 16.379 -36.649 1.00 96.50 756 LEU A C 1
ATOM 6137 O O . LEU A 1 756 ? 19.413 16.569 -37.717 1.00 96.50 756 LEU A O 1
ATOM 6141 N N . ASN A 1 757 ? 20.596 17.376 -35.993 1.00 96.19 757 ASN A N 1
ATOM 6142 C CA . ASN A 1 757 ? 20.759 18.720 -36.540 1.00 96.19 757 ASN A CA 1
ATOM 6143 C C . ASN A 1 757 ? 21.974 18.785 -37.468 1.00 96.19 757 ASN A C 1
ATOM 6145 O O . ASN A 1 757 ? 21.830 19.239 -38.602 1.00 96.19 757 ASN A O 1
ATOM 6149 N N . ASP A 1 758 ? 23.108 18.242 -37.035 1.00 96.50 758 ASP A N 1
ATOM 6150 C CA . ASP A 1 758 ? 24.369 18.275 -37.777 1.00 96.50 758 ASP A CA 1
ATOM 6151 C C . ASP A 1 758 ? 24.316 17.338 -39.003 1.00 96.50 758 ASP A C 1
ATOM 6153 O O . ASP A 1 758 ? 24.711 17.704 -40.112 1.00 96.50 758 ASP A O 1
ATOM 6157 N N . ASN A 1 759 ? 23.727 16.146 -38.841 1.00 94.88 759 ASN A N 1
ATOM 6158 C CA . ASN A 1 759 ? 23.722 15.077 -39.846 1.00 94.88 759 ASN A CA 1
ATOM 6159 C C . ASN A 1 759 ? 22.340 14.803 -40.467 1.00 94.88 759 ASN A C 1
ATOM 6161 O O . ASN A 1 759 ? 22.164 13.823 -41.197 1.00 94.88 759 ASN A O 1
ATOM 6165 N N . GLY A 1 760 ? 21.342 15.663 -40.232 1.00 91.69 760 GLY A N 1
ATOM 6166 C CA .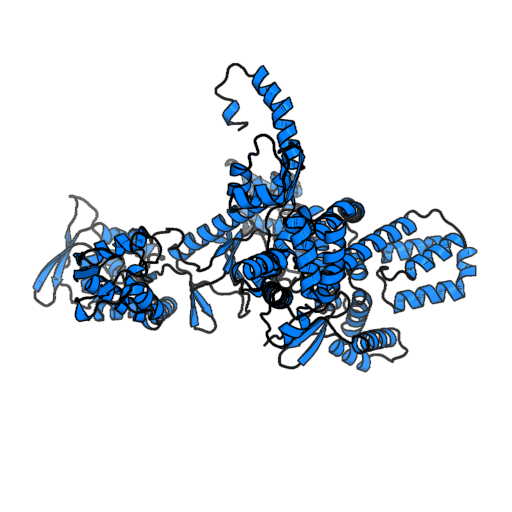 GLY A 1 760 ? 19.952 15.440 -40.661 1.00 91.69 760 GLY A CA 1
ATOM 6167 C C . GLY A 1 760 ? 19.783 15.151 -42.160 1.00 91.69 760 GLY A C 1
ATOM 6168 O O . GLY A 1 760 ? 19.045 14.241 -42.542 1.00 91.69 760 GLY A O 1
ATOM 6169 N N . HIS A 1 761 ? 20.524 15.859 -43.018 1.00 93.25 761 HIS A N 1
ATOM 6170 C CA . HIS A 1 761 ? 20.521 15.641 -44.472 1.00 93.25 761 HIS A CA 1
ATOM 6171 C C . HIS A 1 761 ? 20.961 14.213 -44.848 1.00 93.25 761 HIS A C 1
ATOM 6173 O O . HIS A 1 761 ? 20.403 13.598 -45.758 1.00 93.25 761 HIS A O 1
ATOM 6179 N N . HIS A 1 762 ? 21.919 13.653 -44.107 1.00 92.94 762 HIS A N 1
ATOM 6180 C CA . HIS A 1 762 ? 22.452 12.318 -44.341 1.00 92.94 762 HIS A CA 1
ATOM 6181 C C . HIS A 1 762 ? 21.437 11.223 -43.980 1.00 92.94 762 HIS A C 1
ATOM 6183 O O . HIS A 1 762 ? 21.403 10.179 -44.639 1.00 92.94 762 HIS A O 1
ATOM 6189 N N . TYR A 1 763 ? 20.597 11.459 -42.968 1.00 93.06 763 TYR A N 1
ATOM 6190 C CA . TYR A 1 763 ? 19.490 10.569 -42.616 1.00 93.06 763 TYR A CA 1
ATOM 6191 C C . TYR A 1 763 ? 18.354 10.642 -43.641 1.00 93.06 763 TYR A C 1
ATOM 6193 O O . TYR A 1 763 ? 17.847 9.604 -44.063 1.00 93.06 763 TYR A O 1
ATOM 6201 N N . VAL A 1 764 ? 17.982 11.846 -44.092 1.00 93.81 764 VAL A N 1
ATOM 6202 C CA . VAL A 1 764 ? 16.919 12.034 -45.101 1.00 93.81 764 VAL A CA 1
ATOM 6203 C C . VAL A 1 764 ? 17.277 11.350 -46.422 1.00 93.81 764 VAL A C 1
ATOM 6205 O O . VAL A 1 764 ? 16.427 10.687 -47.015 1.00 93.81 764 VAL A O 1
ATOM 6208 N N . ASN A 1 765 ? 18.540 11.443 -46.841 1.00 94.50 765 ASN A N 1
ATOM 6209 C CA . ASN A 1 765 ? 19.025 10.846 -48.087 1.00 94.50 765 ASN A CA 1
ATOM 6210 C C . ASN A 1 765 ? 19.332 9.340 -47.973 1.00 94.50 765 ASN A C 1
ATOM 6212 O O . ASN A 1 765 ? 19.628 8.699 -48.980 1.00 94.50 765 ASN A O 1
ATOM 6216 N N . ASN A 1 766 ? 19.275 8.752 -46.770 1.00 95.44 766 ASN A N 1
ATOM 6217 C CA . ASN A 1 766 ? 19.553 7.333 -46.546 1.00 95.44 766 ASN A CA 1
ATOM 6218 C C . ASN A 1 766 ? 18.426 6.660 -45.736 1.00 95.44 766 ASN A C 1
ATOM 6220 O O . ASN A 1 766 ? 18.517 6.552 -44.508 1.00 95.44 766 ASN A O 1
ATOM 6224 N N . PRO A 1 767 ? 17.388 6.132 -46.416 1.00 91.81 767 PRO A N 1
ATOM 6225 C CA . PRO A 1 767 ? 16.235 5.516 -45.760 1.00 91.81 767 PRO A CA 1
ATOM 6226 C C . PRO A 1 767 ? 16.596 4.381 -44.795 1.00 91.81 767 PRO A C 1
ATOM 6228 O O . PRO A 1 767 ? 15.965 4.249 -43.751 1.00 91.81 767 PRO A O 1
ATOM 6231 N N . ARG A 1 768 ? 17.638 3.587 -45.089 1.00 94.25 768 ARG A N 1
ATOM 6232 C CA . ARG A 1 768 ? 18.082 2.497 -44.200 1.00 94.25 768 ARG A CA 1
ATOM 6233 C C . ARG A 1 768 ? 18.613 3.028 -42.870 1.00 94.25 768 ARG A C 1
ATOM 6235 O O . ARG A 1 768 ? 18.246 2.494 -41.828 1.00 94.25 768 ARG A O 1
ATOM 6242 N N . LYS A 1 769 ? 19.435 4.087 -42.895 1.00 94.12 769 LYS A N 1
ATOM 6243 C CA . LYS A 1 769 ? 19.926 4.738 -41.667 1.00 94.12 769 LYS A CA 1
ATOM 6244 C C . LYS A 1 769 ? 18.780 5.343 -40.857 1.00 94.12 769 LYS A C 1
ATOM 6246 O O . LYS A 1 769 ? 18.765 5.188 -39.643 1.00 94.12 769 LYS A O 1
ATOM 6251 N N . MET A 1 770 ? 17.806 5.974 -41.518 1.00 94.62 770 MET A N 1
ATOM 6252 C CA . MET A 1 770 ? 16.630 6.538 -40.844 1.00 94.62 770 MET A CA 1
ATOM 6253 C C . MET A 1 770 ? 15.772 5.458 -40.166 1.00 94.62 770 MET A C 1
ATOM 6255 O O . MET A 1 770 ? 15.378 5.613 -39.013 1.00 94.62 770 MET A O 1
ATOM 6259 N N . VAL A 1 771 ? 15.510 4.344 -40.860 1.00 93.12 771 VAL A N 1
ATOM 6260 C CA . VAL A 1 771 ? 14.771 3.204 -40.293 1.00 93.12 771 VAL A CA 1
ATOM 6261 C C . VAL A 1 771 ? 15.534 2.590 -39.119 1.00 93.12 771 VAL A C 1
ATOM 6263 O O . VAL A 1 771 ? 14.923 2.304 -38.093 1.00 93.12 771 VAL A O 1
ATOM 6266 N N . GLY A 1 772 ? 16.858 2.441 -39.234 1.00 95.75 772 GLY A N 1
ATOM 6267 C CA . GLY A 1 772 ? 17.709 1.959 -38.143 1.00 95.75 772 GLY A CA 1
ATOM 6268 C C . GLY A 1 772 ? 17.685 2.875 -36.916 1.00 95.75 772 GLY A C 1
ATOM 6269 O O . GLY A 1 772 ? 17.521 2.390 -35.802 1.00 95.75 772 GLY A O 1
ATOM 6270 N N . LEU A 1 773 ? 17.766 4.195 -37.118 1.00 95.94 773 LEU A N 1
ATOM 6271 C CA . LEU A 1 773 ? 17.643 5.189 -36.048 1.00 95.94 773 LEU A CA 1
ATOM 6272 C C . LEU A 1 773 ? 16.279 5.101 -35.351 1.00 95.94 773 LEU A C 1
ATOM 6274 O O . LEU A 1 773 ? 16.227 5.033 -34.125 1.00 95.94 773 LEU A O 1
ATOM 6278 N N . LYS A 1 774 ? 15.180 5.071 -36.122 1.00 97.44 774 LYS A N 1
ATOM 6279 C CA . LYS A 1 774 ? 13.827 4.899 -35.571 1.00 97.44 774 LYS A CA 1
ATOM 6280 C C . LYS A 1 774 ? 13.741 3.611 -34.750 1.00 97.44 774 LYS A C 1
ATOM 6282 O O . LYS A 1 774 ? 13.234 3.653 -33.635 1.00 97.44 774 LYS A O 1
ATOM 6287 N N . ALA A 1 775 ? 14.222 2.490 -35.291 1.00 97.31 775 ALA A N 1
ATOM 6288 C CA . ALA A 1 775 ? 14.173 1.193 -34.621 1.00 97.31 775 ALA A CA 1
ATOM 6289 C C . ALA A 1 775 ? 14.953 1.204 -33.298 1.00 97.31 775 ALA A C 1
ATOM 6291 O O . ALA A 1 775 ? 14.389 0.831 -32.275 1.00 97.31 775 ALA A O 1
ATOM 6292 N N . GLY A 1 776 ? 16.189 1.717 -33.297 1.00 97.81 776 GLY A N 1
ATOM 6293 C CA . GLY A 1 776 ? 17.000 1.829 -32.082 1.00 97.81 776 GLY A CA 1
ATOM 6294 C C . GLY A 1 776 ? 16.368 2.744 -31.031 1.00 97.81 776 GLY A C 1
ATOM 6295 O O . GLY A 1 776 ? 16.354 2.414 -29.849 1.00 97.81 776 GLY A O 1
ATOM 6296 N N . LEU A 1 777 ? 15.761 3.858 -31.455 1.00 97.75 777 LEU A N 1
ATOM 6297 C CA . LEU A 1 777 ? 15.041 4.749 -30.545 1.00 97.75 777 LEU A CA 1
ATOM 6298 C C . LEU A 1 777 ? 13.779 4.089 -29.966 1.00 97.75 777 LEU A C 1
ATOM 6300 O O . LEU A 1 777 ? 13.499 4.243 -28.779 1.00 97.75 777 LEU A O 1
ATOM 6304 N N . CYS A 1 778 ? 13.031 3.336 -30.780 1.00 97.88 778 CYS A N 1
ATOM 6305 C CA . CYS A 1 778 ? 11.852 2.592 -30.327 1.00 97.88 778 CYS A CA 1
ATOM 6306 C C . CYS A 1 778 ? 12.219 1.442 -29.376 1.00 97.88 778 CYS A C 1
ATOM 6308 O O . CYS A 1 778 ? 11.429 1.122 -28.492 1.00 97.88 778 CYS A O 1
ATOM 6310 N N . GLU A 1 779 ? 13.393 0.832 -29.536 1.00 97.94 779 GLU A N 1
ATOM 6311 C CA . GLU A 1 779 ? 13.920 -0.182 -28.620 1.00 97.94 779 GLU A CA 1
ATOM 6312 C C . GLU A 1 779 ? 14.340 0.447 -27.281 1.00 97.94 779 GLU A C 1
ATOM 6314 O O . GLU A 1 779 ? 13.882 0.017 -26.222 1.00 97.94 779 GLU A O 1
ATOM 6319 N N . GLU A 1 780 ? 15.127 1.530 -27.316 1.00 97.56 780 GLU A N 1
ATOM 6320 C CA . GLU A 1 780 ? 15.582 2.263 -26.121 1.00 97.56 780 GLU A CA 1
ATOM 6321 C C . GLU A 1 780 ? 14.399 2.836 -25.315 1.00 97.56 780 GLU A C 1
ATOM 6323 O O . GLU A 1 780 ? 14.373 2.781 -24.080 1.00 97.56 780 GLU A O 1
ATOM 6328 N N . CYS A 1 781 ? 13.383 3.349 -26.015 1.00 98.06 781 CYS A N 1
ATOM 6329 C CA . CYS A 1 781 ? 12.201 3.976 -25.424 1.00 98.06 781 CYS A CA 1
ATOM 6330 C C . CYS A 1 781 ? 10.989 3.043 -25.318 1.00 98.06 781 CYS A C 1
ATOM 6332 O O . CYS A 1 781 ? 9.887 3.543 -25.088 1.00 98.06 781 CYS A O 1
ATOM 6334 N N . GLN A 1 782 ? 11.143 1.724 -25.479 1.00 98.06 782 GLN A N 1
ATOM 6335 C CA . GLN A 1 782 ? 10.011 0.792 -25.409 1.00 98.06 782 GLN A CA 1
ATOM 6336 C C . GLN A 1 782 ? 9.277 0.859 -24.055 1.00 98.06 782 GLN A C 1
ATOM 6338 O O . GLN A 1 782 ? 9.927 1.117 -23.040 1.00 98.06 782 GLN A O 1
ATOM 6343 N N . PRO A 1 783 ? 7.953 0.620 -23.983 1.00 98.38 783 PRO A N 1
ATOM 6344 C CA . PRO A 1 783 ? 7.225 0.602 -22.719 1.00 98.38 783 PRO A CA 1
ATOM 6345 C C . PRO A 1 783 ? 7.758 -0.485 -21.781 1.00 98.38 783 PRO A C 1
ATOM 6347 O O . PRO A 1 783 ? 7.490 -1.674 -21.948 1.00 98.38 783 PRO A O 1
ATOM 6350 N N . THR A 1 784 ? 8.515 -0.055 -20.777 1.00 98.31 784 THR A N 1
ATOM 6351 C CA . THR A 1 784 ? 9.025 -0.861 -19.663 1.00 98.31 784 THR A CA 1
ATOM 6352 C C . THR A 1 784 ? 8.571 -0.228 -18.352 1.00 98.31 784 THR A C 1
ATOM 6354 O O . THR A 1 784 ? 8.155 0.937 -18.333 1.00 98.31 784 THR A O 1
ATOM 6357 N N . TYR A 1 785 ? 8.685 -0.951 -17.234 1.00 97.75 785 TYR A N 1
ATOM 6358 C CA . TYR A 1 785 ? 8.461 -0.348 -15.915 1.00 97.75 785 TYR A CA 1
ATOM 6359 C C . TYR A 1 785 ? 9.329 0.905 -15.740 1.00 97.75 785 TYR A C 1
ATOM 6361 O O . TYR A 1 785 ? 8.826 1.964 -15.366 1.00 97.75 785 TYR A O 1
ATOM 6369 N N . PHE A 1 786 ? 10.618 0.819 -16.075 1.00 98.06 786 PHE A N 1
ATOM 6370 C CA . PHE A 1 786 ? 11.545 1.926 -15.873 1.00 98.06 786 PHE A CA 1
ATOM 6371 C C . PHE A 1 786 ? 11.275 3.118 -16.800 1.00 98.06 786 PHE A C 1
ATOM 6373 O O . PHE A 1 786 ? 11.334 4.261 -16.349 1.00 98.06 786 PHE A O 1
ATOM 6380 N N . ASN A 1 787 ? 10.929 2.878 -18.067 1.00 98.56 787 ASN A N 1
ATOM 6381 C CA . ASN A 1 787 ? 10.599 3.954 -19.006 1.00 98.56 787 ASN A CA 1
ATOM 6382 C C . ASN A 1 787 ? 9.315 4.692 -18.607 1.00 98.56 787 ASN A C 1
ATOM 6384 O O . ASN A 1 787 ? 9.290 5.919 -18.670 1.00 98.56 787 ASN A O 1
ATOM 6388 N N . LEU A 1 788 ? 8.303 3.989 -18.085 1.00 98.38 788 LEU A N 1
ATOM 6389 C CA . LEU A 1 788 ? 7.122 4.654 -17.524 1.00 98.38 788 LEU A CA 1
ATOM 6390 C C . LEU A 1 788 ? 7.459 5.481 -16.280 1.00 98.38 788 LEU A C 1
ATOM 6392 O O . LEU A 1 788 ? 6.965 6.598 -16.149 1.00 98.38 788 LEU A O 1
ATOM 6396 N N . MET A 1 789 ? 8.324 4.984 -15.388 1.00 98.06 789 MET A N 1
ATOM 6397 C CA . MET A 1 789 ? 8.784 5.793 -14.254 1.00 98.06 789 MET A CA 1
ATOM 6398 C C . MET A 1 789 ? 9.545 7.038 -14.730 1.00 98.06 789 MET A C 1
ATOM 6400 O O . MET A 1 789 ? 9.305 8.121 -14.215 1.00 98.06 789 MET A O 1
ATOM 6404 N N . LYS A 1 790 ? 10.427 6.927 -15.732 1.00 98.12 790 LYS A N 1
ATOM 6405 C CA . LYS A 1 790 ? 11.163 8.087 -16.269 1.00 98.12 790 LYS A CA 1
ATOM 6406 C C . LYS A 1 790 ? 10.230 9.137 -16.878 1.00 98.12 790 LYS A C 1
ATOM 6408 O O . LYS A 1 790 ? 10.464 10.319 -16.672 1.00 98.12 790 LYS A O 1
ATOM 6413 N N . ALA A 1 791 ? 9.165 8.711 -17.558 1.00 97.94 791 ALA A N 1
ATOM 6414 C CA . ALA A 1 791 ? 8.144 9.625 -18.068 1.00 97.94 791 ALA A CA 1
ATOM 6415 C C . ALA A 1 791 ? 7.405 10.359 -16.931 1.00 97.94 791 ALA A C 1
ATOM 6417 O O . ALA A 1 791 ? 7.174 11.561 -17.009 1.00 97.94 791 ALA A O 1
ATOM 6418 N N . MET A 1 792 ? 7.062 9.651 -15.848 1.00 97.88 792 MET A N 1
ATOM 6419 C CA . MET A 1 792 ? 6.339 10.226 -14.704 1.00 97.88 792 MET A CA 1
ATOM 6420 C C . MET A 1 792 ? 7.213 11.090 -13.779 1.00 97.88 792 MET A C 1
ATOM 6422 O O . MET A 1 792 ? 6.686 11.958 -13.087 1.00 97.88 792 MET A O 1
ATOM 6426 N N . TYR A 1 793 ? 8.527 10.854 -13.745 1.00 97.19 793 TYR A N 1
ATOM 6427 C CA . TYR A 1 793 ? 9.473 11.505 -12.834 1.00 97.19 793 TYR A CA 1
ATOM 6428 C C . TYR A 1 793 ? 10.608 12.175 -13.623 1.00 97.19 793 TYR A C 1
ATOM 6430 O O . TYR A 1 793 ? 11.600 11.510 -13.936 1.00 97.19 793 TYR A O 1
ATOM 6438 N N . PRO A 1 794 ? 10.514 13.490 -13.905 1.00 93.50 794 PRO A N 1
ATOM 6439 C CA . PRO A 1 794 ? 11.370 14.171 -14.883 1.00 93.50 794 PRO A CA 1
ATOM 6440 C C . PRO A 1 794 ? 12.881 14.029 -14.651 1.00 93.50 794 PRO A C 1
ATOM 6442 O O . PRO A 1 794 ? 13.652 13.923 -15.599 1.00 93.50 794 PRO A O 1
ATOM 6445 N N . LEU A 1 795 ? 13.319 13.995 -13.389 1.00 95.81 795 LEU A N 1
ATOM 6446 C CA . LEU A 1 795 ? 14.742 13.914 -13.035 1.00 95.81 795 LEU A CA 1
ATOM 6447 C C . LEU A 1 795 ? 15.259 12.477 -12.873 1.00 95.81 795 LEU A C 1
ATOM 6449 O O . LEU A 1 795 ? 16.449 12.271 -12.632 1.00 95.81 795 LEU A O 1
ATOM 6453 N N . LEU A 1 796 ? 14.392 11.466 -12.996 1.00 97.56 796 LEU A N 1
ATOM 6454 C CA . LEU A 1 796 ? 14.765 10.074 -12.744 1.00 97.56 796 LEU A CA 1
ATOM 6455 C C . LEU A 1 796 ? 15.806 9.563 -13.745 1.00 97.56 796 LEU A C 1
ATOM 6457 O O . LEU A 1 796 ? 16.723 8.846 -13.349 1.00 97.56 796 LEU A O 1
ATOM 6461 N N . ALA A 1 797 ? 15.678 9.920 -15.025 1.00 97.69 797 ALA A N 1
ATOM 6462 C CA . ALA A 1 797 ? 16.612 9.476 -16.058 1.00 97.69 797 ALA A CA 1
ATOM 6463 C C . ALA A 1 797 ? 18.037 9.990 -15.792 1.00 97.69 797 ALA A C 1
ATOM 6465 O O . ALA A 1 797 ? 18.993 9.216 -15.863 1.00 97.69 797 ALA A O 1
ATOM 6466 N N . ASP A 1 798 ? 18.162 11.266 -15.420 1.00 97.94 798 ASP A N 1
ATOM 6467 C CA . ASP A 1 798 ? 19.444 11.913 -15.125 1.00 97.94 798 ASP A CA 1
ATOM 6468 C C . ASP A 1 798 ? 20.059 11.388 -13.829 1.00 97.94 798 ASP A C 1
ATOM 6470 O O . ASP A 1 798 ? 21.229 11.005 -13.813 1.00 97.94 798 ASP A O 1
ATOM 6474 N N . ALA A 1 799 ? 19.263 11.290 -12.759 1.00 97.62 799 ALA A N 1
ATOM 6475 C CA . ALA A 1 799 ? 19.726 10.747 -11.486 1.00 97.62 799 ALA A CA 1
ATOM 6476 C C . ALA A 1 799 ? 20.192 9.291 -11.622 1.00 97.62 799 ALA A C 1
ATOM 6478 O O . ALA A 1 799 ? 21.232 8.914 -11.082 1.00 97.62 799 ALA A O 1
ATOM 6479 N N . TYR A 1 800 ? 19.458 8.469 -12.376 1.00 97.75 800 TYR A N 1
ATOM 6480 C CA . TYR A 1 800 ? 19.848 7.084 -12.622 1.00 97.75 800 TYR A CA 1
ATOM 6481 C C . TYR A 1 800 ? 21.131 6.984 -13.453 1.00 97.75 800 TYR A C 1
ATOM 6483 O O . TYR A 1 800 ? 22.015 6.202 -13.106 1.00 97.75 800 TYR A O 1
ATOM 6491 N N . ALA A 1 801 ? 21.260 7.781 -14.520 1.00 97.31 801 ALA A N 1
ATOM 6492 C CA . ALA A 1 801 ? 22.464 7.808 -15.348 1.00 97.31 801 ALA A CA 1
ATOM 6493 C C . ALA A 1 801 ? 23.700 8.237 -14.539 1.00 97.31 801 ALA A C 1
ATOM 6495 O O . ALA A 1 801 ? 24.744 7.589 -14.630 1.00 97.31 801 ALA A O 1
ATOM 6496 N N . LEU A 1 802 ? 23.562 9.256 -13.683 1.00 97.62 802 LEU A N 1
ATOM 6497 C CA . LEU A 1 802 ? 24.645 9.705 -12.810 1.00 97.62 802 LEU A CA 1
ATOM 6498 C C . LEU A 1 802 ? 25.019 8.633 -11.777 1.00 97.62 802 LEU A C 1
ATOM 6500 O O . LEU A 1 802 ? 26.198 8.326 -11.608 1.00 97.62 802 LEU A O 1
ATOM 6504 N N . ASN A 1 803 ? 24.028 8.003 -11.135 1.00 97.12 803 ASN A N 1
ATOM 6505 C CA . ASN A 1 803 ? 24.277 6.891 -10.217 1.00 97.12 803 ASN A CA 1
ATOM 6506 C C . ASN A 1 803 ? 25.003 5.732 -10.917 1.00 97.12 803 ASN A C 1
ATOM 6508 O O . ASN A 1 803 ? 25.937 5.159 -10.356 1.00 97.12 803 ASN A O 1
ATOM 6512 N N . LYS A 1 804 ? 24.591 5.380 -12.141 1.00 96.56 804 LYS A N 1
ATOM 6513 C CA . LYS A 1 804 ? 25.232 4.324 -12.935 1.00 96.56 804 LYS A CA 1
ATOM 6514 C C . LYS A 1 804 ? 26.696 4.653 -13.211 1.00 96.56 804 LYS A C 1
ATOM 6516 O O . LYS A 1 804 ? 27.535 3.776 -13.028 1.00 96.56 804 LYS A O 1
ATOM 6521 N N . ALA A 1 805 ? 27.005 5.894 -13.588 1.00 95.75 805 ALA A N 1
ATOM 6522 C CA . ALA A 1 805 ? 28.382 6.337 -13.788 1.00 95.75 805 ALA A CA 1
ATOM 6523 C C . ALA A 1 805 ? 29.201 6.223 -12.489 1.00 95.75 805 ALA A C 1
ATOM 6525 O O . ALA A 1 805 ? 30.243 5.574 -12.458 1.00 95.75 805 ALA A O 1
ATOM 6526 N N . VAL A 1 806 ? 28.681 6.759 -11.381 1.00 96.31 806 VAL A N 1
ATOM 6527 C CA . VAL A 1 806 ? 29.391 6.805 -10.093 1.00 96.31 806 VAL A CA 1
ATOM 6528 C C . VAL A 1 806 ? 29.620 5.420 -9.472 1.00 96.31 806 VAL A C 1
ATOM 6530 O O . VAL A 1 806 ? 30.694 5.185 -8.905 1.00 96.31 806 VAL A O 1
ATOM 6533 N N . TYR A 1 807 ? 28.631 4.521 -9.545 1.00 94.19 807 TYR A N 1
ATOM 6534 C CA . TYR A 1 807 ? 28.640 3.218 -8.859 1.00 94.19 807 TYR A CA 1
ATOM 6535 C C . TYR A 1 807 ? 28.915 2.017 -9.778 1.00 94.19 807 TYR A C 1
ATOM 6537 O O . TYR A 1 807 ? 29.109 0.908 -9.283 1.00 94.19 807 TYR A O 1
ATOM 6545 N N . GLY A 1 808 ? 28.936 2.210 -11.099 1.00 91.00 808 GLY A N 1
ATOM 6546 C CA . GLY A 1 808 ? 29.389 1.219 -12.081 1.00 91.00 808 GLY A CA 1
ATOM 6547 C C . GLY A 1 808 ? 28.427 0.066 -12.402 1.00 91.00 808 GLY A C 1
ATOM 6548 O O . GLY A 1 808 ? 28.815 -0.837 -13.138 1.00 91.00 808 GLY A O 1
ATOM 6549 N N . ASN A 1 809 ? 27.194 0.048 -11.877 1.00 91.00 809 ASN A N 1
ATOM 6550 C CA . ASN A 1 809 ? 26.205 -1.005 -12.166 1.00 91.00 809 ASN A CA 1
ATOM 6551 C C . ASN A 1 809 ? 24.755 -0.482 -12.090 1.00 91.00 809 ASN A C 1
ATOM 6553 O O . ASN A 1 809 ? 24.407 0.298 -11.202 1.00 91.00 809 ASN A O 1
ATOM 6557 N N . ASP A 1 810 ? 23.903 -0.985 -12.986 1.00 90.81 810 ASP A N 1
ATOM 6558 C CA . ASP A 1 810 ? 22.462 -0.729 -13.094 1.00 90.81 810 ASP A CA 1
ATOM 6559 C C . ASP A 1 810 ? 21.654 -1.101 -11.845 1.00 90.81 810 ASP A C 1
ATOM 6561 O O . ASP A 1 810 ? 20.683 -0.409 -11.515 1.00 90.81 810 ASP A O 1
ATOM 6565 N N . ILE A 1 811 ? 22.033 -2.178 -11.149 1.00 90.00 811 ILE A N 1
ATOM 6566 C CA . ILE A 1 811 ? 21.369 -2.616 -9.911 1.00 90.00 811 ILE A CA 1
ATOM 6567 C C . ILE A 1 811 ? 21.584 -1.568 -8.817 1.00 90.00 811 ILE A C 1
ATOM 6569 O O . ILE A 1 811 ? 20.621 -1.060 -8.238 1.00 90.00 811 ILE A O 1
ATOM 6573 N N . TYR A 1 812 ? 22.845 -1.185 -8.585 1.00 92.12 812 TYR A N 1
ATOM 6574 C CA . TYR A 1 812 ? 23.175 -0.147 -7.611 1.00 92.12 812 TYR A CA 1
ATOM 6575 C C . TYR A 1 812 ? 22.554 1.188 -8.003 1.00 92.12 812 TYR A C 1
ATOM 6577 O O . TYR A 1 812 ? 22.006 1.861 -7.138 1.00 92.12 812 TYR A O 1
ATOM 6585 N N . ALA A 1 813 ? 22.553 1.550 -9.288 1.00 94.56 813 ALA A N 1
ATOM 6586 C CA . ALA A 1 813 ? 21.940 2.796 -9.730 1.00 94.56 813 ALA A CA 1
ATOM 6587 C C . ALA A 1 813 ? 20.461 2.909 -9.333 1.00 94.56 813 ALA A C 1
ATOM 6589 O O . ALA A 1 813 ? 20.039 3.963 -8.852 1.00 94.56 813 ALA A O 1
ATOM 6590 N N . GLY A 1 814 ? 19.706 1.812 -9.464 1.00 94.38 814 GLY A N 1
ATOM 6591 C CA . GLY A 1 814 ? 18.303 1.732 -9.057 1.00 94.38 814 GLY A CA 1
ATOM 6592 C C . GLY A 1 814 ? 18.107 1.771 -7.544 1.00 94.38 814 GLY A C 1
ATOM 6593 O O . GLY A 1 814 ? 17.242 2.502 -7.066 1.00 94.38 814 GLY A O 1
ATOM 6594 N N . GLN A 1 815 ? 18.956 1.066 -6.788 1.00 92.81 815 GLN A N 1
ATOM 6595 C CA . GLN A 1 815 ? 18.890 0.990 -5.319 1.00 92.81 815 GLN A CA 1
ATOM 6596 C C . GLN A 1 815 ? 19.042 2.359 -4.640 1.00 92.81 815 GLN A C 1
ATOM 6598 O O . GLN A 1 815 ? 18.537 2.588 -3.540 1.00 92.81 815 GLN A O 1
ATOM 6603 N N . LYS A 1 816 ? 19.771 3.277 -5.280 1.00 93.88 816 LYS A N 1
ATOM 6604 C CA . LYS A 1 816 ? 20.052 4.618 -4.751 1.00 93.88 816 LYS A CA 1
ATOM 6605 C C . LYS A 1 816 ? 18.921 5.615 -5.023 1.00 93.88 816 LYS A C 1
ATOM 6607 O O . LYS A 1 816 ? 18.870 6.657 -4.376 1.00 93.88 816 LYS A O 1
ATOM 6612 N N . ILE A 1 817 ? 17.984 5.305 -5.923 1.00 95.19 817 ILE A N 1
ATOM 6613 C CA . ILE A 1 817 ? 16.848 6.186 -6.227 1.00 95.19 817 ILE A CA 1
ATOM 6614 C C . ILE A 1 817 ? 15.898 6.266 -5.025 1.00 95.19 817 ILE A C 1
ATOM 6616 O O . ILE A 1 817 ? 15.423 5.252 -4.514 1.00 95.19 817 ILE A O 1
ATOM 6620 N N . GLY A 1 818 ? 15.638 7.492 -4.558 1.00 90.50 818 GLY A N 1
ATOM 6621 C CA . GLY A 1 818 ? 14.756 7.759 -3.416 1.00 90.50 818 GLY A CA 1
ATOM 6622 C C . GLY A 1 818 ? 15.296 7.273 -2.069 1.00 90.50 818 GLY A C 1
ATOM 6623 O O . GLY A 1 818 ? 14.591 7.350 -1.061 1.00 90.50 818 GLY A O 1
ATOM 6624 N N . LEU A 1 819 ? 16.532 6.764 -2.023 1.00 88.88 819 LEU A N 1
ATOM 6625 C CA . LEU A 1 819 ? 17.129 6.256 -0.801 1.00 88.88 819 LEU A CA 1
ATOM 6626 C C . LEU A 1 819 ? 17.722 7.410 0.007 1.00 88.88 819 LEU A C 1
ATOM 6628 O O . LEU A 1 819 ? 18.746 7.987 -0.323 1.00 88.88 819 LEU A O 1
ATOM 6632 N N . TYR A 1 820 ? 17.108 7.687 1.144 1.00 84.38 820 TYR A N 1
ATOM 6633 C CA . TYR A 1 820 ? 17.470 8.775 2.046 1.00 84.38 820 TYR A CA 1
ATOM 6634 C C . TYR A 1 820 ? 18.918 8.772 2.586 1.00 84.38 820 TYR A C 1
ATOM 6636 O O . TYR A 1 820 ? 19.402 9.807 3.034 1.00 84.38 820 TYR A O 1
ATOM 6644 N N . THR A 1 821 ? 19.627 7.635 2.589 1.00 88.12 821 THR A N 1
ATOM 6645 C CA . THR A 1 821 ? 21.075 7.575 2.915 1.00 88.12 821 THR A CA 1
ATOM 6646 C C . THR A 1 821 ? 21.983 8.011 1.769 1.00 88.12 821 THR A C 1
ATOM 6648 O O . THR A 1 821 ? 23.202 8.079 1.937 1.00 88.12 821 THR A O 1
ATOM 6651 N N . GLU A 1 822 ? 21.397 8.228 0.600 1.00 92.31 822 GLU A N 1
ATOM 6652 C CA . GLU A 1 822 ? 22.061 8.471 -0.675 1.00 92.31 822 GLU A CA 1
ATOM 6653 C C . GLU A 1 822 ? 21.355 9.639 -1.383 1.00 92.31 822 GLU A C 1
ATOM 6655 O O . GLU A 1 822 ? 20.767 9.454 -2.449 1.00 92.31 822 GLU A O 1
ATOM 6660 N N . PRO A 1 823 ? 21.340 10.839 -0.766 1.00 94.31 823 PRO A N 1
ATOM 6661 C CA . PRO A 1 823 ? 20.748 12.016 -1.388 1.00 94.31 823 PRO A CA 1
ATOM 6662 C C . PRO A 1 823 ? 21.518 12.420 -2.649 1.00 94.31 823 PRO A C 1
ATOM 6664 O O . PRO A 1 823 ? 22.703 12.099 -2.786 1.00 94.31 823 PRO A O 1
ATOM 6667 N N . LEU A 1 824 ? 20.857 13.144 -3.555 1.00 95.88 824 LEU A N 1
ATOM 6668 C CA . LEU A 1 824 ? 21.440 13.547 -4.840 1.00 95.88 824 LEU A CA 1
ATOM 6669 C C . LEU A 1 824 ? 22.746 14.324 -4.662 1.00 95.88 824 LEU A C 1
ATOM 6671 O O . LEU A 1 824 ? 23.693 14.086 -5.403 1.00 95.88 824 LEU A O 1
ATOM 6675 N N . GLU A 1 825 ? 22.834 15.177 -3.643 1.00 95.94 825 GLU A N 1
ATOM 6676 C CA . GLU A 1 825 ? 24.035 15.951 -3.323 1.00 95.94 825 GLU A CA 1
ATOM 6677 C C . GLU A 1 825 ? 25.250 15.053 -3.086 1.00 95.94 825 GLU A C 1
ATOM 6679 O O . GLU A 1 825 ? 26.335 15.333 -3.584 1.00 95.94 825 GLU A O 1
ATOM 6684 N N . LYS A 1 826 ? 25.066 13.915 -2.407 1.00 95.62 826 LYS A N 1
ATOM 6685 C CA . LYS A 1 826 ? 26.160 12.970 -2.148 1.00 95.62 826 LYS A CA 1
ATOM 6686 C C . LYS A 1 826 ? 26.677 12.335 -3.440 1.00 95.62 826 LYS A C 1
ATOM 6688 O O . LYS A 1 826 ? 27.878 12.118 -3.580 1.00 95.62 826 LYS A O 1
ATOM 6693 N N . VAL A 1 827 ? 25.777 12.021 -4.371 1.00 95.81 827 VAL A N 1
ATOM 6694 C CA . VAL A 1 827 ? 26.136 11.454 -5.680 1.00 95.81 827 VAL A CA 1
ATOM 6695 C C . VAL A 1 827 ? 26.811 12.514 -6.549 1.00 95.81 827 VAL A C 1
ATOM 6697 O O . VAL A 1 827 ? 27.811 12.217 -7.196 1.00 95.81 827 VAL A O 1
ATOM 6700 N N . ILE A 1 828 ? 26.303 13.749 -6.530 1.00 97.75 828 ILE A N 1
ATOM 6701 C CA . ILE A 1 828 ? 26.888 14.904 -7.223 1.00 97.75 828 ILE A CA 1
ATOM 6702 C C . ILE A 1 828 ? 28.316 15.156 -6.728 1.00 97.75 828 ILE A C 1
ATOM 6704 O O . ILE A 1 828 ? 29.225 15.273 -7.546 1.00 97.75 828 ILE A O 1
ATOM 6708 N N . ASP A 1 829 ? 28.541 15.170 -5.414 1.00 97.38 829 ASP A N 1
ATOM 6709 C CA . ASP A 1 829 ? 29.874 15.354 -4.829 1.00 97.38 829 ASP A CA 1
ATOM 6710 C C . ASP A 1 829 ? 30.845 14.248 -5.255 1.00 97.38 829 ASP A C 1
ATOM 6712 O O . ASP A 1 829 ? 32.007 14.511 -5.567 1.00 97.38 829 ASP A O 1
ATOM 6716 N N . GLU A 1 830 ? 30.377 13.001 -5.290 1.00 96.94 830 GLU A N 1
ATOM 6717 C CA . GLU A 1 830 ? 31.187 11.872 -5.739 1.00 96.94 830 GLU A CA 1
ATOM 6718 C C . GLU A 1 830 ? 31.483 11.941 -7.246 1.00 96.94 830 GLU A C 1
ATOM 6720 O O . GLU A 1 830 ? 32.599 11.639 -7.669 1.00 96.94 830 GLU A O 1
ATOM 6725 N N . ALA A 1 831 ? 30.524 12.391 -8.059 1.00 97.25 831 ALA A N 1
ATOM 6726 C CA . ALA A 1 831 ? 30.720 12.609 -9.488 1.00 97.25 831 ALA A CA 1
ATOM 6727 C C . ALA A 1 831 ? 31.725 13.737 -9.763 1.00 97.25 831 ALA A C 1
ATOM 6729 O O . ALA A 1 831 ? 32.629 13.552 -10.575 1.00 97.25 831 ALA A O 1
ATOM 6730 N N . LYS A 1 832 ? 31.642 14.856 -9.029 1.00 97.94 832 LYS A N 1
ATOM 6731 C CA . LYS A 1 832 ? 32.588 15.984 -9.116 1.00 97.94 832 LYS A CA 1
ATOM 6732 C C . LYS A 1 832 ? 34.035 15.578 -8.828 1.00 97.94 832 LYS A C 1
ATOM 6734 O O . LYS A 1 832 ? 34.957 16.181 -9.364 1.00 97.94 832 LYS A O 1
ATOM 6739 N N . ARG A 1 833 ? 34.250 14.558 -7.990 1.00 97.75 833 ARG A N 1
ATOM 6740 C CA . ARG A 1 833 ? 35.592 14.006 -7.719 1.00 97.75 833 ARG A CA 1
ATOM 6741 C C . ARG A 1 833 ? 36.119 13.113 -8.842 1.00 97.75 833 ARG A C 1
ATOM 6743 O O . ARG A 1 833 ? 37.328 12.923 -8.925 1.00 97.75 833 ARG A O 1
ATOM 6750 N N . LYS A 1 834 ? 35.232 12.522 -9.649 1.00 97.25 834 LYS A N 1
ATOM 6751 C CA . LYS A 1 834 ? 35.568 11.497 -10.651 1.00 97.25 834 LYS A CA 1
ATOM 6752 C C . LYS A 1 834 ? 35.605 12.022 -12.085 1.00 97.25 834 LYS A C 1
ATOM 6754 O O . LYS A 1 834 ? 36.353 11.474 -12.889 1.00 97.25 834 LYS A O 1
ATOM 6759 N N . TYR A 1 835 ? 34.803 13.033 -12.409 1.00 97.50 835 TYR A N 1
ATOM 6760 C CA . TYR A 1 835 ? 34.533 13.438 -13.788 1.00 97.50 835 TYR A CA 1
ATOM 6761 C C . TYR A 1 835 ? 34.769 14.932 -14.018 1.00 97.50 835 TYR A C 1
ATOM 6763 O O . TYR A 1 835 ? 34.493 15.760 -13.151 1.00 97.50 835 TYR A O 1
ATOM 6771 N N . ASP A 1 836 ? 35.248 15.273 -15.217 1.00 96.56 836 ASP A N 1
ATOM 6772 C CA . ASP A 1 836 ? 35.407 16.661 -15.663 1.00 96.56 836 ASP A CA 1
ATOM 6773 C C . ASP A 1 836 ? 34.030 17.326 -15.881 1.00 96.56 836 ASP A C 1
ATOM 6775 O O . ASP A 1 836 ? 33.141 16.672 -16.434 1.00 96.56 836 ASP A O 1
ATOM 6779 N N . PRO A 1 837 ? 33.824 18.608 -15.523 1.00 95.44 837 PRO A N 1
ATOM 6780 C CA . PRO A 1 837 ? 32.552 19.305 -15.743 1.00 95.44 837 PRO A CA 1
ATOM 6781 C C . PRO A 1 837 ? 32.062 19.350 -17.202 1.00 95.44 837 PRO A C 1
ATOM 6783 O O . PRO A 1 837 ? 30.862 19.497 -17.421 1.00 95.44 837 PRO A O 1
ATOM 6786 N N . ASN A 1 838 ? 32.957 19.210 -18.186 1.00 95.12 838 ASN A N 1
ATOM 6787 C CA . ASN A 1 838 ? 32.628 19.185 -19.618 1.00 95.12 838 ASN A CA 1
ATOM 6788 C C . ASN A 1 838 ? 32.431 17.763 -20.171 1.00 95.12 838 ASN A C 1
ATOM 6790 O O . ASN A 1 838 ? 32.155 17.586 -21.358 1.00 95.12 838 ASN A O 1
ATOM 6794 N N . SER A 1 839 ? 32.622 16.732 -19.345 1.00 95.69 839 SER A N 1
ATOM 6795 C CA . SER A 1 839 ? 32.268 15.359 -19.715 1.00 95.69 839 SER A CA 1
ATOM 6796 C C . SER A 1 839 ? 30.742 15.174 -19.712 1.00 95.69 839 SER A C 1
ATOM 6798 O O . SER A 1 839 ? 30.028 15.972 -19.096 1.00 95.69 839 SER A O 1
ATOM 6800 N N . PRO A 1 840 ? 30.206 14.114 -20.348 1.00 93.50 840 PRO A N 1
ATOM 6801 C CA . PRO A 1 840 ? 28.797 13.756 -20.203 1.00 93.50 840 PRO A CA 1
ATOM 6802 C C . PRO A 1 840 ? 28.374 13.664 -18.726 1.00 93.50 840 PRO A C 1
ATOM 6804 O O . PRO A 1 840 ? 27.416 14.292 -18.298 1.00 93.50 840 PRO A O 1
ATOM 6807 N N . GLU A 1 841 ? 29.126 12.970 -17.884 1.00 96.06 841 GLU A N 1
ATOM 6808 C CA . GLU A 1 841 ? 28.833 12.872 -16.451 1.00 96.06 841 GLU A CA 1
ATOM 6809 C C . GLU A 1 841 ? 28.875 14.247 -15.756 1.00 96.06 841 GLU A C 1
ATOM 6811 O O . GLU A 1 841 ? 28.050 14.528 -14.882 1.00 96.06 841 GLU A O 1
ATOM 6816 N N . GLY A 1 842 ? 29.783 15.116 -16.215 1.00 95.81 842 GLY A N 1
ATOM 6817 C CA . GLY A 1 842 ? 29.882 16.540 -15.890 1.00 95.81 842 GLY A CA 1
ATOM 6818 C C . GLY A 1 842 ? 28.568 17.296 -16.040 1.00 95.81 842 GLY A C 1
ATOM 6819 O O . GLY A 1 842 ? 28.031 17.873 -15.090 1.00 95.81 842 GLY A O 1
ATOM 6820 N N . HIS A 1 843 ? 28.003 17.225 -17.242 1.00 95.50 843 HIS A N 1
ATOM 6821 C CA . HIS A 1 843 ? 26.736 17.868 -17.566 1.00 95.50 843 HIS A CA 1
ATOM 6822 C C . HIS A 1 843 ? 25.560 17.314 -16.742 1.00 95.50 843 HIS A C 1
ATOM 6824 O O . HIS A 1 843 ? 24.678 18.089 -16.368 1.00 95.50 843 HIS A O 1
ATOM 6830 N N . LEU A 1 844 ? 25.550 16.016 -16.394 1.00 95.62 844 LEU A N 1
ATOM 6831 C CA . LEU A 1 844 ? 24.485 15.433 -15.561 1.00 95.62 844 LEU A CA 1
ATOM 6832 C C . LEU A 1 844 ? 24.479 16.048 -14.164 1.00 95.62 844 LEU A C 1
ATOM 6834 O O . LEU A 1 844 ? 23.422 16.468 -13.687 1.00 95.62 844 LEU A O 1
ATOM 6838 N N . PHE A 1 845 ? 25.640 16.100 -13.499 1.00 97.19 845 PHE A N 1
ATOM 6839 C CA . PHE A 1 845 ? 25.688 16.621 -12.135 1.00 97.19 845 PHE A CA 1
ATOM 6840 C C . PHE A 1 845 ? 25.425 18.129 -12.097 1.00 97.19 845 PHE A C 1
ATOM 6842 O O . PHE A 1 845 ? 24.763 18.589 -11.169 1.00 97.19 845 PHE A O 1
ATOM 6849 N N . LEU A 1 846 ? 25.868 18.887 -13.110 1.00 97.00 846 LEU A N 1
ATOM 6850 C CA . LEU A 1 846 ? 25.565 20.318 -13.224 1.00 97.00 846 LEU A CA 1
ATOM 6851 C C . LEU A 1 846 ? 24.070 20.556 -13.453 1.00 97.00 846 LEU A C 1
ATOM 6853 O O . LEU A 1 846 ? 23.490 21.439 -12.823 1.00 97.00 846 LEU A O 1
ATOM 6857 N N . ASN A 1 847 ? 23.424 19.757 -14.312 1.00 95.44 847 ASN A N 1
ATOM 6858 C CA . ASN A 1 847 ? 21.980 19.852 -14.513 1.00 95.44 847 ASN A CA 1
ATOM 6859 C C . ASN A 1 847 ? 21.230 19.578 -13.203 1.00 95.44 847 ASN A C 1
ATOM 6861 O O . ASN A 1 847 ? 20.414 20.393 -12.784 1.00 95.44 847 ASN A O 1
ATOM 6865 N N . LEU A 1 848 ? 21.541 18.478 -12.511 1.00 96.56 848 LEU A N 1
ATOM 6866 C CA . LEU A 1 848 ? 20.889 18.138 -11.241 1.00 96.56 848 LEU A CA 1
ATOM 6867 C C . LEU A 1 848 ? 21.131 19.199 -10.154 1.00 96.56 848 LEU A C 1
ATOM 6869 O O . LEU A 1 848 ? 20.196 19.557 -9.442 1.00 96.56 848 LEU A O 1
ATOM 6873 N N . GLU A 1 849 ? 22.343 19.748 -10.052 1.00 96.38 849 GLU A N 1
ATOM 6874 C CA . GLU A 1 849 ? 22.670 20.839 -9.124 1.00 96.38 849 GLU A CA 1
ATOM 6875 C C . GLU A 1 849 ? 21.879 22.122 -9.431 1.00 96.38 849 GLU A C 1
ATOM 6877 O O . GLU A 1 849 ? 21.333 22.755 -8.520 1.00 96.38 849 GLU A O 1
ATOM 6882 N N . ASN A 1 850 ? 21.741 22.470 -10.714 1.00 95.50 850 ASN A N 1
ATOM 6883 C CA . ASN A 1 850 ? 20.916 23.594 -11.154 1.00 95.50 850 ASN A CA 1
ATOM 6884 C C . ASN A 1 850 ? 19.435 23.367 -10.824 1.00 95.50 850 ASN A C 1
ATOM 6886 O O . ASN A 1 850 ? 18.772 24.277 -10.322 1.00 95.50 850 ASN A O 1
ATOM 6890 N N . GLN A 1 851 ? 18.920 22.153 -11.048 1.00 94.50 851 GLN A N 1
ATOM 6891 C CA . GLN A 1 851 ? 17.542 21.794 -10.702 1.00 94.50 851 GLN A CA 1
ATOM 6892 C C . GLN A 1 851 ? 17.306 21.924 -9.195 1.00 94.50 851 GLN A C 1
ATOM 6894 O O . GLN A 1 851 ? 16.366 22.610 -8.796 1.00 94.50 851 GLN A O 1
ATOM 6899 N N . ILE A 1 852 ? 18.196 21.376 -8.358 1.00 94.38 852 ILE A N 1
ATOM 6900 C CA . ILE A 1 852 ? 18.140 21.525 -6.893 1.00 94.38 852 ILE A CA 1
ATOM 6901 C C . ILE A 1 852 ? 18.114 23.008 -6.498 1.00 94.38 852 ILE A C 1
ATOM 6903 O O . ILE A 1 852 ? 17.248 23.429 -5.732 1.00 94.38 852 ILE A O 1
ATOM 6907 N N . SER A 1 853 ? 19.012 23.814 -7.066 1.00 92.56 853 SER A N 1
ATOM 6908 C CA . SER A 1 853 ? 19.139 25.242 -6.742 1.00 92.56 853 SER A CA 1
ATOM 6909 C C . SER A 1 853 ? 17.940 26.081 -7.204 1.00 92.56 853 SER A C 1
ATOM 6911 O O . SER A 1 853 ? 17.630 27.113 -6.606 1.00 92.56 853 SER A O 1
ATOM 6913 N N . SER A 1 854 ? 17.248 25.652 -8.264 1.00 92.06 854 SER A N 1
ATOM 6914 C CA . SER A 1 854 ? 16.104 26.371 -8.838 1.00 92.06 854 SER A CA 1
ATOM 6915 C C . SER A 1 854 ? 14.798 26.197 -8.047 1.00 92.06 854 SER A C 1
ATOM 6917 O O . SER A 1 854 ? 13.905 27.051 -8.124 1.00 92.06 854 SER A O 1
ATOM 6919 N N . ILE A 1 855 ? 14.668 25.124 -7.256 1.00 83.94 855 ILE A N 1
ATOM 6920 C CA . ILE A 1 855 ? 13.429 24.819 -6.535 1.00 83.94 855 ILE A CA 1
ATOM 6921 C C . ILE A 1 855 ? 13.317 25.678 -5.271 1.00 83.94 855 ILE A C 1
ATOM 6923 O O . ILE A 1 855 ? 13.932 25.427 -4.240 1.00 83.94 855 ILE A O 1
ATOM 6927 N N . ARG A 1 856 ? 12.434 26.682 -5.324 1.00 75.88 856 ARG A N 1
ATOM 6928 C CA . ARG A 1 856 ? 12.195 27.615 -4.205 1.00 75.88 856 ARG A CA 1
ATOM 6929 C C . ARG A 1 856 ? 11.410 27.009 -3.034 1.00 75.88 856 ARG A C 1
ATOM 6931 O O . ARG A 1 856 ? 11.525 27.492 -1.910 1.00 75.88 856 ARG A O 1
ATOM 6938 N N . LYS A 1 857 ? 10.568 26.002 -3.292 1.00 76.44 857 LYS A N 1
ATOM 6939 C CA . LYS A 1 857 ? 9.692 25.351 -2.297 1.00 76.44 857 LYS A CA 1
ATOM 6940 C C . LYS A 1 857 ? 9.627 23.840 -2.550 1.00 76.44 857 LYS A C 1
ATOM 6942 O O . LYS A 1 857 ? 8.645 23.365 -3.118 1.00 76.44 857 LYS A O 1
ATOM 6947 N N . PRO A 1 858 ? 10.669 23.077 -2.186 1.00 79.50 858 PRO A N 1
ATOM 6948 C CA . PRO A 1 858 ? 10.650 21.638 -2.399 1.00 79.50 858 PRO A CA 1
ATOM 6949 C C . PRO A 1 858 ? 9.616 20.971 -1.489 1.00 79.50 858 PRO A C 1
ATOM 6951 O O . PRO A 1 858 ? 9.410 21.402 -0.348 1.00 79.50 858 PRO A O 1
ATOM 6954 N N . ALA A 1 859 ? 9.000 19.894 -1.981 1.00 86.81 859 ALA A N 1
ATOM 6955 C CA . ALA A 1 859 ? 8.093 19.087 -1.177 1.00 86.81 859 ALA A CA 1
ATOM 6956 C C . ALA A 1 859 ? 8.857 18.490 0.012 1.00 86.81 859 ALA A C 1
ATOM 6958 O O . ALA A 1 859 ? 9.861 17.806 -0.172 1.00 86.81 859 ALA A O 1
ATOM 6959 N N . PHE A 1 860 ? 8.405 18.740 1.238 1.00 87.75 860 PHE A N 1
ATOM 6960 C CA . PHE A 1 860 ? 9.044 18.231 2.445 1.00 87.75 860 PHE A CA 1
ATOM 6961 C C . PHE A 1 860 ? 8.343 16.968 2.939 1.00 87.75 860 PHE A C 1
ATOM 6963 O O . PHE A 1 860 ? 7.173 16.985 3.330 1.00 87.75 860 PHE A O 1
ATOM 6970 N N . PHE A 1 861 ? 9.083 15.863 2.967 1.00 78.44 861 PHE A N 1
ATOM 6971 C CA . PHE A 1 861 ? 8.502 14.561 3.265 1.00 78.44 861 PHE A CA 1
ATOM 6972 C C . PHE A 1 861 ? 8.499 14.215 4.762 1.00 78.44 861 PHE A C 1
ATOM 6974 O O . PHE A 1 861 ? 7.522 13.668 5.299 1.00 78.44 861 PHE A O 1
ATOM 6981 N N . GLY A 1 862 ? 9.580 14.549 5.470 1.00 78.44 862 GLY A N 1
ATOM 6982 C CA . GLY A 1 862 ? 9.670 14.303 6.905 1.00 78.44 862 GLY A CA 1
ATOM 6983 C C . GLY A 1 862 ? 11.064 14.457 7.503 1.00 78.44 862 GLY A C 1
ATOM 6984 O O . GLY A 1 862 ? 12.076 14.487 6.802 1.00 78.44 862 GLY A O 1
ATOM 6985 N N . ASN A 1 863 ? 11.082 14.525 8.835 1.00 75.25 863 ASN A N 1
ATOM 6986 C CA . ASN A 1 863 ? 12.281 14.485 9.664 1.00 75.25 863 ASN A CA 1
ATOM 6987 C C . ASN A 1 863 ? 12.376 13.119 10.359 1.00 75.25 863 ASN A C 1
ATOM 6989 O O . ASN A 1 863 ? 11.475 12.741 11.120 1.00 75.25 863 ASN A O 1
ATOM 6993 N N . TRP A 1 864 ? 13.458 12.396 10.086 1.00 70.44 864 TRP A N 1
ATOM 6994 C CA . TRP A 1 864 ? 13.710 11.038 10.554 1.00 70.44 864 TRP A CA 1
ATOM 6995 C C . TRP A 1 864 ? 14.890 11.045 11.528 1.00 70.44 864 TRP A C 1
ATOM 6997 O O . TRP A 1 864 ? 15.960 11.577 11.223 1.00 70.44 864 TRP A O 1
ATOM 7007 N N . ALA A 1 865 ? 14.666 10.485 12.717 1.00 54.38 865 ALA A N 1
ATOM 7008 C CA . ALA A 1 865 ? 15.654 10.463 13.794 1.00 54.38 865 ALA A CA 1
ATOM 7009 C C . ALA A 1 865 ? 16.812 9.493 13.504 1.00 54.38 865 ALA A C 1
ATOM 7011 O O . ALA A 1 865 ? 16.574 8.440 12.863 1.00 54.38 865 ALA A O 1
#

Sequence (865 aa):
MRAILKEEFPEKSKFQNIYDQQVVPLVKHAKESSYSFTAQACAARGRAAQAGLGALKKRTKNQSLIKAMGTSSQEVFLLPEEKAVFKRSHARAAEEERIINDLFDLMSPQAVVGTFKFKTASRRPFSIKISENTEKRGYSIEALEPTLRQSIKKRLSPEDVLLLNWHETTPSGQKKFGFYDYQNFLKSKSFTIQQPGGNWQYIKFIQLQQLHLQGKLHPDARVGSSLSTATSVSQHFLNGDLLSQALNYNPSSQKEPSRLYLTPDLTNPEDKRAYKICEQFKWSFKDDRGRTYNGSFKDMHKHYLNNIQMFDVQCIPNKSGEKLPTNQDLQKALNVRWKAVCNELMSMQNGVLLPLSDFEAKPFISNMVLIKDINQNLREAILQRLTPNAEFNAILTGEVQLLDLHDHNLGLAPHPTAEYEKFKDFKFLIGGAKPETYNFTKLIMDYLDGKILATTPITFVDGGKTISKNLNDLPELQKALDVQWQLVIFDTDLSLTENNYLQVQIRKGITGHLIPLRSVLLETDWKNRPLNKETVQRLMESTERDLRVEQWIKKSDTAIYKQLSPQVRELVKRTVKQDLETYNLSDPRKKHRNTTIKNLQDQFVQNMVNIDPISPLYIWKAIEGDLSQVVIRSNDTWQTIAKRHNQDVITIQLQNQKELKIGEKVKIHYDLTSSSSEAIRKRENIAAQLFPHITYSQQDALLERQQHRKEYLISYNELTESKLAGKALLDQIKQFIQKLETPLSSIRKESLLKDLNDNGHHYVNNPRKMVGLKAGLCEECQPTYFNLMKAMYPLLADAYALNKAVYGNDIYAGQKIGLYTEPLEKVIDEAKRKYDPNSPEGHLFLNLENQISSIRKPAFFGNWA

pLDDT: mean 86.47, std 12.65, range [33.69, 98.56]